Protein 3V7D (pdb70)

Nearest PDB structures (foldseek):
  3v7d-assembly1_B  TM=1.002E+00  e=1.843E-95  Saccharomyces cerevisiae S288C
  3v7d-assembly2_D  TM=9.951E-01  e=2.384E-89  Saccharomyces cerevisiae S288C
  3mks-assembly1_B  TM=1.000E+00  e=7.885E-86  Saccharomyces cerevisiae
  3mks-assembly3_D  TM=9.857E-01  e=6.635E-83  Saccharomyces cerevisiae
  7mq9-assembly1_NW  TM=7.189E-01  e=1.114E-12  Homo sapiens

InterPro domains:
  IPR001232 S-phase kinase-associated protein 1-like [SM00512] (3-143)
  IPR011333 SKP1/BTB/POZ domain superfamily [G3DSA:3.30.710.10] (1-194)
  IPR011333 SKP1/BTB/POZ domain superfamily [SSF54695] (5-101)
  IPR016072 SKP1 component, dimerisation [PF01466] (144-191)
  IPR016073 SKP1 component, POZ domain [PF03931] (6-40)
  IPR016073 SKP1 component, POZ domain [PF03931] (67-99)
  IPR016897 S-phase kinase-associated protein 1 [PIRSF028729] (4-193)
  IPR016897 S-phase kinase-associated protein 1 [PTHR11165] (5-188)
  IPR036296 SKP1-like, dimerisation domain superfamily [SSF81382] (117-191)

B-factor: mean 46.75, std 17.75, range [18.53, 180.51]

Solvent-accessible surface area: 53437 Å² total

Radius of gyration: 43.57 Å; Cα contacts (8 Å, |Δi|>4): 2759; chains: 5; bounding box: 87×128×88 Å

Foldseek 3Di:
DDWEWEAEQVGDTDIDRQLLLVLQVQSVVVVVVRYDYQHPADPVLVVLVSVVSVVCVVPDDDVVDAADPVLLVSCPDDPVSLVRNLVSCVVSVNVVSNVNSVRNVVVCVPPDDPVSNCVSVVHDDPDDPVRVVVVVVPD/DPDDPCLQPDDLVVNLVVLLVDDVVVLVVQCVPDPRSVVSQLPDLVSLVVLCVVVQVAHPVCVVVQQVVLCVVPVPDDSSVSSVVVNVQQVLLLVLLQALPRFFDKDWFADDPFQFWQDWDDDDQWIWTWFQNQKIWIAGQVVGGTDAIEHDGPGGWHEKDDDDQQWIWTWGQSQWIWIDRVVVSYTAEIHHDGPGGFQYWDWEAAPNWIKIWTWFQSQKIWIFTDDDDDDPDDPHPYDHDQVPDPRGQDMQHDGPGGFQEKEDYHQWIKTFGQSQWIWIARNVVSDTDEIQHDGPGGWQYKYQPPVQQWIWTFAQSQWIWIARNVRRHTDDIDHDGPGGWRDWDDEPFWIWTFGQQQKIFTAGNPPGHGQAIDGDPVRGGWQEWDDYCAWIWTWAAQWTWIAGSVVRGTSDTCSPNQFGGWNYWDDDRQWIWTWTGHPRGIMIMITGSD/DWAWEAAQVGDTDIDRQLLLVLQVLSVVVPVVHHYDYQHPQHDVLVVLLSVVSVVCSVPDDDVDDADDDVLVVSCPDDPVSLVRNLVSCVVSVNVVSNVNSVRVVVVCVPPDDPVSSCVSVVHDPPDDPVRVVVVVVVD/DDDPCLQPDDLVVNLVVLLVDQVVVLVVQCVPDPRSVCSQLVDLVSLVSNCVVVQVDPPVCVVVLQVVLCVVCVPDDSSVSSVVVSVLLVLLLVLLQALPRFWDKDWFADDPFQFWQDWDDDDQWIWTWFQVQKIWIARQVVGGTDAIEHDGPGGWREKDADPAGKIWTWGQSQWIWIDHVVVRYTAEIHHDGPGGFAYWDWEDAPRWIKIWTWFQSQKIWIFTDDDDVPPPHHYDHDLVPDPRTDGIQHDGPGGFAEKEDYHQWIWTFFQSQWIWIARNVVSDTDEIAHDGPGGWQYKYQPVVQQWIWTFAQSQWIWIAHNVRRHTDDIDRDGDGGWHDWDDEPFWIWTFFQQQKIFTAGNPPGHGQAIDGDPVRGGWQEWDDYCAWIWTWAAQWIWIAGSVVRDTSYTCNVNQFGGWNYWDDDRQWIWTWTGHPRGIMIMITGSD/DPPDDDDD

Organism: Saccharomyces cerevisiae (strain ATCC 204508 / S288c) (NCBI:txid559292)

Structure (mmCIF, N/CA/C/O backbone):
data_3V7D
#
_entry.id   3V7D
#
_cell.length_a   107.292
_cell.length_b   107.292
_cell.length_c   166.679
_cell.angle_alpha   90.00
_cell.angle_beta   90.00
_cell.angle_gamma   120.00
#
_symmetry.space_group_name_H-M   'P 32'
#
loop_
_entity.id
_entity.type
_entity.pdbx_description
1 polymer 'Suppressor of kinetochore protein 1'
2 polymer 'Cell division control protein 4'
3 polymer 'Protein SIC1'
4 water water
#
loop_
_atom_site.group_PDB
_atom_site.id
_atom_site.type_symbol
_atom_site.label_atom_id
_atom_site.label_alt_id
_atom_site.label_comp_id
_atom_site.label_asym_id
_atom_site.label_entity_id
_atom_site.label_seq_id
_atom_site.pdbx_PDB_ins_code
_atom_site.Cartn_x
_atom_site.Cartn_y
_atom_site.Cartn_z
_atom_site.occupancy
_atom_site.B_iso_or_equiv
_atom_site.auth_seq_id
_atom_site.auth_comp_id
_atom_site.auth_asym_id
_atom_site.auth_atom_id
_atom_site.pdbx_PDB_model_num
ATOM 1 N N . THR A 1 6 ? -47.063 71.217 -31.372 1.00 90.56 3 THR A N 1
ATOM 2 C CA . THR A 1 6 ? -46.375 70.404 -30.373 1.00 87.11 3 THR A CA 1
ATOM 3 C C . THR A 1 6 ? -47.023 70.577 -29.001 1.00 78.87 3 THR A C 1
ATOM 4 O O . THR A 1 6 ? -47.550 71.643 -28.685 1.00 82.61 3 THR A O 1
ATOM 8 N N . SER A 1 7 ? -46.979 69.527 -28.188 1.00 68.25 4 SER A N 1
ATOM 9 C CA . SER A 1 7 ? -47.644 69.549 -26.891 1.00 64.29 4 SER A CA 1
ATOM 10 C C . SER A 1 7 ? -46.743 70.020 -25.750 1.00 54.62 4 SER A C 1
ATOM 11 O O . SER A 1 7 ? -45.513 69.987 -25.844 1.00 52.78 4 SER A O 1
ATOM 14 N N . ASN A 1 8 ? -47.388 70.460 -24.675 1.00 44.44 5 ASN A N 1
ATOM 15 C CA . ASN A 1 8 ? -46.712 70.883 -23.460 1.00 47.09 5 ASN A CA 1
ATOM 16 C C . ASN A 1 8 ? -47.083 69.996 -22.284 1.00 45.02 5 ASN A C 1
ATOM 17 O O . ASN A 1 8 ? -48.083 69.276 -22.320 1.00 46.24 5 ASN A O 1
ATOM 22 N N . VAL A 1 9 ? -46.272 70.063 -21.237 1.00 41.95 6 VAL A N 1
ATOM 23 C CA . VAL A 1 9 ? -46.656 69.522 -19.945 1.00 43.42 6 VAL A CA 1
ATOM 24 C C . VAL A 1 9 ? -46.688 70.675 -18.953 1.00 43.39 6 VAL A C 1
ATOM 25 O O . VAL A 1 9 ? -46.137 71.745 -19.220 1.00 41.73 6 VAL A O 1
ATOM 29 N N . VAL A 1 10 ? -47.347 70.461 -17.821 1.00 41.72 7 VAL A N 1
ATOM 30 C CA . VAL A 1 10 ? -47.340 71.438 -16.744 1.00 39.64 7 VAL A CA 1
ATOM 31 C C . VAL A 1 10 ? -46.660 70.849 -15.512 1.00 43.00 7 VAL A C 1
ATOM 32 O O . VAL A 1 10 ? -47.026 69.772 -15.043 1.00 46.37 7 VAL A O 1
ATOM 36 N N . LEU A 1 11 ? -45.650 71.551 -15.011 1.00 39.26 8 LEU A N 1
ATOM 37 C CA . LEU A 1 11 ? -44.971 71.157 -13.785 1.00 35.88 8 LEU A CA 1
ATOM 38 C C . LEU A 1 11 ? -45.403 72.090 -12.664 1.00 37.88 8 LEU A C 1
ATOM 39 O O . LEU A 1 11 ? -45.316 73.311 -12.799 1.00 40.83 8 LEU A O 1
ATOM 44 N N . VAL A 1 12 ? -45.871 71.519 -11.561 1.00 36.00 9 VAL A N 1
ATOM 45 C CA . VAL A 1 12 ? -46.375 72.319 -10.451 1.00 35.83 9 VAL A CA 1
ATOM 46 C C . VAL A 1 12 ? -45.363 72.364 -9.309 1.00 42.18 9 VAL A C 1
ATOM 47 O O . VAL A 1 12 ? -44.928 71.324 -8.804 1.00 38.14 9 VAL A O 1
ATOM 51 N N . SER A 1 13 ? -44.987 73.574 -8.908 1.00 39.34 10 SER A N 1
ATOM 52 C CA . SER A 1 13 ? -44.023 73.743 -7.831 1.00 35.02 10 SER A CA 1
ATOM 53 C C . SER A 1 13 ? -44.666 73.457 -6.483 1.00 38.20 10 SER A C 1
ATOM 54 O O . SER A 1 13 ? -45.890 73.351 -6.374 1.00 37.46 10 SER A O 1
ATOM 57 N N . GLY A 1 14 ? -43.831 73.353 -5.456 1.00 35.53 11 GLY A N 1
ATOM 58 C CA . GLY A 1 14 ? -44.299 73.119 -4.103 1.00 35.02 11 GLY A CA 1
ATOM 59 C C . GLY A 1 14 ? -45.095 74.290 -3.567 1.00 35.47 11 GLY A C 1
ATOM 60 O O . GLY A 1 14 ? -45.755 74.174 -2.540 1.00 39.14 11 GLY A O 1
ATOM 61 N N . GLU A 1 15 ? -45.031 75.422 -4.261 1.00 38.14 12 GLU A N 1
ATOM 62 C CA . GLU A 1 15 ? -45.823 76.590 -3.888 1.00 42.17 12 GLU A CA 1
ATOM 63 C C . GLU A 1 15 ? -47.119 76.650 -4.694 1.00 43.94 12 GLU A C 1
ATOM 64 O O . GLU A 1 15 ? -47.868 77.627 -4.616 1.00 45.93 12 GLU A O 1
ATOM 70 N N . GLY A 1 16 ? -47.377 75.598 -5.467 1.00 37.83 13 GLY A N 1
ATOM 71 C CA . GLY A 1 16 ? -48.622 75.480 -6.208 1.00 38.68 13 GLY A CA 1
ATOM 72 C C . GLY A 1 16 ? -48.654 76.225 -7.532 1.00 42.21 13 GLY A C 1
ATOM 73 O O . GLY A 1 16 ? -49.715 76.365 -8.144 1.00 43.13 13 GLY A O 1
ATOM 74 N N . GLU A 1 17 ? -47.498 76.704 -7.982 1.00 39.68 14 GLU A N 1
ATOM 75 C CA . GLU A 1 17 ? -47.443 77.470 -9.226 1.00 40.58 14 GLU A CA 1
ATOM 76 C C . GLU A 1 17 ? -47.201 76.590 -10.445 1.00 39.27 14 GLU A C 1
ATOM 77 O O . GLU A 1 17 ? -46.361 75.687 -10.425 1.00 32.38 14 GLU A O 1
ATOM 83 N N . ARG A 1 18 ? -47.957 76.868 -11.502 1.00 41.91 15 ARG A N 1
ATOM 84 C CA . ARG A 1 18 ? -47.946 76.057 -12.707 1.00 37.61 15 ARG A CA 1
ATOM 85 C C . ARG A 1 18 ? -46.953 76.589 -13.729 1.00 38.79 15 ARG A C 1
ATOM 86 O O . ARG A 1 18 ? -46.993 77.759 -14.111 1.00 46.71 15 ARG A O 1
ATOM 94 N N . PHE A 1 19 ? -46.061 75.714 -14.165 1.00 33.22 16 PHE A N 1
ATOM 95 C CA . PHE A 1 19 ? -45.074 76.064 -15.167 1.00 37.55 16 PHE A CA 1
ATOM 96 C C . PHE A 1 19 ? -45.334 75.253 -16.426 1.00 38.16 16 PHE A C 1
ATOM 97 O O . PHE A 1 19 ? -45.260 74.022 -16.412 1.00 34.82 16 PHE A O 1
ATOM 105 N N . THR A 1 20 ? -45.655 75.948 -17.510 1.00 30.98 17 THR A N 1
ATOM 106 C CA . THR A 1 20 ? -45.877 75.296 -18.788 1.00 32.56 17 THR A CA 1
ATOM 107 C C . THR A 1 20 ? -44.555 75.209 -19.546 1.00 40.11 17 THR A C 1
ATOM 108 O O . THR A 1 20 ? -43.822 76.193 -19.654 1.00 37.74 17 THR A O 1
ATOM 112 N N . VAL A 1 21 ? -44.244 74.020 -20.049 1.00 42.43 18 VAL A N 1
ATOM 113 C CA . VAL A 1 21 ? -42.986 73.792 -20.753 1.00 37.16 18 VAL A CA 1
ATOM 114 C C . VAL A 1 21 ? -43.167 72.708 -21.816 1.00 42.48 18 VAL A C 1
ATOM 115 O O . VAL A 1 21 ? -43.910 71.743 -21.605 1.00 43.19 18 VAL A O 1
ATOM 119 N N . ASP A 1 22 ? -42.519 72.893 -22.966 1.00 42.49 19 ASP A N 1
ATOM 120 C CA . ASP A 1 22 ? -42.560 71.919 -24.056 1.00 43.88 19 ASP A CA 1
ATOM 121 C C . ASP A 1 22 ? -42.262 70.502 -23.566 1.00 45.22 19 ASP A C 1
ATOM 122 O O . ASP A 1 22 ? -41.368 70.299 -22.744 1.00 39.66 19 ASP A O 1
ATOM 127 N N . LYS A 1 23 ? -43.020 69.532 -24.073 1.00 50.27 20 LYS A N 1
ATOM 128 C CA . LYS A 1 23 ? -42.957 68.158 -23.579 1.00 51.71 20 LYS A CA 1
ATOM 129 C C . LYS A 1 23 ? -41.585 67.516 -23.765 1.00 52.58 20 LYS A C 1
ATOM 130 O O . LYS A 1 23 ? -40.997 67.000 -22.813 1.00 52.92 20 LYS A O 1
ATOM 136 N N . LYS A 1 24 ? -41.076 67.543 -24.992 1.00 55.53 21 LYS A N 1
ATOM 137 C CA . LYS A 1 24 ? -39.792 66.918 -25.279 1.00 59.83 21 LYS A CA 1
ATOM 138 C C . LYS A 1 24 ? -38.655 67.604 -24.531 1.00 53.72 21 LYS A C 1
ATOM 139 O O . LYS A 1 24 ? -37.703 66.952 -24.108 1.00 54.40 21 LYS A O 1
ATOM 145 N N . ILE A 1 25 ? -38.761 68.917 -24.359 1.00 47.84 22 ILE A N 1
ATOM 146 C CA . ILE A 1 25 ? -37.781 69.643 -23.567 1.00 48.21 22 ILE A CA 1
ATOM 147 C C . ILE A 1 25 ? -37.849 69.183 -22.119 1.00 47.36 22 ILE A C 1
ATOM 148 O O . ILE A 1 25 ? -36.821 68.947 -21.483 1.00 50.39 22 ILE A O 1
ATOM 153 N N . ALA A 1 26 ? -39.068 69.036 -21.611 1.00 44.08 23 ALA A N 1
ATOM 154 C CA . ALA A 1 26 ? -39.274 68.637 -20.224 1.00 42.06 23 ALA A CA 1
ATOM 155 C C . ALA A 1 26 ? -38.795 67.210 -19.975 1.00 43.53 23 ALA A C 1
ATOM 156 O O . ALA A 1 26 ? -38.423 66.858 -18.856 1.00 41.54 23 ALA A O 1
ATOM 158 N N . GLU A 1 27 ? -38.780 66.396 -21.026 1.00 44.64 24 GLU A N 1
ATOM 159 C CA . GLU A 1 27 ? -38.314 65.017 -20.901 1.00 52.54 24 GLU A CA 1
ATOM 160 C C . GLU A 1 27 ? -36.822 64.921 -20.574 1.00 49.02 24 GLU A C 1
ATOM 161 O O . GLU A 1 27 ? -36.286 63.821 -20.423 1.00 49.41 24 GLU A O 1
ATOM 167 N N . ARG A 1 28 ? -36.160 66.072 -20.475 1.00 44.65 25 ARG A N 1
ATOM 168 C CA . ARG A 1 28 ? -34.818 66.140 -19.920 1.00 44.87 25 ARG A CA 1
ATOM 169 C C . ARG A 1 28 ? -34.850 65.553 -18.514 1.00 45.78 25 ARG A C 1
ATOM 170 O O . ARG A 1 28 ? -33.944 64.829 -18.109 1.00 49.52 25 ARG A O 1
ATOM 178 N N . SER A 1 29 ? -35.909 65.870 -17.778 1.00 38.59 26 SER A N 1
ATOM 179 C CA . SER A 1 29 ? -36.171 65.226 -16.499 1.00 41.87 26 SER A CA 1
ATOM 180 C C . SER A 1 29 ? -36.615 63.788 -16.728 1.00 47.72 26 SER A C 1
ATOM 181 O O . SER A 1 29 ? -37.680 63.546 -17.297 1.00 54.02 26 SER A O 1
ATOM 184 N N . LEU A 1 30 ? -35.804 62.834 -16.284 1.00 50.25 27 LEU A N 1
ATOM 185 C CA . LEU A 1 30 ? -36.130 61.426 -16.477 1.00 51.76 27 LEU A CA 1
ATOM 186 C C . LEU A 1 30 ? -37.324 61.010 -15.623 1.00 51.21 27 LEU A C 1
ATOM 187 O O . LEU A 1 30 ? -38.037 60.065 -15.962 1.00 53.69 27 LEU A O 1
ATOM 192 N N . LEU A 1 31 ? -37.541 61.721 -14.520 1.00 46.77 28 LEU A N 1
ATOM 193 C CA . LEU A 1 31 ? -38.720 61.482 -13.695 1.00 47.39 28 LEU A CA 1
ATOM 194 C C . LEU A 1 31 ? -39.979 61.803 -14.497 1.00 47.01 28 LEU A C 1
ATOM 195 O O . LEU A 1 31 ? -40.926 61.020 -14.516 1.00 47.72 28 LEU A O 1
ATOM 200 N N . LEU A 1 32 ? -39.969 62.953 -15.168 1.00 44.15 29 LEU A N 1
ATOM 201 C CA . LEU A 1 32 ? -41.099 63.388 -15.985 1.00 44.14 29 LEU A CA 1
ATOM 202 C C . LEU A 1 32 ? -41.305 62.451 -17.167 1.00 50.77 29 LEU A C 1
ATOM 203 O O . LEU A 1 32 ? -42.436 62.102 -17.505 1.00 57.15 29 LEU A O 1
ATOM 208 N N . LYS A 1 33 ? -40.205 62.056 -17.797 1.00 51.78 30 LYS A N 1
ATOM 209 C CA . LYS A 1 33 ? -40.258 61.163 -18.945 1.00 54.58 30 LYS A CA 1
ATOM 210 C C . LYS A 1 33 ? -40.890 59.821 -18.574 1.00 59.31 30 LYS A C 1
ATOM 211 O O . LYS A 1 33 ? -41.727 59.296 -19.309 1.00 62.40 30 LYS A O 1
ATOM 217 N N . ASN A 1 34 ? -40.497 59.274 -17.428 1.00 58.75 31 ASN A N 1
ATOM 218 C CA . ASN A 1 34 ? -41.062 58.012 -16.962 1.00 62.66 31 ASN A CA 1
ATOM 219 C C . ASN A 1 34 ? -42.493 58.180 -16.474 1.00 61.00 31 ASN A C 1
ATOM 220 O O . ASN A 1 34 ? -43.295 57.251 -16.544 1.00 63.92 31 ASN A O 1
ATOM 225 N N . TYR A 1 35 ? -42.804 59.372 -15.980 1.00 55.99 32 TYR A N 1
ATOM 226 C CA . TYR A 1 35 ? -44.154 59.692 -15.537 1.00 58.02 32 TYR A CA 1
ATOM 227 C C . TYR A 1 35 ? -45.125 59.637 -16.716 1.00 62.49 32 TYR A C 1
ATOM 228 O O . TYR A 1 35 ? -46.226 59.101 -16.598 1.00 65.78 32 TYR A O 1
ATOM 237 N N . LEU A 1 36 ? -44.707 60.186 -17.853 1.00 62.56 33 LEU A N 1
ATOM 238 C CA . LEU A 1 36 ? -45.536 60.185 -19.056 1.00 68.75 33 LEU A CA 1
ATOM 239 C C . LEU A 1 36 ? -45.704 58.774 -19.596 1.00 73.13 33 LEU A C 1
ATOM 240 O O . LEU A 1 36 ? -46.774 58.402 -20.079 1.00 72.96 33 LEU A O 1
ATOM 245 N N . ASN A 1 37 ? -44.632 57.995 -19.504 1.00 78.11 34 ASN A N 1
ATOM 246 C CA . ASN A 1 37 ? -44.605 56.639 -20.033 1.00 86.51 34 ASN A CA 1
ATOM 247 C C . ASN A 1 37 ? -45.523 55.685 -19.269 1.00 90.38 34 ASN A C 1
ATOM 248 O O . ASN A 1 37 ? -45.807 54.580 -19.732 1.00 95.66 34 ASN A O 1
ATOM 253 N N . ASP A 1 38 ? -45.985 56.114 -18.098 1.00 86.64 35 ASP A N 1
ATOM 254 C CA . ASP A 1 38 ? -46.807 55.263 -17.246 1.00 87.96 35 ASP A CA 1
ATOM 255 C C . ASP A 1 38 ? -48.213 55.829 -17.056 1.00 84.76 35 ASP A C 1
ATOM 256 O O . ASP A 1 38 ? -48.833 56.325 -18.000 1.00 85.11 35 ASP A O 1
ATOM 261 N N . ILE A 1 50 ? -51.281 67.383 -19.628 1.00 54.81 75 ILE A N 1
ATOM 262 C CA . ILE A 1 50 ? -50.686 66.551 -18.589 1.00 57.00 75 ILE A CA 1
ATOM 263 C C . ILE A 1 50 ? -49.947 67.379 -17.538 1.00 54.02 75 ILE A C 1
ATOM 264 O O . ILE A 1 50 ? -49.099 68.207 -17.864 1.00 48.87 75 ILE A O 1
ATOM 269 N N . VAL A 1 51 ? -50.286 67.140 -16.274 1.00 50.53 76 VAL A N 1
ATOM 270 C CA . VAL A 1 51 ? -49.765 67.913 -15.159 1.00 45.04 76 VAL A CA 1
ATOM 271 C C . VAL A 1 51 ? -48.967 67.010 -14.229 1.00 45.88 76 VAL A C 1
ATOM 272 O O . VAL A 1 51 ? -49.493 66.017 -13.731 1.00 51.13 76 VAL A O 1
ATOM 276 N N . MET A 1 52 ? -47.699 67.342 -14.000 1.00 42.50 77 MET A N 1
ATOM 277 C CA . MET A 1 52 ? -46.904 66.614 -13.015 1.00 41.03 77 MET A CA 1
ATOM 278 C C . MET A 1 52 ? -46.525 67.488 -11.829 1.00 40.32 77 MET A C 1
ATOM 279 O O . MET A 1 52 ? -45.926 68.549 -11.998 1.00 40.57 77 MET A O 1
ATOM 284 N N . PRO A 1 53 ? -46.867 67.034 -10.618 1.00 40.68 78 PRO A N 1
ATOM 285 C CA . PRO A 1 53 ? -46.462 67.754 -9.409 1.00 40.95 78 PRO A CA 1
ATOM 286 C C . PRO A 1 53 ? -44.957 67.635 -9.160 1.00 41.78 78 PRO A C 1
ATOM 287 O O . PRO A 1 53 ? -44.351 66.602 -9.450 1.00 39.96 78 PRO A O 1
ATOM 291 N N . VAL A 1 54 ? -44.363 68.712 -8.657 1.00 40.12 79 VAL A N 1
ATOM 292 C CA . VAL A 1 54 ? -42.985 68.693 -8.189 1.00 35.31 79 VAL A CA 1
ATOM 293 C C . VAL A 1 54 ? -43.009 69.161 -6.742 1.00 37.49 79 VAL A C 1
ATOM 294 O O . VAL A 1 54 ? -42.700 70.318 -6.450 1.00 41.10 79 VAL A O 1
ATOM 298 N N . PRO A 1 55 ? -43.399 68.261 -5.828 1.00 37.62 80 PRO A N 1
ATOM 299 C CA . PRO A 1 55 ? -43.581 68.647 -4.427 1.00 37.06 80 PRO A CA 1
ATOM 300 C C . PRO A 1 55 ? -42.280 69.112 -3.793 1.00 39.34 80 PRO A C 1
ATOM 301 O O . PRO A 1 55 ? -41.205 68.655 -4.193 1.00 35.79 80 PRO A O 1
ATOM 305 N N . ASN A 1 56 ? -42.395 70.034 -2.839 1.00 37.55 81 ASN A N 1
ATOM 306 C CA . ASN A 1 56 ? -41.278 70.466 -2.004 1.00 40.16 81 ASN A CA 1
ATOM 307 C C . ASN A 1 56 ? -40.126 71.136 -2.764 1.00 37.94 81 ASN A C 1
ATOM 308 O O . ASN A 1 56 ? -38.997 71.195 -2.281 1.00 39.61 81 ASN A O 1
ATOM 313 N N . VAL A 1 57 ? -40.432 71.642 -3.952 1.00 37.62 82 VAL A N 1
ATOM 314 C CA . VAL A 1 57 ? -39.483 72.425 -4.733 1.00 42.32 82 VAL A CA 1
ATOM 315 C C . VAL A 1 57 ? -40.060 73.824 -4.945 1.00 38.43 82 VAL A C 1
ATOM 316 O O . VAL A 1 57 ? -41.133 73.972 -5.533 1.00 37.28 82 VAL A O 1
ATOM 320 N N . ARG A 1 58 ? -39.360 74.838 -4.438 1.00 32.63 83 ARG A N 1
ATOM 321 C CA . ARG A 1 58 ? -39.794 76.229 -4.569 1.00 37.84 83 ARG A CA 1
ATOM 322 C C . ARG A 1 58 ? -39.967 76.628 -6.026 1.00 34.85 83 ARG A C 1
ATOM 323 O O . ARG A 1 58 ? -39.276 76.112 -6.907 1.00 32.83 83 ARG A O 1
ATOM 331 N N . SER A 1 59 ? -40.892 77.551 -6.268 1.00 26.63 84 SER A N 1
ATOM 332 C CA . SER A 1 59 ? -41.160 78.051 -7.612 1.00 28.59 84 SER A CA 1
ATOM 333 C C . SER A 1 59 ? -39.910 78.581 -8.295 1.00 30.86 84 SER A C 1
ATOM 334 O O . SER A 1 59 ? -39.586 78.179 -9.413 1.00 35.93 84 SER A O 1
ATOM 337 N N . SER A 1 60 ? -39.207 79.476 -7.609 1.00 29.34 85 SER A N 1
ATOM 338 C CA . SER A 1 60 ? -38.017 80.104 -8.157 1.00 31.64 85 SER A CA 1
ATOM 339 C C . SER A 1 60 ? -36.958 79.059 -8.526 1.00 37.45 85 SER A C 1
ATOM 340 O O . SER A 1 60 ? -36.221 79.224 -9.496 1.00 39.11 85 SER A O 1
ATOM 343 N N . VAL A 1 61 ? -36.892 77.985 -7.747 1.00 36.61 86 VAL A N 1
ATOM 344 C CA . VAL A 1 61 ? -35.957 76.898 -8.017 1.00 33.50 86 VAL A CA 1
ATOM 345 C C . VAL A 1 61 ? -36.381 76.104 -9.255 1.00 36.91 86 VAL A C 1
ATOM 346 O O . VAL A 1 61 ? -35.575 75.865 -10.156 1.00 38.58 86 VAL A O 1
ATOM 350 N N . LEU A 1 62 ? -37.652 75.712 -9.299 1.00 31.74 87 LEU A N 1
ATOM 351 C CA . LEU A 1 62 ? -38.205 75.020 -10.460 1.00 33.38 87 LEU A CA 1
ATOM 352 C C . LEU A 1 62 ? -38.051 75.864 -11.721 1.00 36.29 87 LEU A C 1
ATOM 353 O O . LEU A 1 62 ? -37.771 75.343 -12.803 1.00 36.42 87 LEU A O 1
ATOM 358 N N . GLN A 1 63 ? -38.233 77.171 -11.573 1.00 33.16 88 GLN A N 1
ATOM 359 C CA . GLN A 1 63 ? -38.129 78.074 -12.706 1.00 33.37 88 GLN A CA 1
ATOM 360 C C . GLN A 1 63 ? -36.714 78.047 -13.280 1.00 36.07 88 GLN A C 1
ATOM 361 O O . GLN A 1 63 ? -36.537 78.024 -14.497 1.00 35.55 88 GLN A O 1
ATOM 367 N N . LYS A 1 64 ? -35.716 78.032 -12.400 1.00 39.69 89 LYS A N 1
ATOM 368 C CA . LYS A 1 64 ? -34.324 77.934 -12.827 1.00 38.43 89 LYS A CA 1
ATOM 369 C C . LYS A 1 64 ? -34.077 76.617 -13.569 1.00 37.68 89 LYS A C 1
ATOM 370 O O . LYS A 1 64 ? -33.460 76.601 -14.633 1.00 37.93 89 LYS A O 1
ATOM 376 N N . VAL A 1 65 ? -34.577 75.519 -13.009 1.00 35.27 90 VAL A N 1
ATOM 377 C CA . VAL A 1 65 ? -34.410 74.201 -13.619 1.00 36.32 90 VAL A CA 1
ATOM 378 C C . VAL A 1 65 ? -34.957 74.163 -15.041 1.00 38.11 90 VAL A C 1
ATOM 379 O O . VAL A 1 65 ? -34.320 73.633 -15.952 1.00 39.33 90 VAL A O 1
ATOM 383 N N . ILE A 1 66 ? -36.128 74.758 -15.229 1.00 36.64 91 ILE A N 1
ATOM 384 C CA . ILE A 1 66 ? -36.748 74.816 -16.541 1.00 37.45 91 ILE A CA 1
ATOM 385 C C . ILE A 1 66 ? -35.933 75.679 -17.496 1.00 40.02 91 ILE A C 1
ATOM 386 O O . ILE A 1 66 ? -35.774 75.339 -18.670 1.00 43.50 91 ILE A O 1
ATOM 391 N N . GLU A 1 67 ? -35.415 76.794 -16.988 1.00 37.07 92 GLU A N 1
ATOM 392 C CA . GLU A 1 67 ? -34.610 77.688 -17.808 1.00 36.61 92 GLU A CA 1
ATOM 393 C C . GLU A 1 67 ? -33.379 76.951 -18.316 1.00 37.76 92 GLU A C 1
ATOM 394 O O . GLU A 1 67 ? -33.024 77.052 -19.490 1.00 37.99 92 GLU A O 1
ATOM 400 N N . TRP A 1 68 ? -32.744 76.199 -17.420 1.00 36.38 93 TRP A N 1
ATOM 401 C CA . TRP A 1 68 ? -31.589 75.387 -17.772 1.00 35.10 93 TRP A CA 1
ATOM 402 C C . TRP A 1 68 ? -31.971 74.357 -18.830 1.00 38.64 93 TRP A C 1
ATOM 403 O O . TRP A 1 68 ? -31.235 74.143 -19.790 1.00 44.71 93 TRP A O 1
ATOM 414 N N . ALA A 1 69 ? -33.128 73.726 -18.657 1.00 43.09 94 ALA A N 1
ATOM 415 C CA . ALA A 1 69 ? -33.550 72.670 -19.574 1.00 45.98 94 ALA A CA 1
ATOM 416 C C . ALA A 1 69 ? -33.888 73.215 -20.960 1.00 45.20 94 ALA A C 1
ATOM 417 O O . ALA A 1 69 ? -33.553 72.604 -21.974 1.00 45.29 94 ALA A O 1
ATOM 419 N N . GLU A 1 70 ? -34.550 74.366 -21.003 1.00 41.49 95 GLU A N 1
ATOM 420 C CA . GLU A 1 70 ? -34.876 74.987 -22.280 1.00 42.10 95 GLU A CA 1
ATOM 421 C C . GLU A 1 70 ? -33.619 75.466 -22.999 1.00 39.80 95 GLU A C 1
ATOM 422 O O . GLU A 1 70 ? -33.504 75.334 -24.217 1.00 41.51 95 GLU A O 1
ATOM 428 N N . HIS A 1 71 ? -32.670 76.010 -22.246 1.00 37.95 96 HIS A N 1
ATOM 429 C CA . HIS A 1 71 ? -31.398 76.422 -22.836 1.00 43.02 96 HIS A CA 1
ATOM 430 C C . HIS A 1 71 ? -30.646 75.244 -23.450 1.00 44.89 96 HIS A C 1
ATOM 431 O O . HIS A 1 71 ? -30.039 75.371 -24.514 1.00 50.50 96 HIS A O 1
ATOM 438 N N . HIS A 1 72 ? -30.685 74.103 -22.768 1.00 40.14 97 HIS A N 1
ATOM 439 C CA . HIS A 1 72 ? -29.923 72.931 -23.182 1.00 46.20 97 HIS A CA 1
ATOM 440 C C . HIS A 1 72 ? -30.726 71.949 -24.031 1.00 49.93 97 HIS A C 1
ATOM 441 O O . HIS A 1 72 ? -30.351 70.782 -24.160 1.00 52.73 97 HIS A O 1
ATOM 448 N N . ARG A 1 73 ? -31.815 72.433 -24.621 1.00 47.90 98 ARG A N 1
ATOM 449 C CA . ARG A 1 73 ? -32.720 71.594 -25.408 1.00 52.34 98 ARG A CA 1
ATOM 450 C C . ARG A 1 73 ? -32.027 70.778 -26.507 1.00 55.30 98 ARG A C 1
ATOM 451 O O . ARG A 1 73 ? -32.446 69.660 -26.808 1.00 59.55 98 ARG A O 1
ATOM 459 N N . ASP A 1 74 ? -30.971 71.331 -27.097 1.00 52.55 99 ASP A N 1
ATOM 460 C CA . ASP A 1 74 ? -30.258 70.646 -28.175 1.00 55.39 99 ASP A CA 1
ATOM 461 C C . ASP A 1 74 ? -28.902 70.113 -27.726 1.00 56.21 99 ASP A C 1
ATOM 462 O O . ASP A 1 74 ? -28.176 69.500 -28.508 1.00 57.58 99 ASP A O 1
ATOM 467 N N . SER A 1 75 ? -28.570 70.352 -26.462 1.00 60.01 100 SER A N 1
ATOM 468 C CA . SER A 1 75 ? -27.327 69.859 -25.887 1.00 63.55 100 SER A CA 1
ATOM 469 C C . SER A 1 75 ? -27.333 68.342 -25.795 1.00 65.65 100 SER A C 1
ATOM 470 O O . SER A 1 75 ? -28.331 67.735 -25.401 1.00 67.48 100 SER A O 1
ATOM 473 N N . ASN A 1 76 ? -26.211 67.738 -26.171 1.00 65.34 101 ASN A N 1
ATOM 474 C CA . ASN A 1 76 ? -25.996 66.313 -25.958 1.00 72.35 101 ASN A CA 1
ATOM 475 C C . ASN A 1 76 ? -24.891 66.107 -24.928 1.00 74.62 101 ASN A C 1
ATOM 476 O O . ASN A 1 76 ? -23.802 66.663 -25.051 1.00 76.59 101 ASN A O 1
ATOM 481 N N . PHE A 1 77 ? -25.190 65.317 -23.906 1.00 76.81 102 PHE A N 1
ATOM 482 C CA . PHE A 1 77 ? -24.247 65.080 -22.836 1.00 83.45 102 PHE A CA 1
ATOM 483 C C . PHE A 1 77 ? -23.775 63.629 -22.808 1.00 93.51 102 PHE A C 1
ATOM 484 O O . PHE A 1 77 ? -24.559 62.716 -23.014 1.00 93.49 102 PHE A O 1
ATOM 492 N N . PRO A 1 78 ? -22.474 63.420 -22.545 1.00 102.88 103 PRO A N 1
ATOM 493 C CA . PRO A 1 78 ? -21.961 62.085 -22.186 1.00 111.23 103 PRO A CA 1
ATOM 494 C C . PRO A 1 78 ? -22.650 61.658 -20.886 1.00 114.24 103 PRO A C 1
ATOM 495 O O . PRO A 1 78 ? -23.100 62.530 -20.136 1.00 111.80 103 PRO A O 1
ATOM 499 N N . ASP A 1 79 ? -22.755 60.357 -20.620 1.00 118.35 104 ASP A N 1
ATOM 500 C CA . ASP A 1 79 ? -22.187 59.311 -21.463 1.00 124.27 104 ASP A CA 1
ATOM 501 C C . ASP A 1 79 ? -23.248 58.297 -21.876 1.00 125.02 104 ASP A C 1
ATOM 502 O O . ASP A 1 79 ? -22.977 57.099 -21.961 1.00 127.50 104 ASP A O 1
ATOM 507 N N . SER A 1 88 ? -11.518 65.444 -15.560 1.00 105.42 113 SER A N 1
ATOM 508 C CA . SER A 1 88 ? -12.973 65.566 -15.640 1.00 109.68 113 SER A CA 1
ATOM 509 C C . SER A 1 88 ? -13.388 66.877 -16.320 1.00 106.93 113 SER A C 1
ATOM 510 O O . SER A 1 88 ? -12.814 67.935 -16.056 1.00 105.37 113 SER A O 1
ATOM 513 N N . ALA A 1 89 ? -14.391 66.792 -17.190 1.00 103.51 114 ALA A N 1
ATOM 514 C CA . ALA A 1 89 ? -14.831 67.925 -18.008 1.00 102.37 114 ALA A CA 1
ATOM 515 C C . ALA A 1 89 ? -15.268 69.141 -17.180 1.00 102.89 114 ALA A C 1
ATOM 516 O O . ALA A 1 89 ? -15.789 68.985 -16.075 1.00 104.24 114 ALA A O 1
ATOM 518 N N . PRO A 1 90 ? -15.060 70.357 -17.718 1.00 97.39 115 PRO A N 1
ATOM 519 C CA . PRO A 1 90 ? -15.335 71.593 -16.979 1.00 91.08 115 PRO A CA 1
ATOM 520 C C . PRO A 1 90 ? -16.701 72.209 -17.281 1.00 88.71 115 PRO A C 1
ATOM 521 O O . PRO A 1 90 ? -17.326 71.876 -18.288 1.00 87.15 115 PRO A O 1
ATOM 525 N N . VAL A 1 91 ? -17.143 73.117 -16.415 1.00 86.60 116 VAL A N 1
ATOM 526 C CA . VAL A 1 91 ? -18.467 73.728 -16.539 1.00 83.75 116 VAL A CA 1
ATOM 527 C C . VAL A 1 91 ? -18.575 74.717 -17.703 1.00 81.10 116 VAL A C 1
ATOM 528 O O . VAL A 1 91 ? -17.722 75.587 -17.887 1.00 81.51 116 VAL A O 1
ATOM 532 N N . ASP A 1 92 ? -19.636 74.551 -18.487 1.00 76.09 117 ASP A N 1
ATOM 533 C CA . ASP A 1 92 ? -19.920 75.399 -19.638 1.00 75.93 117 ASP A CA 1
ATOM 534 C C . ASP A 1 92 ? -20.191 76.832 -19.166 1.00 65.69 117 ASP A C 1
ATOM 535 O O . ASP A 1 92 ? -20.781 77.033 -18.106 1.00 63.66 117 ASP A O 1
ATOM 540 N N . SER A 1 93 ? -19.744 77.821 -19.937 1.00 65.98 118 SER A N 1
ATOM 541 C CA . SER A 1 93 ? -19.759 79.214 -19.476 1.00 64.37 118 SER A CA 1
ATOM 542 C C . SER A 1 93 ? -21.158 79.750 -19.168 1.00 57.62 118 SER A C 1
ATOM 543 O O . SER A 1 93 ? -21.331 80.558 -18.256 1.00 55.24 118 SER A O 1
ATOM 546 N N . TRP A 1 94 ? -22.152 79.303 -19.927 1.00 56.14 119 TRP A N 1
ATOM 547 C CA . TRP A 1 94 ? -23.531 79.684 -19.650 1.00 53.98 119 TRP A CA 1
ATOM 548 C C . TRP A 1 94 ? -23.979 79.094 -18.317 1.00 50.21 119 TRP A C 1
ATOM 549 O O . TRP A 1 94 ? -24.638 79.764 -17.523 1.00 49.22 119 TRP A O 1
ATOM 560 N N . ASP A 1 95 ? -23.614 77.837 -18.079 1.00 45.01 120 ASP A N 1
ATOM 561 C CA . ASP A 1 95 ? -23.963 77.153 -16.836 1.00 48.83 120 ASP A CA 1
ATOM 562 C C . ASP A 1 95 ? -23.324 77.831 -15.634 1.00 49.38 120 ASP A C 1
ATOM 563 O O . ASP A 1 95 ? -23.951 77.965 -14.583 1.00 47.36 120 ASP A O 1
ATOM 568 N N . ARG A 1 96 ? -22.076 78.259 -15.798 1.00 50.77 121 ARG A N 1
ATOM 569 C CA . ARG A 1 96 ? -21.342 78.903 -14.717 1.00 55.82 121 ARG A CA 1
ATOM 570 C C . ARG A 1 96 ? -22.028 80.190 -14.264 1.00 56.34 121 ARG A C 1
ATOM 571 O O . ARG A 1 96 ? -22.147 80.454 -13.068 1.00 56.05 121 ARG A O 1
ATOM 579 N N . GLU A 1 97 ? -22.485 80.984 -15.223 1.00 55.23 122 GLU A N 1
ATOM 580 C CA . GLU A 1 97 ? -23.194 82.215 -14.907 1.00 55.70 122 GLU A CA 1
ATOM 581 C C . GLU A 1 97 ? -24.588 81.909 -14.359 1.00 51.30 122 GLU A C 1
ATOM 582 O O . GLU A 1 97 ? -25.061 82.568 -13.430 1.00 47.53 122 GLU A O 1
ATOM 588 N N . PHE A 1 98 ? -25.233 80.897 -14.934 1.00 47.48 123 PHE A N 1
ATOM 589 C CA . PHE A 1 98 ? -26.566 80.475 -14.507 1.00 44.21 123 PHE A CA 1
ATOM 590 C C . PHE A 1 98 ? -26.555 79.913 -13.084 1.00 45.22 123 PHE A C 1
ATOM 591 O O . PHE A 1 98 ? -27.509 80.100 -12.327 1.00 43.84 123 PHE A O 1
ATOM 599 N N . LEU A 1 99 ? -25.474 79.226 -12.724 1.00 45.02 124 LEU A N 1
ATOM 600 C CA . LEU A 1 99 ? -25.356 78.639 -11.391 1.00 46.59 124 LEU A CA 1
ATOM 601 C C . LEU A 1 99 ? -24.659 79.581 -10.408 1.00 53.70 124 LEU A C 1
ATOM 602 O O . LEU A 1 99 ? -24.316 79.186 -9.291 1.00 56.00 124 LEU A O 1
ATOM 607 N N . LYS A 1 100 ? -24.445 80.823 -10.828 1.00 50.70 125 LYS A N 1
ATOM 608 C CA . LYS A 1 100 ? -23.880 81.836 -9.946 1.00 54.62 125 LYS A CA 1
ATOM 609 C C . LYS A 1 100 ? -24.987 82.463 -9.093 1.00 54.21 125 LYS A C 1
ATOM 610 O O . LYS A 1 100 ? -25.425 83.586 -9.341 1.00 58.82 125 LYS A O 1
ATOM 616 N N . VAL A 1 101 ? -25.442 81.716 -8.092 1.00 45.60 126 VAL A N 1
ATOM 617 C CA . VAL A 1 101 ? -26.535 82.146 -7.229 1.00 43.50 126 VAL A CA 1
ATOM 618 C C . VAL A 1 101 ? -26.112 82.023 -5.769 1.00 44.20 126 VAL A C 1
ATOM 619 O O . VAL A 1 101 ? -24.996 81.603 -5.482 1.00 45.25 126 VAL A O 1
ATOM 623 N N . ASP A 1 102 ? -26.997 82.383 -4.844 1.00 45.48 127 ASP A N 1
ATOM 624 C CA . ASP A 1 102 ? -26.685 82.217 -3.427 1.00 50.46 127 ASP A CA 1
ATOM 625 C C . ASP A 1 102 ? -26.690 80.734 -3.058 1.00 47.84 127 ASP A C 1
ATOM 626 O O . ASP A 1 102 ? -27.327 79.919 -3.732 1.00 34.98 127 ASP A O 1
ATOM 631 N N . GLN A 1 103 ? -25.984 80.394 -1.984 1.00 39.60 128 GLN A N 1
ATOM 632 C CA . GLN A 1 103 ? -25.760 78.998 -1.612 1.00 39.47 128 GLN A CA 1
ATOM 633 C C . GLN A 1 103 ? -27.040 78.195 -1.374 1.00 40.71 128 GLN A C 1
ATOM 634 O O . GLN A 1 103 ? -27.118 77.029 -1.754 1.00 44.54 128 GLN A O 1
ATOM 640 N N . GLU A 1 104 ? -28.039 78.819 -0.757 1.00 42.26 129 GLU A N 1
ATOM 641 C CA . GLU A 1 104 ? -29.331 78.168 -0.556 1.00 45.48 129 GLU A CA 1
ATOM 642 C C . GLU A 1 104 ? -29.974 77.783 -1.884 1.00 45.08 129 GLU A C 1
ATOM 643 O O . GLU A 1 104 ? -30.497 76.675 -2.032 1.00 42.16 129 GLU A O 1
ATOM 649 N N . MET A 1 105 ? -29.937 78.701 -2.845 1.00 37.66 130 MET A N 1
ATOM 650 C CA . MET A 1 105 ? -30.494 78.437 -4.166 1.00 38.03 130 MET A CA 1
ATOM 651 C C . MET A 1 105 ? -29.714 77.321 -4.868 1.00 40.18 130 MET A C 1
ATOM 652 O O . MET A 1 105 ? -30.303 76.446 -5.509 1.00 36.20 130 MET A O 1
ATOM 657 N N . LEU A 1 106 ? -28.391 77.343 -4.728 1.00 40.58 131 LEU A N 1
ATOM 658 C CA . LEU A 1 106 ? -27.547 76.331 -5.359 1.00 40.89 131 LEU A CA 1
ATOM 659 C C . LEU A 1 106 ? -27.862 74.959 -4.776 1.00 40.05 131 LEU A C 1
ATOM 660 O O . LEU A 1 106 ? -27.983 73.967 -5.500 1.00 39.23 131 LEU A O 1
ATOM 665 N N . TYR A 1 107 ? -27.998 74.928 -3.456 1.00 36.11 132 TYR A N 1
ATOM 666 C CA . TYR A 1 107 ? -28.408 73.737 -2.724 1.00 37.83 132 TYR A CA 1
ATOM 667 C C . TYR A 1 107 ? -29.731 73.179 -3.253 1.00 38.30 132 TYR A C 1
ATOM 668 O O . TYR A 1 107 ? -29.846 71.985 -3.529 1.00 36.78 132 TYR A O 1
ATOM 677 N N . GLU A 1 108 ? -30.728 74.041 -3.408 1.00 36.94 133 GLU A N 1
ATOM 678 C CA . GLU A 1 108 ? -32.044 73.572 -3.828 1.00 37.18 133 GLU A CA 1
ATOM 679 C C . GLU A 1 108 ? -32.092 73.170 -5.301 1.00 33.40 133 GLU A C 1
ATOM 680 O O . GLU A 1 108 ? -32.831 72.259 -5.677 1.00 33.70 133 GLU A O 1
ATOM 686 N N . ILE A 1 109 ? -31.299 73.842 -6.130 1.00 29.15 134 ILE A N 1
ATOM 687 C CA . ILE A 1 109 ? -31.203 73.476 -7.537 1.00 33.77 134 ILE A CA 1
ATOM 688 C C . ILE A 1 109 ? -30.625 72.069 -7.662 1.00 34.71 134 ILE A C 1
ATOM 689 O O . ILE A 1 109 ? -31.106 71.248 -8.446 1.00 35.69 134 ILE A O 1
ATOM 694 N N . ILE A 1 110 ? -29.608 71.785 -6.857 1.00 37.08 135 ILE A N 1
ATOM 695 C CA . ILE A 1 110 ? -28.999 70.458 -6.830 1.00 35.39 135 ILE A CA 1
ATOM 696 C C . ILE A 1 110 ? -29.992 69.379 -6.375 1.00 38.14 135 ILE A C 1
ATOM 697 O O . ILE A 1 110 ? -30.076 68.307 -6.983 1.00 33.90 135 ILE A O 1
ATOM 702 N N . LEU A 1 111 ? -30.754 69.675 -5.323 1.00 38.62 136 LEU A N 1
ATOM 703 C CA . LEU A 1 111 ? -31.770 68.750 -4.824 1.00 35.79 136 LEU A CA 1
ATOM 704 C C . LEU A 1 111 ? -32.887 68.509 -5.836 1.00 35.11 136 LEU A C 1
ATOM 705 O O . LEU A 1 111 ? -33.396 67.396 -5.957 1.00 34.56 136 LEU A O 1
ATOM 710 N N . ALA A 1 112 ? -33.277 69.558 -6.553 1.00 33.08 137 ALA A N 1
ATOM 711 C CA . ALA A 1 112 ? -34.350 69.437 -7.529 1.00 33.44 137 ALA A CA 1
ATOM 712 C C . ALA A 1 112 ? -33.890 68.620 -8.732 1.00 36.55 137 ALA A C 1
ATOM 713 O O . ALA A 1 112 ? -34.630 67.770 -9.229 1.00 36.73 137 ALA A O 1
ATOM 715 N N . ALA A 1 113 ? -32.668 68.882 -9.194 1.00 33.10 138 ALA A N 1
ATOM 716 C CA . ALA A 1 113 ? -32.074 68.106 -10.279 1.00 33.92 138 ALA A CA 1
ATOM 717 C C . ALA A 1 113 ? -31.997 66.634 -9.894 1.00 41.36 138 ALA A C 1
ATOM 718 O O . ALA A 1 113 ? -32.209 65.750 -10.726 1.00 46.83 138 ALA A O 1
ATOM 720 N N . ASN A 1 114 ? -31.688 66.373 -8.629 1.00 41.38 139 ASN A N 1
ATOM 721 C CA . ASN A 1 114 ? -31.599 65.003 -8.150 1.00 44.00 139 ASN A CA 1
ATOM 722 C C . ASN A 1 114 ? -32.971 64.343 -8.111 1.00 45.87 139 ASN A C 1
ATOM 723 O O . ASN A 1 114 ? -33.126 63.195 -8.521 1.00 46.81 139 ASN A O 1
ATOM 728 N N . TYR A 1 115 ? -33.968 65.080 -7.629 1.00 42.48 140 TYR A N 1
ATOM 729 C CA . TYR A 1 115 ? -35.335 64.575 -7.577 1.00 35.48 140 TYR A CA 1
ATOM 730 C C . TYR A 1 115 ? -35.886 64.339 -8.976 1.00 40.49 140 TYR A C 1
ATOM 731 O O . TYR A 1 115 ? -36.466 63.290 -9.258 1.00 42.69 140 TYR A O 1
ATOM 740 N N . LEU A 1 116 ? -35.697 65.324 -9.851 1.00 34.99 141 LEU A N 1
ATOM 741 C CA . LEU A 1 116 ? -36.224 65.257 -11.207 1.00 35.88 141 LEU A CA 1
ATOM 742 C C . LEU A 1 116 ? -35.389 64.348 -12.101 1.00 36.58 141 LEU A C 1
ATOM 743 O O . LEU A 1 116 ? -35.738 64.121 -13.262 1.00 36.18 141 LEU A O 1
ATOM 748 N N . ASN A 1 117 ? -34.290 63.833 -11.553 1.00 38.41 142 ASN A N 1
ATOM 749 C CA . ASN A 1 117 ? -33.375 62.964 -12.293 1.00 44.19 142 ASN A CA 1
ATOM 750 C C . ASN A 1 117 ? -32.845 63.654 -13.550 1.00 43.45 142 ASN A C 1
ATOM 751 O O . ASN A 1 117 ? -33.061 63.193 -14.672 1.00 43.38 142 ASN A O 1
ATOM 756 N N . ILE A 1 118 ? -32.174 64.783 -13.350 1.00 42.67 143 ILE A N 1
ATOM 757 C CA . ILE A 1 118 ? -31.508 65.481 -14.443 1.00 40.99 143 ILE A CA 1
ATOM 758 C C . ILE A 1 118 ? -30.016 65.455 -14.156 1.00 38.05 143 ILE A C 1
ATOM 759 O O . ILE A 1 118 ? -29.452 66.419 -13.633 1.00 35.69 143 ILE A O 1
ATOM 764 N N . LYS A 1 119 ? -29.389 64.325 -14.472 1.00 40.61 144 LYS A N 1
ATOM 765 C CA . LYS A 1 119 ? -27.976 64.117 -14.164 1.00 44.04 144 LYS A CA 1
ATOM 766 C C . LYS A 1 119 ? -27.046 65.256 -14.605 1.00 45.20 144 LYS A C 1
ATOM 767 O O . LYS A 1 119 ? -26.234 65.718 -13.801 1.00 45.36 144 LYS A O 1
ATOM 773 N N . PRO A 1 120 ? -27.157 65.717 -15.870 1.00 45.79 145 PRO A N 1
ATOM 774 C CA . PRO A 1 120 ? -26.221 66.768 -16.293 1.00 47.04 145 PRO A CA 1
ATOM 775 C C . PRO A 1 120 ? -26.343 68.042 -15.461 1.00 43.58 145 PRO A C 1
ATOM 776 O O . PRO A 1 120 ? -25.334 68.694 -15.206 1.00 45.28 145 PRO A O 1
ATOM 780 N N . LEU A 1 121 ? -27.554 68.388 -15.038 1.00 38.75 146 LEU A N 1
ATOM 781 C CA . LEU A 1 121 ? -27.729 69.576 -14.210 1.00 38.94 146 LEU A CA 1
ATOM 782 C C . LEU A 1 121 ? -27.142 69.326 -12.824 1.00 41.46 146 LEU A C 1
ATOM 783 O O . LEU A 1 121 ? -26.427 70.170 -12.279 1.00 41.81 146 LEU A O 1
ATOM 788 N N . LEU A 1 122 ? -27.448 68.156 -12.270 1.00 37.90 147 LEU A N 1
ATOM 789 C CA . LEU A 1 122 ? -26.864 67.720 -11.009 1.00 34.79 147 LEU A CA 1
ATOM 790 C C . LEU A 1 122 ? -25.343 67.806 -11.063 1.00 37.60 147 LEU A C 1
ATOM 791 O O . LEU A 1 122 ? -24.716 68.383 -10.173 1.00 38.95 147 LEU A O 1
ATOM 796 N N . ASP A 1 123 ? -24.758 67.246 -12.119 1.00 32.90 148 ASP A N 1
ATOM 797 C CA . ASP A 1 123 ? -23.311 67.281 -12.297 1.00 40.46 148 ASP A CA 1
ATOM 798 C C . ASP A 1 123 ? -22.783 68.717 -12.300 1.00 41.58 148 ASP A C 1
ATOM 799 O O . ASP A 1 123 ? -21.817 69.031 -11.598 1.00 42.12 148 ASP A O 1
ATOM 804 N N . ALA A 1 124 ? -23.426 69.583 -13.080 1.00 40.41 149 ALA A N 1
ATOM 805 C CA . ALA A 1 124 ? -22.997 70.976 -13.201 1.00 42.08 149 ALA A CA 1
ATOM 806 C C . ALA A 1 124 ? -22.962 71.688 -11.849 1.00 37.11 149 ALA A C 1
ATOM 807 O O . ALA A 1 124 ? -21.976 72.343 -11.511 1.00 40.15 149 ALA A O 1
ATOM 809 N N . GLY A 1 125 ? -24.034 71.543 -11.076 1.00 36.68 150 GLY A N 1
ATOM 810 C CA . GLY A 1 125 ? -24.105 72.123 -9.747 1.00 36.99 150 GLY A CA 1
ATOM 811 C C . GLY A 1 125 ? -22.999 71.626 -8.827 1.00 39.80 150 GLY A C 1
ATOM 812 O O . GLY A 1 125 ? -22.393 72.405 -8.089 1.00 43.02 150 GLY A O 1
ATOM 813 N N . CYS A 1 126 ? -22.730 70.326 -8.868 1.00 31.69 151 CYS A N 1
ATOM 814 C CA . CYS A 1 126 ? -21.645 69.764 -8.064 1.00 39.73 151 CYS A CA 1
ATOM 815 C C . CYS A 1 126 ? -20.282 70.322 -8.481 1.00 40.46 151 CYS A C 1
ATOM 816 O O . CYS A 1 126 ? -19.429 70.589 -7.634 1.00 43.37 151 CYS A O 1
ATOM 819 N N . LYS A 1 127 ? -20.081 70.506 -9.783 1.00 43.01 152 LYS A N 1
ATOM 820 C CA . LYS A 1 127 ? -18.830 71.080 -10.275 1.00 43.56 152 LYS A CA 1
ATOM 821 C C . LYS A 1 127 ? -18.641 72.504 -9.760 1.00 41.95 152 LYS A C 1
ATOM 822 O O . LYS A 1 127 ? -17.530 72.906 -9.420 1.00 46.28 152 LYS A O 1
ATOM 828 N N . VAL A 1 128 ? -19.733 73.259 -9.692 1.00 42.55 153 VAL A N 1
ATOM 829 C CA . VAL A 1 128 ? -19.684 74.627 -9.181 1.00 40.93 153 VAL A CA 1
ATOM 830 C C . VAL A 1 128 ? -19.325 74.670 -7.693 1.00 39.23 153 VAL A C 1
ATOM 831 O O . VAL A 1 128 ? -18.526 75.508 -7.267 1.00 44.60 153 VAL A O 1
ATOM 835 N N . VAL A 1 129 ? -19.890 73.757 -6.907 1.00 37.18 154 VAL A N 1
ATOM 836 C CA . VAL A 1 129 ? -19.518 73.651 -5.495 1.00 38.16 154 VAL A CA 1
ATOM 837 C C . VAL A 1 129 ? -18.039 73.302 -5.327 1.00 38.78 154 VAL A C 1
ATOM 838 O O . VAL A 1 129 ? -17.357 73.850 -4.459 1.00 44.83 154 VAL A O 1
ATOM 842 N N . ALA A 1 130 ? -17.541 72.393 -6.158 1.00 36.17 155 ALA A N 1
ATOM 843 C CA . ALA A 1 130 ? -16.137 72.007 -6.084 1.00 42.45 155 ALA A CA 1
ATOM 844 C C . ALA A 1 130 ? -15.227 73.199 -6.391 1.00 41.03 155 ALA A C 1
ATOM 845 O O . ALA A 1 130 ? -14.151 73.331 -5.811 1.00 41.44 155 ALA A O 1
ATOM 847 N N . GLU A 1 131 ? -15.677 74.065 -7.295 1.00 39.65 156 GLU A N 1
ATOM 848 C CA . GLU A 1 131 ? -14.922 75.259 -7.679 1.00 45.06 156 GLU A CA 1
ATOM 849 C C . GLU A 1 131 ? -14.811 76.255 -6.522 1.00 45.83 156 GLU A C 1
ATOM 850 O O . GLU A 1 131 ? -13.828 76.992 -6.415 1.00 44.45 156 GLU A O 1
ATOM 856 N N . MET A 1 132 ? -15.815 76.258 -5.650 1.00 45.32 157 MET A N 1
ATOM 857 C CA . MET A 1 132 ? -15.796 77.092 -4.452 1.00 44.86 157 MET A CA 1
ATOM 858 C C . MET A 1 132 ? -14.727 76.614 -3.476 1.00 42.98 157 MET A C 1
ATOM 859 O O . MET A 1 132 ? -14.179 77.400 -2.706 1.00 47.84 157 MET A O 1
ATOM 864 N N . ILE A 1 133 ? -14.436 75.318 -3.519 1.00 41.32 158 ILE A N 1
ATOM 865 C CA . ILE A 1 133 ? -13.508 74.694 -2.577 1.00 43.84 158 ILE A CA 1
ATOM 866 C C . ILE A 1 133 ? -12.074 74.709 -3.105 1.00 44.29 158 ILE A C 1
ATOM 867 O O . ILE A 1 133 ? -11.112 74.819 -2.343 1.00 49.60 158 ILE A O 1
ATOM 872 N N . ARG A 1 134 ? -11.952 74.623 -4.425 1.00 46.28 159 ARG A N 1
ATOM 873 C CA . ARG A 1 134 ? -10.666 74.445 -5.092 1.00 49.58 159 ARG A CA 1
ATOM 874 C C . ARG A 1 134 ? -9.606 75.473 -4.706 1.00 54.51 159 ARG A C 1
ATOM 875 O O . ARG A 1 134 ? -9.835 76.676 -4.782 1.00 55.72 159 ARG A O 1
ATOM 883 N N . GLY A 1 135 ? -8.447 74.982 -4.279 1.00 54.49 160 GLY A N 1
ATOM 884 C CA . GLY A 1 135 ? -7.317 75.838 -3.966 1.00 54.60 160 GLY A CA 1
ATOM 885 C C . GLY A 1 135 ? -7.488 76.687 -2.720 1.00 53.07 160 GLY A C 1
ATOM 886 O O . GLY A 1 135 ? -6.728 77.627 -2.497 1.00 56.91 160 GLY A O 1
ATOM 887 N N . ARG A 1 136 ? -8.485 76.362 -1.905 1.00 50.88 161 ARG A N 1
ATOM 888 C CA . ARG A 1 136 ? -8.748 77.129 -0.694 1.00 52.82 161 ARG A CA 1
ATOM 889 C C . ARG A 1 136 ? -8.243 76.392 0.543 1.00 52.11 161 ARG A C 1
ATOM 890 O O . ARG A 1 136 ? -8.271 75.160 0.602 1.00 50.66 161 ARG A O 1
ATOM 898 N N . SER A 1 137 ? -7.772 77.157 1.522 1.00 52.03 162 SER A N 1
ATOM 899 C CA . SER A 1 137 ? -7.333 76.605 2.795 1.00 54.64 162 SER A CA 1
ATOM 900 C C . SER A 1 137 ? -8.553 76.162 3.598 1.00 54.36 162 SER A C 1
ATOM 901 O O . SER A 1 137 ? -9.672 76.586 3.304 1.00 51.54 162 SER A O 1
ATOM 904 N N . PRO A 1 138 ? -8.345 75.296 4.608 1.00 50.73 163 PRO A N 1
ATOM 905 C CA . PRO A 1 138 ? -9.452 74.895 5.483 1.00 46.22 163 PRO A CA 1
ATOM 906 C C . PRO A 1 138 ? -10.202 76.094 6.073 1.00 49.26 163 PRO A C 1
ATOM 907 O O . PRO A 1 138 ? -11.434 76.072 6.142 1.00 44.03 163 PRO A O 1
ATOM 911 N N . GLU A 1 139 ? -9.467 77.125 6.479 1.00 54.66 164 GLU A N 1
ATOM 912 C CA . GLU A 1 139 ? -10.078 78.317 7.061 1.00 61.98 164 GLU A CA 1
ATOM 913 C C . GLU A 1 139 ? -10.896 79.097 6.028 1.00 57.28 164 GLU A C 1
ATOM 914 O O . GLU A 1 139 ? -11.973 79.611 6.334 1.00 52.61 164 GLU A O 1
ATOM 920 N N . GLU A 1 140 ? -10.381 79.174 4.806 1.00 53.37 165 GLU A N 1
ATOM 921 C CA . GLU A 1 140 ? -11.085 79.856 3.728 1.00 52.80 165 GLU A CA 1
ATOM 922 C C . GLU A 1 140 ? -12.353 79.094 3.343 1.00 50.32 165 GLU A C 1
ATOM 923 O O . GLU A 1 140 ? -13.383 79.697 3.044 1.00 47.63 165 GLU A O 1
ATOM 929 N N . ILE A 1 141 ? -12.271 77.767 3.358 1.00 46.99 166 ILE A N 1
ATOM 930 C CA . ILE A 1 141 ? -13.427 76.929 3.061 1.00 47.96 166 ILE A CA 1
ATOM 931 C C . ILE A 1 141 ? -14.507 77.127 4.125 1.00 45.12 166 ILE A C 1
ATOM 932 O O . ILE A 1 141 ? -15.694 77.222 3.811 1.00 38.58 166 ILE A O 1
ATOM 937 N N . ARG A 1 142 ? -14.082 77.204 5.382 1.00 44.60 167 ARG A N 1
ATOM 938 C CA . ARG A 1 142 ? -15.000 77.431 6.490 1.00 41.71 167 ARG A CA 1
ATOM 939 C C . ARG A 1 142 ? -15.749 78.754 6.347 1.00 45.40 167 ARG A C 1
ATOM 940 O O . ARG A 1 142 ? -16.945 78.820 6.618 1.00 45.67 167 ARG A O 1
ATOM 948 N N . ARG A 1 143 ? -15.047 79.800 5.917 1.00 44.00 168 ARG A N 1
ATOM 949 C CA . ARG A 1 143 ? -15.654 81.120 5.793 1.00 52.48 168 ARG A CA 1
ATOM 950 C C . ARG A 1 143 ? -16.666 81.135 4.664 1.00 49.98 168 ARG A C 1
ATOM 951 O O . ARG A 1 143 ? -17.691 81.812 4.741 1.00 45.90 168 ARG A O 1
ATOM 959 N N . THR A 1 144 ? -16.366 80.377 3.617 1.00 52.24 169 THR A N 1
ATOM 960 C CA . THR A 1 144 ? -17.218 80.322 2.441 1.00 53.48 169 THR A CA 1
ATOM 961 C C . THR A 1 144 ? -18.592 79.763 2.795 1.00 47.21 169 THR A C 1
ATOM 962 O O . THR A 1 144 ? -19.620 80.317 2.399 1.00 45.04 169 THR A O 1
ATOM 966 N N . PHE A 1 145 ? -18.603 78.681 3.567 1.00 45.85 170 PHE A N 1
ATOM 967 C CA . PHE A 1 145 ? -19.849 78.004 3.910 1.00 50.77 170 PHE A CA 1
ATOM 968 C C . PHE A 1 145 ? -20.333 78.287 5.332 1.00 48.02 170 PHE A C 1
ATOM 969 O O . PHE A 1 145 ? -21.322 77.702 5.775 1.00 44.53 170 PHE A O 1
ATOM 977 N N . ASN A 1 146 ? -19.641 79.183 6.033 1.00 46.46 171 ASN A N 1
ATOM 978 C CA . ASN A 1 146 ? -19.957 79.494 7.428 1.00 48.02 171 ASN A CA 1
ATOM 979 C C . ASN A 1 146 ? -19.973 78.239 8.300 1.00 49.01 171 ASN A C 1
ATOM 980 O O . ASN A 1 146 ? -20.959 77.937 8.978 1.00 51.87 171 ASN A O 1
ATOM 985 N N . ILE A 1 147 ? -18.868 77.506 8.261 1.00 41.69 172 ILE A N 1
ATOM 986 C CA . ILE A 1 147 ? -18.734 76.260 8.997 1.00 40.19 172 ILE A CA 1
ATOM 987 C C . ILE A 1 147 ? -17.948 76.482 10.282 1.00 44.07 172 ILE A C 1
ATOM 988 O O . ILE A 1 147 ? -16.919 77.161 10.284 1.00 44.18 172 ILE A O 1
ATOM 993 N N . VAL A 1 148 ? -18.443 75.914 11.376 1.00 46.17 173 VAL A N 1
ATOM 994 C CA . VAL A 1 148 ? -17.761 76.000 12.658 1.00 49.51 173 VAL A CA 1
ATOM 995 C C . VAL A 1 148 ? -16.593 75.017 12.723 1.00 47.91 173 VAL A C 1
ATOM 996 O O . VAL A 1 148 ? -16.750 73.835 12.425 1.00 47.72 173 VAL A O 1
ATOM 1000 N N . ASN A 1 149 ? -15.420 75.519 13.098 1.00 45.19 174 ASN A N 1
ATOM 1001 C CA . ASN A 1 149 ? -14.270 74.666 13.369 1.00 46.62 174 ASN A CA 1
ATOM 1002 C C . ASN A 1 149 ? -14.476 73.941 14.693 1.00 44.96 174 ASN A C 1
ATOM 1003 O O . ASN A 1 149 ? -14.251 74.514 15.758 1.00 43.95 174 ASN A O 1
ATOM 1008 N N . ASP A 1 150 ? -14.892 72.680 14.626 1.00 48.85 175 ASP A N 1
ATOM 1009 C CA . ASP A 1 150 ? -15.176 71.917 15.839 1.00 44.49 175 ASP A CA 1
ATOM 1010 C C . ASP A 1 150 ? -14.034 71.005 16.288 1.00 45.38 175 ASP A C 1
ATOM 1011 O O . ASP A 1 150 ? -14.227 70.137 17.141 1.00 46.14 175 ASP A O 1
ATOM 1016 N N . PHE A 1 151 ? -12.845 71.209 15.726 1.00 45.81 176 PHE A N 1
ATOM 1017 C CA . PHE A 1 151 ? -11.661 70.471 16.168 1.00 42.23 176 PHE A CA 1
ATOM 1018 C C . PHE A 1 151 ? -11.071 71.086 17.432 1.00 43.18 176 PHE A C 1
ATOM 1019 O O . PHE A 1 151 ? -10.951 72.306 17.540 1.00 50.16 176 PHE A O 1
ATOM 1027 N N . THR A 1 152 ? -10.698 70.239 18.386 1.00 43.78 177 THR A N 1
ATOM 1028 C CA . THR A 1 152 ? -9.918 70.690 19.528 1.00 42.61 177 THR A CA 1
ATOM 1029 C C . THR A 1 152 ? -8.542 71.102 19.021 1.00 43.69 177 THR A C 1
ATOM 1030 O O . THR A 1 152 ? -8.120 70.662 17.950 1.00 43.65 177 THR A O 1
ATOM 1034 N N . PRO A 1 153 ? -7.835 71.954 19.779 1.00 47.83 178 PRO A N 1
ATOM 1035 C CA . PRO A 1 153 ? -6.495 72.361 19.343 1.00 53.23 178 PRO A CA 1
ATOM 1036 C C . PRO A 1 153 ? -5.575 71.165 19.100 1.00 55.73 178 PRO A C 1
ATOM 1037 O O . PRO A 1 153 ? -4.706 71.232 18.232 1.00 60.24 178 PRO A O 1
ATOM 1041 N N . GLU A 1 154 ? -5.780 70.080 19.841 1.00 49.00 179 GLU A N 1
ATOM 1042 C CA . GLU A 1 154 ? -4.956 68.887 19.672 1.00 51.22 179 GLU A CA 1
ATOM 1043 C C . GLU A 1 154 ? -5.279 68.162 18.371 1.00 52.11 179 GLU A C 1
ATOM 1044 O O . GLU A 1 154 ? -4.385 67.843 17.585 1.00 53.85 179 GLU A O 1
ATOM 1050 N N . GLU A 1 155 ? -6.564 67.907 18.151 1.00 50.44 180 GLU A N 1
ATOM 1051 C CA . GLU A 1 155 ? -7.011 67.175 16.974 1.00 57.17 180 GLU A CA 1
ATOM 1052 C C . GLU A 1 155 ? -6.696 67.919 15.675 1.00 58.18 180 GLU A C 1
ATOM 1053 O O . GLU A 1 155 ? -6.448 67.299 14.641 1.00 59.95 180 GLU A O 1
ATOM 1059 N N . GLU A 1 156 ? -6.700 69.247 15.735 1.00 56.03 181 GLU A N 1
ATOM 1060 C CA . GLU A 1 156 ? -6.439 70.055 14.551 1.00 62.00 181 GLU A CA 1
ATOM 1061 C C . GLU A 1 156 ? -5.023 69.812 14.034 1.00 66.53 181 GLU A C 1
ATOM 1062 O O . GLU A 1 156 ? -4.815 69.623 12.835 1.00 70.59 181 GLU A O 1
ATOM 1068 N N . ALA A 1 157 ? -4.056 69.795 14.946 1.00 64.44 182 ALA A N 1
ATOM 1069 C CA . ALA A 1 157 ? -2.660 69.572 14.583 1.00 62.07 182 ALA A CA 1
ATOM 1070 C C . ALA A 1 157 ? -2.407 68.150 14.077 1.00 62.03 182 ALA A C 1
ATOM 1071 O O . ALA A 1 157 ? -1.657 67.947 13.121 1.00 65.25 182 ALA A O 1
ATOM 1073 N N . ALA A 1 158 ? -3.034 67.169 14.718 1.00 59.22 183 ALA A N 1
ATOM 1074 C CA . ALA A 1 158 ? -2.831 65.765 14.357 1.00 65.64 183 ALA A CA 1
ATOM 1075 C C . ALA A 1 158 ? -3.294 65.453 12.930 1.00 73.07 183 ALA A C 1
ATOM 1076 O O . ALA A 1 158 ? -2.703 64.620 12.237 1.00 75.86 183 ALA A O 1
ATOM 1078 N N . ILE A 1 159 ? -4.354 66.133 12.502 1.00 72.55 184 ILE A N 1
ATOM 1079 C CA . ILE A 1 159 ? -4.908 65.966 11.162 1.00 71.66 184 ILE A CA 1
ATOM 1080 C C . ILE A 1 159 ? -4.010 66.612 10.112 1.00 77.94 184 ILE A C 1
ATOM 1081 O O . ILE A 1 159 ? -3.809 66.063 9.026 1.00 79.53 184 ILE A O 1
ATOM 1086 N N . ARG A 1 160 ? -3.456 67.770 10.457 1.00 79.19 185 ARG A N 1
ATOM 1087 C CA . ARG A 1 160 ? -2.546 68.491 9.574 1.00 86.44 185 ARG A CA 1
ATOM 1088 C C . ARG A 1 160 ? -1.292 67.678 9.221 1.00 92.37 185 ARG A C 1
ATOM 1089 O O . ARG A 1 160 ? -0.796 67.729 8.091 1.00 92.96 185 ARG A O 1
ATOM 1097 N N . ARG A 1 161 ? -0.797 66.920 10.194 1.00 93.00 186 ARG A N 1
ATOM 1098 C CA . ARG A 1 161 ? 0.423 66.144 10.019 1.00 97.59 186 ARG A CA 1
ATOM 1099 C C . ARG A 1 161 ? 0.173 64.809 9.312 1.00 100.55 186 ARG A C 1
ATOM 1100 O O . ARG A 1 161 ? 1.075 63.975 9.221 1.00 105.72 186 ARG A O 1
ATOM 1108 N N . GLU A 1 162 ? -1.067 64.622 8.854 1.00 97.82 187 GLU A N 1
ATOM 1109 C CA . GLU A 1 162 ? -1.483 63.568 7.906 1.00 98.39 187 GLU A CA 1
ATOM 1110 C C . GLU A 1 162 ? -2.019 62.245 8.475 1.00 98.91 187 GLU A C 1
ATOM 1111 O O . GLU A 1 162 ? -1.838 61.189 7.865 1.00 102.09 187 GLU A O 1
ATOM 1117 N N . ASN A 1 163 ? -2.677 62.330 9.631 1.00 97.09 188 ASN A N 1
ATOM 1118 C CA . ASN A 1 163 ? -3.542 61.271 10.171 1.00 98.74 188 ASN A CA 1
ATOM 1119 C C . ASN A 1 163 ? -3.105 59.824 9.916 1.00 97.28 188 ASN A C 1
ATOM 1120 O O . ASN A 1 163 ? -3.676 59.124 9.074 1.00 96.76 188 ASN A O 1
ATOM 1125 N N . ASN B 2 9 ? -26.403 86.900 4.120 1.00 123.23 269 ASN B N 1
ATOM 1126 C CA . ASN B 2 9 ? -25.804 85.608 4.432 1.00 121.90 269 ASN B CA 1
ATOM 1127 C C . ASN B 2 9 ? -26.161 84.551 3.389 1.00 114.43 269 ASN B C 1
ATOM 1128 O O . ASN B 2 9 ? -25.515 84.458 2.341 1.00 115.93 269 ASN B O 1
ATOM 1133 N N . LEU B 2 10 ? -27.186 83.756 3.697 1.00 102.82 270 LEU B N 1
ATOM 1134 C CA . LEU B 2 10 ? -27.649 82.662 2.839 1.00 91.60 270 LEU B CA 1
ATOM 1135 C C . LEU B 2 10 ? -26.597 81.558 2.674 1.00 82.58 270 LEU B C 1
ATOM 1136 O O . LEU B 2 10 ? -26.753 80.658 1.846 1.00 86.11 270 LEU B O 1
ATOM 1141 N N . LYS B 2 11 ? -25.531 81.628 3.468 1.00 68.27 271 LYS B N 1
ATOM 1142 C CA . LYS B 2 11 ? -24.468 80.629 3.405 1.00 59.66 271 LYS B CA 1
ATOM 1143 C C . LYS B 2 11 ? -24.945 79.305 3.979 1.00 54.26 271 LYS B C 1
ATOM 1144 O O . LYS B 2 11 ? -25.795 79.268 4.866 1.00 51.79 271 LYS B O 1
ATOM 1150 N N . ARG B 2 12 ? -24.398 78.213 3.464 1.00 51.52 272 ARG B N 1
ATOM 1151 C CA . ARG B 2 12 ? -24.839 76.901 3.894 1.00 48.44 272 ARG B CA 1
ATOM 1152 C C . ARG B 2 12 ? -23.738 75.862 3.763 1.00 45.64 272 ARG B C 1
ATOM 1153 O O . ARG B 2 12 ? -23.012 75.823 2.770 1.00 40.71 272 ARG B O 1
ATOM 1161 N N . ASP B 2 13 ? -23.609 75.024 4.782 1.00 45.12 273 ASP B N 1
ATOM 1162 C CA . ASP B 2 13 ? -22.693 73.904 4.707 1.00 42.07 273 ASP B CA 1
ATOM 1163 C C . ASP B 2 13 ? -23.276 72.870 3.747 1.00 41.29 273 ASP B C 1
ATOM 1164 O O . ASP B 2 13 ? -23.938 71.919 4.166 1.00 42.43 273 ASP B O 1
ATOM 1169 N N . LEU B 2 14 ? -23.022 73.070 2.456 1.00 39.93 274 LEU B N 1
ATOM 1170 C CA . LEU B 2 14 ? -23.568 72.210 1.410 1.00 42.40 274 LEU B CA 1
ATOM 1171 C C . LEU B 2 14 ? -23.106 70.758 1.530 1.00 42.09 274 LEU B C 1
ATOM 1172 O O . LEU B 2 14 ? -23.869 69.838 1.253 1.00 43.55 274 LEU B O 1
ATOM 1177 N N . ILE B 2 15 ? -21.856 70.558 1.936 1.00 42.50 275 ILE B N 1
ATOM 1178 C CA . ILE B 2 15 ? -21.287 69.215 2.026 1.00 37.25 275 ILE B CA 1
ATOM 1179 C C . ILE B 2 15 ? -21.982 68.400 3.111 1.00 37.31 275 ILE B C 1
ATOM 1180 O O . ILE B 2 15 ? -22.288 67.224 2.921 1.00 42.28 275 ILE B O 1
ATOM 1185 N N . THR B 2 16 ? -22.248 69.038 4.244 1.00 39.80 276 THR B N 1
ATOM 1186 C CA . THR B 2 16 ? -22.964 68.386 5.332 1.00 42.58 276 THR B CA 1
ATOM 1187 C C . THR B 2 16 ? -24.442 68.195 4.992 1.00 39.91 276 THR B C 1
ATOM 1188 O O . THR B 2 16 ? -25.009 67.127 5.229 1.00 39.38 276 THR B O 1
ATOM 1192 N N . SER B 2 17 ? -25.051 69.229 4.419 1.00 41.17 277 SER B N 1
ATOM 1193 C CA . SER B 2 17 ? -26.491 69.241 4.158 1.00 42.54 277 SER B CA 1
ATOM 1194 C C . SER B 2 17 ? -26.932 68.259 3.076 1.00 43.43 277 SER B C 1
ATOM 1195 O O . SER B 2 17 ? -27.933 67.566 3.237 1.00 42.55 277 SER B O 1
ATOM 1198 N N . LEU B 2 18 ? -26.184 68.205 1.977 1.00 42.91 278 LEU B N 1
ATOM 1199 C CA . LEU B 2 18 ? -26.535 67.340 0.853 1.00 41.59 278 LEU B CA 1
ATOM 1200 C C . LEU B 2 18 ? -26.478 65.863 1.236 1.00 37.82 278 LEU B C 1
ATOM 1201 O O . LEU B 2 18 ? -25.786 65.495 2.183 1.00 37.99 278 LEU B O 1
ATOM 1206 N N . PRO B 2 19 ? -27.224 65.014 0.511 1.00 40.47 279 PRO B N 1
ATOM 1207 C CA . PRO B 2 19 ? -27.115 63.568 0.734 1.00 43.25 279 PRO B CA 1
ATOM 1208 C C . PRO B 2 19 ? -25.694 63.099 0.452 1.00 42.73 279 PRO B C 1
ATOM 1209 O O . PRO B 2 19 ? -25.032 63.667 -0.415 1.00 37.63 279 PRO B O 1
ATOM 1213 N N . PHE B 2 20 ? -25.246 62.083 1.183 1.00 43.16 280 PHE B N 1
ATOM 1214 C CA . PHE B 2 20 ? -23.868 61.596 1.123 1.00 42.11 280 PHE B CA 1
ATOM 1215 C C . PHE B 2 20 ? -23.327 61.357 -0.292 1.00 41.58 280 PHE B C 1
ATOM 1216 O O . PHE B 2 20 ? -22.223 61.789 -0.622 1.00 41.41 280 PHE B O 1
ATOM 1224 N N . GLU B 2 21 ? -24.103 60.668 -1.121 1.00 44.03 281 GLU B N 1
ATOM 1225 C CA . GLU B 2 21 ? -23.664 60.338 -2.472 1.00 45.37 281 GLU B CA 1
ATOM 1226 C C . GLU B 2 21 ? -23.392 61.592 -3.305 1.00 48.59 281 GLU B C 1
ATOM 1227 O O . GLU B 2 21 ? -22.478 61.614 -4.132 1.00 46.03 281 GLU B O 1
ATOM 1233 N N . ILE B 2 22 ? -24.178 62.637 -3.073 1.00 46.96 282 ILE B N 1
ATOM 1234 C CA . ILE B 2 22 ? -24.014 63.887 -3.806 1.00 44.32 282 ILE B CA 1
ATOM 1235 C C . ILE B 2 22 ? -22.779 64.667 -3.354 1.00 36.89 282 ILE B C 1
ATOM 1236 O O . ILE B 2 22 ? -22.045 65.214 -4.179 1.00 37.62 282 ILE B O 1
ATOM 1241 N N . SER B 2 23 ? -22.540 64.711 -2.048 1.00 34.41 283 SER B N 1
ATOM 1242 C CA . SER B 2 23 ? -21.341 65.367 -1.539 1.00 37.58 283 SER B CA 1
ATOM 1243 C C . SER B 2 23 ? -20.114 64.592 -2.001 1.00 43.10 283 SER B C 1
ATOM 1244 O O . SER B 2 23 ? -19.045 65.162 -2.209 1.00 37.50 283 SER B O 1
ATOM 1247 N N . LEU B 2 24 ? -20.286 63.285 -2.170 1.00 47.68 284 LEU B N 1
ATOM 1248 C CA . LEU B 2 24 ? -19.216 62.426 -2.653 1.00 51.61 284 LEU B CA 1
ATOM 1249 C C . LEU B 2 24 ? -18.876 62.784 -4.095 1.00 49.22 284 LEU B C 1
ATOM 1250 O O . LEU B 2 24 ? -17.712 62.804 -4.493 1.00 48.83 284 LEU B O 1
ATOM 1255 N N . LYS B 2 25 ? -19.916 63.062 -4.869 1.00 46.46 285 LYS B N 1
ATOM 1256 C CA . LYS B 2 25 ? -19.769 63.480 -6.254 1.00 45.77 285 LYS B CA 1
ATOM 1257 C C . LYS B 2 25 ? -18.942 64.767 -6.345 1.00 43.32 285 LYS B C 1
ATOM 1258 O O . LYS B 2 25 ? -18.143 64.950 -7.265 1.00 45.98 285 LYS B O 1
ATOM 1264 N N . ILE B 2 26 ? -19.129 65.648 -5.369 1.00 42.03 286 ILE B N 1
ATOM 1265 C CA . ILE B 2 26 ? -18.415 66.919 -5.321 1.00 40.89 286 ILE B CA 1
ATOM 1266 C C . ILE B 2 26 ? -16.920 66.702 -5.088 1.00 43.87 286 ILE B C 1
ATOM 1267 O O . ILE B 2 26 ? -16.076 67.328 -5.740 1.00 39.48 286 ILE B O 1
ATOM 1272 N N . PHE B 2 27 ? -16.594 65.799 -4.167 1.00 40.04 287 PHE B N 1
ATOM 1273 C CA . PHE B 2 27 ? -15.198 65.506 -3.864 1.00 38.22 287 PHE B CA 1
ATOM 1274 C C . PHE B 2 27 ? -14.480 64.807 -5.018 1.00 37.44 287 PHE B C 1
ATOM 1275 O O . PHE B 2 27 ? -13.278 64.983 -5.200 1.00 47.02 287 PHE B O 1
ATOM 1283 N N . ASN B 2 28 ? -15.217 64.027 -5.802 1.00 35.71 288 ASN B N 1
ATOM 1284 C CA . ASN B 2 28 ? -14.641 63.383 -6.980 1.00 42.79 288 ASN B CA 1
ATOM 1285 C C . ASN B 2 28 ? -14.245 64.373 -8.076 1.00 45.12 288 ASN B C 1
ATOM 1286 O O . ASN B 2 28 ? -13.502 64.023 -8.987 1.00 46.37 288 ASN B O 1
ATOM 1291 N N . TYR B 2 29 ? -14.749 65.601 -7.989 1.00 43.45 289 TYR B N 1
ATOM 1292 C CA . TYR B 2 29 ? -14.398 66.640 -8.952 1.00 44.91 289 TYR B CA 1
ATOM 1293 C C . TYR B 2 29 ? -13.193 67.438 -8.479 1.00 45.71 289 TYR B C 1
ATOM 1294 O O . TYR B 2 29 ? -12.744 68.353 -9.164 1.00 55.84 289 TYR B O 1
ATOM 1303 N N . LEU B 2 30 ? -12.678 67.099 -7.304 1.00 42.61 290 LEU B N 1
ATOM 1304 C CA . LEU B 2 30 ? -11.558 67.840 -6.739 1.00 45.65 290 LEU B CA 1
ATOM 1305 C C . LEU B 2 30 ? -10.228 67.116 -6.923 1.00 47.84 290 LEU B C 1
ATOM 1306 O O . LEU B 2 30 ? -10.182 65.890 -7.039 1.00 49.11 290 LEU B O 1
ATOM 1311 N N . GLN B 2 31 ? -9.148 67.888 -6.960 1.00 46.42 291 GLN B N 1
ATOM 1312 C CA . GLN B 2 31 ? -7.806 67.324 -6.944 1.00 46.06 291 GLN B CA 1
ATOM 1313 C C . GLN B 2 31 ? -7.492 66.887 -5.523 1.00 42.26 291 GLN B C 1
ATOM 1314 O O . GLN B 2 31 ? -8.129 67.347 -4.575 1.00 45.82 291 GLN B O 1
ATOM 1320 N N . PHE B 2 32 ? -6.505 66.012 -5.370 1.00 38.31 292 PHE B N 1
ATOM 1321 C CA . PHE B 2 32 ? -6.213 65.434 -4.064 1.00 33.04 292 PHE B CA 1
ATOM 1322 C C . PHE B 2 32 ? -5.837 66.490 -3.028 1.00 38.72 292 PHE B C 1
ATOM 1323 O O . PHE B 2 32 ? -6.102 66.319 -1.837 1.00 37.93 292 PHE B O 1
ATOM 1331 N N . GLU B 2 33 ? -5.222 67.579 -3.481 1.00 42.65 293 GLU B N 1
ATOM 1332 C CA . GLU B 2 33 ? -4.822 68.649 -2.573 1.00 47.25 293 GLU B CA 1
ATOM 1333 C C . GLU B 2 33 ? -6.036 69.250 -1.876 1.00 44.60 293 GLU B C 1
ATOM 1334 O O . GLU B 2 33 ? -6.008 69.529 -0.678 1.00 46.18 293 GLU B O 1
ATOM 1340 N N . ASP B 2 34 ? -7.106 69.438 -2.637 1.00 41.23 294 ASP B N 1
ATOM 1341 C CA . ASP B 2 34 ? -8.316 70.045 -2.108 1.00 42.54 294 ASP B CA 1
ATOM 1342 C C . ASP B 2 34 ? -9.012 69.080 -1.160 1.00 38.86 294 ASP B C 1
ATOM 1343 O O . ASP B 2 34 ? -9.563 69.484 -0.140 1.00 37.34 294 ASP B O 1
ATOM 1348 N N . ILE B 2 35 ? -8.960 67.798 -1.494 1.00 39.22 295 ILE B N 1
ATOM 1349 C CA . ILE B 2 35 ? -9.518 66.767 -0.633 1.00 42.52 295 ILE B CA 1
ATOM 1350 C C . ILE B 2 35 ? -8.779 66.715 0.706 1.00 44.09 295 ILE B C 1
ATOM 1351 O O . ILE B 2 35 ? -9.403 66.587 1.762 1.00 38.80 295 ILE B O 1
ATOM 1356 N N . ILE B 2 36 ? -7.455 66.849 0.662 1.00 46.94 296 ILE B N 1
ATOM 1357 C CA . ILE B 2 36 ? -6.646 66.854 1.880 1.00 42.25 296 ILE B CA 1
ATOM 1358 C C . ILE B 2 36 ? -6.986 68.038 2.778 1.00 47.15 296 ILE B C 1
ATOM 1359 O O . ILE B 2 36 ? -7.142 67.883 3.991 1.00 50.09 296 ILE B O 1
ATOM 1364 N N . ASN B 2 37 ? -7.105 69.220 2.180 1.00 45.36 297 ASN B N 1
ATOM 1365 C CA . ASN B 2 37 ? -7.513 70.402 2.927 1.00 46.49 297 ASN B CA 1
ATOM 1366 C C . ASN B 2 37 ? -8.909 70.232 3.508 1.00 47.39 297 ASN B C 1
ATOM 1367 O O . ASN B 2 37 ? -9.193 70.683 4.618 1.00 45.30 297 ASN B O 1
ATOM 1372 N N . SER B 2 38 ? -9.780 69.576 2.750 1.00 46.21 298 SER B N 1
ATOM 1373 C CA . SER B 2 38 ? -11.165 69.406 3.162 1.00 42.44 298 SER B CA 1
ATOM 1374 C C . SER B 2 38 ? -11.269 68.545 4.419 1.00 42.83 298 SER B C 1
ATOM 1375 O O . SER B 2 38 ? -12.162 68.744 5.240 1.00 41.09 298 SER B O 1
ATOM 1378 N N . LEU B 2 39 ? -10.333 67.610 4.570 1.00 42.15 299 LEU B N 1
ATOM 1379 C CA . LEU B 2 39 ? -10.238 66.788 5.774 1.00 42.81 299 LEU B CA 1
ATOM 1380 C C . LEU B 2 39 ? -10.041 67.622 7.035 1.00 44.07 299 LEU B C 1
ATOM 1381 O O . LEU B 2 39 ? -10.422 67.200 8.125 1.00 45.24 299 LEU B O 1
ATOM 1386 N N . GLY B 2 40 ? -9.452 68.805 6.882 1.00 41.45 300 GLY B N 1
ATOM 1387 C CA . GLY B 2 40 ? -9.191 69.677 8.013 1.00 36.69 300 GLY B CA 1
ATOM 1388 C C . GLY B 2 40 ? -10.247 70.742 8.253 1.00 43.00 300 GLY B C 1
ATOM 1389 O O . GLY B 2 40 ? -10.056 71.640 9.075 1.00 48.44 300 GLY B O 1
ATOM 1390 N N . VAL B 2 41 ? -11.369 70.644 7.549 1.00 40.43 301 VAL B N 1
ATOM 1391 C CA . VAL B 2 41 ? -12.405 71.670 7.638 1.00 38.28 301 VAL B CA 1
ATOM 1392 C C . VAL B 2 41 ? -13.273 71.548 8.891 1.00 35.93 301 VAL B C 1
ATOM 1393 O O . VAL B 2 41 ? -13.522 72.541 9.579 1.00 35.83 301 VAL B O 1
ATOM 1397 N N . SER B 2 42 ? -13.735 70.335 9.182 1.00 32.30 302 SER B N 1
ATOM 1398 C CA . SER B 2 42 ? -14.543 70.079 10.375 1.00 36.12 302 SER B CA 1
ATOM 1399 C C . SER B 2 42 ? -14.631 68.580 10.627 1.00 34.61 302 SER B C 1
ATOM 1400 O O . SER B 2 42 ? -14.241 67.781 9.777 1.00 38.00 302 SER B O 1
ATOM 1403 N N . GLN B 2 43 ? -15.143 68.199 11.794 1.00 38.38 303 GLN B N 1
ATOM 1404 C CA . GLN B 2 43 ? -15.269 66.784 12.134 1.00 42.20 303 GLN B CA 1
ATOM 1405 C C . GLN B 2 43 ? -16.186 66.046 11.163 1.00 42.98 303 GLN B C 1
ATOM 1406 O O . GLN B 2 43 ? -15.920 64.901 10.791 1.00 43.50 303 GLN B O 1
ATOM 1412 N N . ASN B 2 44 ? -17.256 66.708 10.737 1.00 44.63 304 ASN B N 1
ATOM 1413 C CA A ASN B 2 44 ? -18.230 66.113 9.830 0.51 43.71 304 ASN B CA 1
ATOM 1414 C CA B ASN B 2 44 ? -18.201 66.056 9.842 0.49 43.27 304 ASN B CA 1
ATOM 1415 C C . ASN B 2 44 ? -17.678 65.920 8.419 1.00 40.48 304 ASN B C 1
ATOM 1416 O O . ASN B 2 44 ? -17.906 64.895 7.780 1.00 40.56 304 ASN B O 1
ATOM 1425 N N . TRP B 2 45 ? -16.968 66.933 7.927 1.00 39.78 305 TRP B N 1
ATOM 1426 C CA . TRP B 2 45 ? -16.331 66.825 6.618 1.00 35.64 305 TRP B CA 1
ATOM 1427 C C . TRP B 2 45 ? -15.308 65.701 6.680 1.00 35.42 305 TRP B C 1
ATOM 1428 O O . TRP B 2 45 ? -15.200 64.882 5.761 1.00 36.42 305 TRP B O 1
ATOM 1439 N N . ASN B 2 46 ? -14.562 65.670 7.780 1.00 37.17 306 ASN B N 1
ATOM 1440 C CA . ASN B 2 46 ? -13.543 64.650 7.991 1.00 38.46 306 ASN B CA 1
ATOM 1441 C C . ASN B 2 46 ? -14.173 63.266 7.936 1.00 36.34 306 ASN B C 1
ATOM 1442 O O . ASN B 2 46 ? -13.651 62.357 7.285 1.00 39.88 306 ASN B O 1
ATOM 1447 N N . LYS B 2 47 ? -15.314 63.124 8.604 1.00 34.30 307 LYS B N 1
ATOM 1448 C CA . LYS B 2 47 ? -16.018 61.848 8.657 1.00 43.06 307 LYS B CA 1
ATOM 1449 C C . LYS B 2 47 ? -16.519 61.441 7.271 1.00 42.12 307 LYS B C 1
ATOM 1450 O O . LYS B 2 47 ? -16.351 60.295 6.853 1.00 38.78 307 LYS B O 1
ATOM 1456 N N . ILE B 2 48 ? -17.123 62.391 6.562 1.00 39.95 308 ILE B N 1
ATOM 1457 C CA . ILE B 2 48 ? -17.673 62.141 5.231 1.00 38.23 308 ILE B CA 1
ATOM 1458 C C . ILE B 2 48 ? -16.614 61.646 4.236 1.00 42.57 308 ILE B C 1
ATOM 1459 O O . ILE B 2 48 ? -16.838 60.680 3.505 1.00 44.10 308 ILE B O 1
ATOM 1464 N N . ILE B 2 49 ? -15.461 62.306 4.215 1.00 39.15 309 ILE B N 1
ATOM 1465 C CA . ILE B 2 49 ? -14.389 61.948 3.290 1.00 37.28 309 ILE B CA 1
ATOM 1466 C C . ILE B 2 49 ? -13.780 60.576 3.590 1.00 40.52 309 ILE B C 1
ATOM 1467 O O . ILE B 2 49 ? -13.550 59.772 2.685 1.00 47.76 309 ILE B O 1
ATOM 1472 N N . ARG B 2 50 ? -13.535 60.302 4.865 1.00 39.65 310 ARG B N 1
ATOM 1473 C CA . ARG B 2 50 ? -12.907 59.046 5.262 1.00 45.53 310 ARG B CA 1
ATOM 1474 C C . ARG B 2 50 ? -13.885 57.874 5.223 1.00 45.11 310 ARG B C 1
ATOM 1475 O O . ARG B 2 50 ? -13.555 56.764 5.625 1.00 40.50 310 ARG B O 1
ATOM 1483 N N . LYS B 2 51 ? -15.083 58.132 4.716 1.00 41.99 311 LYS B N 1
ATOM 1484 C CA . LYS B 2 51 ? -16.137 57.134 4.665 1.00 42.51 311 LYS B CA 1
ATOM 1485 C C . LYS B 2 51 ? -16.074 56.342 3.362 1.00 40.67 311 LYS B C 1
ATOM 1486 O O . LYS B 2 51 ? -16.374 55.151 3.335 1.00 37.05 311 LYS B O 1
ATOM 1492 N N . SER B 2 52 ? -15.685 57.002 2.277 1.00 42.35 312 SER B N 1
ATOM 1493 C CA . SER B 2 52 ? -15.746 56.368 0.963 1.00 50.85 312 SER B CA 1
ATOM 1494 C C . SER B 2 52 ? -14.447 55.680 0.570 1.00 47.97 312 SER B C 1
ATOM 1495 O O . SER B 2 52 ? -13.364 56.246 0.695 1.00 45.34 312 SER B O 1
ATOM 1498 N N . THR B 2 53 ? -14.576 54.449 0.093 1.00 51.44 313 THR B N 1
ATOM 1499 C CA . THR B 2 53 ? -13.461 53.726 -0.487 1.00 47.04 313 THR B CA 1
ATOM 1500 C C . THR B 2 53 ? -13.227 54.256 -1.892 1.00 43.94 313 THR B C 1
ATOM 1501 O O . THR B 2 53 ? -12.092 54.523 -2.288 1.00 48.30 313 THR B O 1
ATOM 1505 N N . SER B 2 54 ? -14.321 54.429 -2.629 1.00 40.23 314 SER B N 1
ATOM 1506 C CA . SER B 2 54 ? -14.268 54.787 -4.041 1.00 43.03 314 SER B CA 1
ATOM 1507 C C . SER B 2 54 ? -13.480 56.067 -4.303 1.00 42.97 314 SER B C 1
ATOM 1508 O O . SER B 2 54 ? -12.755 56.160 -5.291 1.00 50.97 314 SER B O 1
ATOM 1511 N N . LEU B 2 55 ? -13.614 57.043 -3.414 1.00 44.14 315 LEU B N 1
ATOM 1512 C CA . LEU B 2 55 ? -12.896 58.305 -3.557 1.00 39.54 315 LEU B CA 1
ATOM 1513 C C . LEU B 2 55 ? -11.395 58.068 -3.689 1.00 39.76 315 LEU B C 1
ATOM 1514 O O . LEU B 2 55 ? -10.752 58.600 -4.590 1.00 41.49 315 LEU B O 1
ATOM 1519 N N . TRP B 2 56 ? -10.844 57.266 -2.784 1.00 44.52 316 TRP B N 1
ATOM 1520 C CA . TRP B 2 56 ? -9.409 57.003 -2.765 1.00 42.06 316 TRP B CA 1
ATOM 1521 C C . TRP B 2 56 ? -9.009 55.971 -3.811 1.00 37.83 316 TRP B C 1
ATOM 1522 O O . TRP B 2 56 ? -7.891 56.002 -4.323 1.00 36.72 316 TRP B O 1
ATOM 1533 N N . LYS B 2 57 ? -9.932 55.070 -4.135 1.00 34.38 317 LYS B N 1
ATOM 1534 C CA . LYS B 2 57 ? -9.727 54.130 -5.229 1.00 40.20 317 LYS B CA 1
ATOM 1535 C C . LYS B 2 57 ? -9.544 54.885 -6.543 1.00 37.47 317 LYS B C 1
ATOM 1536 O O . LYS B 2 57 ? -8.604 54.618 -7.293 1.00 33.29 317 LYS B O 1
ATOM 1542 N N . LYS B 2 58 ? -10.439 55.835 -6.805 1.00 30.78 318 LYS B N 1
ATOM 1543 C CA . LYS B 2 58 ? -10.372 56.656 -8.011 1.00 38.21 318 LYS B CA 1
ATOM 1544 C C . LYS B 2 58 ? -9.065 57.444 -8.115 1.00 38.72 318 LYS B C 1
ATOM 1545 O O . LYS B 2 58 ? -8.460 57.508 -9.184 1.00 41.65 318 LYS B O 1
ATOM 1551 N N . LEU B 2 59 ? -8.642 58.054 -7.010 1.00 35.12 319 LEU B N 1
ATOM 1552 C CA . LEU B 2 59 ? -7.399 58.827 -6.996 1.00 33.51 319 LEU B CA 1
ATOM 1553 C C . LEU B 2 59 ? -6.187 57.941 -7.279 1.00 35.82 319 LEU B C 1
ATOM 1554 O O . LEU B 2 59 ? -5.318 58.305 -8.076 1.00 37.42 319 LEU B O 1
ATOM 1559 N N . LEU B 2 60 ? -6.141 56.779 -6.626 1.00 31.54 320 LEU B N 1
ATOM 1560 C CA . LEU B 2 60 ? -5.069 55.810 -6.844 1.00 33.18 320 LEU B CA 1
ATOM 1561 C C . LEU B 2 60 ? -5.017 55.355 -8.302 1.00 36.70 320 LEU B C 1
ATOM 1562 O O . LEU B 2 60 ? -3.941 55.250 -8.893 1.00 38.36 320 LEU B O 1
ATOM 1567 N N . ILE B 2 61 ? -6.185 55.097 -8.880 1.00 33.84 321 ILE B N 1
ATOM 1568 C CA . ILE B 2 61 ? -6.260 54.703 -10.279 1.00 33.88 321 ILE B CA 1
ATOM 1569 C C . ILE B 2 61 ? -5.871 55.857 -11.201 1.00 36.25 321 ILE B C 1
ATOM 1570 O O . ILE B 2 61 ? -5.159 55.658 -12.184 1.00 39.39 321 ILE B O 1
ATOM 1575 N N . SER B 2 62 ? -6.320 57.066 -10.872 1.00 35.07 322 SER B N 1
ATOM 1576 C CA . SER B 2 62 ? -6.091 58.215 -11.749 1.00 40.77 322 SER B CA 1
ATOM 1577 C C . SER B 2 62 ? -4.617 58.619 -11.815 1.00 37.66 322 SER B C 1
ATOM 1578 O O . SER B 2 62 ? -4.185 59.228 -12.789 1.00 43.63 322 SER B O 1
ATOM 1581 N N . GLU B 2 63 ? -3.853 58.281 -10.781 1.00 29.53 323 GLU B N 1
ATOM 1582 C CA . GLU B 2 63 ? -2.427 58.577 -10.767 1.00 31.99 323 GLU B CA 1
ATOM 1583 C C . GLU B 2 63 ? -1.589 57.372 -11.207 1.00 35.06 323 GLU B C 1
ATOM 1584 O O . GLU B 2 63 ? -0.361 57.383 -11.079 1.00 29.57 323 GLU B O 1
ATOM 1590 N N . ASN B 2 64 ? -2.260 56.342 -11.719 1.00 33.09 324 ASN B N 1
ATOM 1591 C CA . ASN B 2 64 ? -1.604 55.096 -12.121 1.00 35.14 324 ASN B CA 1
ATOM 1592 C C . ASN B 2 64 ? -0.786 54.443 -11.015 1.00 36.23 324 ASN B C 1
ATOM 1593 O O . ASN B 2 64 ? 0.265 53.861 -11.281 1.00 36.62 324 ASN B O 1
ATOM 1598 N N . PHE B 2 65 ? -1.250 54.547 -9.777 1.00 32.98 325 PHE B N 1
ATOM 1599 C CA . PHE B 2 65 ? -0.582 53.852 -8.684 1.00 36.97 325 PHE B CA 1
ATOM 1600 C C . PHE B 2 65 ? -1.105 52.425 -8.577 1.00 39.86 325 PHE B C 1
ATOM 1601 O O . PHE B 2 65 ? -0.488 51.572 -7.946 1.00 40.99 325 PHE B O 1
ATOM 1609 N N . VAL B 2 66 ? -2.250 52.174 -9.201 1.00 41.44 326 VAL B N 1
ATOM 1610 C CA . VAL B 2 66 ? -2.844 50.845 -9.214 1.00 36.24 326 VAL B CA 1
ATOM 1611 C C . VAL B 2 66 ? -3.795 50.743 -10.395 1.00 35.37 326 VAL B C 1
ATOM 1612 O O . VAL B 2 66 ? -4.272 51.757 -10.902 1.00 41.09 326 VAL B O 1
ATOM 1616 N N . SER B 2 67 ? -4.051 49.524 -10.851 1.00 37.10 327 SER B N 1
ATOM 1617 C CA . SER B 2 67 ? -5.032 49.291 -11.904 1.00 40.80 327 SER B CA 1
ATOM 1618 C C . SER B 2 67 ? -6.266 48.681 -11.262 1.00 41.18 327 SER B C 1
ATOM 1619 O O . SER B 2 67 ? -6.194 48.202 -10.132 1.00 44.16 327 SER B O 1
ATOM 1622 N N . PRO B 2 68 ? -7.407 48.706 -11.969 1.00 43.44 328 PRO B N 1
ATOM 1623 C CA . PRO B 2 68 ? -8.601 48.024 -11.458 1.00 49.00 328 PRO B CA 1
ATOM 1624 C C . PRO B 2 68 ? -8.334 46.556 -11.121 1.00 53.70 328 PRO B C 1
ATOM 1625 O O . PRO B 2 68 ? -8.797 46.071 -10.087 1.00 56.64 328 PRO B O 1
ATOM 1629 N N . LYS B 2 69 ? -7.583 45.865 -11.974 1.00 53.98 329 LYS B N 1
ATOM 1630 C CA . LYS B 2 69 ? -7.329 44.442 -11.777 1.00 58.01 329 LYS B CA 1
ATOM 1631 C C . LYS B 2 69 ? -6.342 44.199 -10.640 1.00 53.19 329 LYS B C 1
ATOM 1632 O O . LYS B 2 69 ? -6.313 43.120 -10.050 1.00 55.69 329 LYS B O 1
ATOM 1638 N N . GLY B 2 70 ? -5.531 45.205 -10.336 1.00 46.37 330 GLY B N 1
ATOM 1639 C CA . GLY B 2 70 ? -4.517 45.067 -9.309 1.00 44.56 330 GLY B CA 1
ATOM 1640 C C . GLY B 2 70 ? -5.007 45.506 -7.944 1.00 42.98 330 GLY B C 1
ATOM 1641 O O . GLY B 2 70 ? -4.314 45.331 -6.942 1.00 40.25 330 GLY B O 1
ATOM 1642 N N . PHE B 2 71 ? -6.212 46.064 -7.909 1.00 45.88 331 PHE B N 1
ATOM 1643 C CA . PHE B 2 71 ? -6.751 46.689 -6.705 1.00 48.06 331 PHE B CA 1
ATOM 1644 C C . PHE B 2 71 ? -6.843 45.738 -5.513 1.00 48.11 331 PHE B C 1
ATOM 1645 O O . PHE B 2 71 ? -6.393 46.071 -4.420 1.00 42.63 331 PHE B O 1
ATOM 1653 N N . ASN B 2 72 ? -7.422 44.560 -5.730 1.00 52.13 332 ASN B N 1
ATOM 1654 C CA . ASN B 2 72 ? -7.541 43.557 -4.675 1.00 51.13 332 ASN B CA 1
ATOM 1655 C C . ASN B 2 72 ? -6.205 43.178 -4.038 1.00 49.93 332 ASN B C 1
ATOM 1656 O O . ASN B 2 72 ? -6.103 43.064 -2.817 1.00 54.59 332 ASN B O 1
ATOM 1661 N N . SER B 2 73 ? -5.185 42.980 -4.864 1.00 43.80 333 SER B N 1
ATOM 1662 C CA . SER B 2 73 ? -3.857 42.657 -4.356 1.00 46.29 333 SER B CA 1
ATOM 1663 C C . SER B 2 73 ? -3.264 43.821 -3.557 1.00 45.14 333 SER B C 1
ATOM 1664 O O . SER B 2 73 ? -2.531 43.609 -2.588 1.00 41.53 333 SER B O 1
ATOM 1667 N N . LEU B 2 74 ? -3.583 45.048 -3.961 1.00 43.53 334 LEU B N 1
ATOM 1668 C CA . LEU B 2 74 ? -3.119 46.223 -3.228 1.00 43.02 334 LEU B CA 1
ATOM 1669 C C . LEU B 2 74 ? -3.775 46.280 -1.857 1.00 40.88 334 LEU B C 1
ATOM 1670 O O . LEU B 2 74 ? -3.098 46.471 -0.849 1.00 47.53 334 LEU B O 1
ATOM 1675 N N . ASN B 2 75 ? -5.096 46.110 -1.838 1.00 40.04 335 ASN B N 1
ATOM 1676 C CA . ASN B 2 75 ? -5.880 46.132 -0.604 1.00 47.53 335 ASN B CA 1
ATOM 1677 C C . ASN B 2 75 ? -5.384 45.149 0.442 1.00 45.25 335 ASN B C 1
ATOM 1678 O O . ASN B 2 75 ? -5.241 45.497 1.612 1.00 45.65 335 ASN B O 1
ATOM 1683 N N . LEU B 2 76 ? -5.128 43.921 0.006 1.00 45.08 336 LEU B N 1
ATOM 1684 C CA . LEU B 2 76 ? -4.622 42.877 0.885 1.00 46.98 336 LEU B CA 1
ATOM 1685 C C . LEU B 2 76 ? -3.253 43.245 1.456 1.00 48.72 336 LEU B C 1
ATOM 1686 O O . LEU B 2 76 ? -3.013 43.136 2.661 1.00 50.90 336 LEU B O 1
ATOM 1691 N N . LYS B 2 77 ? -2.357 43.676 0.575 1.00 45.36 337 LYS B N 1
ATOM 1692 C CA . LYS B 2 77 ? -1.036 44.145 0.974 1.00 46.91 337 LYS B CA 1
ATOM 1693 C C . LYS B 2 77 ? -1.136 45.278 2.006 1.00 41.54 337 LYS B C 1
ATOM 1694 O O . LYS B 2 77 ? -0.373 45.323 2.977 1.00 41.53 337 LYS B O 1
ATOM 1700 N N . LEU B 2 78 ? -2.093 46.182 1.796 1.00 35.41 338 LEU B N 1
ATOM 1701 C CA . LEU B 2 78 ? -2.337 47.284 2.729 1.00 38.20 338 LEU B CA 1
ATOM 1702 C C . LEU B 2 78 ? -2.873 46.800 4.082 1.00 40.67 338 LEU B C 1
ATOM 1703 O O . LEU B 2 78 ? -2.542 47.357 5.132 1.00 39.39 338 LEU B O 1
ATOM 1708 N N . SER B 2 79 ? -3.696 45.758 4.049 1.00 37.56 339 SER B N 1
ATOM 1709 C CA . SER B 2 79 ? -4.236 45.181 5.271 1.00 38.93 339 SER B CA 1
ATOM 1710 C C . SER B 2 79 ? -3.131 44.531 6.097 1.00 42.16 339 SER B C 1
ATOM 1711 O O . SER B 2 79 ? -3.128 44.616 7.326 1.00 42.27 339 SER B O 1
ATOM 1714 N N . GLN B 2 80 ? -2.201 43.880 5.408 1.00 40.48 340 GLN B N 1
ATOM 1715 C CA . GLN B 2 80 ? -1.053 43.257 6.052 1.00 45.01 340 GLN B CA 1
ATOM 1716 C C . GLN B 2 80 ? -0.163 44.318 6.693 1.00 46.42 340 GLN B C 1
ATOM 1717 O O . GLN B 2 80 ? 0.354 44.128 7.791 1.00 49.21 340 GLN B O 1
ATOM 1723 N N . LYS B 2 81 ? 0.003 45.439 6.000 1.00 47.10 341 LYS B N 1
ATOM 1724 C CA . LYS B 2 81 ? 0.854 46.521 6.481 1.00 47.32 341 LYS B CA 1
ATOM 1725 C C . LYS B 2 81 ? 0.170 47.332 7.582 1.00 41.84 341 LYS B C 1
ATOM 1726 O O . LYS B 2 81 ? 0.794 47.663 8.591 1.00 41.03 341 LYS B O 1
ATOM 1732 N N . TYR B 2 82 ? -1.112 47.639 7.390 1.00 37.55 342 TYR B N 1
ATOM 1733 C CA . TYR B 2 82 ? -1.875 48.415 8.371 1.00 35.34 342 TYR B CA 1
ATOM 1734 C C . TYR B 2 82 ? -3.090 47.656 8.905 1.00 37.20 342 TYR B C 1
ATOM 1735 O O . TYR B 2 82 ? -4.227 47.977 8.551 1.00 41.41 342 TYR B O 1
ATOM 1744 N N . PRO B 2 83 ? -2.862 46.659 9.772 1.00 37.57 343 PRO B N 1
ATOM 1745 C CA . PRO B 2 83 ? -3.957 45.802 10.242 1.00 40.37 343 PRO B CA 1
ATOM 1746 C C . PRO B 2 83 ? -5.054 46.564 10.980 1.00 42.34 343 PRO B C 1
ATOM 1747 O O . PRO B 2 83 ? -6.214 46.161 10.930 1.00 42.29 343 PRO B O 1
ATOM 1751 N N . LYS B 2 84 ? -4.697 47.653 11.649 1.00 47.55 344 LYS B N 1
ATOM 1752 C CA . LYS B 2 84 ? -5.655 48.346 12.504 1.00 46.58 344 LYS B CA 1
ATOM 1753 C C . LYS B 2 84 ? -6.253 49.613 11.886 1.00 47.11 344 LYS B C 1
ATOM 1754 O O . LYS B 2 84 ? -6.821 50.450 12.593 1.00 48.71 344 LYS B O 1
ATOM 1760 N N . LEU B 2 85 ? -6.138 49.742 10.566 1.00 45.31 345 LEU B N 1
ATOM 1761 C CA . LEU B 2 85 ? -6.765 50.849 9.845 1.00 42.67 345 LEU B CA 1
ATOM 1762 C C . LEU B 2 85 ? -7.930 50.373 8.987 1.00 40.48 345 LEU B C 1
ATOM 1763 O O . LEU B 2 85 ? -7.941 49.240 8.502 1.00 40.09 345 LEU B O 1
ATOM 1768 N N . SER B 2 86 ? -8.910 51.248 8.799 1.00 39.22 346 SER B N 1
ATOM 1769 C CA . SER B 2 86 ? -10.016 50.962 7.898 1.00 40.73 346 SER B CA 1
ATOM 1770 C C . SER B 2 86 ? -9.491 50.925 6.467 1.00 41.37 346 SER B C 1
ATOM 1771 O O . SER B 2 86 ? -8.404 51.438 6.184 1.00 34.59 346 SER B O 1
ATOM 1774 N N . GLN B 2 87 ? -10.264 50.326 5.567 1.00 41.30 347 GLN B N 1
ATOM 1775 C CA . GLN B 2 87 ? -9.878 50.273 4.165 1.00 42.87 347 GLN B CA 1
ATOM 1776 C C . GLN B 2 87 ? -9.694 51.672 3.596 1.00 39.83 347 GLN B C 1
ATOM 1777 O O . GLN B 2 87 ? -8.760 51.916 2.840 1.00 38.38 347 GLN B O 1
ATOM 1783 N N . GLN B 2 88 ? -10.584 52.586 3.973 1.00 42.08 348 GLN B N 1
ATOM 1784 C CA . GLN B 2 88 ? -10.527 53.963 3.491 1.00 38.82 348 GLN B CA 1
ATOM 1785 C C . GLN B 2 88 ? -9.223 54.645 3.898 1.00 37.81 34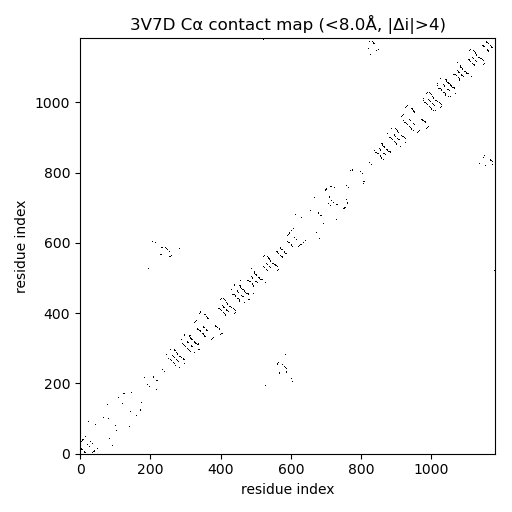8 GLN B C 1
ATOM 1786 O O . GLN B 2 88 ? -8.555 55.267 3.073 1.00 37.02 348 GLN B O 1
ATOM 1792 N N . ASP B 2 89 ? -8.864 54.521 5.170 1.00 33.53 349 ASP B N 1
ATOM 1793 C CA . ASP B 2 89 ? -7.651 55.141 5.683 1.00 37.21 349 ASP B CA 1
ATOM 1794 C C . ASP B 2 89 ? -6.402 54.481 5.091 1.00 40.69 349 ASP B C 1
ATOM 1795 O O . ASP B 2 89 ? -5.406 55.156 4.831 1.00 35.06 349 ASP B O 1
ATOM 1800 N N . ARG B 2 90 ? -6.465 53.168 4.881 1.00 26.98 350 ARG B N 1
ATOM 1801 C CA . ARG B 2 90 ? -5.381 52.437 4.240 1.00 31.60 350 ARG B CA 1
ATOM 1802 C C . ARG B 2 90 ? -5.113 53.024 2.861 1.00 36.64 350 ARG B C 1
ATOM 1803 O O . ARG B 2 90 ? -3.967 53.311 2.510 1.00 33.80 350 ARG B O 1
ATOM 1811 N N . LEU B 2 91 ? -6.182 53.203 2.088 1.00 32.50 351 LEU B N 1
ATOM 1812 C CA . LEU B 2 91 ? -6.075 53.710 0.728 1.00 30.91 351 LEU B CA 1
ATOM 1813 C C . LEU B 2 91 ? -5.602 55.165 0.697 1.00 35.94 351 LEU B C 1
ATOM 1814 O O . LEU B 2 91 ? -4.849 55.560 -0.194 1.00 33.38 351 LEU B O 1
ATOM 1819 N N . ARG B 2 92 ? -6.048 55.959 1.666 1.00 33.00 352 ARG B N 1
ATOM 1820 C CA . ARG B 2 92 ? -5.608 57.345 1.764 1.00 33.00 352 ARG B CA 1
ATOM 1821 C C . ARG B 2 92 ? -4.115 57.416 2.086 1.00 29.54 352 ARG B C 1
ATOM 1822 O O . ARG B 2 92 ? -3.372 58.160 1.448 1.00 32.21 352 ARG B O 1
ATOM 1830 N N . LEU B 2 93 ? -3.675 56.632 3.066 1.00 27.74 353 LEU B N 1
ATOM 1831 C CA . LEU B 2 93 ? -2.260 56.614 3.435 1.00 36.34 353 LEU B CA 1
ATOM 1832 C C . LEU B 2 93 ? -1.382 56.119 2.284 1.00 37.75 353 LEU B C 1
ATOM 1833 O O . LEU B 2 93 ? -0.295 56.646 2.046 1.00 37.83 353 LEU B O 1
ATOM 1838 N N . SER B 2 94 ? -1.861 55.104 1.575 1.00 30.91 354 SER B N 1
ATOM 1839 C CA . SER B 2 94 ? -1.158 54.593 0.411 1.00 30.02 354 SER B CA 1
ATOM 1840 C C . SER B 2 94 ? -1.040 55.694 -0.635 1.00 33.71 354 SER B C 1
ATOM 1841 O O . SER B 2 94 ? 0.018 55.880 -1.236 1.00 31.13 354 SER B O 1
ATOM 1844 N N . PHE B 2 95 ? -2.125 56.435 -0.843 1.00 26.14 355 PHE B N 1
ATOM 1845 C CA . PHE B 2 95 ? -2.122 57.456 -1.877 1.00 31.63 355 PHE B CA 1
ATOM 1846 C C . PHE B 2 95 ? -1.138 58.572 -1.552 1.00 33.87 355 PHE B C 1
ATOM 1847 O O . PHE B 2 95 ? -0.384 59.020 -2.419 1.00 32.04 355 PHE B O 1
ATOM 1855 N N . LEU B 2 96 ? -1.162 59.024 -0.303 1.00 29.37 356 LEU B N 1
ATOM 1856 C CA . LEU B 2 96 ? -0.308 60.124 0.128 1.00 34.06 356 LEU B CA 1
ATOM 1857 C C . LEU B 2 96 ? 1.165 59.757 0.013 1.00 35.28 356 LEU B C 1
ATOM 1858 O O . LEU B 2 96 ? 1.977 60.564 -0.434 1.00 39.69 356 LEU B O 1
ATOM 1863 N N . GLU B 2 97 ? 1.501 58.536 0.409 1.00 34.30 357 GLU B N 1
ATOM 1864 C CA . GLU B 2 97 ? 2.871 58.053 0.285 1.00 37.40 357 GLU B CA 1
ATOM 1865 C C . GLU B 2 97 ? 3.291 57.985 -1.185 1.00 34.64 357 GLU B C 1
ATOM 1866 O O . GLU B 2 97 ? 4.371 58.451 -1.555 1.00 34.73 357 GLU B O 1
ATOM 1872 N N . ASN B 2 98 ? 2.427 57.424 -2.023 1.00 29.37 358 ASN B N 1
ATOM 1873 C CA . ASN B 2 98 ? 2.728 57.307 -3.446 1.00 28.75 358 ASN B CA 1
ATOM 1874 C C . ASN B 2 98 ? 2.838 58.647 -4.166 1.00 30.78 358 ASN B C 1
ATOM 1875 O O . ASN B 2 98 ? 3.662 58.807 -5.061 1.00 31.61 358 ASN B O 1
ATOM 1880 N N . ILE B 2 99 ? 2.009 59.610 -3.786 1.00 33.86 359 ILE B N 1
ATOM 1881 C CA . ILE B 2 99 ? 2.022 60.892 -4.477 1.00 35.76 359 ILE B CA 1
ATOM 1882 C C . ILE B 2 99 ? 3.254 61.696 -4.045 1.00 37.07 359 ILE B C 1
ATOM 1883 O O . ILE B 2 99 ? 3.814 62.465 -4.828 1.00 37.10 359 ILE B O 1
ATOM 1888 N N . PHE B 2 100 ? 3.687 61.485 -2.805 1.00 35.46 360 PHE B N 1
ATOM 1889 C CA . PHE B 2 100 ? 4.887 62.129 -2.278 1.00 34.30 360 PHE B CA 1
ATOM 1890 C C . PHE B 2 100 ? 6.114 61.607 -3.019 1.00 35.23 360 PHE B C 1
ATOM 1891 O O . PHE B 2 100 ? 6.956 62.378 -3.479 1.00 37.10 360 PHE B O 1
ATOM 1899 N N . ILE B 2 101 ? 6.200 60.287 -3.135 1.00 34.65 361 ILE B N 1
ATOM 1900 C CA . ILE B 2 101 ? 7.298 59.645 -3.842 1.00 34.20 361 ILE B CA 1
ATOM 1901 C C . ILE B 2 101 ? 7.340 60.053 -5.316 1.00 32.78 361 ILE B C 1
ATOM 1902 O O . ILE B 2 101 ? 8.403 60.389 -5.844 1.00 34.61 361 ILE B O 1
ATOM 1907 N N . LEU B 2 102 ? 6.180 60.045 -5.970 1.00 31.30 362 LEU B N 1
ATOM 1908 C CA . LEU B 2 102 ? 6.105 60.387 -7.388 1.00 26.84 362 LEU B CA 1
ATOM 1909 C C . LEU B 2 102 ? 6.567 61.816 -7.640 1.00 30.13 362 LEU B C 1
ATOM 1910 O O . LEU B 2 102 ? 7.284 62.083 -8.605 1.00 32.88 362 LEU B O 1
ATOM 1915 N N . LYS B 2 103 ? 6.158 62.731 -6.768 1.00 31.09 363 LYS B N 1
ATOM 1916 C CA . LYS B 2 103 ? 6.556 64.131 -6.897 1.00 31.94 363 LYS B CA 1
ATOM 1917 C C . LYS B 2 103 ? 8.070 64.288 -6.834 1.00 31.23 363 LYS B C 1
ATOM 1918 O O . LYS B 2 103 ? 8.639 65.112 -7.548 1.00 33.28 363 LYS B O 1
ATOM 1924 N N . ASN B 2 104 ? 8.719 63.493 -5.987 1.00 25.81 364 ASN B N 1
ATOM 1925 C CA . ASN B 2 104 ? 10.177 63.494 -5.922 1.00 32.07 364 ASN B CA 1
ATOM 1926 C C . ASN B 2 104 ? 10.807 63.014 -7.232 1.00 33.42 364 ASN B C 1
ATOM 1927 O O . ASN B 2 104 ? 11.697 63.668 -7.761 1.00 33.81 364 ASN B O 1
ATOM 1932 N N . TRP B 2 105 ? 10.327 61.883 -7.751 1.00 24.29 365 TRP B N 1
ATOM 1933 C CA . TRP B 2 105 ? 10.756 61.374 -9.051 1.00 24.07 365 TRP B CA 1
ATOM 1934 C C . TRP B 2 105 ? 10.604 62.422 -10.158 1.00 32.48 365 TRP B C 1
ATOM 1935 O O . TRP B 2 105 ? 11.435 62.506 -11.060 1.00 30.65 365 TRP B O 1
ATOM 1946 N N . TYR B 2 106 ? 9.529 63.204 -10.088 1.00 31.57 366 TYR B N 1
ATOM 1947 C CA . TYR B 2 106 ? 9.204 64.184 -11.124 1.00 32.15 366 TYR B CA 1
ATOM 1948 C C . TYR B 2 106 ? 9.888 65.537 -10.917 1.00 39.17 366 TYR B C 1
ATOM 1949 O O . TYR B 2 106 ? 9.967 66.343 -11.841 1.00 36.60 366 TYR B O 1
ATOM 1958 N N . ASN B 2 107 ? 10.363 65.798 -9.704 1.00 28.11 367 ASN B N 1
ATOM 1959 C CA . ASN B 2 107 ? 11.002 67.079 -9.409 1.00 29.45 367 ASN B CA 1
ATOM 1960 C C . ASN B 2 107 ? 12.451 67.135 -9.902 1.00 36.52 367 ASN B C 1
ATOM 1961 O O . ASN B 2 107 ? 13.328 66.489 -9.330 1.00 33.17 367 ASN B O 1
ATOM 1966 N N . PRO B 2 108 ? 12.711 67.940 -10.947 1.00 35.63 368 PRO B N 1
ATOM 1967 C CA . PRO B 2 108 ? 14.059 68.028 -11.529 1.00 35.00 368 PRO B CA 1
ATOM 1968 C C . PRO B 2 108 ? 15.076 68.615 -10.551 1.00 37.48 368 PRO B C 1
ATOM 1969 O O . PRO B 2 108 ? 16.280 68.533 -10.792 1.00 38.68 368 PRO B O 1
ATOM 1973 N N . LYS B 2 109 ? 14.591 69.204 -9.464 1.00 33.90 369 LYS B N 1
ATOM 1974 C CA . LYS B 2 109 ? 15.465 69.749 -8.436 1.00 36.35 369 LYS B CA 1
ATOM 1975 C C . LYS B 2 109 ? 15.592 68.808 -7.248 1.00 42.26 369 LYS B C 1
ATOM 1976 O O . LYS B 2 109 ? 16.349 69.076 -6.314 1.00 46.53 369 LYS B O 1
ATOM 1982 N N . PHE B 2 110 ? 14.838 67.714 -7.271 1.00 37.03 370 PHE B N 1
ATOM 1983 C CA . PHE B 2 110 ? 15.015 66.675 -6.268 1.00 33.78 370 PHE B CA 1
ATOM 1984 C C . PHE B 2 110 ? 16.199 65.816 -6.690 1.00 33.63 370 PHE B C 1
ATOM 1985 O O . PHE B 2 110 ? 16.397 65.557 -7.876 1.00 32.42 370 PHE B O 1
ATOM 1993 N N . VAL B 2 111 ? 16.996 65.390 -5.718 1.00 31.02 371 VAL B N 1
ATOM 1994 C CA . VAL B 2 111 ? 18.080 64.455 -5.984 1.00 28.23 371 VAL B CA 1
ATOM 1995 C C . VAL B 2 111 ? 17.998 63.327 -4.967 1.00 26.83 371 VAL B C 1
ATOM 1996 O O . VAL B 2 111 ? 17.951 63.573 -3.762 1.00 29.46 371 VAL B O 1
ATOM 2000 N N . PRO B 2 112 ? 17.954 62.080 -5.449 1.00 25.14 372 PRO B N 1
ATOM 2001 C CA . PRO B 2 112 ? 17.844 60.930 -4.550 1.00 24.83 372 PRO B CA 1
ATOM 2002 C C . PRO B 2 112 ? 19.139 60.699 -3.785 1.00 32.70 372 PRO B C 1
ATOM 2003 O O . PRO B 2 112 ? 20.217 61.052 -4.273 1.00 29.65 372 PRO B O 1
ATOM 2007 N N . GLN B 2 113 ? 19.032 60.123 -2.593 1.00 30.35 373 GLN B N 1
ATOM 2008 C CA . GLN B 2 113 ? 20.212 59.659 -1.882 1.00 30.62 373 GLN B CA 1
ATOM 2009 C C . GLN B 2 113 ? 20.785 58.473 -2.641 1.00 35.25 373 GLN B C 1
ATOM 2010 O O . GLN B 2 113 ? 20.042 57.630 -3.149 1.00 34.33 373 GLN B O 1
ATOM 2016 N N . ARG B 2 114 ? 22.108 58.405 -2.708 1.00 34.28 374 ARG B N 1
ATOM 2017 C CA . ARG B 2 114 ? 22.782 57.374 -3.482 1.00 32.16 374 ARG B CA 1
ATOM 2018 C C . ARG B 2 114 ? 23.671 56.500 -2.603 1.00 30.41 374 ARG B C 1
ATOM 2019 O O . ARG B 2 114 ? 24.450 57.006 -1.797 1.00 32.19 374 ARG B O 1
ATOM 2027 N N . THR B 2 115 ? 23.538 55.187 -2.758 1.00 30.99 375 THR B N 1
ATOM 2028 C CA . THR B 2 115 ? 24.416 54.231 -2.093 1.00 28.29 375 THR B CA 1
ATOM 2029 C C . THR B 2 115 ? 25.144 53.417 -3.159 1.00 34.42 375 THR B C 1
ATOM 2030 O O . THR B 2 115 ? 24.512 52.836 -4.046 1.00 32.87 375 THR B O 1
ATOM 2034 N N . THR B 2 116 ? 26.469 53.381 -3.078 1.00 31.23 376 THR B N 1
ATOM 2035 C CA . THR B 2 116 ? 27.278 52.655 -4.051 1.00 27.95 376 THR B CA 1
ATOM 2036 C C . THR B 2 116 ? 27.967 51.471 -3.378 1.00 31.66 376 THR B C 1
ATOM 2037 O O . THR B 2 116 ? 28.731 51.647 -2.433 1.00 33.65 376 THR B O 1
ATOM 2041 N N . LEU B 2 117 ? 27.685 50.266 -3.863 1.00 31.81 377 LEU B N 1
ATOM 2042 C CA . LEU B 2 117 ? 28.193 49.053 -3.233 1.00 34.33 377 LEU B CA 1
ATOM 2043 C C . LEU B 2 117 ? 29.011 48.209 -4.204 1.00 34.94 377 LEU B C 1
ATOM 2044 O O . LEU B 2 117 ? 28.757 48.212 -5.412 1.00 34.39 377 LEU B O 1
ATOM 2049 N N . ARG B 2 118 ? 29.991 47.490 -3.664 1.00 34.43 378 ARG B N 1
ATOM 2050 C CA . ARG B 2 118 ? 30.823 46.587 -4.451 1.00 37.20 378 ARG B CA 1
ATOM 2051 C C . ARG B 2 118 ? 29.966 45.620 -5.255 1.00 37.44 378 ARG B C 1
ATOM 2052 O O . ARG B 2 118 ? 28.989 45.074 -4.741 1.00 36.64 378 ARG B O 1
ATOM 2060 N N . GLY B 2 119 ? 30.334 45.417 -6.517 1.00 41.77 379 GLY B N 1
ATOM 2061 C CA . GLY B 2 119 ? 29.631 44.485 -7.382 1.00 36.99 379 GLY B CA 1
ATOM 2062 C C . GLY B 2 119 ? 30.324 43.136 -7.448 1.00 43.14 379 GLY B C 1
ATOM 2063 O O . GLY B 2 119 ? 30.759 42.610 -6.426 1.00 49.91 379 GLY B O 1
ATOM 2064 N N . HIS B 2 120 ? 30.429 42.579 -8.653 1.00 39.82 380 HIS B N 1
ATOM 2065 C CA . HIS B 2 120 ? 31.062 41.275 -8.851 1.00 41.38 380 HIS B CA 1
ATOM 2066 C C . HIS B 2 120 ? 32.549 41.397 -9.183 1.00 47.28 380 HIS B C 1
ATOM 2067 O O . HIS B 2 120 ? 33.067 42.499 -9.373 1.00 47.76 380 HIS B O 1
ATOM 2074 N N . MET B 2 121 ? 33.228 40.257 -9.259 1.00 49.32 381 MET B N 1
ATOM 2075 C CA . MET B 2 121 ? 34.641 40.234 -9.623 1.00 53.96 381 MET B CA 1
ATOM 2076 C C . MET B 2 121 ? 34.861 40.596 -11.090 1.00 57.29 381 MET B C 1
ATOM 2077 O O . MET B 2 121 ? 35.947 41.030 -11.472 1.00 57.98 381 MET B O 1
ATOM 2082 N N . THR B 2 122 ? 33.830 40.414 -11.910 1.00 55.22 382 THR B N 1
ATOM 2083 C CA . THR B 2 122 ? 33.880 40.862 -13.297 1.00 57.82 382 THR B CA 1
ATOM 2084 C C . THR B 2 122 ? 33.120 42.177 -13.429 1.00 56.17 382 THR B C 1
ATOM 2085 O O . THR B 2 122 ? 32.253 42.483 -12.610 1.00 53.57 382 THR B O 1
ATOM 2089 N N . SER B 2 123 ? 33.446 42.954 -14.456 1.00 54.42 383 SER B N 1
ATOM 2090 C CA . SER B 2 123 ? 32.860 44.281 -14.615 1.00 52.40 383 SER B CA 1
ATOM 2091 C C . SER B 2 123 ? 31.471 44.231 -15.250 1.00 48.59 383 SER B C 1
ATOM 2092 O O . SER B 2 123 ? 30.722 45.205 -15.195 1.00 45.03 383 SER B O 1
ATOM 2095 N N . VAL B 2 124 ? 31.127 43.093 -15.841 1.00 48.40 384 VAL B N 1
ATOM 2096 C CA . VAL B 2 124 ? 29.830 42.938 -16.488 1.00 49.24 384 VAL B CA 1
ATOM 2097 C C . VAL B 2 124 ? 28.860 42.139 -15.622 1.00 49.95 384 VAL B C 1
ATOM 2098 O O . VAL B 2 124 ? 29.162 41.025 -15.200 1.00 55.46 384 VAL B O 1
ATOM 2102 N N . ILE B 2 125 ? 27.696 42.719 -15.361 1.00 47.22 385 ILE B N 1
ATOM 2103 C CA . ILE B 2 125 ? 26.634 42.028 -14.643 1.00 46.39 385 ILE B CA 1
ATOM 2104 C C . ILE B 2 125 ? 25.619 41.531 -15.664 1.00 45.58 385 ILE B C 1
ATOM 2105 O O . ILE B 2 125 ? 25.191 42.289 -16.531 1.00 48.07 385 ILE B O 1
ATOM 2110 N N . THR B 2 126 ? 25.233 40.263 -15.564 1.00 37.74 386 THR B N 1
ATOM 2111 C CA . THR B 2 126 ? 24.422 39.639 -16.608 1.00 40.30 386 THR B CA 1
ATOM 2112 C C . THR B 2 126 ? 22.933 39.615 -16.295 1.00 41.34 386 THR B C 1
ATOM 2113 O O . THR B 2 126 ? 22.107 39.530 -17.198 1.00 44.18 386 THR B O 1
ATOM 2117 N N . CYS B 2 127 ? 22.590 39.671 -15.016 1.00 40.31 387 CYS B N 1
ATOM 2118 C CA . CYS B 2 127 ? 21.190 39.600 -14.624 1.00 38.91 387 CYS B CA 1
ATOM 2119 C C . CYS B 2 127 ? 20.956 40.186 -13.242 1.00 38.23 387 CYS B C 1
ATOM 2120 O O . CYS B 2 127 ? 21.842 40.175 -12.386 1.00 39.92 387 CYS B O 1
ATOM 2123 N N . LEU B 2 128 ? 19.752 40.710 -13.045 1.00 39.82 388 LEU B N 1
ATOM 2124 C CA . LEU B 2 128 ? 19.374 41.349 -11.794 1.00 39.17 388 LEU B CA 1
ATOM 2125 C C . LEU B 2 128 ? 17.904 41.099 -11.501 1.00 38.72 388 LEU B C 1
ATOM 2126 O O . LEU B 2 128 ? 17.056 41.212 -12.385 1.00 34.86 388 LEU B O 1
ATOM 2131 N N . GLN B 2 129 ? 17.619 40.753 -10.251 1.00 40.57 389 GLN B N 1
ATOM 2132 C CA . GLN B 2 129 ? 16.254 40.673 -9.756 1.00 38.38 389 GLN B CA 1
ATOM 2133 C C . GLN B 2 129 ? 16.113 41.661 -8.613 1.00 38.99 389 GLN B C 1
ATOM 2134 O O . GLN B 2 129 ? 17.052 41.867 -7.843 1.00 38.19 389 GLN B O 1
ATOM 2140 N N . PHE B 2 130 ? 14.944 42.280 -8.512 1.00 36.57 390 PHE B N 1
ATOM 2141 C CA . PHE B 2 130 ? 14.652 43.194 -7.419 1.00 32.19 390 PHE B CA 1
ATOM 2142 C C . PHE B 2 130 ? 13.254 42.894 -6.909 1.00 33.18 390 PHE B C 1
ATOM 2143 O O . PHE B 2 130 ? 12.268 43.318 -7.507 1.00 30.44 390 PHE B O 1
ATOM 2151 N N . GLU B 2 131 ? 13.175 42.136 -5.820 1.00 32.77 391 GLU B N 1
ATOM 2152 C CA . GLU B 2 131 ? 11.898 41.762 -5.212 1.00 40.24 391 GLU B CA 1
ATOM 2153 C C . GLU B 2 131 ? 12.092 41.621 -3.707 1.00 40.51 391 GLU B C 1
ATOM 2154 O O . GLU B 2 131 ? 13.194 41.309 -3.247 1.00 37.38 391 GLU B O 1
ATOM 2160 N N . ASP B 2 132 ? 11.022 41.851 -2.950 1.00 42.20 392 ASP B N 1
ATOM 2161 C CA . ASP B 2 132 ? 10.971 41.469 -1.542 1.00 49.63 392 ASP B CA 1
ATOM 2162 C C . ASP B 2 132 ? 12.103 42.049 -0.706 1.00 55.28 392 ASP B C 1
ATOM 2163 O O . ASP B 2 132 ? 12.642 41.358 0.163 1.00 55.48 392 ASP B O 1
ATOM 2168 N N . ASN B 2 133 ? 12.480 43.293 -0.990 1.00 49.10 393 ASN B N 1
ATOM 2169 C CA . ASN B 2 133 ? 13.576 43.957 -0.287 1.00 47.67 393 ASN B CA 1
ATOM 2170 C C . ASN B 2 133 ? 14.940 43.305 -0.526 1.00 44.89 393 ASN B C 1
ATOM 2171 O O . ASN B 2 133 ? 15.906 43.582 0.183 1.00 45.40 393 ASN B O 1
ATOM 2176 N N . TYR B 2 134 ? 15.007 42.439 -1.533 1.00 40.12 394 TYR B N 1
ATOM 2177 C CA . TYR B 2 134 ? 16.274 41.871 -1.971 1.00 35.63 394 TYR B CA 1
ATOM 2178 C C . TYR B 2 134 ? 16.666 42.439 -3.323 1.00 37.30 394 TYR B C 1
ATOM 2179 O O . TYR B 2 134 ? 15.822 42.619 -4.202 1.00 36.29 394 TYR B O 1
ATOM 2188 N N . VAL B 2 135 ? 17.953 42.719 -3.489 1.00 38.95 395 VAL B N 1
ATOM 2189 C CA . VAL B 2 135 ? 18.506 42.942 -4.814 1.00 34.06 395 VAL B CA 1
ATOM 2190 C C . VAL B 2 135 ? 19.455 41.790 -5.071 1.00 33.75 395 VAL B C 1
ATOM 2191 O O . VAL B 2 135 ? 20.323 41.492 -4.247 1.00 37.59 395 VAL B O 1
ATOM 2195 N N . ILE B 2 136 ? 19.270 41.123 -6.203 1.00 36.68 396 ILE B N 1
ATOM 2196 C CA . ILE B 2 136 ? 20.029 39.918 -6.504 1.00 37.76 396 ILE B CA 1
ATOM 2197 C C . ILE B 2 136 ? 20.657 40.027 -7.886 1.00 36.00 396 ILE B C 1
ATOM 2198 O O . ILE B 2 136 ? 19.972 40.325 -8.864 1.00 33.94 396 ILE B O 1
ATOM 2203 N N . THR B 2 137 ? 21.965 39.795 -7.961 1.00 35.25 397 THR B N 1
ATOM 2204 C CA . THR B 2 137 ? 22.695 39.939 -9.214 1.00 37.33 397 THR B CA 1
ATOM 2205 C C . THR B 2 137 ? 23.519 38.703 -9.546 1.00 43.46 397 THR B C 1
ATOM 2206 O O . THR B 2 137 ? 24.019 38.015 -8.656 1.00 43.84 397 THR B O 1
ATOM 2210 N N . GLY B 2 138 ? 23.665 38.439 -10.839 1.00 45.90 398 GLY B N 1
ATOM 2211 C CA . GLY B 2 138 ? 24.522 37.369 -11.313 1.00 47.22 398 GLY B CA 1
ATOM 2212 C C . GLY B 2 138 ? 25.542 37.900 -12.304 1.00 47.77 398 GLY B C 1
ATOM 2213 O O . GLY B 2 138 ? 25.297 38.897 -12.988 1.00 47.84 398 GLY B O 1
ATOM 2214 N N . ALA B 2 139 ? 26.696 37.246 -12.377 1.00 44.56 399 ALA B N 1
ATOM 2215 C CA . ALA B 2 139 ? 27.712 37.631 -13.350 1.00 45.59 399 ALA B CA 1
ATOM 2216 C C . ALA B 2 139 ? 28.491 36.434 -13.885 1.00 53.23 399 ALA B C 1
ATOM 2217 O O . ALA B 2 139 ? 28.236 35.286 -13.511 1.00 51.18 399 ALA B O 1
ATOM 2219 N N . ASP B 2 140 ? 29.448 36.712 -14.763 1.00 55.95 400 ASP B N 1
ATOM 2220 C CA . ASP B 2 140 ? 30.251 35.658 -15.356 1.00 58.70 400 ASP B CA 1
ATOM 2221 C C . ASP B 2 140 ? 31.359 35.214 -14.409 1.00 60.32 400 ASP B C 1
ATOM 2222 O O . ASP B 2 140 ? 32.195 34.385 -14.767 1.00 66.84 400 ASP B O 1
ATOM 2227 N N . ASP B 2 141 ? 31.358 35.765 -13.198 1.00 55.36 401 ASP B N 1
ATOM 2228 C CA . ASP B 2 141 ? 32.301 35.354 -12.163 1.00 52.31 401 ASP B CA 1
ATOM 2229 C C . ASP B 2 141 ? 31.763 34.156 -11.384 1.00 49.18 401 ASP B C 1
ATOM 2230 O O . ASP B 2 141 ? 32.274 33.823 -10.317 1.00 51.73 401 ASP B O 1
ATOM 2235 N N . LYS B 2 142 ? 30.714 33.536 -11.923 1.00 48.97 402 LYS B N 1
ATOM 2236 C CA . LYS B 2 142 ? 30.094 32.337 -11.351 1.00 49.64 402 LYS B CA 1
ATOM 2237 C C . LYS B 2 142 ? 29.365 32.592 -10.027 1.00 50.59 402 LYS B C 1
ATOM 2238 O O . LYS B 2 142 ? 28.890 31.651 -9.387 1.00 53.25 402 LYS B O 1
ATOM 2244 N N . MET B 2 143 ? 29.257 33.858 -9.634 1.00 46.66 403 MET B N 1
ATOM 2245 C CA . MET B 2 143 ? 28.674 34.215 -8.343 1.00 47.03 403 MET B CA 1
ATOM 2246 C C . MET B 2 143 ? 27.286 34.846 -8.430 1.00 47.70 403 MET B C 1
ATOM 2247 O O . MET B 2 143 ? 26.929 35.483 -9.420 1.00 45.36 403 MET B O 1
ATOM 2252 N N . ILE B 2 144 ? 26.514 34.665 -7.365 1.00 48.98 404 ILE B N 1
ATOM 2253 C CA . ILE B 2 144 ? 25.248 35.357 -7.189 1.00 43.60 404 ILE B CA 1
ATOM 2254 C C . ILE B 2 144 ? 25.352 36.196 -5.923 1.00 44.63 404 ILE B C 1
ATOM 2255 O O . ILE B 2 144 ? 25.685 35.679 -4.857 1.00 45.64 404 ILE B O 1
ATOM 2260 N N . ARG B 2 145 ? 25.083 37.491 -6.036 1.00 38.99 405 ARG B N 1
ATOM 2261 C CA . ARG B 2 145 ? 25.169 38.365 -4.874 1.00 38.52 405 ARG B CA 1
ATOM 2262 C C . ARG B 2 145 ? 23.796 38.868 -4.459 1.00 40.13 405 ARG B C 1
ATOM 2263 O O . ARG B 2 145 ? 22.973 39.226 -5.300 1.00 44.52 405 ARG B O 1
ATOM 2271 N N . VAL B 2 146 ? 23.561 38.881 -3.152 1.00 39.20 406 VAL B N 1
ATOM 2272 C CA . VAL B 2 146 ? 22.281 39.282 -2.595 1.00 39.14 406 VAL B CA 1
ATOM 2273 C C . VAL B 2 146 ? 22.453 40.524 -1.731 1.00 45.08 406 VAL B C 1
ATOM 2274 O O . VAL B 2 146 ? 23.342 40.582 -0.874 1.00 44.50 406 VAL B O 1
ATOM 2278 N N . TYR B 2 147 ? 21.594 41.514 -1.958 1.00 38.16 407 TYR B N 1
ATOM 2279 C CA . TYR B 2 147 ? 21.662 42.768 -1.224 1.00 35.39 407 TYR B CA 1
ATOM 2280 C C . TYR B 2 147 ? 20.333 43.080 -0.538 1.00 37.23 407 TYR B C 1
ATOM 2281 O O . TYR B 2 147 ? 19.262 42.688 -1.009 1.00 34.79 407 TYR B O 1
ATOM 2290 N N . ASP B 2 148 ? 20.424 43.800 0.575 1.00 34.97 408 ASP B N 1
ATOM 2291 C CA . ASP B 2 148 ? 19.275 44.310 1.310 1.00 31.00 408 ASP B CA 1
ATOM 2292 C C . ASP B 2 148 ? 18.984 45.709 0.779 1.00 37.20 408 ASP B C 1
ATOM 2293 O O . ASP B 2 148 ? 19.816 46.600 0.904 1.00 34.99 408 ASP B O 1
ATOM 2298 N N . SER B 2 149 ? 17.808 45.915 0.192 1.00 38.54 409 SER B N 1
ATOM 2299 C CA . SER B 2 149 ? 17.494 47.220 -0.395 1.00 38.53 409 SER B CA 1
ATOM 2300 C C . SER B 2 149 ? 16.967 48.224 0.630 1.00 38.99 409 SER B C 1
ATOM 2301 O O . SER B 2 149 ? 16.934 49.427 0.369 1.00 40.32 409 SER B O 1
ATOM 2304 N N . ILE B 2 150 ? 16.557 47.729 1.795 1.00 37.40 410 ILE B N 1
ATOM 2305 C CA . ILE B 2 150 ? 16.076 48.602 2.860 1.00 38.05 410 ILE B CA 1
ATOM 2306 C C . ILE B 2 150 ? 17.248 49.282 3.567 1.00 40.01 410 ILE B C 1
ATOM 2307 O O . ILE B 2 150 ? 17.309 50.510 3.654 1.00 38.52 410 ILE B O 1
ATOM 2312 N N . ASN B 2 151 ? 18.178 48.478 4.070 1.00 38.93 411 ASN B N 1
ATOM 2313 C CA . ASN B 2 151 ? 19.362 49.020 4.724 1.00 43.48 411 ASN B CA 1
ATOM 2314 C C . ASN B 2 151 ? 20.464 49.384 3.726 1.00 44.06 411 ASN B C 1
ATOM 2315 O O . ASN B 2 151 ? 21.460 50.008 4.095 1.00 45.60 411 ASN B O 1
ATOM 2320 N N . LYS B 2 152 ? 20.271 48.994 2.468 1.00 36.54 412 LYS B N 1
ATOM 2321 C CA . LYS B 2 152 ? 21.207 49.317 1.388 1.00 35.84 412 LYS B CA 1
ATOM 2322 C C . LYS B 2 152 ? 22.625 48.821 1.674 1.00 34.80 412 LYS B C 1
ATOM 2323 O O . LYS B 2 152 ? 23.578 49.601 1.756 1.00 33.43 412 LYS B O 1
ATOM 2329 N N . LYS B 2 153 ? 22.740 47.507 1.827 1.00 33.70 413 LYS B N 1
ATOM 2330 C CA . LYS B 2 153 ? 23.997 46.854 2.156 1.00 36.57 413 LYS B CA 1
ATOM 2331 C C . LYS B 2 153 ? 24.070 45.481 1.489 1.00 38.67 413 LYS B C 1
ATOM 2332 O O . LYS B 2 153 ? 23.050 44.903 1.111 1.00 37.18 413 LYS B O 1
ATOM 2338 N N . PHE B 2 154 ? 25.286 44.964 1.357 1.00 37.84 414 PHE B N 1
ATOM 2339 C CA . PHE B 2 154 ? 25.520 43.602 0.886 1.00 39.53 414 PHE B CA 1
ATOM 2340 C C . PHE B 2 154 ? 25.140 42.596 1.976 1.00 41.12 414 PHE B C 1
ATOM 2341 O O . PHE B 2 154 ? 25.437 42.810 3.148 1.00 43.53 414 PHE B O 1
ATOM 2349 N N . LEU B 2 155 ? 24.470 41.510 1.592 1.00 46.32 415 LEU B N 1
ATOM 2350 C CA . LEU B 2 155 ? 24.058 40.479 2.549 1.00 49.65 415 LEU B CA 1
ATOM 2351 C C . LEU B 2 155 ? 24.954 39.249 2.501 1.00 49.79 415 LEU B C 1
ATOM 2352 O O . LEU B 2 155 ? 25.611 38.906 3.482 1.00 51.89 415 LEU B O 1
ATOM 2357 N N . LEU B 2 156 ? 24.965 38.578 1.355 1.00 46.98 416 LEU B N 1
ATOM 2358 C CA . LEU B 2 156 ? 25.797 37.395 1.178 1.00 46.63 416 LEU B CA 1
ATOM 2359 C C . LEU B 2 156 ? 26.012 37.071 -0.293 1.00 46.37 416 LEU B C 1
ATOM 2360 O O . LEU B 2 156 ? 25.269 37.535 -1.162 1.00 45.36 416 LEU B O 1
ATOM 2365 N N . GLN B 2 157 ? 27.036 36.270 -0.559 1.00 44.54 417 GLN B N 1
ATOM 2366 C CA . GLN B 2 157 ? 27.316 35.797 -1.904 1.00 47.44 417 GLN B CA 1
ATOM 2367 C C . GLN B 2 157 ? 26.977 34.317 -2.005 1.00 49.52 417 GLN B C 1
ATOM 2368 O O . GLN B 2 157 ? 27.387 33.518 -1.164 1.00 48.58 417 GLN B O 1
ATOM 2374 N N . LEU B 2 158 ? 26.207 33.962 -3.027 1.00 49.17 418 LEU B N 1
ATOM 2375 C CA . LEU B 2 158 ? 25.856 32.569 -3.272 1.00 54.04 418 LEU B CA 1
ATOM 2376 C C . LEU B 2 158 ? 26.778 31.962 -4.324 1.00 53.56 418 LEU B C 1
ATOM 2377 O O . LEU B 2 158 ? 26.728 32.339 -5.496 1.00 51.11 418 LEU B O 1
ATOM 2382 N N . SER B 2 159 ? 27.632 31.034 -3.893 1.00 51.08 419 SER B N 1
ATOM 2383 C CA . SER B 2 159 ? 28.564 30.357 -4.791 1.00 50.94 419 SER B CA 1
ATOM 2384 C C . SER B 2 159 ? 28.180 28.894 -4.958 1.00 49.77 419 SER B C 1
ATOM 2385 O O . SER B 2 159 ? 27.541 28.309 -4.083 1.00 51.67 419 SER B O 1
ATOM 2388 N N . GLY B 2 160 ? 28.578 28.304 -6.079 1.00 50.32 420 GLY B N 1
ATOM 2389 C CA . GLY B 2 160 ? 28.264 26.913 -6.354 1.00 55.34 420 GLY B CA 1
ATOM 2390 C C . GLY B 2 160 ? 28.277 26.596 -7.837 1.00 58.87 420 GLY B C 1
ATOM 2391 O O . GLY B 2 160 ? 28.664 25.500 -8.240 1.00 61.27 420 GLY B O 1
ATOM 2392 N N . HIS B 2 161 ? 27.845 27.554 -8.651 1.00 50.89 421 HIS B N 1
ATOM 2393 C CA . HIS B 2 161 ? 27.904 27.397 -10.098 1.00 53.49 421 HIS B CA 1
ATOM 2394 C C . HIS B 2 161 ? 29.348 27.236 -10.566 1.00 59.37 421 HIS B C 1
ATOM 2395 O O . HIS B 2 161 ? 30.246 27.925 -10.084 1.00 60.96 421 HIS B O 1
ATOM 2402 N N . ASP B 2 162 ? 29.561 26.318 -11.503 1.00 60.39 422 ASP B N 1
ATOM 2403 C CA . ASP B 2 162 ? 30.884 26.092 -12.073 1.00 61.61 422 ASP B CA 1
ATOM 2404 C C . ASP B 2 162 ? 31.076 26.909 -13.346 1.00 60.04 422 ASP B C 1
ATOM 2405 O O . ASP B 2 162 ? 32.144 26.887 -13.956 1.00 60.94 422 ASP B O 1
ATOM 2410 N N . GLY B 2 163 ? 30.028 27.626 -13.743 1.00 58.16 423 GLY B N 1
ATOM 2411 C CA . GLY B 2 163 ? 30.084 28.513 -14.890 1.00 52.82 423 GLY B CA 1
ATOM 2412 C C . GLY B 2 163 ? 29.403 29.835 -14.580 1.00 57.80 423 GLY B C 1
ATOM 2413 O O . GLY B 2 163 ? 28.818 30.003 -13.509 1.00 60.13 423 GLY B O 1
ATOM 2414 N N . GLY B 2 164 ? 29.481 30.776 -15.514 1.00 55.30 424 GLY B N 1
ATOM 2415 C CA . GLY B 2 164 ? 28.870 32.080 -15.330 1.00 51.58 424 GLY B CA 1
ATOM 2416 C C . GLY B 2 164 ? 27.363 31.997 -15.179 1.00 48.85 424 GLY B C 1
ATOM 2417 O O . GLY B 2 164 ? 26.722 31.115 -15.746 1.00 47.45 424 GLY B O 1
ATOM 2418 N N . VAL B 2 165 ? 26.800 32.915 -14.401 1.00 49.65 425 VAL B N 1
ATOM 2419 C CA . VAL B 2 165 ? 25.361 32.965 -14.180 1.00 48.24 425 VAL B CA 1
ATOM 2420 C C . VAL B 2 165 ? 24.733 33.917 -15.184 1.00 47.87 425 VAL B C 1
ATOM 2421 O O . VAL B 2 165 ? 25.112 35.083 -15.256 1.00 48.96 425 VAL B O 1
ATOM 2425 N N . TRP B 2 166 ? 23.770 33.429 -15.956 1.00 48.93 426 TRP B N 1
ATOM 2426 C CA . TRP B 2 166 ? 23.185 34.244 -17.015 1.00 48.29 426 TRP B CA 1
ATOM 2427 C C . TRP B 2 166 ? 21.669 34.392 -16.927 1.00 45.95 426 TRP B C 1
ATOM 2428 O O . TRP B 2 166 ? 21.060 35.084 -17.742 1.00 46.82 426 TRP B O 1
ATOM 2439 N N . ALA B 2 167 ? 21.063 33.755 -15.932 1.00 46.44 427 ALA B N 1
ATOM 2440 C CA . ALA B 2 167 ? 19.625 33.887 -15.722 1.00 45.35 427 ALA B CA 1
ATOM 2441 C C . ALA B 2 167 ? 19.267 33.739 -14.247 1.00 45.83 427 ALA B C 1
ATOM 2442 O O . ALA B 2 167 ? 19.778 32.852 -13.559 1.00 43.17 427 ALA B O 1
ATOM 2444 N N . LEU B 2 168 ? 18.396 34.624 -13.772 1.00 43.73 428 LEU B N 1
ATOM 2445 C CA . LEU B 2 168 ? 17.967 34.637 -12.376 1.00 45.51 428 LEU B CA 1
ATOM 2446 C C . LEU B 2 168 ? 16.472 34.883 -12.283 1.00 43.76 428 LEU B C 1
ATOM 2447 O O . LEU B 2 168 ? 15.930 35.704 -13.019 1.00 44.46 428 LEU B O 1
ATOM 2452 N N . LYS B 2 169 ? 15.809 34.191 -11.364 1.00 42.41 429 LYS B N 1
ATOM 2453 C CA . LYS B 2 169 ? 14.397 34.446 -11.113 1.00 46.14 429 LYS B CA 1
ATOM 2454 C C . LYS B 2 169 ? 14.060 34.235 -9.647 1.00 49.67 429 LYS B C 1
ATOM 2455 O O . LYS B 2 169 ? 14.226 33.141 -9.108 1.00 54.11 429 LYS B O 1
ATOM 2461 N N . TYR B 2 170 ? 13.586 35.295 -9.006 1.00 47.91 430 TYR B N 1
ATOM 2462 C CA . TYR B 2 170 ? 13.173 35.221 -7.616 1.00 44.96 430 TYR B CA 1
ATOM 2463 C C . TYR B 2 170 ? 11.781 34.605 -7.538 1.00 45.61 430 TYR B C 1
ATOM 2464 O O . TYR B 2 170 ? 10.898 34.947 -8.322 1.00 45.09 430 TYR B O 1
ATOM 2473 N N . ALA B 2 171 ? 11.589 33.687 -6.597 1.00 45.82 431 ALA B N 1
ATOM 2474 C CA . ALA B 2 171 ? 10.297 33.028 -6.443 1.00 48.94 431 ALA B CA 1
ATOM 2475 C C . ALA B 2 171 ? 9.468 33.674 -5.335 1.00 52.73 431 ALA B C 1
ATOM 2476 O O . ALA B 2 171 ? 8.561 34.467 -5.601 1.00 56.84 431 ALA B O 1
ATOM 2478 N N . HIS B 2 172 ? 9.799 33.331 -4.094 1.00 50.06 432 HIS B N 1
ATOM 2479 C CA . HIS B 2 172 ? 9.089 33.819 -2.918 1.00 51.74 432 HIS B CA 1
ATOM 2480 C C . HIS B 2 172 ? 9.832 33.321 -1.690 1.00 56.25 432 HIS B C 1
ATOM 2481 O O . HIS B 2 172 ? 10.511 32.295 -1.749 1.00 56.77 432 HIS B O 1
ATOM 2488 N N . GLY B 2 173 ? 9.704 34.042 -0.582 1.00 55.36 433 GLY B N 1
ATOM 2489 C CA . GLY B 2 173 ? 10.279 33.608 0.679 1.00 55.35 433 GLY B CA 1
ATOM 2490 C C . GLY B 2 173 ? 11.775 33.363 0.641 1.00 53.48 433 GLY B C 1
ATOM 2491 O O . GLY B 2 173 ? 12.272 32.429 1.263 1.00 55.02 433 GLY B O 1
ATOM 2492 N N . GLY B 2 174 ? 12.496 34.203 -0.096 1.00 53.23 434 GLY B N 1
ATOM 2493 C CA . GLY B 2 174 ? 13.941 34.099 -0.164 1.00 50.45 434 GLY B CA 1
ATOM 2494 C C . GLY B 2 174 ? 14.444 32.944 -1.007 1.00 48.39 434 GLY B C 1
ATOM 2495 O O . GLY B 2 174 ? 15.607 32.558 -0.908 1.00 49.26 434 GLY B O 1
ATOM 2496 N N . ILE B 2 175 ? 13.570 32.389 -1.839 1.00 51.08 435 ILE B N 1
ATOM 2497 C CA . ILE B 2 175 ? 13.946 31.298 -2.731 1.00 53.57 435 ILE B CA 1
ATOM 2498 C C . ILE B 2 175 ? 14.188 31.855 -4.128 1.00 53.29 435 ILE B C 1
ATOM 2499 O O . ILE B 2 175 ? 13.408 32.673 -4.614 1.00 50.62 435 ILE B O 1
ATOM 2504 N N . LEU B 2 176 ? 15.267 31.423 -4.774 1.00 53.47 436 LEU B N 1
ATOM 2505 C CA . LEU B 2 176 ? 15.548 31.876 -6.133 1.00 52.62 436 LEU B CA 1
ATOM 2506 C C . LEU B 2 176 ? 16.110 30.769 -7.023 1.00 47.87 436 LEU B C 1
ATOM 2507 O O . LEU B 2 176 ? 16.698 29.803 -6.539 1.00 47.28 436 LEU B O 1
ATOM 2512 N N . VAL B 2 177 ? 15.923 30.925 -8.330 1.00 47.14 437 VAL B N 1
ATOM 2513 C CA . VAL B 2 177 ? 16.393 29.950 -9.306 1.00 49.69 437 VAL B CA 1
ATOM 2514 C C . VAL B 2 177 ? 17.398 30.593 -10.256 1.00 49.34 437 VAL B C 1
ATOM 2515 O O . VAL B 2 177 ? 17.210 31.734 -10.684 1.00 48.71 437 VAL B O 1
ATOM 2519 N N . SER B 2 178 ? 18.463 29.864 -10.585 1.00 48.13 438 SER B N 1
ATOM 2520 C CA . SER B 2 178 ? 19.500 30.379 -11.479 1.00 46.07 438 SER B CA 1
ATOM 2521 C C . SER B 2 178 ? 19.799 29.446 -12.656 1.00 44.78 438 SER B C 1
ATOM 2522 O O . SER B 2 178 ? 19.606 28.240 -12.567 1.00 44.50 438 SER B O 1
ATOM 2525 N N . GLY B 2 179 ? 20.278 30.024 -13.753 1.00 46.85 439 GLY B N 1
ATOM 2526 C CA . GLY B 2 179 ? 20.724 29.264 -14.906 1.00 50.85 439 GLY B CA 1
ATOM 2527 C C . GLY B 2 179 ? 22.131 29.694 -15.271 1.00 51.75 439 GLY B C 1
ATOM 2528 O O . GLY B 2 179 ? 22.486 30.862 -15.111 1.00 48.56 439 GLY B O 1
ATOM 2529 N N . SER B 2 180 ? 22.937 28.760 -15.764 1.00 50.71 440 SER B N 1
ATOM 2530 C CA . SER B 2 180 ? 24.359 29.025 -15.958 1.00 51.16 440 SER B CA 1
ATOM 2531 C C . SER B 2 180 ? 24.943 28.392 -17.216 1.00 54.44 440 SER B C 1
ATOM 2532 O O . SER B 2 180 ? 24.285 27.603 -17.895 1.00 52.57 440 SER B O 1
ATOM 2535 N N . THR B 2 181 ? 26.190 28.741 -17.515 1.00 57.23 441 THR B N 1
ATOM 2536 C CA . THR B 2 181 ? 26.900 28.144 -18.638 1.00 60.27 441 THR B CA 1
ATOM 2537 C C . THR B 2 181 ? 27.413 26.754 -18.275 1.00 63.33 441 THR B C 1
ATOM 2538 O O . THR B 2 181 ? 27.946 26.043 -19.126 1.00 65.53 441 THR B O 1
ATOM 2542 N N . ASP B 2 182 ? 27.247 26.366 -17.012 1.00 59.10 442 ASP B N 1
ATOM 2543 C CA . ASP B 2 182 ? 27.592 25.012 -16.590 1.00 64.85 442 ASP B CA 1
ATOM 2544 C C . ASP B 2 182 ? 26.463 24.027 -16.888 1.00 65.43 442 ASP B C 1
ATOM 2545 O O . ASP B 2 182 ? 26.523 22.863 -16.488 1.00 62.53 442 ASP B O 1
ATOM 2550 N N . ARG B 2 183 ? 25.433 24.525 -17.572 1.00 62.06 443 ARG B N 1
ATOM 2551 C CA . ARG B 2 183 ? 24.284 23.735 -18.024 1.00 60.05 443 ARG B CA 1
ATOM 2552 C C . ARG B 2 183 ? 23.347 23.299 -16.895 1.00 56.39 443 ARG B C 1
ATOM 2553 O O . ARG B 2 183 ? 22.396 22.548 -17.122 1.00 55.22 443 ARG B O 1
ATOM 2561 N N . THR B 2 184 ? 23.599 23.787 -15.685 1.00 54.50 444 THR B N 1
ATOM 2562 C CA . THR B 2 184 ? 22.767 23.418 -14.546 1.00 55.55 444 THR B CA 1
ATOM 2563 C C . THR B 2 184 ? 21.698 24.460 -14.221 1.00 57.40 444 THR B C 1
ATOM 2564 O O . THR B 2 184 ? 21.833 25.641 -14.545 1.00 52.80 444 THR B O 1
ATOM 2568 N N . VAL B 2 185 ? 20.630 23.999 -13.583 1.00 58.24 445 VAL B N 1
ATOM 2569 C CA . VAL B 2 185 ? 19.621 24.878 -13.020 1.00 54.58 445 VAL B CA 1
ATOM 2570 C C . VAL B 2 185 ? 19.701 24.719 -11.508 1.00 58.67 445 VAL B C 1
ATOM 2571 O O . VAL B 2 185 ? 19.619 23.604 -10.993 1.00 57.78 445 VAL B O 1
ATOM 2575 N N . ARG B 2 186 ? 19.880 25.825 -10.796 1.00 55.47 446 ARG B N 1
ATOM 2576 C CA . ARG B 2 186 ? 20.063 25.755 -9.352 1.00 55.68 446 ARG B CA 1
ATOM 2577 C C . ARG B 2 186 ? 18.987 26.501 -8.569 1.00 58.24 446 ARG B C 1
ATOM 2578 O O . ARG B 2 186 ? 18.578 27.602 -8.939 1.00 62.09 446 ARG B O 1
ATOM 2586 N N . VAL B 2 187 ? 18.531 25.880 -7.488 1.00 55.88 447 VAL B N 1
ATOM 2587 C CA . VAL B 2 187 ? 17.572 26.495 -6.582 1.00 55.95 447 VAL B CA 1
ATOM 2588 C C . VAL B 2 187 ? 18.311 26.910 -5.317 1.00 59.70 447 VAL B C 1
ATOM 2589 O O . VAL B 2 187 ? 19.089 26.131 -4.769 1.00 62.09 447 VAL B O 1
ATOM 2593 N N . TRP B 2 188 ? 18.074 28.135 -4.860 1.00 57.33 448 TRP B N 1
ATOM 2594 C CA . TRP B 2 188 ? 18.786 28.660 -3.703 1.00 59.93 448 TRP B CA 1
ATOM 2595 C C . TRP B 2 188 ? 17.827 29.127 -2.615 1.00 59.31 448 TRP B C 1
ATOM 2596 O O . TRP B 2 188 ? 16.717 29.580 -2.900 1.00 59.28 448 TRP B O 1
ATOM 2607 N N . ASP B 2 189 ? 18.267 29.015 -1.367 1.00 54.00 449 ASP B N 1
ATOM 2608 C CA . ASP B 2 189 ? 17.543 29.585 -0.242 1.00 53.34 449 ASP B CA 1
ATOM 2609 C C . ASP B 2 189 ? 18.415 30.674 0.371 1.00 53.78 449 ASP B C 1
ATOM 2610 O O . ASP B 2 189 ? 19.455 30.385 0.965 1.00 53.96 449 ASP B O 1
ATOM 2615 N N . ILE B 2 190 ? 17.987 31.924 0.226 1.00 52.09 450 ILE B N 1
ATOM 2616 C CA . ILE B 2 190 ? 18.749 33.060 0.741 1.00 54.14 450 ILE B CA 1
ATOM 2617 C C . ILE B 2 190 ? 18.933 32.992 2.257 1.00 59.57 450 ILE B C 1
ATOM 2618 O O . ILE B 2 190 ? 20.019 33.252 2.775 1.00 65.93 450 ILE B O 1
ATOM 2623 N N . LYS B 2 191 ? 17.873 32.617 2.963 1.00 59.79 451 LYS B N 1
ATOM 2624 C CA . LYS B 2 191 ? 17.901 32.610 4.419 1.00 64.26 451 LYS B CA 1
ATOM 2625 C C . LYS B 2 191 ? 18.734 31.467 4.989 1.00 66.49 451 LYS B C 1
ATOM 2626 O O . LYS B 2 191 ? 19.106 31.498 6.162 1.00 64.75 451 LYS B O 1
ATOM 2632 N N . LYS B 2 192 ? 19.023 30.461 4.166 1.00 69.33 452 LYS B N 1
ATOM 2633 C CA . LYS B 2 192 ? 19.943 29.393 4.559 1.00 68.08 452 LYS B CA 1
ATOM 2634 C C . LYS B 2 192 ? 21.329 29.682 3.999 1.00 69.36 452 LYS B C 1
ATOM 2635 O O . LYS B 2 192 ? 22.318 29.062 4.397 1.00 75.35 452 LYS B O 1
ATOM 2641 N N . GLY B 2 193 ? 21.386 30.632 3.071 1.00 63.30 453 GLY B N 1
ATOM 2642 C CA . GLY B 2 193 ? 22.632 31.035 2.447 1.00 60.37 453 GLY B CA 1
ATOM 2643 C C . GLY B 2 193 ? 23.303 29.931 1.651 1.00 59.50 453 GLY B C 1
ATOM 2644 O O . GLY B 2 193 ? 24.531 29.851 1.609 1.00 60.10 453 GLY B O 1
ATOM 2645 N N . CYS B 2 194 ? 22.509 29.081 1.007 1.00 55.98 454 CYS B N 1
ATOM 2646 C CA . CYS B 2 194 ? 23.077 27.962 0.264 1.00 57.58 454 CYS B CA 1
ATOM 2647 C C . CYS B 2 194 ? 22.222 27.533 -0.917 1.00 53.44 454 CYS B C 1
ATOM 2648 O O . CYS B 2 194 ? 21.073 27.951 -1.058 1.00 55.61 454 CYS B O 1
ATOM 2651 N N . CYS B 2 195 ? 22.801 26.691 -1.765 1.00 54.29 455 CYS B N 1
ATOM 2652 C CA . CYS B 2 195 ? 22.056 26.038 -2.830 1.00 57.37 455 CYS B CA 1
ATOM 2653 C C . CYS B 2 195 ? 21.353 24.808 -2.265 1.00 64.90 455 CYS B C 1
ATOM 2654 O O . CYS B 2 195 ? 21.957 24.025 -1.532 1.00 69.15 455 CYS B O 1
ATOM 2657 N N . THR B 2 196 ? 20.077 24.638 -2.598 1.00 61.98 456 THR B N 1
ATOM 2658 C CA . THR B 2 196 ? 19.326 23.490 -2.101 1.00 63.70 456 THR B CA 1
ATOM 2659 C C . THR B 2 196 ? 19.176 22.389 -3.150 1.00 66.21 456 THR B C 1
ATOM 2660 O O . THR B 2 196 ? 19.093 21.209 -2.811 1.00 72.48 456 THR B O 1
ATOM 2664 N N . HIS B 2 197 ? 19.140 22.777 -4.421 1.00 60.26 457 HIS B N 1
ATOM 2665 C CA . HIS B 2 197 ? 18.974 21.813 -5.507 1.00 61.30 457 HIS B CA 1
ATOM 2666 C C . HIS B 2 197 ? 19.819 22.170 -6.727 1.00 60.62 457 HIS B C 1
ATOM 2667 O O . HIS B 2 197 ? 19.905 23.336 -7.115 1.00 59.74 457 HIS B O 1
ATOM 2674 N N . VAL B 2 198 ? 20.438 21.160 -7.328 1.00 58.71 458 VAL B N 1
ATOM 2675 C CA . VAL B 2 198 ? 21.108 21.328 -8.612 1.00 55.79 458 VAL B CA 1
ATOM 2676 C C . VAL B 2 198 ? 20.482 20.391 -9.641 1.00 63.18 458 VAL B C 1
ATOM 2677 O O . VAL B 2 198 ? 20.627 19.172 -9.546 1.00 71.03 458 VAL B O 1
ATOM 2681 N N . PHE B 2 199 ? 19.780 20.961 -10.617 1.00 60.37 459 PHE B N 1
ATOM 2682 C CA . PHE B 2 199 ? 19.121 20.167 -11.651 1.00 61.80 459 PHE B CA 1
ATOM 2683 C C . PHE B 2 199 ? 19.949 20.117 -12.931 1.00 63.91 459 PHE B C 1
ATOM 2684 O O . PHE B 2 199 ? 20.164 21.139 -13.586 1.00 62.52 459 PHE B O 1
ATOM 2692 N N . GLU B 2 200 ? 20.410 18.923 -13.287 1.00 62.31 460 GLU B N 1
ATOM 2693 C CA . GLU B 2 200 ? 21.128 18.739 -14.539 1.00 62.81 460 GLU B CA 1
ATOM 2694 C C . GLU B 2 200 ? 20.180 18.149 -15.574 1.00 62.67 460 GLU B C 1
ATOM 2695 O O . GLU B 2 200 ? 19.135 17.598 -15.225 1.00 64.98 460 GLU B O 1
ATOM 2701 N N . GLY B 2 201 ? 20.536 18.276 -16.846 1.00 62.81 461 GLY B N 1
ATOM 2702 C CA . GLY B 2 201 ? 19.690 17.779 -17.914 1.00 66.79 461 GLY B CA 1
ATOM 2703 C C . GLY B 2 201 ? 19.941 18.496 -19.224 1.00 70.90 461 GLY B C 1
ATOM 2704 O O . GLY B 2 201 ? 20.028 17.863 -20.277 1.00 72.92 461 GLY B O 1
ATOM 2705 N N . HIS B 2 202 ? 20.048 19.821 -19.161 1.00 70.68 462 HIS B N 1
ATOM 2706 C CA . HIS B 2 202 ? 20.378 20.616 -20.338 1.00 68.75 462 HIS B CA 1
ATOM 2707 C C . HIS B 2 202 ? 21.743 20.213 -20.883 1.00 68.56 462 HIS B C 1
ATOM 2708 O O . HIS B 2 202 ? 22.671 19.940 -20.122 1.00 66.88 462 HIS B O 1
ATOM 2715 N N . ASN B 2 203 ? 21.858 20.171 -22.204 1.00 68.41 463 ASN B N 1
ATOM 2716 C CA . ASN B 2 203 ? 23.102 19.762 -22.838 1.00 74.47 463 ASN B CA 1
ATOM 2717 C C . ASN B 2 203 ? 23.925 20.958 -23.286 1.00 73.76 463 ASN B C 1
ATOM 2718 O O . ASN B 2 203 ? 24.937 20.810 -23.974 1.00 71.59 463 ASN B O 1
ATOM 2723 N N . SER B 2 204 ? 23.481 22.143 -22.883 1.00 71.67 464 SER B N 1
ATOM 2724 C CA . SER B 2 204 ? 24.167 23.381 -23.223 1.00 69.68 464 SER B CA 1
ATOM 2725 C C . SER B 2 204 ? 23.796 24.486 -22.231 1.00 61.51 464 SER B C 1
ATOM 2726 O O . SER B 2 204 ? 23.066 24.243 -21.268 1.00 58.78 464 SER B O 1
ATOM 2729 N N . THR B 2 205 ? 24.310 25.690 -22.467 1.00 57.41 465 THR B N 1
ATOM 2730 C CA . THR B 2 205 ? 24.099 26.825 -21.566 1.00 56.27 465 THR B CA 1
ATOM 2731 C C . THR B 2 205 ? 22.622 27.137 -21.340 1.00 52.78 465 THR B C 1
ATOM 2732 O O . THR B 2 205 ? 21.852 27.245 -22.293 1.00 52.18 465 THR B O 1
ATOM 2736 N N . VAL B 2 206 ? 22.229 27.270 -20.076 1.00 51.50 466 VAL B N 1
ATOM 2737 C CA . VAL B 2 206 ? 20.892 27.750 -19.746 1.00 53.67 466 VAL B CA 1
ATOM 2738 C C . VAL B 2 206 ? 20.854 29.252 -20.005 1.00 51.10 466 VAL B C 1
ATOM 2739 O O . VAL B 2 206 ? 21.485 30.025 -19.291 1.00 54.58 466 VAL B O 1
ATOM 2743 N N . ARG B 2 207 ? 20.117 29.658 -21.034 1.00 50.91 467 ARG B N 1
ATOM 2744 C CA . ARG B 2 207 ? 20.165 31.039 -21.512 1.00 51.60 467 ARG B CA 1
ATOM 2745 C C . ARG B 2 207 ? 19.131 31.951 -20.860 1.00 50.94 467 ARG B C 1
ATOM 2746 O O . ARG B 2 207 ? 19.362 33.148 -20.700 1.00 58.90 467 ARG B O 1
ATOM 2754 N N . CYS B 2 208 ? 17.991 31.383 -20.489 1.00 44.77 468 CYS B N 1
ATOM 2755 C CA . CYS B 2 208 ? 16.886 32.165 -19.954 1.00 41.13 468 CYS B CA 1
ATOM 2756 C C . CYS B 2 208 ? 16.010 31.265 -19.098 1.00 45.40 468 CYS B C 1
ATOM 2757 O O . CYS B 2 208 ? 16.143 30.041 -19.155 1.00 50.64 468 CYS B O 1
ATOM 2760 N N . LEU B 2 209 ? 15.119 31.864 -18.311 1.00 41.65 469 LEU B N 1
ATOM 2761 C CA . LEU B 2 209 ? 14.194 31.084 -17.491 1.00 47.05 469 LEU B CA 1
ATOM 2762 C C . LEU B 2 209 ? 13.049 31.915 -16.914 1.00 42.35 469 LEU B C 1
ATOM 2763 O O . LEU B 2 209 ? 13.157 33.134 -16.774 1.00 43.77 469 LEU B O 1
ATOM 2768 N N . ASP B 2 210 ? 11.950 31.241 -16.589 1.00 36.75 470 ASP B N 1
ATOM 2769 C CA . ASP B 2 210 ? 10.809 31.875 -15.939 1.00 38.74 470 ASP B CA 1
ATOM 2770 C C . ASP B 2 210 ? 10.190 30.898 -14.948 1.00 44.86 470 ASP B C 1
ATOM 2771 O O . ASP B 2 210 ? 10.425 29.693 -15.032 1.00 48.48 470 ASP B O 1
ATOM 2776 N N . ILE B 2 211 ? 9.404 31.420 -14.011 1.00 44.55 471 ILE B N 1
ATOM 2777 C CA . ILE B 2 211 ? 8.679 30.585 -13.061 1.00 44.81 471 ILE B CA 1
ATOM 2778 C C . ILE B 2 211 ? 7.190 30.885 -13.136 1.00 49.22 471 ILE B C 1
ATOM 2779 O O . ILE B 2 211 ? 6.780 32.044 -13.058 1.00 52.89 471 ILE B O 1
ATOM 2784 N N . VAL B 2 212 ? 6.378 29.845 -13.292 1.00 49.86 472 VAL B N 1
ATOM 2785 C CA . VAL B 2 212 ? 4.934 30.030 -13.368 1.00 45.51 472 VAL B CA 1
ATOM 2786 C C . VAL B 2 212 ? 4.229 29.264 -12.260 1.00 54.59 472 VAL B C 1
ATOM 2787 O O . VAL B 2 212 ? 4.767 28.294 -11.729 1.00 60.30 472 VAL B O 1
ATOM 2791 N N . GLU B 2 213 ? 3.031 29.711 -11.901 1.00 51.57 473 GLU B N 1
ATOM 2792 C CA . GLU B 2 213 ? 2.216 28.985 -10.939 1.00 59.04 473 GLU B CA 1
ATOM 2793 C C . GLU B 2 213 ? 0.902 28.570 -11.585 1.00 62.06 473 GLU B C 1
ATOM 2794 O O . GLU B 2 213 ? 0.130 29.410 -12.049 1.00 56.54 473 GLU B O 1
ATOM 2800 N N . TYR B 2 214 ? 0.652 27.268 -11.624 1.00 63.67 474 TYR B N 1
ATOM 2801 C CA . TYR B 2 214 ? -0.576 26.759 -12.213 1.00 64.50 474 TYR B CA 1
ATOM 2802 C C . TYR B 2 214 ? -1.240 25.788 -11.244 1.00 68.89 474 TYR B C 1
ATOM 2803 O O . TYR B 2 214 ? -0.629 24.794 -10.854 1.00 65.76 474 TYR B O 1
ATOM 2812 N N . LYS B 2 215 ? -2.479 26.082 -10.853 1.00 74.06 475 LYS B N 1
ATOM 2813 C CA . LYS B 2 215 ? -3.208 25.267 -9.880 1.00 78.63 475 LYS B CA 1
ATOM 2814 C C . LYS B 2 215 ? -2.447 25.161 -8.564 1.00 81.27 475 LYS B C 1
ATOM 2815 O O . LYS B 2 215 ? -2.271 24.066 -8.042 1.00 85.05 475 LYS B O 1
ATOM 2821 N N . ASN B 2 216 ? -1.995 26.300 -8.042 1.00 80.62 476 ASN B N 1
ATOM 2822 C CA . ASN B 2 216 ? -1.243 26.356 -6.785 1.00 84.01 476 ASN B CA 1
ATOM 2823 C C . ASN B 2 216 ? -0.007 25.457 -6.757 1.00 79.73 476 ASN B C 1
ATOM 2824 O O . ASN B 2 216 ? 0.275 24.817 -5.749 1.00 79.87 476 ASN B O 1
ATOM 2829 N N . ILE B 2 217 ? 0.715 25.399 -7.871 1.00 76.19 477 ILE B N 1
ATOM 2830 C CA . ILE B 2 217 ? 1.991 24.687 -7.936 1.00 76.09 477 ILE B CA 1
ATOM 2831 C C . ILE B 2 217 ? 2.960 25.474 -8.817 1.00 70.74 477 ILE B C 1
ATOM 2832 O O . ILE B 2 217 ? 2.642 25.796 -9.958 1.00 67.61 477 ILE B O 1
ATOM 2837 N N . LYS B 2 218 ? 4.140 25.788 -8.292 1.00 69.23 478 LYS B N 1
ATOM 2838 C CA . LYS B 2 218 ? 5.121 26.551 -9.057 1.00 62.76 478 LYS B CA 1
ATOM 2839 C C . LYS B 2 218 ? 6.012 25.648 -9.910 1.00 61.83 478 LYS B C 1
ATOM 2840 O O . LYS B 2 218 ? 6.513 24.622 -9.443 1.00 63.98 478 LYS B O 1
ATOM 2846 N N . TYR B 2 219 ? 6.184 26.036 -11.170 1.00 58.02 479 TYR B N 1
ATOM 2847 C CA . TYR B 2 219 ? 7.031 25.307 -12.104 1.00 59.26 479 TYR B CA 1
ATOM 2848 C C . TYR B 2 219 ? 8.170 26.194 -12.597 1.00 58.06 479 TYR B C 1
ATOM 2849 O O . TYR B 2 219 ? 7.993 27.397 -12.791 1.00 53.54 479 TYR B O 1
ATOM 2858 N N . ILE B 2 220 ? 9.336 25.597 -12.807 1.00 56.82 480 ILE B N 1
ATOM 2859 C CA . ILE B 2 220 ? 10.441 26.302 -13.440 1.00 53.19 480 ILE B CA 1
ATOM 2860 C C . ILE B 2 220 ? 10.514 25.913 -14.912 1.00 53.09 480 ILE B C 1
ATOM 2861 O O . ILE B 2 220 ? 10.411 24.736 -15.254 1.00 56.20 480 ILE B O 1
ATOM 2866 N N . VAL B 2 221 ? 10.682 26.904 -15.780 1.00 49.60 481 VAL B N 1
ATOM 2867 C CA . VAL B 2 221 ? 10.844 26.665 -17.209 1.00 48.59 481 VAL B CA 1
ATOM 2868 C C . VAL B 2 221 ? 12.150 27.296 -17.670 1.00 49.37 481 VAL B C 1
ATOM 2869 O O . VAL B 2 221 ? 12.345 28.500 -17.518 1.00 53.09 481 VAL B O 1
ATOM 2873 N N . THR B 2 222 ? 13.043 26.488 -18.231 1.00 47.70 482 THR B N 1
ATOM 2874 C CA . THR B 2 222 ? 14.376 26.969 -18.583 1.00 48.45 482 THR B CA 1
ATOM 2875 C C . THR B 2 222 ? 14.698 26.779 -20.059 1.00 52.96 482 THR B C 1
ATOM 2876 O O . THR B 2 222 ? 14.661 25.662 -20.572 1.00 59.48 482 THR B O 1
ATOM 2880 N N . GLY B 2 223 ? 15.023 27.877 -20.734 1.00 50.13 483 GLY B N 1
ATOM 2881 C CA . GLY B 2 223 ? 15.439 27.826 -22.124 1.00 50.37 483 GLY B CA 1
ATOM 2882 C C . GLY B 2 223 ? 16.950 27.725 -22.230 1.00 53.01 483 GLY B C 1
ATOM 2883 O O . GLY B 2 223 ? 17.678 28.332 -21.442 1.00 50.84 483 GLY B O 1
ATOM 2884 N N . SER B 2 224 ? 17.425 26.960 -23.208 1.00 54.17 484 SER B N 1
ATOM 2885 C CA . SER B 2 224 ? 18.854 26.706 -23.339 1.00 54.33 484 SER B CA 1
ATOM 2886 C C . SER B 2 224 ? 19.358 26.830 -24.768 1.00 51.67 484 SER B C 1
ATOM 2887 O O . SER B 2 224 ? 18.579 26.848 -25.719 1.00 49.33 484 SER B O 1
ATOM 2890 N N . ARG B 2 225 ? 20.679 26.903 -24.902 1.00 56.23 485 ARG B N 1
ATOM 2891 C CA . ARG B 2 225 ? 21.330 26.893 -26.205 1.00 60.14 485 ARG B CA 1
ATOM 2892 C C . ARG B 2 225 ? 21.309 25.509 -26.855 1.00 61.81 485 ARG B C 1
ATOM 2893 O O . ARG B 2 225 ? 21.856 25.327 -27.941 1.00 65.99 485 ARG B O 1
ATOM 2901 N N . ASP B 2 226 ? 20.683 24.538 -26.195 1.00 56.20 486 ASP B N 1
ATOM 2902 C CA . ASP B 2 226 ? 20.507 23.214 -26.789 1.00 59.94 486 ASP B CA 1
ATOM 2903 C C . ASP B 2 226 ? 19.203 23.128 -27.579 1.00 63.49 486 ASP B C 1
ATOM 2904 O O . ASP B 2 226 ? 18.748 22.033 -27.917 1.00 67.08 486 ASP B O 1
ATOM 2909 N N . ASN B 2 227 ? 18.612 24.295 -27.841 1.00 59.22 487 ASN B N 1
ATOM 2910 C CA . ASN B 2 227 ? 17.371 24.442 -28.611 1.00 55.83 487 ASN B CA 1
ATOM 2911 C C . ASN B 2 227 ? 16.107 23.982 -27.883 1.00 50.67 487 ASN B C 1
ATOM 2912 O O . ASN B 2 227 ? 15.013 24.015 -28.449 1.00 50.98 487 ASN B O 1
ATOM 2917 N N . THR B 2 228 ? 16.253 23.567 -26.630 1.00 46.73 488 THR B N 1
ATOM 2918 C CA . THR B 2 228 ? 15.126 23.016 -25.887 1.00 52.19 488 THR B CA 1
ATOM 2919 C C . THR B 2 228 ? 14.699 23.899 -24.724 1.00 57.71 488 THR B C 1
ATOM 2920 O O . THR B 2 228 ? 15.380 24.864 -24.369 1.00 55.61 488 THR B O 1
ATOM 2924 N N . LEU B 2 229 ? 13.559 23.550 -24.137 1.00 59.85 489 LEU B N 1
ATOM 2925 C CA . LEU B 2 229 ? 13.174 24.055 -22.828 1.00 58.37 489 LEU B CA 1
ATOM 2926 C C . LEU B 2 229 ? 12.899 22.879 -21.896 1.00 63.11 489 LEU B C 1
ATOM 2927 O O . LEU B 2 229 ? 12.291 21.884 -22.298 1.00 61.82 489 LEU B O 1
ATOM 2932 N N . HIS B 2 230 ? 13.359 22.989 -20.654 1.00 56.00 490 HIS B N 1
ATOM 2933 C CA . HIS B 2 230 ? 13.077 21.975 -19.650 1.00 53.96 490 HIS B CA 1
ATOM 2934 C C . HIS B 2 230 ? 12.073 22.519 -18.648 1.00 57.51 490 HIS B C 1
ATOM 2935 O O . HIS B 2 230 ? 12.124 23.694 -18.289 1.00 61.91 490 HIS B O 1
ATOM 2942 N N . VAL B 2 231 ? 11.153 21.670 -18.204 1.00 57.15 491 VAL B N 1
ATOM 2943 C CA . VAL B 2 231 ? 10.178 22.072 -17.195 1.00 53.54 491 VAL B CA 1
ATOM 2944 C C . VAL B 2 231 ? 10.428 21.319 -15.886 1.00 60.70 491 VAL B C 1
ATOM 2945 O O . VAL B 2 231 ? 10.623 20.103 -15.884 1.00 63.24 491 VAL B O 1
ATOM 2949 N N . TRP B 2 232 ? 10.446 22.051 -14.776 1.00 61.14 492 TRP B N 1
ATOM 2950 C CA . TRP B 2 232 ? 10.689 21.453 -13.470 1.00 59.33 492 TRP B CA 1
ATOM 2951 C C . TRP B 2 232 ? 9.720 22.003 -12.432 1.00 61.35 492 TRP B C 1
ATOM 2952 O O . TRP B 2 232 ? 9.321 23.166 -12.502 1.00 63.66 492 TRP B O 1
ATOM 2963 N N . LYS B 2 233 ? 9.346 21.168 -11.467 1.00 58.27 493 LYS B N 1
ATOM 2964 C CA . LYS B 2 233 ? 8.591 21.641 -10.315 1.00 61.06 493 LYS B CA 1
ATOM 2965 C C . LYS B 2 233 ? 9.536 22.344 -9.348 1.00 63.47 493 LYS B C 1
ATOM 2966 O O . LYS B 2 233 ? 10.652 21.881 -9.124 1.00 66.75 493 LYS B O 1
ATOM 2972 N N . LEU B 2 234 ? 9.094 23.472 -8.796 1.00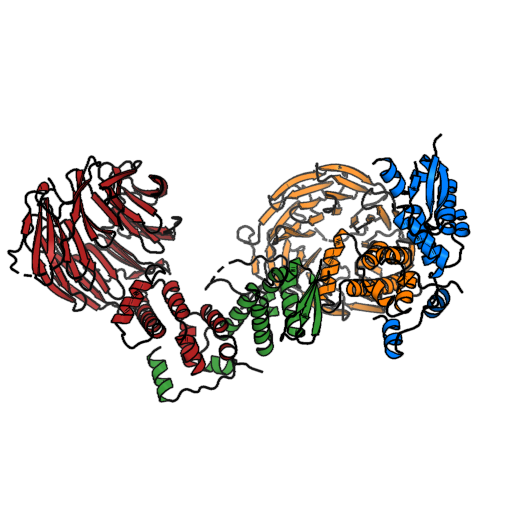 58.93 494 LEU B N 1
ATOM 2973 C CA . LEU B 2 234 ? 9.863 24.178 -7.775 1.00 57.63 494 LEU B CA 1
ATOM 2974 C C . LEU B 2 234 ? 9.655 23.496 -6.428 1.00 60.95 494 LEU B C 1
ATOM 2975 O O . LEU B 2 234 ? 8.528 23.408 -5.944 1.00 63.98 494 LEU B O 1
ATOM 2980 N N . PRO B 2 235 ? 10.744 22.995 -5.828 1.00 65.16 495 PRO B N 1
ATOM 2981 C CA . PRO B 2 235 ? 10.697 22.283 -4.544 1.00 72.42 495 PRO B CA 1
ATOM 2982 C C . PRO B 2 235 ? 10.104 23.125 -3.413 1.00 79.28 495 PRO B C 1
ATOM 2983 O O . PRO B 2 235 ? 10.349 24.331 -3.335 1.00 80.24 495 PRO B O 1
ATOM 2987 N N . LYS B 2 236 ? 9.328 22.478 -2.548 1.00 85.15 496 LYS B N 1
ATOM 2988 C CA . LYS B 2 236 ? 8.691 23.144 -1.415 1.00 90.58 496 LYS B CA 1
ATOM 2989 C C . LYS B 2 236 ? 9.645 23.297 -0.231 1.00 97.11 496 LYS B C 1
ATOM 2990 O O . LYS B 2 236 ? 10.664 22.610 -0.152 1.00 98.67 496 LYS B O 1
ATOM 2996 N N . GLU B 2 237 ? 9.309 24.203 0.685 1.00 101.09 497 GLU B N 1
ATOM 2997 C CA . GLU B 2 237 ? 10.142 24.459 1.861 1.00 107.93 497 GLU B CA 1
ATOM 2998 C C . GLU B 2 237 ? 10.004 23.361 2.918 1.00 112.41 497 GLU B C 1
ATOM 2999 O O . GLU B 2 237 ? 8.996 22.655 2.967 1.00 112.67 497 GLU B O 1
ATOM 3005 N N . SER B 2 238 ? 11.020 23.232 3.768 1.00 115.81 498 SER B N 1
ATOM 3006 C CA . SER B 2 238 ? 11.084 22.139 4.737 1.00 120.19 498 SER B CA 1
ATOM 3007 C C . SER B 2 238 ? 10.652 22.541 6.150 1.00 118.52 498 SER B C 1
ATOM 3008 O O . SER B 2 238 ? 10.604 23.725 6.485 1.00 114.83 498 SER B O 1
ATOM 3011 N N . SER B 2 239 ? 10.346 21.540 6.972 1.00 119.55 499 SER B N 1
ATOM 3012 C CA . SER B 2 239 ? 9.928 21.768 8.354 1.00 116.56 499 SER B CA 1
ATOM 3013 C C . SER B 2 239 ? 10.666 20.859 9.342 1.00 117.28 499 SER B C 1
ATOM 3014 O O . SER B 2 239 ? 11.543 20.087 8.953 1.00 118.63 499 SER B O 1
ATOM 3017 N N . VAL B 2 240 ? 10.301 20.958 10.618 1.00 115.70 500 VAL B N 1
ATOM 3018 C CA . VAL B 2 240 ? 10.930 20.163 11.675 1.00 113.20 500 VAL B CA 1
ATOM 3019 C C . VAL B 2 240 ? 9.921 19.713 12.735 1.00 111.77 500 VAL B C 1
ATOM 3020 O O . VAL B 2 240 ? 9.913 18.552 13.156 1.00 111.99 500 VAL B O 1
ATOM 3024 N N . HIS B 2 247 ? 19.729 19.189 5.777 1.00 101.97 507 HIS B N 1
ATOM 3025 C CA . HIS B 2 247 ? 19.901 18.142 4.776 1.00 107.01 507 HIS B CA 1
ATOM 3026 C C . HIS B 2 247 ? 21.358 17.940 4.371 1.00 107.64 507 HIS B C 1
ATOM 3027 O O . HIS B 2 247 ? 22.282 18.270 5.113 1.00 108.53 507 HIS B O 1
ATOM 3034 N N . ASP B 2 248 ? 21.538 17.380 3.179 1.00 107.72 508 ASP B N 1
ATOM 3035 C CA . ASP B 2 248 ? 22.845 17.209 2.563 1.00 108.11 508 ASP B CA 1
ATOM 3036 C C . ASP B 2 248 ? 22.955 18.174 1.387 1.00 99.25 508 ASP B C 1
ATOM 3037 O O . ASP B 2 248 ? 23.387 17.794 0.297 1.00 100.16 508 ASP B O 1
ATOM 3042 N N . TYR B 2 249 ? 22.547 19.420 1.619 1.00 89.87 509 TYR B N 1
ATOM 3043 C CA . TYR B 2 249 ? 22.524 20.450 0.580 1.00 82.05 509 TYR B CA 1
ATOM 3044 C C . TYR B 2 249 ? 23.899 20.668 -0.048 1.00 78.64 509 TYR B C 1
ATOM 3045 O O . TYR B 2 249 ? 24.905 20.726 0.659 1.00 76.03 509 TYR B O 1
ATOM 3054 N N . PRO B 2 250 ? 23.943 20.798 -1.385 1.00 76.35 510 PRO B N 1
ATOM 3055 C CA . PRO B 2 250 ? 22.764 20.786 -2.256 1.00 75.53 510 PRO B CA 1
ATOM 3056 C C . PRO B 2 250 ? 22.325 19.379 -2.653 1.00 78.78 510 PRO B C 1
ATOM 3057 O O . PRO B 2 250 ? 23.152 18.473 -2.772 1.00 78.91 510 PRO B O 1
ATOM 3061 N N . LEU B 2 251 ? 21.022 19.209 -2.852 1.00 75.97 511 LEU B N 1
ATOM 3062 C CA . LEU B 2 251 ? 20.489 17.975 -3.410 1.00 70.98 511 LEU B CA 1
ATOM 3063 C C . LEU B 2 251 ? 20.782 17.958 -4.900 1.00 70.80 511 LEU B C 1
ATOM 3064 O O . LEU B 2 251 ? 20.141 18.670 -5.674 1.00 71.71 511 LEU B O 1
ATOM 3069 N N . VAL B 2 252 ? 21.758 17.154 -5.302 1.00 69.46 512 VAL B N 1
ATOM 3070 C CA . VAL B 2 252 ? 22.164 17.097 -6.700 1.00 68.66 512 VAL B CA 1
ATOM 3071 C C . VAL B 2 252 ? 21.406 16.003 -7.452 1.00 72.47 512 VAL B C 1
ATOM 3072 O O . VAL B 2 252 ? 21.291 14.876 -6.973 1.00 73.69 512 VAL B O 1
ATOM 3076 N N . PHE B 2 253 ? 20.886 16.348 -8.628 1.00 72.17 513 PHE B N 1
ATOM 3077 C CA . PHE B 2 253 ? 20.171 15.391 -9.470 1.00 74.73 513 PHE B CA 1
ATOM 3078 C C . PHE B 2 253 ? 20.825 15.280 -10.842 1.00 75.83 513 PHE B C 1
ATOM 3079 O O . PHE B 2 253 ? 20.534 16.065 -11.745 1.00 76.23 513 PHE B O 1
ATOM 3087 N N . HIS B 2 254 ? 21.700 14.291 -10.989 1.00 75.15 514 HIS B N 1
ATOM 3088 C CA . HIS B 2 254 ? 22.480 14.113 -12.208 1.00 72.10 514 HIS B CA 1
ATOM 3089 C C . HIS B 2 254 ? 21.647 13.633 -13.393 1.00 69.18 514 HIS B C 1
ATOM 3090 O O . HIS B 2 254 ? 22.041 13.825 -14.544 1.00 69.14 514 HIS B O 1
ATOM 3097 N N . THR B 2 255 ? 20.503 13.009 -13.122 1.00 67.42 515 THR B N 1
ATOM 3098 C CA . THR B 2 255 ? 19.702 12.422 -14.197 1.00 71.81 515 THR B CA 1
ATOM 3099 C C . THR B 2 255 ? 18.212 12.742 -14.068 1.00 72.49 515 THR B C 1
ATOM 3100 O O . THR B 2 255 ? 17.579 12.375 -13.080 1.00 76.57 515 THR B O 1
ATOM 3104 N N . PRO B 2 256 ? 17.655 13.435 -15.076 1.00 74.50 516 PRO B N 1
ATOM 3105 C CA . PRO B 2 256 ? 16.271 13.927 -15.135 1.00 74.03 516 PRO B CA 1
ATOM 3106 C C . PRO B 2 256 ? 15.208 12.877 -14.819 1.00 79.58 516 PRO B C 1
ATOM 3107 O O . PRO B 2 256 ? 14.291 13.159 -14.051 1.00 78.14 516 PRO B O 1
ATOM 3111 N N . GLU B 2 257 ? 15.321 11.692 -15.412 1.00 87.22 517 GLU B N 1
ATOM 3112 C CA . GLU B 2 257 ? 14.345 10.629 -15.179 1.00 90.22 517 GLU B CA 1
ATOM 3113 C C . GLU B 2 257 ? 14.299 10.202 -13.716 1.00 87.20 517 GLU B C 1
ATOM 3114 O O . GLU B 2 257 ? 13.276 9.726 -13.226 1.00 87.28 517 GLU B O 1
ATOM 3120 N N . GLU B 2 258 ? 15.414 10.387 -13.023 1.00 84.62 518 GLU B N 1
ATOM 3121 C CA . GLU B 2 258 ? 15.510 10.031 -11.620 1.00 85.59 518 GLU B CA 1
ATOM 3122 C C . GLU B 2 258 ? 15.421 11.289 -10.763 1.00 86.91 518 GLU B C 1
ATOM 3123 O O . GLU B 2 258 ? 15.838 11.305 -9.605 1.00 87.89 518 GLU B O 1
ATOM 3129 N N . ASN B 2 259 ? 14.872 12.344 -11.358 1.00 85.14 519 ASN B N 1
ATOM 3130 C CA . ASN B 2 259 ? 14.624 13.607 -10.675 1.00 76.16 519 ASN B CA 1
ATOM 3131 C C . ASN B 2 259 ? 13.120 13.804 -10.526 1.00 70.47 519 ASN B C 1
ATOM 3132 O O . ASN B 2 259 ? 12.427 14.071 -11.507 1.00 70.15 519 ASN B O 1
ATOM 3137 N N . PRO B 2 260 ? 12.606 13.680 -9.292 1.00 68.36 520 PRO B N 1
ATOM 3138 C CA . PRO B 2 260 ? 11.163 13.795 -9.049 1.00 68.67 520 PRO B CA 1
ATOM 3139 C C . PRO B 2 260 ? 10.643 15.212 -9.295 1.00 73.87 520 PRO B C 1
ATOM 3140 O O . PRO B 2 260 ? 9.431 15.425 -9.330 1.00 74.90 520 PRO B O 1
ATOM 3144 N N . TYR B 2 261 ? 11.552 16.165 -9.468 1.00 71.48 521 TYR B N 1
ATOM 3145 C CA . TYR B 2 261 ? 11.163 17.536 -9.771 1.00 66.57 521 TYR B CA 1
ATOM 3146 C C . TYR B 2 261 ? 11.214 17.798 -11.271 1.00 67.56 521 TYR B C 1
ATOM 3147 O O . TYR B 2 261 ? 10.878 18.887 -11.728 1.00 69.12 521 TYR B O 1
ATOM 3156 N N . PHE B 2 262 ? 11.634 16.795 -12.035 1.00 64.75 522 PHE B N 1
ATOM 3157 C CA . PHE B 2 262 ? 11.700 16.923 -13.486 1.00 62.57 522 PHE B CA 1
ATOM 3158 C C . PHE B 2 262 ? 10.351 16.587 -14.120 1.00 63.92 522 PHE B C 1
ATOM 3159 O O . PHE B 2 262 ? 9.706 15.606 -13.753 1.00 63.34 522 PHE B O 1
ATOM 3167 N N . VAL B 2 263 ? 9.920 17.416 -15.064 1.00 66.37 523 VAL B N 1
ATOM 3168 C CA . VAL B 2 263 ? 8.613 17.235 -15.685 1.00 69.07 523 VAL B CA 1
ATOM 3169 C C . VAL B 2 263 ? 8.742 16.711 -17.107 1.00 73.72 523 VAL B C 1
ATOM 3170 O O . VAL B 2 263 ? 8.103 15.725 -17.472 1.00 78.09 523 VAL B O 1
ATOM 3174 N N . GLY B 2 264 ? 9.572 17.371 -17.908 1.00 72.72 524 GLY B N 1
ATOM 3175 C CA . GLY B 2 264 ? 9.777 16.954 -19.283 1.00 73.50 524 GLY B CA 1
ATOM 3176 C C . GLY B 2 264 ? 10.511 17.976 -20.128 1.00 71.36 524 GLY B C 1
ATOM 3177 O O . GLY B 2 264 ? 10.819 19.078 -19.672 1.00 72.70 524 GLY B O 1
ATOM 3178 N N . VAL B 2 265 ? 10.789 17.603 -21.372 1.00 65.81 525 VAL B N 1
ATOM 3179 C CA . VAL B 2 265 ? 11.512 18.465 -22.293 1.00 60.93 525 VAL B CA 1
ATOM 3180 C C . VAL B 2 265 ? 10.576 18.980 -23.377 1.00 63.19 525 VAL B C 1
ATOM 3181 O O . VAL B 2 265 ? 9.768 18.230 -23.920 1.00 65.82 525 VAL B O 1
ATOM 3185 N N . LEU B 2 266 ? 10.680 20.266 -23.684 1.00 62.42 526 LEU B N 1
ATOM 3186 C CA . LEU B 2 266 ? 9.907 20.847 -24.771 1.00 63.25 526 LEU B CA 1
ATOM 3187 C C . LEU B 2 266 ? 10.806 21.099 -25.975 1.00 63.22 526 LEU B C 1
ATOM 3188 O O . LEU B 2 266 ? 11.547 22.081 -26.007 1.00 65.26 526 LEU B O 1
ATOM 3193 N N . ARG B 2 267 ? 10.740 20.201 -26.954 1.00 62.87 527 ARG B N 1
ATOM 3194 C CA . ARG B 2 267 ? 11.501 20.338 -28.191 1.00 58.69 527 ARG B CA 1
ATOM 3195 C C . ARG B 2 267 ? 10.632 20.938 -29.281 1.00 62.60 527 ARG B C 1
ATOM 3196 O O . ARG B 2 267 ? 9.429 20.677 -29.350 1.00 70.43 527 ARG B O 1
ATOM 3204 N N . GLY B 2 268 ? 11.250 21.742 -30.137 1.00 62.61 528 GLY B N 1
ATOM 3205 C CA . GLY B 2 268 ? 10.531 22.433 -31.189 1.00 64.69 528 GLY B CA 1
ATOM 3206 C C . GLY B 2 268 ? 11.422 23.396 -31.947 1.00 67.02 528 GLY B C 1
ATOM 3207 O O . GLY B 2 268 ? 11.338 23.495 -33.171 1.00 76.25 528 GLY B O 1
ATOM 3208 N N . HIS B 2 269 ? 12.279 24.106 -31.219 1.00 59.19 529 HIS B N 1
ATOM 3209 C CA . HIS B 2 269 ? 13.173 25.080 -31.835 1.00 57.90 529 HIS B CA 1
ATOM 3210 C C . HIS B 2 269 ? 14.392 24.441 -32.496 1.00 58.44 529 HIS B C 1
ATOM 3211 O O . HIS B 2 269 ? 14.846 23.371 -32.091 1.00 59.64 529 HIS B O 1
ATOM 3218 N N . MET B 2 270 ? 14.907 25.107 -33.525 1.00 58.29 530 MET B N 1
ATOM 3219 C CA . MET B 2 270 ? 16.054 24.611 -34.278 1.00 58.68 530 MET B CA 1
ATOM 3220 C C . MET B 2 270 ? 17.309 25.384 -33.903 1.00 57.27 530 MET B C 1
ATOM 3221 O O . MET B 2 270 ? 18.381 25.155 -34.461 1.00 60.81 530 MET B O 1
ATOM 3226 N N . ALA B 2 271 ? 17.163 26.311 -32.964 1.00 49.75 531 ALA B N 1
ATOM 3227 C CA . ALA B 2 271 ? 18.284 27.117 -32.505 1.00 54.71 531 ALA B CA 1
ATOM 3228 C C . ALA B 2 271 ? 18.065 27.541 -31.060 1.00 56.57 531 ALA B C 1
ATOM 3229 O O . ALA B 2 271 ? 17.011 27.268 -30.478 1.00 57.62 531 ALA B O 1
ATOM 3231 N N . SER B 2 272 ? 19.070 28.200 -30.491 1.00 52.51 532 SER B N 1
ATOM 3232 C CA . SER B 2 272 ? 19.068 28.567 -29.080 1.00 52.54 532 SER B CA 1
ATOM 3233 C C . SER B 2 272 ? 17.772 29.242 -28.643 1.00 48.40 532 SER B C 1
ATOM 3234 O O . SER B 2 272 ? 17.220 30.075 -29.363 1.00 44.86 532 SER B O 1
ATOM 3237 N N . VAL B 2 273 ? 17.279 28.852 -27.472 1.00 49.16 533 VAL B N 1
ATOM 3238 C CA . VAL B 2 273 ? 16.111 29.495 -26.889 1.00 51.12 533 VAL B CA 1
ATOM 3239 C C . VAL B 2 273 ? 16.571 30.726 -26.124 1.00 46.94 533 VAL B C 1
ATOM 3240 O O . VAL B 2 273 ? 17.142 30.621 -25.036 1.00 42.18 533 VAL B O 1
ATOM 3244 N N . ARG B 2 274 ? 16.323 31.889 -26.714 1.00 43.82 534 ARG B N 1
ATOM 3245 C CA . ARG B 2 274 ? 16.877 33.147 -26.233 1.00 46.60 534 ARG B CA 1
ATOM 3246 C C . ARG B 2 274 ? 16.034 33.791 -25.138 1.00 48.98 534 ARG B C 1
ATOM 3247 O O . ARG B 2 274 ? 16.564 34.429 -24.232 1.00 51.83 534 ARG B O 1
ATOM 3255 N N . THR B 2 275 ? 14.721 33.628 -25.225 1.00 50.87 535 THR B N 1
ATOM 3256 C CA . THR B 2 275 ? 13.822 34.310 -24.305 1.00 46.34 535 THR B CA 1
ATOM 3257 C C . THR B 2 275 ? 12.610 33.452 -23.961 1.00 44.30 535 THR B C 1
ATOM 3258 O O . THR B 2 275 ? 12.173 32.627 -24.761 1.00 46.33 535 THR B O 1
ATOM 3262 N N . VAL B 2 276 ? 12.074 33.653 -22.765 1.00 39.25 536 VAL B N 1
ATOM 3263 C CA . VAL B 2 276 ? 10.924 32.886 -22.310 1.00 41.42 536 VAL B CA 1
ATOM 3264 C C . VAL B 2 276 ? 10.040 33.741 -21.396 1.00 45.06 536 VAL B C 1
ATOM 3265 O O . VAL B 2 276 ? 10.537 34.521 -20.583 1.00 47.86 536 VAL B O 1
ATOM 3269 N N . SER B 2 277 ? 8.728 33.607 -21.551 1.00 42.93 537 SER B N 1
ATOM 3270 C CA . SER B 2 277 ? 7.778 34.383 -20.762 1.00 39.29 537 SER B CA 1
ATOM 3271 C C . SER B 2 277 ? 6.508 33.572 -20.564 1.00 39.81 537 SER B C 1
ATOM 3272 O O . SER B 2 277 ? 5.879 33.155 -21.534 1.00 39.36 537 SER B O 1
ATOM 3275 N N . GLY B 2 278 ? 6.130 33.343 -19.312 1.00 42.78 538 GLY B N 1
ATOM 3276 C CA . GLY B 2 278 ? 4.961 32.529 -19.033 1.00 46.48 538 GLY B CA 1
ATOM 3277 C C . GLY B 2 278 ? 4.061 33.029 -17.919 1.00 48.16 538 GLY B C 1
ATOM 3278 O O . GLY B 2 278 ? 4.456 33.860 -17.103 1.00 49.60 538 GLY B O 1
ATOM 3279 N N . HIS B 2 279 ? 2.838 32.511 -17.899 1.00 48.57 539 HIS B N 1
ATOM 3280 C CA . HIS B 2 279 ? 1.889 32.768 -16.824 1.00 46.24 539 HIS B CA 1
ATOM 3281 C C . HIS B 2 279 ? 0.884 31.624 -16.785 1.00 51.81 539 HIS B C 1
ATOM 3282 O O . HIS B 2 279 ? 0.353 31.221 -17.822 1.00 51.08 539 HIS B O 1
ATOM 3289 N N . GLY B 2 280 ? 0.622 31.101 -15.591 1.00 52.57 540 GLY B N 1
ATOM 3290 C CA . GLY B 2 280 ? -0.226 29.934 -15.456 1.00 55.61 540 GLY B CA 1
ATOM 3291 C C . GLY B 2 280 ? 0.367 28.769 -16.226 1.00 54.47 540 GLY B C 1
ATOM 3292 O O . GLY B 2 280 ? 1.574 28.543 -16.170 1.00 55.68 540 GLY B O 1
ATOM 3293 N N . ASN B 2 281 ? -0.471 28.045 -16.963 1.00 53.50 541 ASN B N 1
ATOM 3294 C CA . ASN B 2 281 ? -0.014 26.881 -17.720 1.00 54.91 541 ASN B CA 1
ATOM 3295 C C . ASN B 2 281 ? 0.521 27.234 -19.105 1.00 55.01 541 ASN B C 1
ATOM 3296 O O . ASN B 2 281 ? 0.975 26.360 -19.841 1.00 59.08 541 ASN B O 1
ATOM 3301 N N . ILE B 2 282 ? 0.461 28.513 -19.460 1.00 53.61 542 ILE B N 1
ATOM 3302 C CA . ILE B 2 282 ? 0.917 28.953 -20.773 1.00 52.35 542 ILE B CA 1
ATOM 3303 C C . ILE B 2 282 ? 2.296 29.600 -20.717 1.00 53.09 542 ILE B C 1
ATOM 3304 O O . ILE B 2 282 ? 2.532 30.521 -19.933 1.00 50.38 542 ILE B O 1
ATOM 3309 N N . VAL B 2 283 ? 3.203 29.104 -21.554 1.00 51.02 543 VAL B N 1
ATOM 3310 C CA . VAL B 2 283 ? 4.555 29.637 -21.638 1.00 46.11 543 VAL B CA 1
ATOM 3311 C C . VAL B 2 283 ? 4.942 29.871 -23.093 1.00 45.71 543 VAL B C 1
ATOM 3312 O O . VAL B 2 283 ? 4.717 29.014 -23.946 1.00 46.12 543 VAL B O 1
ATOM 3316 N N . VAL B 2 284 ? 5.519 31.036 -23.373 1.00 46.58 544 VAL B N 1
ATOM 3317 C CA . VAL B 2 284 ? 5.994 31.358 -24.713 1.00 41.67 544 VAL B CA 1
ATOM 3318 C C . VAL B 2 284 ? 7.521 31.403 -24.759 1.00 48.12 544 VAL B C 1
ATOM 3319 O O . VAL B 2 284 ? 8.158 32.024 -23.905 1.00 50.93 544 VAL B O 1
ATOM 3323 N N . SER B 2 285 ? 8.107 30.736 -25.749 1.00 43.95 545 SER B N 1
ATOM 3324 C CA . SER B 2 285 ? 9.550 30.787 -25.947 1.00 43.85 545 SER B CA 1
ATOM 3325 C C . SER B 2 285 ? 9.879 31.484 -27.260 1.00 45.11 545 SER B C 1
ATOM 3326 O O . SER B 2 285 ? 9.138 31.362 -28.229 1.00 45.48 545 SER B O 1
ATOM 3329 N N . GLY B 2 286 ? 10.990 32.215 -27.282 1.00 43.71 546 GLY B N 1
ATOM 3330 C CA . GLY B 2 286 ? 11.493 32.823 -28.501 1.00 43.96 546 GLY B CA 1
ATOM 3331 C C . GLY B 2 286 ? 12.885 32.305 -28.811 1.00 43.83 546 GLY B C 1
ATOM 3332 O O . GLY B 2 286 ? 13.690 32.102 -27.902 1.00 46.18 546 GLY B O 1
ATOM 3333 N N . SER B 2 287 ? 13.178 32.092 -30.090 1.00 43.00 547 SER B N 1
ATOM 3334 C CA . SER B 2 287 ? 14.432 31.446 -30.472 1.00 45.64 547 SER B CA 1
ATOM 3335 C C . SER B 2 287 ? 15.205 32.181 -31.558 1.00 43.35 547 SER B C 1
ATOM 3336 O O . SER B 2 287 ? 14.654 33.015 -32.280 1.00 41.43 547 SER B O 1
ATOM 3339 N N . TYR B 2 288 ? 16.488 31.843 -31.668 1.00 47.95 548 TYR B N 1
ATOM 3340 C CA . TYR B 2 288 ? 17.339 32.319 -32.752 1.00 47.49 548 TYR B CA 1
ATOM 3341 C C . TYR B 2 288 ? 16.959 31.720 -34.109 1.00 48.11 548 TYR B C 1
ATOM 3342 O O . TYR B 2 288 ? 17.540 32.089 -35.130 1.00 50.65 548 TYR B O 1
ATOM 3351 N N . ASP B 2 289 ? 15.992 30.802 -34.125 1.00 46.41 549 ASP B N 1
ATOM 3352 C CA . ASP B 2 289 ? 15.482 30.262 -35.389 1.00 49.15 549 ASP B CA 1
ATOM 3353 C C . ASP B 2 289 ? 14.386 31.133 -36.010 1.00 49.41 549 ASP B C 1
ATOM 3354 O O . ASP B 2 289 ? 13.686 30.696 -36.924 1.00 52.28 549 ASP B O 1
ATOM 3359 N N . ASN B 2 290 ? 14.234 32.348 -35.485 1.00 43.01 550 ASN B N 1
ATOM 3360 C CA . ASN B 2 290 ? 13.257 33.334 -35.973 1.00 45.97 550 ASN B CA 1
ATOM 3361 C C . ASN B 2 290 ? 11.792 33.013 -35.664 1.00 45.56 550 ASN B C 1
ATOM 3362 O O . ASN B 2 290 ? 10.888 33.640 -36.216 1.00 47.14 550 ASN B O 1
ATOM 3367 N N . THR B 2 291 ? 11.554 32.044 -34.789 1.00 45.40 551 THR B N 1
ATOM 3368 C CA . THR B 2 291 ? 10.191 31.642 -34.467 1.00 43.05 551 THR B CA 1
ATOM 3369 C C . THR B 2 291 ? 9.929 31.677 -32.968 1.00 47.43 551 THR B C 1
ATOM 3370 O O . THR B 2 291 ? 10.856 31.651 -32.156 1.00 41.23 551 THR B O 1
ATOM 3374 N N . LEU B 2 292 ? 8.654 31.728 -32.606 1.00 50.86 552 LEU B N 1
ATOM 3375 C CA . LEU B 2 292 ? 8.262 31.555 -31.219 1.00 50.14 552 LEU B CA 1
ATOM 3376 C C . LEU B 2 292 ? 7.328 30.364 -31.104 1.00 50.43 552 LEU B C 1
ATOM 3377 O O . LEU B 2 292 ? 6.640 30.012 -32.061 1.00 49.63 552 LEU B O 1
ATOM 3382 N N . ILE B 2 293 ? 7.306 29.743 -29.931 1.00 45.12 553 ILE B N 1
ATOM 3383 C CA . ILE B 2 293 ? 6.367 28.662 -29.684 1.00 49.32 553 ILE B CA 1
ATOM 3384 C C . ILE B 2 293 ? 5.564 28.932 -28.419 1.00 50.64 553 ILE B C 1
ATOM 3385 O O . ILE B 2 293 ? 6.115 29.350 -27.399 1.00 54.51 553 ILE B O 1
ATOM 3390 N N . VAL B 2 294 ? 4.255 28.717 -28.504 1.00 45.60 554 VAL B N 1
ATOM 3391 C CA . VAL B 2 294 ? 3.382 28.824 -27.345 1.00 47.39 554 VAL B CA 1
ATOM 3392 C C . VAL B 2 294 ? 3.150 27.431 -26.783 1.00 50.92 554 VAL B C 1
ATOM 3393 O O . VAL B 2 294 ? 2.595 26.568 -27.460 1.00 58.06 554 VAL B O 1
ATOM 3397 N N . TRP B 2 295 ? 3.584 27.211 -25.547 1.00 48.27 555 TRP B N 1
ATOM 3398 C CA . TRP B 2 295 ? 3.517 25.886 -24.943 1.00 50.71 555 TRP B CA 1
ATOM 3399 C C . TRP B 2 295 ? 2.409 25.777 -23.901 1.00 55.27 555 TRP B C 1
ATOM 3400 O O . TRP B 2 295 ? 1.998 26.773 -23.306 1.00 54.41 555 TRP B O 1
ATOM 3411 N N . ASP B 2 296 ? 1.940 24.552 -23.686 1.00 60.72 556 ASP B N 1
ATOM 3412 C CA . ASP B 2 296 ? 1.035 24.241 -22.587 1.00 64.67 556 ASP B CA 1
ATOM 3413 C C . ASP B 2 296 ? 1.780 23.303 -21.645 1.00 69.37 556 ASP B C 1
ATOM 3414 O O . ASP B 2 296 ? 1.813 22.093 -21.861 1.00 76.79 556 ASP B O 1
ATOM 3419 N N . VAL B 2 297 ? 2.373 23.865 -20.598 1.00 66.86 557 VAL B N 1
ATOM 3420 C CA . VAL B 2 297 ? 3.246 23.099 -19.716 1.00 67.14 557 VAL B CA 1
ATOM 3421 C C . VAL B 2 297 ? 2.486 22.151 -18.794 1.00 71.84 557 VAL B C 1
ATOM 3422 O O . VAL B 2 297 ? 3.092 21.395 -18.037 1.00 75.56 557 VAL B O 1
ATOM 3426 N N . ALA B 2 298 ? 1.160 22.197 -18.853 1.00 72.99 558 ALA B N 1
ATOM 3427 C CA . ALA B 2 298 ? 0.344 21.226 -18.139 1.00 78.86 558 ALA B CA 1
ATOM 3428 C C . ALA B 2 298 ? 0.255 19.953 -18.971 1.00 80.67 558 ALA B C 1
ATOM 3429 O O . ALA B 2 298 ? 0.285 18.843 -18.440 1.00 82.87 558 ALA B O 1
ATOM 3431 N N . GLN B 2 299 ? 0.155 20.129 -20.285 1.00 77.62 559 GLN B N 1
ATOM 3432 C CA . GLN B 2 299 ? 0.072 19.006 -21.208 1.00 79.12 559 GLN B CA 1
ATOM 3433 C C . GLN B 2 299 ? 1.432 18.705 -21.825 1.00 77.37 559 GLN B C 1
ATOM 3434 O O . GLN B 2 299 ? 1.615 17.663 -22.454 1.00 81.31 559 GLN B O 1
ATOM 3440 N N . MET B 2 300 ? 2.378 19.621 -21.634 1.00 70.98 560 MET B N 1
ATOM 3441 C CA . MET B 2 300 ? 3.696 19.527 -22.256 1.00 68.85 560 MET B CA 1
ATOM 3442 C C . MET B 2 300 ? 3.568 19.366 -23.766 1.00 74.57 560 MET B C 1
ATOM 3443 O O . MET B 2 300 ? 4.177 18.478 -24.362 1.00 80.32 560 MET B O 1
ATOM 3448 N N . LYS B 2 301 ? 2.764 20.230 -24.377 1.00 73.42 561 LYS B N 1
ATOM 3449 C CA . LYS B 2 301 ? 2.511 20.159 -25.809 1.00 78.38 561 LYS B CA 1
ATOM 3450 C C . LYS B 2 301 ? 2.627 21.534 -26.459 1.00 73.33 561 LYS B C 1
ATOM 3451 O O . LYS B 2 301 ? 2.362 22.558 -25.826 1.00 69.7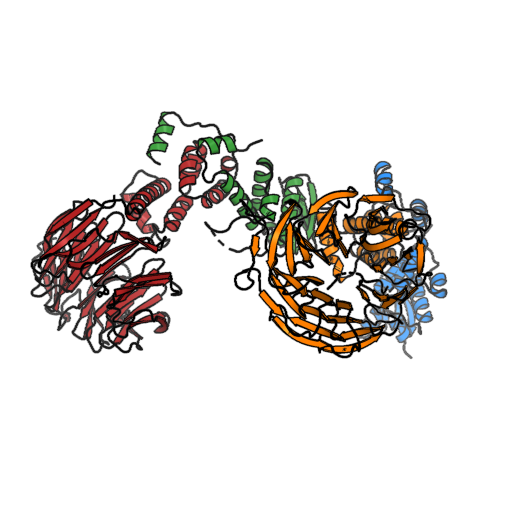4 561 LYS B O 1
ATOM 3457 N N . CYS B 2 302 ? 3.038 21.546 -27.723 1.00 69.32 562 CYS B N 1
ATOM 3458 C CA . CYS B 2 302 ? 3.092 22.770 -28.506 1.00 60.65 562 CYS B CA 1
ATOM 3459 C C . CYS B 2 302 ? 1.689 23.160 -28.954 1.00 60.35 562 CYS B C 1
ATOM 3460 O O . CYS B 2 302 ? 0.955 22.336 -29.492 1.00 65.62 562 CYS B O 1
ATOM 3463 N N . LEU B 2 303 ? 1.319 24.415 -28.722 1.00 56.31 563 LEU B N 1
ATOM 3464 C CA . LEU B 2 303 ? 0.002 24.911 -29.114 1.00 57.05 563 LEU B CA 1
ATOM 3465 C C . LEU B 2 303 ? 0.075 25.633 -30.449 1.00 60.83 563 LEU B C 1
ATOM 3466 O O . LEU B 2 303 ? -0.702 25.352 -31.362 1.00 68.40 563 LEU B O 1
ATOM 3471 N N . TYR B 2 304 ? 1.012 26.567 -30.556 1.00 58.50 564 TYR B N 1
ATOM 3472 C CA . TYR B 2 304 ? 1.201 27.314 -31.790 1.00 54.71 564 TYR B CA 1
ATOM 3473 C C . TYR B 2 304 ? 2.674 27.516 -32.099 1.00 55.34 564 TYR B C 1
ATOM 3474 O O . TYR B 2 304 ? 3.515 27.550 -31.202 1.00 57.98 564 TYR B O 1
ATOM 3483 N N . ILE B 2 305 ? 2.976 27.649 -33.383 1.00 53.70 565 ILE B N 1
ATOM 3484 C CA . ILE B 2 305 ? 4.283 28.103 -33.812 1.00 52.14 565 ILE B CA 1
ATOM 3485 C C . ILE B 2 305 ? 4.085 29.440 -34.501 1.00 55.35 565 ILE B C 1
ATOM 3486 O O . ILE B 2 305 ? 3.344 29.540 -35.480 1.00 52.22 565 ILE B O 1
ATOM 3491 N N . LEU B 2 306 ? 4.736 30.469 -33.973 1.00 52.58 566 LEU B N 1
ATOM 3492 C CA . LEU B 2 306 ? 4.584 31.813 -34.498 1.00 50.63 566 LEU B CA 1
ATOM 3493 C C . LEU B 2 306 ? 5.702 32.122 -35.490 1.00 49.97 566 LEU B C 1
ATOM 3494 O O . LEU B 2 306 ? 6.824 32.462 -35.103 1.00 50.17 566 LEU B O 1
ATOM 3499 N N . SER B 2 307 ? 5.382 31.993 -36.773 1.00 43.02 567 SER B N 1
ATOM 3500 C CA . SER B 2 307 ? 6.358 32.175 -37.839 1.00 49.94 567 SER B CA 1
ATOM 3501 C C . SER B 2 307 ? 6.080 33.464 -38.590 1.00 46.57 567 SER B C 1
ATOM 3502 O O . SER B 2 307 ? 4.929 33.878 -38.715 1.00 47.46 567 SER B O 1
ATOM 3505 N N . GLY B 2 308 ? 7.131 34.091 -39.107 1.00 47.45 568 GLY B N 1
ATOM 3506 C CA . GLY B 2 308 ? 6.973 35.326 -39.851 1.00 51.13 568 GLY B CA 1
ATOM 3507 C C . GLY B 2 308 ? 8.142 36.283 -39.715 1.00 52.89 568 GLY B C 1
ATOM 3508 O O . GLY B 2 308 ? 8.468 36.996 -40.664 1.00 54.23 568 GLY B O 1
ATOM 3509 N N . HIS B 2 309 ? 8.764 36.318 -38.538 1.00 45.58 569 HIS B N 1
ATOM 3510 C CA . HIS B 2 309 ? 9.968 37.121 -38.356 1.00 44.36 569 HIS B CA 1
ATOM 3511 C C . HIS B 2 309 ? 11.040 36.608 -39.313 1.00 47.36 569 HIS B C 1
ATOM 3512 O O . HIS B 2 309 ? 11.093 35.416 -39.611 1.00 48.11 569 HIS B O 1
ATOM 3519 N N . THR B 2 310 ? 11.876 37.511 -39.812 1.00 47.59 570 THR B N 1
ATOM 3520 C CA . THR B 2 310 ? 12.904 37.131 -40.773 1.00 50.91 570 THR B CA 1
ATOM 3521 C C . THR B 2 310 ? 14.286 37.055 -40.125 1.00 52.95 570 THR B C 1
ATOM 3522 O O . THR B 2 310 ? 15.293 36.863 -40.809 1.00 52.93 570 THR B O 1
ATOM 3526 N N . ASP B 2 311 ? 14.330 37.203 -38.806 1.00 51.72 571 ASP B N 1
ATOM 3527 C CA . ASP B 2 311 ? 15.591 37.092 -38.079 1.00 52.17 571 ASP B CA 1
ATOM 3528 C C . ASP B 2 311 ? 15.377 36.729 -36.607 1.00 52.86 571 ASP B C 1
ATOM 3529 O O . ASP B 2 311 ? 14.241 36.573 -36.157 1.00 52.82 571 ASP B O 1
ATOM 3534 N N . ARG B 2 312 ? 16.480 36.585 -35.876 1.00 53.79 572 ARG B N 1
ATOM 3535 C CA . ARG B 2 312 ? 16.474 36.136 -34.482 1.00 53.25 572 ARG B CA 1
ATOM 3536 C C . ARG B 2 312 ? 15.434 36.818 -33.592 1.00 48.21 572 ARG B C 1
ATOM 3537 O O . ARG B 2 312 ? 15.220 38.024 -33.685 1.00 41.87 572 ARG B O 1
ATOM 3545 N N . ILE B 2 313 ? 14.799 36.033 -32.728 1.00 43.49 573 ILE B N 1
ATOM 3546 C CA . ILE B 2 313 ? 13.942 36.583 -31.693 1.00 39.72 573 ILE B CA 1
ATOM 3547 C C . ILE B 2 313 ? 14.792 36.803 -30.447 1.00 40.96 573 ILE B C 1
ATOM 3548 O O . ILE B 2 313 ? 15.470 35.887 -29.982 1.00 44.42 573 ILE B O 1
ATOM 3553 N N . TYR B 2 314 ? 14.758 38.014 -29.908 1.00 32.98 574 TYR B N 1
ATOM 3554 C CA . TYR B 2 314 ? 15.589 38.348 -28.759 1.00 36.82 574 TYR B CA 1
ATOM 3555 C C . TYR B 2 314 ? 14.783 38.519 -27.477 1.00 37.31 574 TYR B C 1
ATOM 3556 O O . TYR B 2 314 ? 15.311 38.368 -26.379 1.00 38.10 574 TYR B O 1
ATOM 3565 N N . SER B 2 315 ? 13.498 38.819 -27.620 1.00 36.53 575 SER B N 1
ATOM 3566 C CA . SER B 2 315 ? 12.664 39.087 -26.462 1.00 36.36 575 SER B CA 1
ATOM 3567 C C . SER B 2 315 ? 11.203 38.775 -26.737 1.00 36.68 575 SER B C 1
ATOM 3568 O O . SER B 2 315 ? 10.681 39.085 -27.810 1.00 34.37 575 SER B O 1
ATOM 3571 N N . THR B 2 316 ? 10.541 38.167 -25.760 1.00 33.59 576 THR B N 1
ATOM 3572 C CA . THR B 2 316 ? 9.100 37.978 -25.851 1.00 32.44 576 THR B CA 1
ATOM 3573 C C . THR B 2 316 ? 8.389 38.215 -24.521 1.00 35.46 576 THR B C 1
ATOM 3574 O O . THR B 2 316 ? 8.940 37.982 -23.440 1.00 35.14 576 THR B O 1
ATOM 3578 N N . ILE B 2 317 ? 7.158 38.694 -24.613 1.00 34.38 577 ILE B N 1
ATOM 3579 C CA . ILE B 2 317 ? 6.309 38.839 -23.444 1.00 34.05 577 ILE B CA 1
ATOM 3580 C C . ILE B 2 317 ? 4.987 38.136 -23.693 1.00 38.45 577 ILE B C 1
ATOM 3581 O O . ILE B 2 317 ? 4.367 38.316 -24.741 1.00 41.53 577 ILE B O 1
ATOM 3586 N N . TYR B 2 318 ? 4.566 37.315 -22.739 1.00 38.74 578 TYR B N 1
ATOM 3587 C CA . TYR B 2 318 ? 3.228 36.753 -22.784 1.00 39.76 578 TYR B CA 1
ATOM 3588 C C . TYR B 2 318 ? 2.268 37.692 -22.060 1.00 39.27 578 TYR B C 1
ATOM 3589 O O . TYR B 2 318 ? 2.264 37.765 -20.834 1.00 39.30 578 TYR B O 1
ATOM 3598 N N . ASP B 2 319 ? 1.472 38.424 -22.832 1.00 37.33 579 ASP B N 1
ATOM 3599 C CA . ASP B 2 319 ? 0.426 39.267 -22.273 1.00 37.87 579 ASP B CA 1
ATOM 3600 C C . ASP B 2 319 ? -0.759 38.376 -21.925 1.00 42.00 579 ASP B C 1
ATOM 3601 O O . ASP B 2 319 ? -1.628 38.145 -22.761 1.00 39.20 579 ASP B O 1
ATOM 3606 N N . HIS B 2 320 ? -0.787 37.873 -20.693 1.00 45.12 580 HIS B N 1
ATOM 3607 C CA . HIS B 2 320 ? -1.827 36.935 -20.275 1.00 50.48 580 HIS B CA 1
ATOM 3608 C C . HIS B 2 320 ? -3.161 37.630 -20.012 1.00 53.79 580 HIS B C 1
ATOM 3609 O O . HIS B 2 320 ? -4.220 37.018 -20.132 1.00 53.69 580 HIS B O 1
ATOM 3616 N N . GLU B 2 321 ? -3.110 38.907 -19.649 1.00 51.94 581 GLU B N 1
ATOM 3617 C CA . GLU B 2 321 ? -4.334 39.661 -19.416 1.00 49.87 581 GLU B CA 1
ATOM 3618 C C . GLU B 2 321 ? -5.174 39.752 -20.691 1.00 48.61 581 GLU B C 1
ATOM 3619 O O . GLU B 2 321 ? -6.392 39.602 -20.653 1.00 49.92 581 GLU B O 1
ATOM 3625 N N . ARG B 2 322 ? -4.513 39.985 -21.820 1.00 44.93 582 ARG B N 1
ATOM 3626 C CA . ARG B 2 322 ? -5.214 40.141 -23.088 1.00 42.91 582 ARG B CA 1
ATOM 3627 C C . ARG B 2 322 ? -5.127 38.887 -23.948 1.00 47.12 582 ARG B C 1
ATOM 3628 O O . ARG B 2 322 ? -5.709 38.835 -25.033 1.00 52.69 582 ARG B O 1
ATOM 3636 N N . LYS B 2 323 ? -4.408 37.884 -23.450 1.00 46.44 583 LYS B N 1
ATOM 3637 C CA . LYS B 2 323 ? -4.162 36.645 -24.187 1.00 51.67 583 LYS B CA 1
ATOM 3638 C C . LYS B 2 323 ? -3.481 36.929 -25.520 1.00 49.61 583 LYS B C 1
ATOM 3639 O O . LYS B 2 323 ? -3.988 36.570 -26.585 1.00 49.20 583 LYS B O 1
ATOM 3645 N N . ARG B 2 324 ? -2.333 37.594 -25.447 1.00 47.02 584 ARG B N 1
ATOM 3646 C CA . ARG B 2 324 ? -1.559 37.937 -26.629 1.00 44.80 584 ARG B CA 1
ATOM 3647 C C . ARG B 2 324 ? -0.084 37.644 -26.411 1.00 42.67 584 ARG B C 1
ATOM 3648 O O . ARG B 2 324 ? 0.369 37.471 -25.280 1.00 37.56 584 ARG B O 1
ATOM 3656 N N . CYS B 2 325 ? 0.662 37.595 -27.507 1.00 42.93 585 CYS B N 1
ATOM 3657 C CA . CYS B 2 325 ? 2.106 37.491 -27.427 1.00 40.67 585 CYS B CA 1
ATOM 3658 C C . CYS B 2 325 ? 2.762 38.651 -28.154 1.00 40.57 585 CYS B C 1
ATOM 3659 O O . CYS B 2 325 ? 2.341 39.038 -29.249 1.00 40.05 585 CYS B O 1
ATOM 3662 N N . ILE B 2 326 ? 3.799 39.197 -27.536 1.00 34.59 586 ILE B N 1
ATOM 3663 C CA . ILE B 2 326 ? 4.585 40.261 -28.138 1.00 33.63 586 ILE B CA 1
ATOM 3664 C C . ILE B 2 326 ? 5.988 39.729 -28.383 1.00 36.98 586 ILE B C 1
ATOM 3665 O O . ILE B 2 326 ? 6.590 39.128 -27.491 1.00 35.86 586 ILE B O 1
ATOM 3670 N N . SER B 2 327 ? 6.501 39.932 -29.593 1.00 38.57 587 SER B N 1
ATOM 3671 C CA . SER B 2 327 ? 7.815 39.408 -29.958 1.00 37.16 587 SER B CA 1
ATOM 3672 C C . SER B 2 327 ? 8.702 40.498 -30.542 1.00 36.03 587 SER B C 1
ATOM 3673 O O . SER B 2 327 ? 8.240 41.333 -31.318 1.00 35.59 587 SER B O 1
ATOM 3676 N N . ALA B 2 328 ? 9.977 40.491 -30.163 1.00 37.01 588 ALA B N 1
ATOM 3677 C CA . ALA B 2 328 ? 10.916 41.500 -30.645 1.00 39.27 588 ALA B CA 1
ATOM 3678 C C . ALA B 2 328 ? 12.085 40.820 -31.332 1.00 40.63 588 ALA B C 1
ATOM 3679 O O . ALA B 2 328 ? 12.621 39.835 -30.826 1.00 42.68 588 ALA B O 1
ATOM 3681 N N . SER B 2 329 ? 12.488 41.344 -32.483 1.00 40.52 589 SER B N 1
ATOM 3682 C CA . SER B 2 329 ? 13.427 40.615 -33.327 1.00 39.15 589 SER B CA 1
ATOM 3683 C C . SER B 2 329 ? 14.595 41.434 -33.855 1.00 38.02 589 SER B C 1
ATOM 3684 O O . SER B 2 329 ? 14.564 42.662 -33.868 1.00 36.50 589 SER B O 1
ATOM 3687 N N . MET B 2 330 ? 15.621 40.721 -34.307 1.00 43.46 590 MET B N 1
ATOM 3688 C CA . MET B 2 330 ? 16.768 41.330 -34.957 1.00 44.13 590 MET B CA 1
ATOM 3689 C C . MET B 2 330 ? 16.358 41.938 -36.303 1.00 43.50 590 MET B C 1
ATOM 3690 O O . MET B 2 330 ? 17.083 42.755 -36.869 1.00 43.74 590 MET B O 1
ATOM 3695 N N . ASP B 2 331 ? 15.186 41.553 -36.805 1.00 44.61 591 ASP B N 1
ATOM 3696 C CA . ASP B 2 331 ? 14.677 42.127 -38.051 1.00 43.43 591 ASP B CA 1
ATOM 3697 C C . ASP B 2 331 ? 14.112 43.538 -37.868 1.00 38.46 591 ASP B C 1
ATOM 3698 O O . ASP B 2 331 ? 13.508 44.087 -38.784 1.00 41.18 591 ASP B O 1
ATOM 3703 N N . THR B 2 332 ? 14.313 44.099 -36.673 1.00 39.60 592 THR B N 1
ATOM 3704 C CA . THR B 2 332 ? 13.882 45.454 -36.306 1.00 34.10 592 THR B CA 1
ATOM 3705 C C . THR B 2 332 ? 12.376 45.593 -36.083 1.00 38.67 592 THR B C 1
ATOM 3706 O O . THR B 2 332 ? 11.897 46.682 -35.767 1.00 36.35 592 THR B O 1
ATOM 3710 N N . THR B 2 333 ? 11.626 44.507 -36.245 1.00 39.92 593 THR B N 1
ATOM 3711 C CA . THR B 2 333 ? 10.177 44.588 -36.086 1.00 40.00 593 THR B CA 1
ATOM 3712 C C . THR B 2 333 ? 9.709 44.032 -34.748 1.00 40.04 593 THR B C 1
ATOM 3713 O O . THR B 2 333 ? 10.397 43.227 -34.111 1.00 37.97 593 THR B O 1
ATOM 3717 N N . ILE B 2 334 ? 8.530 44.480 -34.331 1.00 36.85 594 ILE B N 1
ATOM 3718 C CA . ILE B 2 334 ? 7.841 43.919 -33.181 1.00 35.55 594 ILE B CA 1
ATOM 3719 C C . ILE B 2 334 ? 6.519 43.349 -33.667 1.00 36.44 594 ILE B C 1
ATOM 3720 O O . ILE B 2 334 ? 5.783 44.018 -34.392 1.00 38.24 594 ILE B O 1
ATOM 3725 N N . ARG B 2 335 ? 6.213 42.117 -33.278 1.00 36.36 595 ARG B N 1
ATOM 3726 C CA . ARG B 2 335 ? 4.957 41.505 -33.698 1.00 40.56 595 ARG B CA 1
ATOM 3727 C C . ARG B 2 335 ? 4.019 41.229 -32.535 1.00 37.10 595 ARG B C 1
ATOM 3728 O O . ARG B 2 335 ? 4.446 40.821 -31.459 1.00 37.10 595 ARG B O 1
ATOM 3736 N N . ILE B 2 336 ? 2.734 41.461 -32.773 1.00 37.42 596 ILE B N 1
ATOM 3737 C CA . ILE B 2 336 ? 1.697 41.174 -31.798 1.00 37.83 596 ILE B CA 1
ATOM 3738 C C . ILE B 2 336 ? 0.894 39.988 -32.308 1.00 38.54 596 ILE B C 1
ATOM 3739 O O . ILE B 2 336 ? 0.409 40.002 -33.437 1.00 42.48 596 ILE B O 1
ATOM 3744 N N . TRP B 2 337 ? 0.759 38.960 -31.478 1.00 40.97 597 TRP B N 1
ATOM 3745 C CA . TRP B 2 337 ? 0.079 37.738 -31.887 1.00 45.13 597 TRP B CA 1
ATOM 3746 C C . TRP B 2 337 ? -1.157 37.479 -31.028 1.00 45.57 597 TRP B C 1
ATOM 3747 O O . TRP B 2 337 ? -1.148 37.738 -29.826 1.00 46.33 597 TRP B O 1
ATOM 3758 N N . ASP B 2 338 ? -2.210 36.953 -31.647 1.00 46.48 598 ASP B N 1
ATOM 3759 C CA . ASP B 2 338 ? -3.423 36.574 -30.929 1.00 46.86 598 ASP B CA 1
ATOM 3760 C C . ASP B 2 338 ? -3.291 35.133 -30.455 1.00 46.47 598 ASP B C 1
ATOM 3761 O O . ASP B 2 338 ? -3.297 34.209 -31.266 1.00 44.38 598 ASP B O 1
ATOM 3766 N N . LEU B 2 339 ? -3.185 34.934 -29.144 1.00 48.83 599 LEU B N 1
ATOM 3767 C CA . LEU B 2 339 ? -2.982 33.587 -28.612 1.00 48.54 599 LEU B CA 1
ATOM 3768 C C . LEU B 2 339 ? -4.280 32.803 -28.432 1.00 54.33 599 LEU B C 1
ATOM 3769 O O . LEU B 2 339 ? -4.297 31.756 -27.779 1.00 51.59 599 LEU B O 1
ATOM 3774 N N . GLU B 2 340 ? -5.364 33.309 -29.009 1.00 55.58 600 GLU B N 1
ATOM 3775 C CA . GLU B 2 340 ? -6.617 32.571 -29.006 1.00 61.02 600 GLU B CA 1
ATOM 3776 C C . GLU B 2 340 ? -6.698 31.715 -30.265 1.00 59.90 600 GLU B C 1
ATOM 3777 O O . GLU B 2 340 ? -7.395 30.704 -30.289 1.00 64.29 600 GLU B O 1
ATOM 3783 N N . ASN B 2 341 ? -5.975 32.121 -31.306 1.00 56.38 605 ASN B N 1
ATOM 3784 C CA . ASN B 2 341 ? -5.977 31.391 -32.573 1.00 56.74 605 ASN B CA 1
ATOM 3785 C C . ASN B 2 341 ? -4.592 31.219 -33.202 1.00 55.00 605 ASN B C 1
ATOM 3786 O O . ASN B 2 341 ? -4.444 30.525 -34.210 1.00 56.49 605 ASN B O 1
ATOM 3791 N N . GLY B 2 342 ? -3.584 31.856 -32.611 1.00 47.49 606 GLY B N 1
ATOM 3792 C CA . GLY B 2 342 ? -2.220 31.752 -33.101 1.00 42.26 606 GLY B CA 1
ATOM 3793 C C . GLY B 2 342 ? -1.952 32.659 -34.286 1.00 45.09 606 GLY B C 1
ATOM 3794 O O . GLY B 2 342 ? -0.990 32.463 -35.027 1.00 51.12 606 GLY B O 1
ATOM 3795 N N . GLU B 2 343 ? -2.806 33.661 -34.460 1.00 43.77 607 GLU B N 1
ATOM 3796 C CA . GLU B 2 343 ? -2.731 34.546 -35.617 1.00 51.59 607 GLU B CA 1
ATOM 3797 C C . GLU B 2 343 ? -1.942 35.821 -35.342 1.00 53.58 607 GLU B C 1
ATOM 3798 O O . GLU B 2 343 ? -1.961 36.351 -34.229 1.00 52.91 607 GLU B O 1
ATOM 3804 N N . LEU B 2 344 ? -1.251 36.305 -36.369 1.00 53.17 608 LEU B N 1
ATOM 3805 C CA . LEU B 2 344 ? -0.613 37.613 -36.327 1.00 45.80 608 LEU B CA 1
ATOM 3806 C C . LEU B 2 344 ? -1.687 38.690 -36.220 1.00 48.64 608 LEU B C 1
ATOM 3807 O O . LEU B 2 344 ? -2.695 38.643 -36.925 1.00 48.98 608 LEU B O 1
ATOM 3812 N N . MET B 2 345 ? -1.477 39.652 -35.328 1.00 47.07 625 MET B N 1
ATOM 3813 C CA . MET B 2 345 ? -2.388 40.783 -35.211 1.00 46.50 625 MET B CA 1
ATOM 3814 C C . MET B 2 345 ? -1.766 42.019 -35.840 1.00 45.86 625 MET B C 1
ATOM 3815 O O . MET B 2 345 ? -2.317 42.589 -36.782 1.00 46.81 625 MET B O 1
ATOM 3820 N N . TYR B 2 346 ? -0.609 42.423 -35.321 1.00 40.47 626 TYR B N 1
ATOM 3821 C CA . TYR B 2 346 ? 0.054 43.639 -35.780 1.00 37.58 626 TYR B CA 1
ATOM 3822 C C . TYR B 2 346 ? 1.563 43.475 -35.947 1.00 40.62 626 TYR B C 1
ATOM 3823 O O . TYR B 2 346 ? 2.203 42.693 -35.238 1.00 38.67 626 TYR B O 1
ATOM 3832 N N . THR B 2 347 ? 2.122 44.219 -36.895 1.00 35.55 627 THR B N 1
ATOM 3833 C CA . THR B 2 347 ? 3.562 44.392 -36.977 1.00 36.13 627 THR B CA 1
ATOM 3834 C C . THR B 2 347 ? 3.875 45.856 -36.700 1.00 41.95 627 THR B C 1
ATOM 3835 O O . THR B 2 347 ? 3.363 46.753 -37.377 1.00 46.00 627 THR B O 1
ATOM 3839 N N . LEU B 2 348 ? 4.701 46.094 -35.690 1.00 38.31 628 LEU B N 1
ATOM 3840 C CA . LEU B 2 348 ? 5.073 47.446 -35.305 1.00 37.24 628 LEU B CA 1
ATOM 3841 C C . LEU B 2 348 ? 6.461 47.744 -35.848 1.00 40.29 628 LEU B C 1
ATOM 3842 O O . LEU B 2 348 ? 7.401 46.983 -35.621 1.00 37.90 628 LEU B O 1
ATOM 3847 N N . GLN B 2 349 ? 6.583 48.851 -36.570 1.00 41.40 629 GLN B N 1
ATOM 3848 C CA . GLN B 2 349 ? 7.852 49.251 -37.159 1.00 37.22 629 GLN B CA 1
ATOM 3849 C C . GLN B 2 349 ? 8.260 50.623 -36.627 1.00 39.04 629 GLN B C 1
ATOM 3850 O O . GLN B 2 349 ? 7.847 51.647 -37.163 1.00 43.32 629 GLN B O 1
ATOM 3856 N N . GLY B 2 350 ? 9.059 50.642 -35.563 1.00 39.98 630 GLY B N 1
ATOM 3857 C CA . GLY B 2 350 ? 9.484 51.893 -34.957 1.00 39.77 630 GLY B CA 1
ATOM 3858 C C . GLY B 2 350 ? 10.947 51.897 -34.548 1.00 37.35 630 GLY B C 1
ATOM 3859 O O . GLY B 2 350 ? 11.388 52.745 -33.770 1.00 37.32 630 GLY B O 1
ATOM 3860 N N . HIS B 2 351 ? 11.697 50.937 -35.075 1.00 31.83 631 HIS B N 1
ATOM 3861 C CA . HIS B 2 351 ? 13.122 50.820 -34.800 1.00 36.49 631 HIS B CA 1
ATOM 3862 C C . HIS B 2 351 ? 13.841 50.464 -36.091 1.00 41.16 631 HIS B C 1
ATOM 3863 O O . HIS B 2 351 ? 13.272 49.801 -36.957 1.00 45.25 631 HIS B O 1
ATOM 3870 N N . THR B 2 352 ? 15.092 50.892 -36.218 1.00 42.93 632 THR B N 1
ATOM 3871 C CA . THR B 2 352 ? 15.886 50.574 -37.401 1.00 43.40 632 THR B CA 1
ATOM 3872 C C . THR B 2 352 ? 17.063 49.679 -37.040 1.00 45.77 632 THR B C 1
ATOM 3873 O O . THR B 2 352 ? 18.032 49.574 -37.789 1.00 47.60 632 THR B O 1
ATOM 3877 N N . ALA B 2 353 ? 16.972 49.027 -35.887 1.00 43.39 633 ALA B N 1
ATOM 3878 C CA . ALA B 2 353 ? 18.021 48.120 -35.448 1.00 41.22 633 ALA B CA 1
ATOM 3879 C C . ALA B 2 353 ? 17.421 46.963 -34.658 1.00 43.58 633 ALA B C 1
ATOM 3880 O O . ALA B 2 353 ? 16.206 46.904 -34.465 1.00 42.60 633 ALA B O 1
ATOM 3882 N N . LEU B 2 354 ? 18.281 46.050 -34.208 1.00 40.84 634 LEU B N 1
ATOM 3883 C CA . LEU B 2 354 ? 17.879 44.927 -33.362 1.00 37.82 634 LEU B CA 1
ATOM 3884 C C . LEU B 2 354 ? 16.996 45.388 -32.202 1.00 38.29 634 LEU B C 1
ATOM 3885 O O . LEU B 2 354 ? 17.404 46.230 -31.403 1.00 37.06 634 LEU B O 1
ATOM 3890 N N . VAL B 2 355 ? 15.787 44.842 -32.109 1.00 36.44 635 VAL B N 1
ATOM 3891 C CA . VAL B 2 355 ? 14.945 45.094 -30.942 1.00 35.00 635 VAL B CA 1
ATOM 3892 C C . VAL B 2 355 ? 15.100 43.941 -29.953 1.00 35.49 635 VAL B C 1
ATOM 3893 O O . VAL B 2 355 ? 14.597 42.844 -30.191 1.00 35.78 635 VAL B O 1
ATOM 3897 N N . GLY B 2 356 ? 15.797 44.190 -28.848 1.00 33.31 636 GLY B N 1
ATOM 3898 C CA . GLY B 2 356 ? 16.102 43.136 -27.896 1.00 31.74 636 GLY B CA 1
ATOM 3899 C C . GLY B 2 356 ? 15.498 43.296 -26.513 1.00 34.22 636 GLY B C 1
ATOM 3900 O O . GLY B 2 356 ? 15.690 42.440 -25.652 1.00 39.79 636 GLY B O 1
ATOM 3901 N N . LEU B 2 357 ? 14.760 44.378 -26.290 1.00 33.86 637 LEU B N 1
ATOM 3902 C CA . LEU B 2 357 ? 14.207 44.643 -24.964 1.00 29.70 637 LEU B CA 1
ATOM 3903 C C . LEU B 2 357 ? 12.731 45.025 -25.017 1.00 28.95 637 LEU B C 1
ATOM 3904 O O . LEU B 2 357 ? 12.334 45.916 -25.773 1.00 31.50 637 LEU B O 1
ATOM 3909 N N . LEU B 2 358 ? 11.926 44.350 -24.203 1.00 30.19 638 LEU B N 1
ATOM 3910 C CA . LEU B 2 358 ? 10.489 44.607 -24.134 1.00 32.36 638 LEU B CA 1
ATOM 3911 C C . LEU B 2 358 ? 10.035 44.675 -22.692 1.00 30.30 638 LEU B C 1
ATOM 3912 O O . LEU B 2 358 ? 10.485 43.889 -21.858 1.00 34.91 638 LEU B O 1
ATOM 3917 N N . ARG B 2 359 ? 9.135 45.609 -22.403 1.00 26.85 639 ARG B N 1
ATOM 3918 C CA . ARG B 2 359 ? 8.485 45.668 -21.099 1.00 32.19 639 ARG B CA 1
ATOM 3919 C C . ARG B 2 359 ? 7.016 46.008 -21.290 1.00 36.61 639 ARG B C 1
ATOM 3920 O O . ARG B 2 359 ? 6.653 46.716 -22.229 1.00 33.83 639 ARG B O 1
ATOM 3928 N N . LEU B 2 360 ? 6.174 45.495 -20.402 1.00 37.75 640 LEU B N 1
ATOM 3929 C CA . LEU B 2 360 ? 4.750 45.779 -20.454 1.00 34.67 640 LEU B CA 1
ATOM 3930 C C . LEU B 2 360 ? 4.282 46.311 -19.109 1.00 36.47 640 LEU B C 1
ATOM 3931 O O . LEU B 2 360 ? 4.373 45.618 -18.097 1.00 38.10 640 LEU B O 1
ATOM 3936 N N . SER B 2 361 ? 3.817 47.556 -19.096 1.00 34.67 641 SER B N 1
ATOM 3937 C CA . SER B 2 361 ? 3.147 48.104 -17.924 1.00 35.34 641 SER B CA 1
ATOM 3938 C C . SER B 2 361 ? 1.654 48.069 -18.203 1.00 35.10 641 SER B C 1
ATOM 3939 O O . SER B 2 361 ? 1.240 47.661 -19.286 1.00 37.58 641 SER B O 1
ATOM 3942 N N . ASP B 2 362 ? 0.849 48.497 -17.238 1.00 32.84 642 ASP B N 1
ATOM 3943 C CA . ASP B 2 362 ? -0.603 48.477 -17.395 1.00 35.31 642 ASP B CA 1
ATOM 3944 C C . ASP B 2 362 ? -1.081 49.200 -18.656 1.00 35.62 642 ASP B C 1
ATOM 3945 O O . ASP B 2 362 ? -2.025 48.753 -19.302 1.00 39.69 642 ASP B O 1
ATOM 3950 N N . LYS B 2 363 ? -0.429 50.303 -19.018 1.00 36.67 643 LYS B N 1
ATOM 3951 C CA . LYS B 2 363 ? -0.881 51.076 -20.173 1.00 43.44 643 LYS B CA 1
ATOM 3952 C C . LYS B 2 363 ? 0.106 51.149 -21.345 1.00 37.36 643 LYS B C 1
ATOM 3953 O O . LYS B 2 363 ? -0.277 51.521 -22.455 1.00 38.45 643 LYS B O 1
ATOM 3959 N N . PHE B 2 364 ? 1.363 50.782 -21.114 1.00 32.43 644 PHE B N 1
ATOM 3960 C CA . PHE B 2 364 ? 2.377 50.897 -22.163 1.00 33.56 644 PHE B CA 1
ATOM 3961 C C . PHE B 2 364 ? 3.074 49.577 -22.487 1.00 33.45 644 PHE B C 1
ATOM 3962 O O . PHE B 2 364 ? 3.533 48.874 -21.587 1.00 37.10 644 PHE B O 1
ATOM 3970 N N . LEU B 2 365 ? 3.161 49.246 -23.771 1.00 36.48 645 LEU B N 1
ATOM 3971 C CA . LEU B 2 365 ? 4.175 48.301 -24.231 1.00 33.33 645 LEU B CA 1
ATOM 3972 C C . LEU B 2 365 ? 5.385 49.149 -24.570 1.00 31.49 645 LEU B C 1
ATOM 3973 O O . LEU B 2 365 ? 5.266 50.139 -25.294 1.00 31.62 645 LEU B O 1
ATOM 3978 N N . VAL B 2 366 ? 6.545 48.793 -24.032 1.00 32.12 646 VAL B N 1
ATOM 3979 C CA . VAL B 2 366 ? 7.749 49.582 -24.285 1.00 27.67 646 VAL B CA 1
ATOM 3980 C C . VAL B 2 366 ? 8.850 48.734 -24.908 1.00 28.10 646 VAL B C 1
ATOM 3981 O O . VAL B 2 366 ? 9.109 47.614 -24.469 1.00 32.09 646 VAL B O 1
ATOM 3985 N N . SER B 2 367 ? 9.496 49.278 -25.934 1.00 26.44 647 SER B N 1
ATOM 3986 C CA . SER B 2 367 ? 10.538 48.558 -26.653 1.00 29.62 647 SER B CA 1
ATOM 3987 C C . SER B 2 367 ? 11.782 49.421 -26.833 1.00 31.26 647 SER B C 1
ATOM 3988 O O . SER B 2 367 ? 11.695 50.647 -26.980 1.00 30.41 647 SER B O 1
ATOM 3991 N N . ALA B 2 368 ? 12.937 48.768 -26.822 1.00 32.27 648 ALA B N 1
ATOM 3992 C CA . ALA B 2 368 ? 14.216 49.462 -26.911 1.00 33.49 648 ALA B CA 1
ATOM 3993 C C . ALA B 2 368 ? 15.136 48.716 -27.868 1.00 31.84 648 ALA B C 1
ATOM 3994 O O . ALA B 2 368 ? 15.155 47.485 -27.886 1.00 32.22 648 ALA B O 1
ATOM 3996 N N . ALA B 2 369 ? 15.900 49.463 -28.658 1.00 31.72 649 ALA B N 1
ATOM 3997 C CA . ALA B 2 369 ? 16.668 48.875 -29.751 1.00 28.77 649 ALA B CA 1
ATOM 3998 C C . ALA B 2 369 ? 18.152 49.216 -29.680 1.00 30.02 649 ALA B C 1
ATOM 3999 O O . ALA B 2 369 ? 18.559 50.082 -28.907 1.00 30.57 649 ALA B O 1
ATOM 4001 N N . ALA B 2 370 ? 18.949 48.539 -30.504 1.00 34.85 650 ALA B N 1
ATOM 4002 C CA . ALA B 2 370 ? 20.408 48.670 -30.474 1.00 33.59 650 ALA B CA 1
ATOM 4003 C C . ALA B 2 370 ? 20.924 49.964 -31.101 1.00 36.35 650 ALA B C 1
ATOM 4004 O O . ALA B 2 370 ? 22.132 50.199 -31.142 1.00 37.11 650 ALA B O 1
ATOM 4006 N N . ASP B 2 371 ? 20.016 50.797 -31.599 1.00 40.30 651 ASP B N 1
ATOM 4007 C CA . ASP B 2 371 ? 20.403 52.085 -32.166 1.00 41.01 651 ASP B CA 1
ATOM 4008 C C . ASP B 2 371 ? 20.185 53.212 -31.160 1.00 41.06 651 ASP B C 1
ATOM 4009 O O . ASP B 2 371 ? 20.370 54.388 -31.478 1.00 43.32 651 ASP B O 1
ATOM 4014 N N . GLY B 2 372 ? 19.772 52.843 -29.950 1.00 34.17 652 GLY B N 1
ATOM 4015 C CA . GLY B 2 372 ? 19.542 53.811 -28.891 1.00 31.97 652 GLY B CA 1
ATOM 4016 C C . GLY B 2 372 ? 18.124 54.348 -28.834 1.00 30.65 652 GLY B C 1
ATOM 4017 O O . GLY B 2 372 ? 17.829 55.264 -28.060 1.00 31.39 652 GLY B O 1
ATOM 4018 N N . SER B 2 373 ? 17.242 53.784 -29.651 1.00 25.86 653 SER B N 1
ATOM 4019 C CA . SER B 2 373 ? 15.855 54.232 -29.688 1.00 30.16 653 SER B CA 1
ATOM 4020 C C . SER B 2 373 ? 15.002 53.471 -28.682 1.00 33.74 653 SER B C 1
ATOM 4021 O O . SER B 2 373 ? 15.219 52.285 -28.433 1.00 29.90 653 SER B O 1
ATOM 4024 N N . ILE B 2 374 ? 14.032 54.174 -28.111 1.00 34.51 654 ILE B N 1
ATOM 4025 C CA . ILE B 2 374 ? 13.063 53.588 -27.202 1.00 33.73 654 ILE B CA 1
ATOM 4026 C C . ILE B 2 374 ? 11.679 54.028 -27.668 1.00 37.72 654 ILE B C 1
ATOM 4027 O O . ILE B 2 374 ? 11.475 55.202 -27.980 1.00 35.29 654 ILE B O 1
ATOM 4032 N N . ARG B 2 375 ? 10.735 53.092 -27.727 1.00 34.25 655 ARG B N 1
ATOM 4033 C CA . ARG B 2 375 ? 9.384 53.404 -28.183 1.00 34.22 655 ARG B CA 1
ATOM 4034 C C . ARG B 2 375 ? 8.319 52.970 -27.184 1.00 34.23 655 ARG B C 1
ATOM 4035 O O . ARG B 2 375 ? 8.376 51.869 -26.634 1.00 33.27 655 ARG B O 1
ATOM 4043 N N . GLY B 2 376 ? 7.338 53.841 -26.968 1.00 30.82 656 GLY B N 1
ATOM 4044 C CA . GLY B 2 376 ? 6.191 53.507 -26.148 1.00 28.51 656 GLY B CA 1
ATOM 4045 C C . GLY B 2 376 ? 4.937 53.322 -26.983 1.00 32.75 656 GLY B C 1
ATOM 4046 O O . GLY B 2 376 ? 4.556 54.196 -27.764 1.00 29.56 656 GLY B O 1
ATOM 4047 N N . TRP B 2 377 ? 4.296 52.171 -26.822 1.00 30.95 657 TRP B N 1
ATOM 4048 C CA . TRP B 2 377 ? 3.062 51.881 -27.533 1.00 28.44 657 TRP B CA 1
ATOM 4049 C C . TRP B 2 377 ? 1.953 51.630 -26.527 1.00 34.35 657 TRP B C 1
ATOM 4050 O O . TRP B 2 377 ? 2.193 51.085 -25.449 1.00 33.97 657 TRP B O 1
ATOM 4061 N N . ASP B 2 378 ? 0.737 52.026 -26.882 1.00 34.41 658 ASP B N 1
ATOM 4062 C CA . ASP B 2 378 ? -0.413 51.765 -26.033 1.00 31.84 658 ASP B CA 1
ATOM 4063 C C . ASP B 2 378 ? -0.539 50.261 -25.829 1.00 34.92 658 ASP B C 1
ATOM 4064 O O . ASP B 2 378 ? -0.470 49.494 -26.785 1.00 33.86 658 ASP B O 1
ATOM 4069 N N . ALA B 2 379 ? -0.708 49.835 -24.584 1.00 37.17 659 ALA B N 1
ATOM 4070 C CA . ALA B 2 379 ? -0.690 48.405 -24.280 1.00 35.56 659 ALA B CA 1
ATOM 4071 C C . ALA B 2 379 ? -1.878 47.657 -24.876 1.00 41.53 659 ALA B C 1
ATOM 4072 O O . ALA B 2 379 ? -1.872 46.432 -24.934 1.00 40.55 659 ALA B O 1
ATOM 4074 N N . ASN B 2 380 ? -2.896 48.389 -25.314 1.00 46.26 660 ASN B N 1
ATOM 4075 C CA . ASN B 2 380 ? -4.095 47.743 -25.837 1.00 45.49 660 ASN B CA 1
ATOM 4076 C C . ASN B 2 380 ? -4.240 47.828 -27.356 1.00 40.60 660 ASN B C 1
ATOM 4077 O O . ASN B 2 380 ? -4.516 46.816 -28.002 1.00 42.08 660 ASN B O 1
ATOM 4082 N N . ASP B 2 381 ? -4.054 49.019 -27.926 1.00 35.85 661 ASP B N 1
ATOM 4083 C CA . ASP B 2 381 ? -4.188 49.190 -29.377 1.00 36.80 661 ASP B CA 1
ATOM 4084 C C . ASP B 2 381 ? -2.880 49.536 -30.103 1.00 35.89 661 ASP B C 1
ATOM 4085 O O . ASP B 2 381 ? -2.868 49.706 -31.321 1.00 37.85 661 ASP B O 1
ATOM 4090 N N . TYR B 2 382 ? -1.794 49.655 -29.345 1.00 34.90 662 TYR B N 1
ATOM 4091 C CA . TYR B 2 382 ? -0.449 49.844 -29.901 1.00 30.54 662 TYR B CA 1
ATOM 4092 C C . TYR B 2 382 ? -0.259 51.113 -30.728 1.00 38.15 662 TYR B C 1
ATOM 4093 O O . TYR B 2 382 ? 0.649 51.189 -31.560 1.00 40.82 662 TYR B O 1
ATOM 4102 N N . SER B 2 383 ? -1.106 52.110 -30.486 1.00 33.01 663 SER B N 1
ATOM 4103 C CA . SER B 2 383 ? -0.873 53.436 -31.031 1.00 34.72 663 SER B CA 1
ATOM 4104 C C . SER B 2 383 ? 0.369 54.016 -30.360 1.00 33.69 663 SER B C 1
ATOM 4105 O O . SER B 2 383 ? 0.730 53.618 -29.250 1.00 35.87 663 SER B O 1
ATOM 4108 N N . ARG B 2 384 ? 1.021 54.952 -31.037 1.00 31.25 664 ARG B N 1
ATOM 4109 C CA . ARG B 2 384 ? 2.281 55.509 -30.560 1.00 35.37 664 ARG B CA 1
ATOM 4110 C C . ARG B 2 384 ? 2.072 56.488 -29.409 1.00 40.17 664 ARG B C 1
ATOM 4111 O O . ARG B 2 384 ? 1.353 57.476 -29.549 1.00 42.99 664 ARG B O 1
ATOM 4119 N N . LYS B 2 385 ? 2.701 56.214 -28.270 1.00 36.84 665 LYS B N 1
ATOM 4120 C CA . LYS B 2 385 ? 2.514 57.060 -27.092 1.00 36.96 665 LYS B CA 1
ATOM 4121 C C . LYS B 2 385 ? 3.732 57.922 -26.806 1.00 36.21 665 LYS B C 1
ATOM 4122 O O . LYS B 2 385 ? 3.597 59.090 -26.459 1.00 37.55 665 LYS B O 1
ATOM 4128 N N . PHE B 2 386 ? 4.922 57.344 -26.937 1.00 37.46 666 PHE B N 1
ATOM 4129 C CA . PHE B 2 386 ? 6.147 58.114 -26.758 1.00 31.83 666 PHE B CA 1
ATOM 4130 C C . PHE B 2 386 ? 7.338 57.568 -27.539 1.00 32.57 666 PHE B C 1
ATOM 4131 O O . PHE B 2 386 ? 7.343 56.420 -27.975 1.00 32.39 666 PHE B O 1
ATOM 4139 N N . SER B 2 387 ? 8.343 58.416 -27.710 1.00 37.31 667 SER B N 1
ATOM 4140 C CA . SER B 2 387 ? 9.526 58.070 -28.477 1.00 37.54 667 SER B CA 1
ATOM 4141 C C . SER B 2 387 ? 10.738 58.760 -27.865 1.00 36.90 667 SER B C 1
ATOM 4142 O O . SER B 2 387 ? 10.725 59.976 -27.650 1.00 38.23 667 SER B O 1
ATOM 4145 N N . TYR B 2 388 ? 11.778 57.984 -27.570 1.00 30.54 668 TYR B N 1
ATOM 4146 C CA . TYR B 2 388 ? 13.002 58.549 -27.011 1.00 32.03 668 TYR B CA 1
ATOM 4147 C C . TYR B 2 388 ? 14.240 57.992 -27.694 1.00 33.41 668 TYR B C 1
ATOM 4148 O O . TYR B 2 388 ? 14.198 56.920 -28.298 1.00 31.37 668 TYR B O 1
ATOM 4157 N N . HIS B 2 389 ? 15.342 58.726 -27.587 1.00 31.86 669 HIS B N 1
ATOM 4158 C CA . HIS B 2 389 ? 16.603 58.303 -28.175 1.00 33.84 669 HIS B CA 1
ATOM 4159 C C . HIS B 2 389 ? 17.775 58.806 -27.335 1.00 32.63 669 HIS B C 1
ATOM 4160 O O . HIS B 2 389 ? 17.877 59.995 -27.052 1.00 31.86 669 HIS B O 1
ATOM 4167 N N . HIS B 2 390 ? 18.650 57.899 -26.920 1.00 30.90 670 HIS B N 1
ATOM 4168 C CA . HIS B 2 390 ? 19.863 58.308 -26.227 1.00 31.18 670 HIS B CA 1
ATOM 4169 C C . HIS B 2 390 ? 20.750 59.075 -27.208 1.00 29.99 670 HIS B C 1
ATOM 4170 O O . HIS B 2 390 ? 21.024 58.600 -28.310 1.00 29.01 670 HIS B O 1
ATOM 4177 N N . THR B 2 391 ? 21.176 60.270 -26.808 1.00 28.88 671 THR B N 1
ATOM 4178 C CA . THR B 2 391 ? 21.831 61.206 -27.720 1.00 31.82 671 THR B CA 1
ATOM 4179 C C . THR B 2 391 ? 23.168 60.717 -28.274 1.00 36.53 671 THR B C 1
ATOM 4180 O O . THR B 2 391 ? 23.611 61.184 -29.322 1.00 40.25 671 THR B O 1
ATOM 4184 N N . ASN B 2 392 ? 23.823 59.792 -27.580 1.00 33.43 672 ASN B N 1
ATOM 4185 C CA . ASN B 2 392 ? 25.090 59.277 -28.094 1.00 37.84 672 ASN B CA 1
ATOM 4186 C C . ASN B 2 392 ? 24.889 58.093 -29.034 1.00 33.70 672 ASN B C 1
ATOM 4187 O O . ASN B 2 392 ? 25.853 57.498 -29.510 1.00 33.29 672 ASN B O 1
ATOM 4192 N N . LEU B 2 393 ? 23.625 57.767 -29.292 1.00 36.76 673 LEU B N 1
ATOM 4193 C CA . LEU B 2 393 ? 23.262 56.745 -30.270 1.00 38.39 673 LEU B CA 1
ATOM 4194 C C . LEU B 2 393 ? 23.863 55.385 -29.930 1.00 40.12 673 LEU B C 1
ATOM 4195 O O . LEU B 2 393 ? 24.104 54.560 -30.810 1.00 40.26 673 LEU B O 1
ATOM 4200 N N . SER B 2 394 ? 24.109 55.160 -28.647 1.00 38.52 674 SER B N 1
ATOM 4201 C CA . SER B 2 394 ? 24.619 53.878 -28.192 1.00 42.57 674 SER B CA 1
ATOM 4202 C C . SER B 2 394 ? 23.452 52.927 -27.959 1.00 38.14 674 SER B C 1
ATOM 4203 O O . SER B 2 394 ? 22.341 53.356 -27.648 1.00 34.28 674 SER B O 1
ATOM 4206 N N . ALA B 2 395 ? 23.717 51.636 -28.113 1.00 36.01 675 ALA B N 1
ATOM 4207 C CA . ALA B 2 395 ? 22.710 50.604 -27.928 1.00 36.45 675 ALA B CA 1
ATOM 4208 C C . ALA B 2 395 ? 22.111 50.643 -26.526 1.00 38.37 675 ALA B C 1
ATOM 4209 O O . ALA B 2 395 ? 22.836 50.781 -25.539 1.00 36.83 675 ALA B O 1
ATOM 4211 N N . ILE B 2 396 ? 20.788 50.522 -26.433 1.00 30.68 676 ILE B N 1
ATOM 4212 C CA . ILE B 2 396 ? 20.151 50.436 -25.124 1.00 30.15 676 ILE B CA 1
ATOM 4213 C C . ILE B 2 396 ? 20.468 49.093 -24.479 1.00 32.41 676 ILE B C 1
ATOM 4214 O O . ILE B 2 396 ? 20.142 48.042 -25.028 1.00 37.31 676 ILE B O 1
ATOM 4219 N N . THR B 2 397 ? 21.115 49.126 -23.319 1.00 28.17 677 THR B N 1
ATOM 4220 C CA . THR B 2 397 ? 21.493 47.895 -22.633 1.00 29.15 677 THR B CA 1
ATOM 4221 C C . THR B 2 397 ? 20.406 47.437 -21.663 1.00 33.68 677 THR B C 1
ATOM 4222 O O . THR B 2 397 ? 20.225 46.240 -21.437 1.00 31.46 677 THR B O 1
ATOM 4226 N N . THR B 2 398 ? 19.678 48.395 -21.097 1.00 30.08 678 THR B N 1
ATOM 4227 C CA . THR B 2 398 ? 18.631 48.078 -20.133 1.00 30.87 678 THR B CA 1
ATOM 4228 C C . THR B 2 398 ? 17.668 49.247 -19.951 1.00 30.14 678 THR B C 1
ATOM 4229 O O . THR B 2 398 ? 18.036 50.404 -20.143 1.00 31.01 678 THR B O 1
ATOM 4233 N N . PHE B 2 399 ? 16.430 48.934 -19.589 1.00 27.63 679 PHE B N 1
ATOM 4234 C CA . PHE B 2 399 ? 15.488 49.953 -19.149 1.00 27.29 679 PHE B CA 1
ATOM 4235 C C . PHE B 2 399 ? 14.436 49.323 -18.258 1.00 30.06 679 PHE B C 1
ATOM 4236 O O . PHE B 2 399 ? 14.253 48.109 -18.259 1.00 30.70 679 PHE B O 1
ATOM 4244 N N . TYR B 2 400 ? 13.745 50.155 -17.492 1.00 30.57 680 TYR B N 1
ATOM 4245 C CA . TYR B 2 400 ? 12.629 49.685 -16.693 1.00 27.56 680 TYR B CA 1
ATOM 4246 C C . TYR B 2 400 ? 11.557 50.746 -16.751 1.00 28.81 680 TYR B C 1
ATOM 4247 O O . TYR B 2 400 ? 11.856 51.920 -16.977 1.00 28.93 680 TYR B O 1
ATOM 4256 N N . VAL B 2 401 ? 10.306 50.345 -16.558 1.00 26.89 681 VAL B N 1
ATOM 4257 C CA . VAL B 2 401 ? 9.216 51.273 -16.808 1.00 28.63 681 VAL B CA 1
ATOM 4258 C C . VAL B 2 401 ? 7.967 51.002 -15.974 1.00 33.92 681 VAL B C 1
ATOM 4259 O O . VAL B 2 401 ? 7.656 49.857 -15.631 1.00 31.67 681 VAL B O 1
ATOM 4263 N N . SER B 2 402 ? 7.271 52.082 -15.636 1.00 27.76 682 SER B N 1
ATOM 4264 C CA . SER B 2 402 ? 5.940 52.011 -15.061 1.00 28.89 682 SER B CA 1
ATOM 4265 C C . SER B 2 402 ? 5.066 52.943 -15.888 1.00 31.54 682 SER B C 1
ATOM 4266 O O . SER B 2 402 ? 5.526 53.500 -16.883 1.00 34.53 682 SER B O 1
ATOM 4269 N N . ASP B 2 403 ? 3.815 53.126 -15.480 1.00 26.77 683 ASP B N 1
ATOM 4270 C CA . ASP B 2 403 ? 2.928 54.043 -16.184 1.00 29.85 683 ASP B CA 1
ATOM 4271 C C . ASP B 2 403 ? 3.405 55.485 -16.050 1.00 28.21 683 ASP B C 1
ATOM 4272 O O . ASP B 2 403 ? 3.100 56.323 -16.888 1.00 32.77 683 ASP B O 1
ATOM 4277 N N . ASN B 2 404 ? 4.169 55.760 -14.999 1.00 27.72 684 ASN B N 1
ATOM 4278 C CA . ASN B 2 404 ? 4.586 57.118 -14.686 1.00 28.24 684 ASN B CA 1
ATOM 4279 C C . ASN B 2 404 ? 6.031 57.450 -15.060 1.00 30.45 684 ASN B C 1
ATOM 4280 O O . ASN B 2 404 ? 6.345 58.593 -15.382 1.00 31.26 684 ASN B O 1
ATOM 4285 N N . ILE B 2 405 ? 6.902 56.446 -15.027 1.00 30.58 685 ILE B N 1
ATOM 4286 C CA . ILE B 2 405 ? 8.337 56.670 -15.134 1.00 26.20 685 ILE B CA 1
ATOM 4287 C C . ILE B 2 405 ? 9.013 55.692 -16.090 1.00 29.41 685 ILE B C 1
ATOM 4288 O O . ILE B 2 405 ? 8.714 54.501 -16.082 1.00 26.91 685 ILE B O 1
ATOM 4293 N N . LEU B 2 406 ? 9.920 56.210 -16.915 1.00 33.99 686 LEU B N 1
ATOM 4294 C CA . LEU B 2 406 ? 10.847 55.384 -17.679 1.00 31.87 686 LEU B CA 1
ATOM 4295 C C . LEU B 2 406 ? 12.279 55.678 -17.225 1.00 34.00 686 LEU B C 1
ATOM 4296 O O . LEU B 2 406 ? 12.685 56.838 -17.140 1.00 32.53 686 LEU B O 1
ATOM 4301 N N . VAL B 2 407 ? 13.032 54.627 -16.917 1.00 27.86 687 VAL B N 1
ATOM 4302 C CA . VAL B 2 407 ? 14.455 54.763 -16.645 1.00 31.59 687 VAL B CA 1
ATOM 4303 C C . VAL B 2 407 ? 15.203 53.898 -17.652 1.00 31.56 687 VAL B C 1
ATOM 4304 O O . VAL B 2 407 ? 14.909 52.717 -17.781 1.00 29.38 687 VAL B O 1
ATOM 4308 N N . SER B 2 408 ? 16.154 54.481 -18.375 1.00 30.88 688 SER B N 1
ATOM 4309 C CA . SER B 2 408 ? 16.874 53.735 -19.412 1.00 27.51 688 SER B CA 1
ATOM 4310 C C . SER B 2 408 ? 18.386 53.878 -19.279 1.00 32.12 688 SER B C 1
ATOM 4311 O O . SER B 2 408 ? 18.885 54.867 -18.742 1.00 35.87 688 SER B O 1
ATOM 4314 N N . GLY B 2 409 ? 19.114 52.884 -19.769 1.00 34.78 689 GLY B N 1
ATOM 4315 C CA . GLY B 2 409 ? 20.557 52.889 -19.651 1.00 35.72 689 GLY B CA 1
ATOM 4316 C C . GLY B 2 409 ? 21.290 52.434 -20.898 1.00 34.49 689 GLY B C 1
ATOM 4317 O O . GLY B 2 409 ? 20.824 51.569 -21.650 1.00 31.49 689 GLY B O 1
ATOM 4318 N N . SER B 2 410 ? 22.452 53.033 -21.115 1.00 30.29 690 SER B N 1
ATOM 4319 C CA . SER B 2 410 ? 23.353 52.622 -22.184 1.00 29.14 690 SER B CA 1
ATOM 4320 C C . SER B 2 410 ? 24.724 53.182 -21.850 1.00 35.15 690 SER B C 1
ATOM 4321 O O . SER B 2 410 ? 24.898 53.811 -20.807 1.00 36.61 690 SER B O 1
ATOM 4324 N N . GLU B 2 411 ? 25.691 52.960 -22.732 1.00 34.37 691 GLU B N 1
ATOM 4325 C CA . GLU B 2 411 ? 27.047 53.435 -22.509 1.00 35.15 691 GLU B CA 1
ATOM 4326 C C . GLU B 2 411 ? 27.068 54.928 -22.195 1.00 33.54 691 GLU B C 1
ATOM 4327 O O . GLU B 2 411 ? 26.572 55.743 -22.975 1.00 36.34 691 GLU B O 1
ATOM 4333 N N . ASN B 2 412 ? 27.616 55.261 -21.027 1.00 33.04 692 ASN B N 1
ATOM 4334 C CA . ASN B 2 412 ? 27.733 56.640 -20.551 1.00 34.36 692 ASN B CA 1
ATOM 4335 C C . ASN B 2 412 ? 26.416 57.365 -20.279 1.00 35.58 692 ASN B C 1
ATOM 4336 O O . ASN B 2 412 ? 26.417 58.564 -19.989 1.00 35.61 692 ASN B O 1
ATOM 4341 N N . GLN B 2 413 ? 25.297 56.652 -20.358 1.00 30.80 693 GLN B N 1
ATOM 4342 C CA . GLN B 2 413 ? 23.997 57.302 -20.177 1.00 33.08 693 GLN B CA 1
ATOM 4343 C C . GLN B 2 413 ? 23.042 56.577 -19.233 1.00 30.66 693 GLN B C 1
ATOM 4344 O O . GLN B 2 413 ? 22.861 55.361 -19.308 1.00 34.88 693 GLN B O 1
ATOM 4350 N N . PHE B 2 414 ? 22.422 57.353 -18.356 1.00 29.68 694 PHE B N 1
ATOM 4351 C CA . PHE B 2 414 ? 21.424 56.850 -17.429 1.00 30.16 694 PHE B CA 1
ATOM 4352 C C . PHE B 2 414 ? 20.359 57.934 -17.328 1.00 30.80 694 PHE B C 1
ATOM 4353 O O . PHE B 2 414 ? 20.604 59.004 -16.769 1.00 32.95 694 PHE B O 1
ATOM 4361 N N . ASN B 2 415 ? 19.188 57.664 -17.899 1.00 32.51 695 ASN B N 1
ATOM 4362 C CA . ASN B 2 415 ? 18.138 58.673 -18.024 1.00 30.67 695 ASN B CA 1
ATOM 4363 C C . ASN B 2 415 ? 16.833 58.318 -17.307 1.00 28.90 695 ASN B C 1
ATOM 4364 O O . ASN B 2 415 ? 16.396 57.170 -17.314 1.00 26.59 695 ASN B O 1
ATOM 4369 N N . ILE B 2 416 ? 16.214 59.326 -16.704 1.00 33.97 696 ILE B N 1
ATOM 4370 C CA . ILE B 2 416 ? 14.922 59.169 -16.056 1.00 27.75 696 ILE B CA 1
ATOM 4371 C C . ILE B 2 416 ? 13.923 60.085 -16.758 1.00 30.96 696 ILE B C 1
ATOM 4372 O O . ILE B 2 416 ? 14.117 61.306 -16.804 1.00 30.95 696 ILE B O 1
ATOM 4377 N N . TYR B 2 417 ? 12.869 59.499 -17.324 1.00 25.34 697 TYR B N 1
ATOM 4378 C CA . TYR B 2 417 ? 11.868 60.280 -18.056 1.00 29.77 697 TYR B CA 1
ATOM 4379 C C . TYR B 2 417 ? 10.502 60.325 -17.366 1.00 33.18 697 TYR B C 1
ATOM 4380 O O . TYR B 2 417 ? 10.002 59.311 -16.880 1.00 30.55 697 TYR B O 1
ATOM 4389 N N . ASN B 2 418 ? 9.904 61.512 -17.345 1.00 33.17 698 ASN B N 1
ATOM 4390 C CA . ASN B 2 418 ? 8.515 61.693 -16.939 1.00 26.36 698 ASN B CA 1
ATOM 4391 C C . ASN B 2 418 ? 7.610 61.329 -18.110 1.00 31.93 698 ASN B C 1
ATOM 4392 O O . ASN B 2 418 ? 7.560 62.054 -19.103 1.00 35.90 698 ASN B O 1
ATOM 4397 N N . LEU B 2 419 ? 6.889 60.217 -17.996 1.00 27.23 699 LEU B N 1
ATOM 4398 C CA . LEU B 2 419 ? 6.049 59.751 -19.097 1.00 29.71 699 LEU B CA 1
ATOM 4399 C C . LEU B 2 419 ? 4.760 60.557 -19.273 1.00 35.34 699 LEU B C 1
ATOM 4400 O O . LEU B 2 419 ? 4.124 60.483 -20.323 1.00 33.80 699 LEU B O 1
ATOM 4405 N N . ARG B 2 420 ? 4.375 61.326 -18.257 1.00 36.27 700 ARG B N 1
ATOM 4406 C CA . ARG B 2 420 ? 3.206 62.195 -18.384 1.00 40.50 700 ARG B CA 1
ATOM 4407 C C . ARG B 2 420 ? 3.511 63.430 -19.227 1.00 39.43 700 ARG B C 1
ATOM 4408 O O . ARG B 2 420 ? 2.779 63.745 -20.161 1.00 38.33 700 ARG B O 1
ATOM 4416 N N . SER B 2 421 ? 4.596 64.119 -18.890 1.00 36.27 701 SER B N 1
ATOM 4417 C CA . SER B 2 421 ? 4.981 65.341 -19.583 1.00 35.62 701 SER B CA 1
ATOM 4418 C C . SER B 2 421 ? 5.851 65.019 -20.787 1.00 39.42 701 SER B C 1
ATOM 4419 O O . SER B 2 421 ? 6.063 65.864 -21.659 1.00 40.68 701 SER B O 1
ATOM 4422 N N . GLY B 2 422 ? 6.373 63.797 -20.818 1.00 36.26 702 GLY B N 1
ATOM 4423 C CA . GLY B 2 422 ? 7.246 63.372 -21.897 1.00 32.80 702 GLY B CA 1
ATOM 4424 C C . GLY B 2 422 ? 8.659 63.911 -21.767 1.00 34.82 702 GLY B C 1
ATOM 4425 O O . GLY B 2 422 ? 9.484 63.741 -22.658 1.00 42.52 702 GLY B O 1
ATOM 4426 N N . LYS B 2 423 ? 8.948 64.559 -20.648 1.00 36.15 703 LYS B N 1
ATOM 4427 C CA . LYS B 2 423 ? 10.231 65.231 -20.488 1.00 36.50 703 LYS B CA 1
ATOM 4428 C C . LYS B 2 423 ? 11.258 64.464 -19.650 1.00 39.18 703 LYS B C 1
ATOM 4429 O O . LYS B 2 423 ? 10.917 63.717 -18.731 1.00 37.37 703 LYS B O 1
ATOM 4435 N N . LEU B 2 424 ? 12.524 64.661 -19.996 1.00 38.58 704 LEU B N 1
ATOM 4436 C CA . LEU B 2 424 ? 13.640 64.105 -19.253 1.00 39.02 704 LEU B CA 1
ATOM 4437 C C . LEU B 2 424 ? 13.731 64.812 -17.909 1.00 38.59 704 LEU B C 1
ATOM 4438 O O . LEU B 2 424 ? 13.774 66.039 -17.858 1.00 41.45 704 LEU B O 1
ATOM 4443 N N . VAL B 2 425 ? 13.759 64.045 -16.823 1.00 36.31 705 VAL B N 1
ATOM 4444 C CA . VAL B 2 425 ? 13.846 64.627 -15.488 1.00 39.64 705 VAL B CA 1
ATOM 4445 C C . VAL B 2 425 ? 15.297 64.733 -15.041 1.00 39.70 705 VAL B C 1
ATOM 4446 O O . VAL B 2 425 ? 15.737 65.773 -14.549 1.00 40.41 705 VAL B O 1
ATOM 4450 N N . HIS B 2 426 ? 16.030 63.638 -15.203 1.00 38.94 706 HIS B N 1
ATOM 4451 C CA . HIS B 2 426 ? 17.434 63.578 -14.820 1.00 40.72 706 HIS B CA 1
ATOM 4452 C C . HIS B 2 426 ? 18.242 62.801 -15.850 1.00 39.03 706 HIS B C 1
ATOM 4453 O O . HIS B 2 426 ? 17.833 61.717 -16.293 1.00 35.69 706 HIS B O 1
ATOM 4460 N N . ALA B 2 427 ? 19.400 63.347 -16.205 1.00 30.42 707 ALA B N 1
ATOM 4461 C CA . ALA B 2 427 ? 20.296 62.696 -17.150 1.00 34.84 707 ALA B CA 1
ATOM 4462 C C . ALA B 2 427 ? 21.667 62.418 -16.539 1.00 35.16 707 ALA B C 1
ATOM 4463 O O . ALA B 2 427 ? 22.503 61.771 -17.168 1.00 33.68 707 ALA B O 1
ATOM 4465 N N . ASN B 2 428 ? 21.899 62.898 -15.317 1.00 29.45 708 ASN B N 1
ATOM 4466 C CA . ASN B 2 428 ? 23.242 62.838 -14.735 1.00 30.49 708 ASN B CA 1
ATOM 4467 C C . ASN B 2 428 ? 23.399 62.171 -13.368 1.00 31.57 708 ASN B C 1
ATOM 4468 O O . ASN B 2 428 ? 24.478 62.222 -12.776 1.00 34.63 708 ASN B O 1
ATOM 4473 N N . ILE B 2 429 ? 22.338 61.549 -12.868 1.00 31.07 709 ILE B N 1
ATOM 4474 C CA . ILE B 2 429 ? 22.379 60.939 -11.540 1.00 35.31 709 ILE B CA 1
ATOM 4475 C C . ILE B 2 429 ? 23.499 59.903 -11.399 1.00 32.15 709 ILE B C 1
ATOM 4476 O O . ILE B 2 429 ? 24.188 59.857 -10.377 1.00 34.74 709 ILE B O 1
ATOM 4481 N N . LEU B 2 430 ? 23.689 59.089 -12.434 1.00 27.39 710 LEU B N 1
ATOM 4482 C CA . LEU B 2 430 ? 24.768 58.104 -12.449 1.00 30.53 710 LEU B CA 1
ATOM 4483 C C . LEU B 2 430 ? 25.789 58.457 -13.527 1.00 29.33 710 LEU B C 1
ATOM 4484 O O . LEU B 2 430 ? 26.232 57.601 -14.295 1.00 31.82 710 LEU B O 1
ATOM 4489 N N . LYS B 2 431 ? 26.151 59.735 -13.570 1.00 28.70 711 LYS B N 1
ATOM 4490 C CA . LYS B 2 431 ? 27.056 60.276 -14.580 1.00 35.15 711 LYS B CA 1
ATOM 4491 C C . LYS B 2 431 ? 28.395 59.534 -14.648 1.00 35.53 711 LYS B C 1
ATOM 4492 O O . LYS B 2 431 ? 28.949 59.348 -15.730 1.00 36.69 711 LYS B O 1
ATOM 4498 N N . ASP B 2 432 ? 28.907 59.099 -13.499 1.00 32.31 712 ASP B N 1
ATOM 4499 C CA . ASP B 2 432 ? 30.226 58.467 -13.451 1.00 36.92 712 ASP B CA 1
ATOM 4500 C C . ASP B 2 432 ? 30.229 57.021 -13.953 1.00 37.56 712 ASP B C 1
ATOM 4501 O O . ASP B 2 432 ? 31.290 56.422 -14.129 1.00 42.96 712 ASP B O 1
ATOM 4506 N N . ALA B 2 433 ? 29.043 56.468 -14.188 1.00 30.80 713 ALA B N 1
ATOM 4507 C CA . ALA B 2 433 ? 28.940 55.116 -14.730 1.00 32.17 713 ALA B CA 1
ATOM 4508 C C . ALA B 2 433 ? 29.390 55.083 -16.194 1.00 35.20 713 ALA B C 1
ATOM 4509 O O . ALA B 2 433 ? 29.138 56.026 -16.942 1.00 30.70 713 ALA B O 1
ATOM 4511 N N . ASP B 2 434 ? 30.068 54.006 -16.590 1.00 33.47 714 ASP B N 1
ATOM 4512 C CA . ASP B 2 434 ? 30.487 53.826 -17.979 1.00 35.60 714 ASP B CA 1
ATOM 4513 C C . ASP B 2 434 ? 29.470 52.969 -18.727 1.00 38.22 714 ASP B C 1
ATOM 4514 O O . ASP B 2 434 ? 29.216 53.181 -19.913 1.00 37.99 714 ASP B O 1
ATOM 4519 N N . GLN B 2 435 ? 28.902 51.991 -18.026 1.00 33.90 715 GLN B N 1
ATOM 4520 C CA . GLN B 2 435 ? 27.845 51.156 -18.584 1.00 36.20 715 GLN B CA 1
ATOM 4521 C C . GLN B 2 435 ? 26.751 50.951 -17.548 1.00 37.41 715 GLN B C 1
ATOM 4522 O O . GLN B 2 435 ? 27.017 50.941 -16.345 1.00 31.43 715 GLN B O 1
ATOM 4528 N N . ILE B 2 436 ? 25.519 50.798 -18.020 1.00 35.59 716 ILE B N 1
ATOM 4529 C CA . ILE B 2 436 ? 24.414 50.408 -17.156 1.00 31.88 716 ILE B CA 1
ATOM 4530 C C . ILE B 2 436 ? 23.973 49.021 -17.589 1.00 32.68 716 ILE B C 1
ATOM 4531 O O . ILE B 2 436 ? 23.384 48.863 -18.653 1.00 35.00 716 ILE B O 1
ATOM 4536 N N . TRP B 2 437 ? 24.271 48.013 -16.777 1.00 29.80 717 TRP B N 1
ATOM 4537 C CA . TRP B 2 437 ? 23.992 46.638 -17.172 1.00 29.48 717 TRP B CA 1
ATOM 4538 C C . TRP B 2 437 ? 22.542 46.250 -16.915 1.00 32.80 717 TRP B C 1
ATOM 4539 O O . TRP B 2 437 ? 21.932 45.539 -17.707 1.00 34.77 717 TRP B O 1
ATOM 4550 N N . SER B 2 438 ? 21.988 46.724 -15.808 1.00 31.47 718 SER B N 1
ATOM 4551 C CA . SER B 2 438 ? 20.625 46.368 -15.456 1.00 33.76 718 SER B CA 1
ATOM 4552 C C . SER B 2 438 ? 20.014 47.425 -14.551 1.00 34.78 718 SER B C 1
ATOM 4553 O O . SER B 2 438 ? 20.664 47.909 -13.628 1.00 36.03 718 SER B O 1
ATOM 4556 N N . VAL B 2 439 ? 18.767 47.789 -14.830 1.00 29.09 719 VAL B N 1
ATOM 4557 C CA . VAL B 2 439 ? 18.062 48.763 -14.014 1.00 29.57 719 VAL B CA 1
ATOM 4558 C C . VAL B 2 439 ? 16.665 48.246 -13.653 1.00 30.24 719 VAL B C 1
ATOM 4559 O O . VAL B 2 439 ? 16.008 47.571 -14.446 1.00 32.94 719 VAL B O 1
ATOM 4563 N N . ASN B 2 440 ? 16.232 48.551 -12.438 1.00 26.40 720 ASN B N 1
ATOM 4564 C CA . ASN B 2 440 ? 14.951 48.082 -11.928 1.00 29.11 720 ASN B CA 1
ATOM 4565 C C . ASN B 2 440 ? 14.509 49.052 -10.846 1.00 31.27 720 ASN B C 1
ATOM 4566 O O . ASN B 2 440 ? 15.330 49.524 -10.056 1.00 32.75 720 ASN B O 1
ATOM 4571 N N . PHE B 2 441 ? 13.224 49.379 -10.814 1.00 32.03 721 PHE B N 1
ATOM 4572 C CA . PHE B 2 441 ? 12.731 50.225 -9.735 1.00 30.48 721 PHE B CA 1
ATOM 4573 C C . PHE B 2 441 ? 11.332 49.842 -9.283 1.00 33.18 721 PHE B C 1
ATOM 4574 O O . PHE B 2 441 ? 10.549 49.280 -10.046 1.00 33.89 721 PHE B O 1
ATOM 4582 N N . LYS B 2 442 ? 11.037 50.151 -8.026 1.00 35.00 722 LYS B N 1
ATOM 4583 C CA . LYS B 2 442 ? 9.696 50.002 -7.488 1.00 41.01 722 LYS B CA 1
ATOM 4584 C C . LYS B 2 442 ? 9.511 51.032 -6.388 1.00 37.87 722 LYS B C 1
ATOM 4585 O O . LYS B 2 442 ? 10.289 51.077 -5.431 1.00 35.66 722 LYS B O 1
ATOM 4591 N N . GLY B 2 443 ? 8.492 51.869 -6.538 1.00 33.31 723 GLY B N 1
ATOM 4592 C CA . GLY B 2 443 ? 8.208 52.902 -5.560 1.00 34.09 723 GLY B CA 1
ATOM 4593 C C . GLY B 2 443 ? 9.362 53.866 -5.344 1.00 34.29 723 GLY B C 1
ATOM 4594 O O . GLY B 2 443 ? 9.802 54.551 -6.267 1.00 33.18 723 GLY B O 1
ATOM 4595 N N . LYS B 2 444 ? 9.861 53.905 -4.114 1.00 33.50 724 LYS B N 1
ATOM 4596 C CA . LYS B 2 444 ? 10.870 54.879 -3.718 1.00 36.09 724 LYS B CA 1
ATOM 4597 C C . LYS B 2 444 ? 12.290 54.434 -4.058 1.00 36.62 724 LYS B C 1
ATOM 4598 O O . LYS B 2 444 ? 13.240 55.200 -3.893 1.00 35.54 724 LYS B O 1
ATOM 4604 N N . THR B 2 445 ? 12.432 53.197 -4.521 1.00 29.59 725 THR B N 1
ATOM 4605 C CA . THR B 2 445 ? 13.754 52.608 -4.687 1.00 29.83 725 THR B CA 1
ATOM 4606 C C . THR B 2 445 ? 14.076 52.291 -6.138 1.00 32.17 725 THR B C 1
ATOM 4607 O O . THR B 2 445 ? 13.314 51.606 -6.824 1.00 32.22 725 THR B O 1
ATOM 4611 N N . LEU B 2 446 ? 15.218 52.796 -6.590 1.00 26.94 726 LEU B N 1
ATOM 4612 C CA . LEU B 2 446 ? 15.725 52.525 -7.928 1.00 26.95 726 LEU B CA 1
ATOM 4613 C C . LEU B 2 446 ? 17.095 51.857 -7.798 1.00 32.05 726 LEU B C 1
ATOM 4614 O O . LEU B 2 446 ? 17.974 52.362 -7.096 1.00 36.50 726 LEU B O 1
ATOM 4619 N N . VAL B 2 447 ? 17.273 50.707 -8.441 1.00 30.85 727 VAL B N 1
ATOM 4620 C CA . VAL B 2 447 ? 18.564 50.023 -8.388 1.00 29.11 727 VAL B CA 1
ATOM 4621 C C . VAL B 2 447 ? 19.170 49.824 -9.772 1.00 32.36 727 VAL B C 1
ATOM 4622 O O . VAL B 2 447 ? 18.455 49.590 -10.749 1.00 33.12 727 VAL B O 1
ATOM 4626 N N . ALA B 2 448 ? 20.494 49.917 -9.850 1.00 32.22 728 ALA B N 1
ATOM 4627 C CA . ALA B 2 448 ? 21.195 49.711 -11.113 1.00 30.10 728 ALA B CA 1
ATOM 4628 C C . ALA B 2 448 ? 22.547 49.030 -10.935 1.00 32.88 728 ALA B C 1
ATOM 4629 O O . ALA B 2 448 ? 23.361 49.433 -10.100 1.00 35.30 728 ALA B O 1
ATOM 4631 N N . ALA B 2 449 ? 22.765 47.986 -11.728 1.00 29.38 729 ALA B N 1
ATOM 4632 C CA . ALA B 2 449 ? 24.060 47.328 -11.817 1.00 29.77 729 ALA B CA 1
ATOM 4633 C C . ALA B 2 449 ? 24.857 48.044 -12.896 1.00 33.26 729 ALA B C 1
ATOM 4634 O O . ALA B 2 449 ? 24.442 48.093 -14.056 1.00 34.61 729 ALA B O 1
ATOM 4636 N N . VAL B 2 450 ? 25.988 48.624 -12.510 1.00 31.25 730 VAL B N 1
ATOM 4637 C CA . VAL B 2 450 ? 26.753 49.448 -13.432 1.00 32.12 730 VAL B CA 1
ATOM 4638 C C . VAL B 2 450 ? 28.211 49.033 -13.511 1.00 35.96 730 VAL B C 1
ATOM 4639 O O . VAL B 2 450 ? 28.694 48.224 -12.713 1.00 35.50 730 VAL B O 1
ATOM 4643 N N . GLU B 2 451 ? 28.901 49.601 -14.493 1.00 34.28 731 GLU B N 1
ATOM 4644 C CA . GLU B 2 451 ? 30.335 49.444 -14.628 1.00 33.06 731 GLU B CA 1
ATOM 4645 C C . GLU B 2 451 ? 30.972 50.822 -14.563 1.00 37.53 731 GLU B C 1
ATOM 4646 O O . GLU B 2 451 ? 30.469 51.780 -15.160 1.00 36.27 731 GLU B O 1
ATOM 4652 N N . LYS B 2 452 ? 32.072 50.923 -13.829 1.00 35.35 732 LYS B N 1
ATOM 4653 C CA . LYS B 2 452 ? 32.830 52.163 -13.768 1.00 43.94 732 LYS B CA 1
ATOM 4654 C C . LYS B 2 452 ? 34.313 51.861 -13.621 1.00 47.41 732 LYS B C 1
ATOM 4655 O O . LYS B 2 452 ? 34.733 51.230 -12.651 1.00 51.03 732 LYS B O 1
ATOM 4661 N N . ASP B 2 453 ? 35.091 52.302 -14.604 1.00 49.19 733 ASP B N 1
ATOM 4662 C CA . ASP B 2 453 ? 36.539 52.110 -14.613 1.00 56.86 733 ASP B CA 1
ATOM 4663 C C . ASP B 2 453 ? 36.952 50.655 -14.428 1.00 53.51 733 ASP B C 1
ATOM 4664 O O . ASP B 2 453 ? 37.800 50.347 -13.594 1.00 55.18 733 ASP B O 1
ATOM 4669 N N . GLY B 2 454 ? 36.340 49.764 -15.201 1.00 49.56 734 GLY B N 1
ATOM 4670 C CA . GLY B 2 454 ? 36.738 48.367 -15.215 1.00 47.45 734 GLY B CA 1
ATOM 4671 C C . GLY B 2 454 ? 36.248 47.537 -14.043 1.00 44.42 734 GLY B C 1
ATOM 4672 O O . GLY B 2 454 ? 36.741 46.434 -13.818 1.00 46.62 734 GLY B O 1
ATOM 4673 N N . GLN B 2 455 ? 35.281 48.063 -13.294 1.00 39.39 735 GLN B N 1
ATOM 4674 C CA . GLN B 2 455 ? 34.711 47.337 -12.161 1.00 44.71 735 GLN B CA 1
ATOM 4675 C C . GLN B 2 455 ? 33.187 47.442 -12.135 1.00 42.00 735 GLN B C 1
ATOM 4676 O O . GLN B 2 455 ? 32.616 48.420 -12.614 1.00 39.10 735 GLN B O 1
ATOM 4682 N N . SER B 2 456 ? 32.529 46.434 -11.573 1.00 38.53 736 SER B N 1
ATOM 4683 C CA . SER B 2 456 ? 31.078 46.477 -11.442 1.00 41.50 736 SER B CA 1
ATOM 4684 C C . SER B 2 456 ? 30.673 46.980 -10.064 1.00 44.16 736 SER B C 1
ATOM 4685 O O . SER B 2 456 ? 31.325 46.688 -9.062 1.00 48.16 736 SER B O 1
ATOM 4688 N N . PHE B 2 457 ? 29.597 47.752 -10.027 1.00 36.99 737 PHE B N 1
ATOM 4689 C CA . PHE B 2 457 ? 29.062 48.259 -8.778 1.00 36.31 737 PHE B CA 1
ATOM 4690 C C . PHE B 2 457 ? 27.550 48.124 -8.799 1.00 39.42 737 PHE B C 1
ATOM 4691 O O . PHE B 2 457 ? 26.941 48.058 -9.867 1.00 37.78 737 PHE B O 1
ATOM 4699 N N . LEU B 2 458 ? 26.949 48.062 -7.616 1.00 41.01 738 LEU B N 1
ATOM 4700 C CA . LEU B 2 458 ? 25.504 48.173 -7.501 1.00 36.10 738 LEU B CA 1
ATOM 4701 C C . LEU B 2 458 ? 25.165 49.559 -6.987 1.00 38.08 738 LEU B C 1
ATOM 4702 O O . LEU B 2 458 ? 25.664 49.988 -5.942 1.00 36.45 738 LEU B O 1
ATOM 4707 N N . GLU B 2 459 ? 24.322 50.261 -7.733 1.00 33.81 739 GLU B N 1
ATOM 4708 C CA . GLU B 2 459 ? 23.872 51.581 -7.329 1.00 29.49 739 GLU B CA 1
ATOM 4709 C C . GLU B 2 459 ? 22.451 51.498 -6.786 1.00 30.24 739 GLU B C 1
ATOM 4710 O O . GLU B 2 459 ? 21.586 50.850 -7.381 1.00 28.21 739 GLU B O 1
ATOM 4716 N N . ILE B 2 460 ? 22.216 52.142 -5.648 1.00 27.92 740 ILE B N 1
ATOM 4717 C CA . ILE B 2 460 ? 20.879 52.211 -5.073 1.00 26.85 740 ILE B CA 1
ATOM 4718 C C . ILE B 2 460 ? 20.460 53.662 -4.854 1.00 28.87 740 ILE B C 1
ATOM 4719 O O . ILE B 2 460 ? 21.109 54.404 -4.114 1.00 29.28 740 ILE B O 1
ATOM 4724 N N . LEU B 2 461 ? 19.370 54.056 -5.504 1.00 32.12 741 LEU B N 1
ATOM 4725 C CA . LEU B 2 461 ? 18.854 55.417 -5.407 1.00 28.80 741 LEU B CA 1
ATOM 4726 C C . LEU B 2 461 ? 17.539 55.463 -4.632 1.00 30.28 741 LEU B C 1
ATOM 4727 O O . LEU B 2 461 ? 16.615 54.690 -4.894 1.00 30.96 741 LEU B O 1
ATOM 4732 N N . ASP B 2 462 ? 17.468 56.385 -3.680 1.00 33.25 742 ASP B N 1
ATOM 4733 C CA . ASP B 2 462 ? 16.354 56.468 -2.742 1.00 28.64 742 ASP B CA 1
ATOM 4734 C C . ASP B 2 462 ? 15.553 57.748 -2.999 1.00 31.61 742 ASP B C 1
ATOM 4735 O O . ASP B 2 462 ? 16.069 58.844 -2.807 1.00 29.79 742 ASP B O 1
ATOM 4740 N N . PHE B 2 463 ? 14.297 57.607 -3.424 1.00 31.83 743 PHE B N 1
ATOM 4741 C CA . PHE B 2 463 ? 13.453 58.764 -3.748 1.00 27.25 743 PHE B CA 1
ATOM 4742 C C . PHE B 2 463 ? 12.442 59.121 -2.646 1.00 30.44 743 PHE B C 1
ATOM 4743 O O . PHE B 2 463 ? 11.492 59.877 -2.876 1.00 32.53 743 PHE B O 1
ATOM 4751 N N . SER B 2 464 ? 12.644 58.584 -1.449 1.00 31.38 744 SER B N 1
ATOM 4752 C CA . SER B 2 464 ? 11.846 59.021 -0.304 1.00 41.74 744 SER B CA 1
ATOM 4753 C C . SER B 2 464 ? 12.506 60.205 0.405 1.00 51.41 744 SER B C 1
ATOM 4754 O O . SER B 2 464 ? 13.595 60.617 0.021 1.00 56.05 744 SER B O 1
ATOM 4758 N N . SER C 1 7 ? -16.218 43.239 0.070 1.00 67.50 4 SER C N 1
ATOM 4759 C CA . SER C 1 7 ? -16.635 43.893 1.305 1.00 63.98 4 SER C CA 1
ATOM 4760 C C . SER C 1 7 ? -15.761 43.459 2.479 1.00 53.45 4 SER C C 1
ATOM 4761 O O . SER C 1 7 ? -15.081 42.438 2.413 1.00 50.21 4 SER C O 1
ATOM 4764 N N . ASN C 1 8 ? -15.783 44.244 3.551 1.00 53.29 5 ASN C N 1
ATOM 4765 C CA . ASN C 1 8 ? -14.963 43.964 4.726 1.00 46.67 5 ASN C CA 1
ATOM 4766 C C . ASN C 1 8 ? -15.794 43.782 5.985 1.00 50.97 5 ASN C C 1
ATOM 4767 O O . ASN C 1 8 ? -16.975 44.130 6.024 1.00 56.48 5 ASN C O 1
ATOM 4772 N N . VAL C 1 9 ? -15.161 43.232 7.015 1.00 45.10 6 VAL C N 1
ATOM 4773 C CA . VAL C 1 9 ? -15.734 43.217 8.351 1.00 44.73 6 VAL C CA 1
ATOM 4774 C C . VAL C 1 9 ? -14.717 43.828 9.309 1.00 43.23 6 VAL C C 1
ATOM 4775 O O . VAL C 1 9 ? -13.546 43.991 8.961 1.00 39.38 6 VAL C O 1
ATOM 4779 N N . VAL C 1 10 ? -15.170 44.179 10.507 1.00 40.67 7 VAL C N 1
ATOM 4780 C CA . VAL C 1 10 ? -14.278 44.675 11.549 1.00 37.16 7 VAL C CA 1
ATOM 4781 C C . VAL C 1 10 ? -14.285 43.709 12.728 1.00 36.36 7 VAL C C 1
ATOM 4782 O O . VAL C 1 10 ? -15.346 43.372 13.254 1.00 46.79 7 VAL C O 1
ATOM 4786 N N . LEU C 1 11 ? -13.106 43.240 13.120 1.00 34.74 8 LEU C N 1
ATOM 4787 C CA . LEU C 1 11 ? -12.973 42.419 14.322 1.00 33.74 8 LEU C CA 1
ATOM 4788 C C . LEU C 1 11 ? -12.366 43.266 15.436 1.00 37.15 8 LEU C C 1
ATOM 4789 O O . LEU C 1 11 ? -11.321 43.893 15.248 1.00 37.21 8 LEU C O 1
ATOM 4794 N N . VAL C 1 12 ? -13.031 43.302 16.587 1.00 33.69 9 VAL C N 1
ATOM 4795 C CA . VAL C 1 12 ? -12.580 44.147 17.688 1.00 35.62 9 VAL C CA 1
ATOM 4796 C C . VAL C 1 12 ? -11.842 43.331 18.743 1.00 36.10 9 VAL C C 1
ATOM 4797 O O . VAL C 1 12 ? -12.382 42.365 19.276 1.00 34.22 9 VAL C O 1
ATOM 4801 N N . SER C 1 13 ? -10.604 43.718 19.034 1.00 35.67 10 SER C N 1
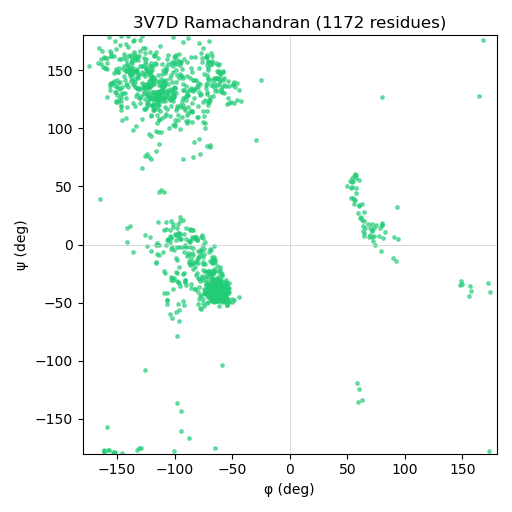ATOM 4802 C CA . SER C 1 13 ? -9.804 43.006 20.024 1.00 32.31 10 SER C CA 1
ATOM 4803 C C . SER C 1 13 ? -10.264 43.378 21.422 1.00 36.85 10 SER C C 1
ATOM 4804 O O . SER C 1 13 ? -10.971 44.372 21.604 1.00 35.16 10 SER C O 1
ATOM 4807 N N . GLY C 1 14 ? -9.854 42.583 22.408 1.00 37.31 11 GLY C N 1
ATOM 4808 C CA . GLY C 1 14 ? -10.170 42.860 23.799 1.00 31.75 11 GLY C CA 1
ATOM 4809 C C . GLY C 1 14 ? -9.618 44.195 24.266 1.00 35.15 11 GLY C C 1
ATOM 4810 O O . GLY C 1 14 ? -10.068 44.747 25.272 1.00 41.38 11 GLY C O 1
ATOM 4811 N N . GLU C 1 15 ? -8.637 44.720 23.536 1.00 34.62 12 GLU C N 1
ATOM 4812 C CA . GLU C 1 15 ? -8.089 46.040 23.838 1.00 41.12 12 GLU C CA 1
ATOM 4813 C C . GLU C 1 15 ? -8.882 47.142 23.130 1.00 41.98 12 GLU C C 1
ATOM 4814 O O . GLU C 1 15 ? -8.543 48.324 23.220 1.00 40.58 12 GLU C O 1
ATOM 4820 N N . GLY C 1 16 ? -9.944 46.746 22.432 1.00 38.23 13 GLY C N 1
ATOM 4821 C CA . GLY C 1 16 ? -10.819 47.698 21.770 1.00 35.45 13 GLY C CA 1
ATOM 4822 C C . GLY C 1 16 ? -10.297 48.217 20.441 1.00 39.09 13 GLY C C 1
ATOM 4823 O O . GLY C 1 16 ? -10.771 49.236 19.937 1.00 42.73 13 GLY C O 1
ATOM 4824 N N . GLU C 1 17 ? -9.322 47.523 19.864 1.00 38.55 14 GLU C N 1
ATOM 4825 C CA . GLU C 1 17 ? -8.774 47.938 18.574 1.00 40.74 14 GLU C CA 1
ATOM 4826 C C . GLU C 1 17 ? -9.475 47.262 17.397 1.00 38.87 14 GLU C C 1
ATOM 4827 O O . GLU C 1 17 ? -9.786 46.069 17.437 1.00 34.37 14 GLU C O 1
ATOM 4833 N N . ARG C 1 18 ? -9.731 48.050 16.357 1.00 37.16 15 ARG C N 1
ATOM 4834 C CA . ARG C 1 18 ? -10.505 47.596 15.214 1.00 38.29 15 ARG C CA 1
ATOM 4835 C C . ARG C 1 18 ? -9.601 47.049 14.126 1.00 41.85 15 ARG C C 1
ATOM 4836 O O . ARG C 1 18 ? -8.744 47.758 13.595 1.00 41.11 15 ARG C O 1
ATOM 4844 N N . PHE C 1 19 ? -9.800 45.781 13.796 1.00 33.47 16 PHE C N 1
ATOM 4845 C CA . PHE C 1 19 ? -9.077 45.165 12.701 1.00 38.69 16 PHE C CA 1
ATOM 4846 C C . PHE C 1 19 ? -10.020 44.979 11.524 1.00 42.89 16 PHE C C 1
ATOM 4847 O O . PHE C 1 19 ? -11.010 44.246 11.614 1.00 40.25 16 PHE C O 1
ATOM 4855 N N . THR C 1 20 ? -9.719 45.660 10.425 1.00 38.00 17 THR C N 1
ATOM 4856 C CA . THR C 1 20 ? -10.510 45.532 9.213 1.00 37.03 17 THR C CA 1
ATOM 4857 C C . THR C 1 20 ? -9.945 44.395 8.374 1.00 35.45 17 THR C C 1
ATOM 4858 O O . THR C 1 20 ? -8.746 44.345 8.109 1.00 39.23 17 THR C O 1
ATOM 4862 N N . VAL C 1 21 ? -10.806 43.474 7.967 1.00 37.35 18 VAL C N 1
ATOM 4863 C CA . VAL C 1 21 ? -10.358 42.308 7.216 1.00 38.71 18 VAL C CA 1
ATOM 4864 C C . VAL C 1 21 ? -11.394 41.933 6.160 1.00 41.72 18 VAL C C 1
ATOM 4865 O O . VAL C 1 21 ? -12.595 42.051 6.398 1.00 43.96 18 VAL C O 1
ATOM 4869 N N . ASP C 1 22 ? -10.924 41.519 4.985 1.00 44.10 19 ASP C N 1
ATOM 4870 C CA . ASP C 1 22 ? -11.815 41.117 3.903 1.00 48.57 19 ASP C CA 1
ATOM 4871 C C . ASP C 1 22 ? -12.800 40.055 4.387 1.00 47.55 19 ASP C C 1
ATOM 4872 O O . ASP C 1 22 ? -12.432 39.175 5.161 1.00 37.73 19 ASP C O 1
ATOM 4877 N N . LYS C 1 23 ? -14.050 40.146 3.941 1.00 53.17 20 LYS C N 1
ATOM 4878 C CA . LYS C 1 23 ? -15.110 39.294 4.485 1.00 56.75 20 LYS C CA 1
ATOM 4879 C C . LYS C 1 23 ? -14.922 37.804 4.183 1.00 54.52 20 LYS C C 1
ATOM 4880 O O . LYS C 1 23 ? -15.047 36.963 5.079 1.00 46.93 20 LYS C O 1
ATOM 4886 N N . LYS C 1 24 ? -14.625 37.483 2.928 1.00 57.50 21 LYS C N 1
ATOM 4887 C CA . LYS C 1 24 ? -14.416 36.096 2.523 1.00 63.48 21 LYS C CA 1
ATOM 4888 C C . LYS C 1 24 ? -13.272 35.470 3.313 1.00 59.92 21 LYS C C 1
ATOM 4889 O O . LYS C 1 24 ? -13.347 34.315 3.732 1.00 59.88 21 LYS C O 1
ATOM 4895 N N . ILE C 1 25 ? -12.218 36.248 3.525 1.00 57.65 22 ILE C N 1
ATOM 4896 C CA . ILE C 1 25 ? -11.070 35.789 4.292 1.00 54.07 22 ILE C CA 1
ATOM 4897 C C . ILE C 1 25 ? -11.444 35.571 5.759 1.00 54.84 22 ILE C C 1
ATOM 4898 O O . ILE C 1 25 ? -11.078 34.559 6.358 1.00 53.70 22 ILE C O 1
ATOM 4903 N N . ALA C 1 26 ? -12.190 36.514 6.325 1.00 52.71 23 ALA C N 1
ATOM 4904 C CA . ALA C 1 26 ? -12.593 36.439 7.727 1.00 48.18 23 ALA C CA 1
ATOM 4905 C C . ALA C 1 26 ? -13.530 35.266 8.010 1.00 47.25 23 ALA C C 1
ATOM 4906 O O . ALA C 1 26 ? -13.627 34.799 9.146 1.00 49.51 23 ALA C O 1
ATOM 4908 N N . GLU C 1 27 ? -14.214 34.788 6.977 1.00 48.14 24 GLU C N 1
ATOM 4909 C CA . GLU C 1 27 ? -15.141 33.671 7.130 1.00 53.15 24 GLU C CA 1
ATOM 4910 C C . GLU C 1 27 ? -14.425 32.362 7.442 1.00 55.60 24 GLU C C 1
ATOM 4911 O O . GLU C 1 27 ? -15.068 31.341 7.687 1.00 59.26 24 GLU C O 1
ATOM 4917 N N . ARG C 1 28 ? -13.096 32.398 7.425 1.00 54.29 25 ARG C N 1
ATOM 4918 C CA . ARG C 1 28 ? -12.289 31.305 7.943 1.00 54.20 25 ARG C CA 1
ATOM 4919 C C . ARG C 1 28 ? -12.721 31.038 9.382 1.00 49.65 25 ARG C C 1
ATOM 4920 O O . ARG C 1 28 ? -12.769 29.895 9.834 1.00 53.19 25 ARG C O 1
ATOM 4928 N N . SER C 1 29 ? -13.042 32.110 10.095 1.00 43.20 26 SER C N 1
ATOM 4929 C CA . SER C 1 29 ? -13.678 31.998 11.396 1.00 41.39 26 SER C CA 1
ATOM 4930 C C . SER C 1 29 ? -15.144 31.630 11.212 1.00 42.78 26 SER C C 1
ATOM 4931 O O . SER C 1 29 ? -15.923 32.407 10.659 1.00 47.39 26 SER C O 1
ATOM 4934 N N . LEU C 1 30 ? -15.522 30.444 11.673 1.00 42.52 27 LEU C N 1
ATOM 4935 C CA . LEU C 1 30 ? -16.904 30.004 11.550 1.00 51.39 27 LEU C CA 1
ATOM 4936 C C . LEU C 1 30 ? -17.810 30.808 12.476 1.00 52.47 27 LEU C C 1
ATOM 4937 O O . LEU C 1 30 ? -19.007 30.945 12.220 1.00 56.47 27 LEU C O 1
ATOM 4942 N N . LEU C 1 31 ? -17.235 31.336 13.551 1.00 47.33 28 LEU C N 1
ATOM 4943 C CA . LEU C 1 31 ? -17.985 32.197 14.459 1.00 51.06 28 LEU C CA 1
ATOM 4944 C C . LEU C 1 31 ? -18.394 33.474 13.727 1.00 51.55 28 LEU C C 1
ATOM 4945 O O . LEU C 1 31 ? -19.528 33.938 13.849 1.00 53.48 28 LEU C O 1
ATOM 4950 N N . LEU C 1 32 ? -17.462 34.029 12.958 1.00 45.46 29 LEU C N 1
ATOM 4951 C CA . LEU C 1 32 ? -17.735 35.212 12.153 1.00 45.58 29 LEU C CA 1
ATOM 4952 C C . LEU C 1 32 ? -18.730 34.865 11.054 1.00 52.12 29 LEU C C 1
ATOM 4953 O O . LEU C 1 32 ? -19.644 35.639 10.768 1.00 55.42 29 LEU C O 1
ATOM 4958 N N . LYS C 1 33 ? -18.550 33.695 10.449 1.00 53.01 30 LYS C N 1
ATOM 4959 C CA . LYS C 1 33 ? -19.394 33.260 9.342 1.00 55.28 30 LYS C CA 1
ATOM 4960 C C . LYS C 1 33 ? -20.849 33.083 9.776 1.00 60.52 30 LYS C C 1
ATOM 4961 O O . LYS C 1 33 ? -21.772 33.407 9.026 1.00 62.64 30 LYS C O 1
ATOM 4967 N N . ASN C 1 34 ? -21.050 32.571 10.986 1.00 59.12 31 ASN C N 1
ATOM 4968 C CA . ASN C 1 34 ? -22.399 32.394 11.516 1.00 60.74 31 ASN C CA 1
ATOM 4969 C C . ASN C 1 34 ? -22.963 33.688 12.087 1.00 60.79 31 ASN C C 1
ATOM 4970 O O . ASN C 1 34 ? -24.176 33.881 12.124 1.00 63.99 31 ASN C O 1
ATOM 4975 N N . TYR C 1 35 ? -22.071 34.572 12.528 1.00 60.49 32 TYR C N 1
ATOM 4976 C CA . TYR C 1 35 ? -22.463 35.875 13.052 1.00 63.16 32 TYR C CA 1
ATOM 4977 C C . TYR C 1 35 ? -23.150 36.675 11.956 1.00 66.66 32 TYR C C 1
ATOM 4978 O O . TYR C 1 35 ? -24.015 37.505 12.222 1.00 70.82 32 TYR C O 1
ATOM 4987 N N . LEU C 1 36 ? -22.755 36.414 10.718 1.00 76.17 33 LEU C N 1
ATOM 4988 C CA . LEU C 1 36 ? -23.446 36.974 9.574 1.00 84.90 33 LEU C CA 1
ATOM 4989 C C . LEU C 1 36 ? -24.821 36.320 9.457 1.00 92.94 33 LEU C C 1
ATOM 4990 O O . LEU C 1 36 ? -24.988 35.325 8.747 1.00 91.88 33 LEU C O 1
ATOM 4995 N N . ASN C 1 37 ? -25.792 36.872 10.185 1.00 98.54 34 ASN C N 1
ATOM 4996 C CA . ASN C 1 37 ? -27.192 36.452 10.084 1.00 100.49 34 ASN C CA 1
ATOM 4997 C C . ASN C 1 37 ? -28.157 37.453 10.724 1.00 96.24 34 ASN C C 1
ATOM 4998 O O . ASN C 1 37 ? -27.750 38.533 11.157 1.00 90.49 34 ASN C O 1
ATOM 5003 N N . ASP C 1 48 ? -24.836 49.321 8.599 1.00 114.43 73 ASP C N 1
ATOM 5004 C CA . ASP C 1 48 ? -24.584 48.457 7.451 1.00 115.06 73 ASP C CA 1
ATOM 5005 C C . ASP C 1 48 ? -23.219 47.771 7.553 1.00 106.99 73 ASP C C 1
ATOM 5006 O O . ASP C 1 48 ? -23.069 46.612 7.166 1.00 103.07 73 ASP C O 1
ATOM 5011 N N . GLU C 1 49 ? -22.230 48.495 8.072 1.00 103.30 74 GLU C N 1
ATOM 5012 C CA . GLU C 1 49 ? -20.903 47.934 8.309 1.00 99.38 74 GLU C CA 1
ATOM 5013 C C . GLU C 1 49 ? -20.984 46.859 9.388 1.00 86.72 74 GLU C C 1
ATOM 5014 O O . GLU C 1 49 ? -21.683 47.026 10.387 1.00 88.48 74 GLU C O 1
ATOM 5020 N N . ILE C 1 50 ? -20.270 45.756 9.187 1.00 73.77 75 ILE C N 1
ATOM 5021 C CA . ILE C 1 50 ? -20.354 44.625 10.107 1.00 67.06 75 ILE C CA 1
ATOM 5022 C C . ILE C 1 50 ? -19.156 44.517 11.053 1.00 59.99 75 ILE C C 1
ATOM 5023 O O . ILE C 1 50 ? -18.014 44.350 10.625 1.00 57.24 75 ILE C O 1
ATOM 5028 N N . VAL C 1 51 ? -19.443 44.609 12.347 1.00 55.98 76 VAL C N 1
ATOM 5029 C CA . VAL C 1 51 ? -18.421 44.659 13.382 1.00 51.23 76 VAL C CA 1
ATOM 5030 C C . VAL C 1 51 ? -18.655 43.565 14.415 1.00 48.45 76 VAL C C 1
ATOM 5031 O O . VAL C 1 51 ? -19.679 43.564 15.096 1.00 50.45 76 VAL C O 1
ATOM 5035 N N . MET C 1 52 ? -17.712 42.636 14.539 1.00 43.51 77 MET C N 1
ATOM 5036 C CA . MET C 1 52 ? -17.855 41.557 15.513 1.00 46.12 77 MET C CA 1
ATOM 5037 C C . MET C 1 52 ? -16.835 41.656 16.637 1.00 44.78 77 MET C C 1
ATOM 5038 O O . MET C 1 52 ? -15.633 41.730 16.386 1.00 44.55 77 MET C O 1
ATOM 5043 N N . PRO C 1 53 ? -17.320 41.655 17.886 1.00 41.41 78 PRO C N 1
ATOM 5044 C CA . PRO C 1 53 ? -16.454 41.669 19.066 1.00 41.22 78 PRO C CA 1
ATOM 5045 C C . PRO C 1 53 ? -15.650 40.379 19.166 1.00 41.51 78 PRO C C 1
ATOM 5046 O O . PRO C 1 53 ? -16.157 39.311 18.819 1.00 41.79 78 PRO C O 1
ATOM 5050 N N . VAL C 1 54 ? -14.404 40.488 19.615 1.00 32.58 79 VAL C N 1
ATOM 5051 C CA . VAL C 1 54 ? -13.595 39.327 19.960 1.00 32.06 79 VAL C CA 1
ATOM 5052 C C . VAL C 1 54 ? -13.093 39.528 21.384 1.00 37.23 79 VAL C C 1
ATOM 5053 O O . VAL C 1 54 ? -11.929 39.875 21.597 1.00 39.91 79 VAL C O 1
ATOM 5057 N N . PRO C 1 55 ? -13.982 39.326 22.367 1.00 33.52 80 PRO C N 1
ATOM 5058 C CA . PRO C 1 55 ? -13.696 39.643 23.770 1.00 35.10 80 PRO C CA 1
ATOM 5059 C C . PRO C 1 55 ? -12.517 38.858 24.332 1.00 32.88 80 PRO C C 1
ATOM 5060 O O . PRO C 1 55 ? -12.336 37.692 23.983 1.00 33.91 80 PRO C O 1
ATOM 5064 N N . ASN C 1 56 ? -11.719 39.513 25.174 1.00 33.52 81 ASN C N 1
ATOM 5065 C CA . ASN C 1 56 ? -10.645 38.856 25.913 1.00 34.46 81 ASN C CA 1
ATOM 5066 C C . ASN C 1 56 ? -9.522 38.294 25.048 1.00 37.73 81 ASN C C 1
ATOM 5067 O O . ASN C 1 56 ? -8.778 37.417 25.478 1.00 42.25 81 ASN C O 1
ATOM 5072 N N . VAL C 1 57 ? -9.407 38.803 23.828 1.00 33.00 82 VAL C N 1
ATOM 5073 C CA . VAL C 1 57 ? -8.283 38.471 22.965 1.00 34.00 82 VAL C CA 1
ATOM 5074 C C . VAL C 1 57 ? -7.507 39.745 22.680 1.00 30.82 82 VAL C C 1
ATOM 5075 O O . VAL C 1 57 ? -8.030 40.680 22.072 1.00 37.08 82 VAL C O 1
ATOM 5079 N N . ARG C 1 58 ? -6.261 39.796 23.131 1.00 33.34 83 ARG C N 1
ATOM 5080 C CA . ARG C 1 58 ? -5.494 41.017 22.945 1.00 42.83 83 ARG C CA 1
ATOM 5081 C C . ARG C 1 58 ? -5.098 41.262 21.486 1.00 45.02 83 ARG C C 1
ATOM 5082 O O . ARG C 1 58 ? -5.077 40.338 20.672 1.00 39.08 83 ARG C O 1
ATOM 5090 N N . SER C 1 59 ? -4.822 42.522 21.167 1.00 31.54 84 SER C N 1
ATOM 5091 C CA . SER C 1 59 ? -4.592 42.954 19.790 1.00 33.47 84 SER C CA 1
ATOM 5092 C C . SER C 1 59 ? -3.505 42.170 19.070 1.00 35.59 84 SER C C 1
ATOM 5093 O O . SER C 1 59 ? -3.703 41.726 17.938 1.00 41.33 84 SER C O 1
ATOM 5096 N N . SER C 1 60 ? -2.359 42.007 19.722 1.00 31.22 85 SER C N 1
ATOM 5097 C CA . SER C 1 60 ? -1.236 41.309 19.107 1.00 33.27 85 SER C CA 1
ATOM 5098 C C . SER C 1 60 ? -1.617 39.872 18.744 1.00 33.85 85 SER C C 1
ATOM 5099 O O . SER C 1 60 ? -1.131 39.326 17.758 1.00 35.56 85 SER C O 1
ATOM 5102 N N . VAL C 1 61 ? -2.503 39.274 19.536 1.00 32.82 86 VAL C N 1
ATOM 5103 C CA . VAL C 1 61 ? -2.961 37.912 19.286 1.00 33.41 86 VAL C CA 1
ATOM 5104 C C . VAL C 1 61 ? -3.946 37.869 18.115 1.00 37.74 86 VAL C C 1
ATOM 5105 O O . VAL C 1 61 ? -3.807 37.047 17.209 1.00 35.66 86 VAL C O 1
ATOM 5109 N N . LEU C 1 62 ? -4.922 38.774 18.126 1.00 32.45 87 LEU C N 1
ATOM 5110 C CA . LEU C 1 62 ? -5.893 38.863 17.043 1.00 32.66 87 LEU C CA 1
ATOM 5111 C C . LEU C 1 62 ? -5.212 39.227 15.723 1.00 32.72 87 LEU C C 1
ATOM 5112 O O . LEU C 1 62 ? -5.596 38.739 14.659 1.00 34.94 87 LEU C O 1
ATOM 5117 N N . GLN C 1 63 ? -4.196 40.080 15.795 1.00 31.65 88 GLN C N 1
ATOM 5118 C CA . GLN C 1 63 ? -3.454 40.470 14.601 1.00 31.94 88 GLN C CA 1
ATOM 5119 C C . GLN C 1 63 ? -2.758 39.253 13.999 1.00 36.25 88 GLN C C 1
ATOM 5120 O O . GLN C 1 63 ? -2.728 39.069 12.783 1.00 35.44 88 GLN C O 1
ATOM 5126 N N . LYS C 1 64 ? -2.211 38.422 14.875 1.00 37.57 89 LYS C N 1
ATOM 5127 C CA . LYS C 1 64 ? -1.536 37.197 14.486 1.00 38.68 89 LYS C CA 1
ATOM 5128 C C . LYS C 1 64 ? -2.525 36.240 13.803 1.00 38.87 89 LYS C C 1
ATOM 5129 O O . LYS C 1 64 ? -2.249 35.702 12.732 1.00 38.79 89 LYS C O 1
ATOM 5135 N N . VAL C 1 65 ? -3.684 36.040 14.427 1.00 39.80 90 VAL C N 1
ATOM 5136 C CA . VAL C 1 65 ? -4.727 35.170 13.879 1.00 38.95 90 VAL C CA 1
ATOM 5137 C C . VAL C 1 65 ? -5.178 35.622 12.482 1.00 40.63 90 VAL C C 1
ATOM 5138 O O . VAL C 1 65 ? -5.347 34.812 11.567 1.00 42.14 90 VAL C O 1
ATOM 5142 N N . ILE C 1 66 ? -5.355 36.926 12.323 1.00 38.93 91 ILE C N 1
ATOM 5143 C CA . ILE C 1 66 ? -5.751 37.489 11.041 1.00 36.84 91 ILE C CA 1
ATOM 5144 C C . ILE C 1 66 ? -4.641 37.340 10.006 1.00 41.15 91 ILE C C 1
ATOM 5145 O O . ILE C 1 66 ? -4.906 37.045 8.835 1.00 42.50 91 ILE C O 1
ATOM 5150 N N . GLU C 1 67 ? -3.397 37.529 10.433 1.00 36.76 92 GLU C N 1
ATOM 5151 C CA . GLU C 1 67 ? -2.274 37.330 9.527 1.00 39.61 92 GLU C CA 1
ATOM 5152 C C . GLU C 1 67 ? -2.284 35.894 9.006 1.00 42.69 92 GLU C C 1
ATOM 5153 O O . GLU C 1 67 ? -2.043 35.647 7.823 1.00 43.33 92 GLU C O 1
ATOM 5159 N N . TRP C 1 68 ? -2.577 34.954 9.901 1.00 36.88 93 TRP C N 1
ATOM 5160 C CA . TRP C 1 68 ? -2.662 33.550 9.531 1.00 36.43 93 TRP C CA 1
ATOM 5161 C C . TRP C 1 68 ? -3.791 33.326 8.530 1.00 38.28 93 TRP C C 1
ATOM 5162 O O . TRP C 1 68 ? -3.630 32.606 7.550 1.00 43.71 93 TRP C O 1
ATOM 5173 N N . ALA C 1 69 ? -4.934 33.950 8.785 1.00 39.83 94 ALA C N 1
ATOM 5174 C CA . ALA C 1 69 ? -6.095 33.794 7.919 1.00 39.62 94 ALA C CA 1
ATOM 5175 C C . ALA C 1 69 ? -5.821 34.362 6.532 1.00 41.99 94 ALA C C 1
ATOM 5176 O O . ALA C 1 69 ? -6.125 33.727 5.521 1.00 50.34 94 ALA C O 1
ATOM 5178 N N . GLU C 1 70 ? -5.239 35.555 6.487 1.00 41.79 95 GLU C N 1
ATOM 5179 C CA . GLU C 1 70 ? -4.938 36.208 5.216 1.00 46.15 95 GLU C CA 1
ATOM 5180 C C . GLU C 1 70 ? -3.909 35.422 4.408 1.00 49.22 95 GLU C C 1
ATOM 5181 O O . GLU C 1 70 ? -3.993 35.343 3.180 1.00 51.29 95 GLU C O 1
ATOM 5187 N N . HIS C 1 71 ? -2.945 34.830 5.102 1.00 44.45 96 HIS C N 1
ATOM 5188 C CA . HIS C 1 71 ? -1.939 34.011 4.439 1.00 45.55 96 HIS C CA 1
ATOM 5189 C C . HIS C 1 71 ? -2.550 32.741 3.853 1.00 45.94 96 HIS C C 1
ATOM 5190 O O . HIS C 1 71 ? -2.157 32.303 2.776 1.00 49.13 96 HIS C O 1
ATOM 5197 N N . HIS C 1 72 ? -3.509 32.151 4.563 1.00 44.06 97 HIS C N 1
ATOM 5198 C CA . HIS C 1 72 ? -4.131 30.903 4.114 1.00 49.95 97 HIS C CA 1
ATOM 5199 C C . HIS C 1 72 ? -5.434 31.122 3.344 1.00 52.00 97 HIS C C 1
ATOM 5200 O O . HIS C 1 72 ? -6.274 30.224 3.269 1.00 58.21 97 HIS C O 1
ATOM 5207 N N . ARG C 1 73 ? -5.587 32.310 2.766 1.00 47.56 98 ARG C N 1
ATOM 5208 C CA . ARG C 1 73 ? -6.801 32.676 2.044 1.00 49.16 98 ARG C CA 1
ATOM 5209 C C . ARG C 1 73 ? -7.142 31.707 0.914 1.00 59.42 98 ARG C C 1
ATOM 5210 O O . ARG C 1 73 ? -8.315 31.473 0.626 1.00 65.83 98 ARG C O 1
ATOM 5218 N N . ASP C 1 74 ? -6.118 31.141 0.281 1.00 60.79 99 ASP C N 1
ATOM 5219 C CA . ASP C 1 74 ? -6.328 30.206 -0.819 1.00 65.61 99 ASP C CA 1
ATOM 5220 C C . ASP C 1 74 ? -6.008 28.781 -0.403 1.00 65.36 99 ASP C C 1
ATOM 5221 O O . ASP C 1 74 ? -5.883 27.893 -1.246 1.00 71.32 99 ASP C O 1
ATOM 5226 N N . SER C 1 75 ? -5.870 28.565 0.900 1.00 57.96 100 SER C N 1
ATOM 5227 C CA . SER C 1 75 ? -5.586 27.231 1.414 1.00 67.19 100 SER C CA 1
ATOM 5228 C C . SER C 1 75 ? -6.854 26.404 1.573 1.00 72.65 100 SER C C 1
ATOM 5229 O O . SER C 1 75 ? -7.902 26.913 1.970 1.00 76.07 100 SER C O 1
ATOM 5232 N N . ASN C 1 76 ? -6.749 25.122 1.251 1.00 75.22 101 ASN C N 1
ATOM 5233 C CA . ASN C 1 76 ? -7.801 24.172 1.563 1.00 81.70 101 ASN C CA 1
ATOM 5234 C C . ASN C 1 76 ? -7.268 23.155 2.556 1.00 79.97 101 ASN C C 1
ATOM 5235 O O . ASN C 1 76 ? -6.203 22.575 2.350 1.00 83.54 101 ASN C O 1
ATOM 5240 N N . PHE C 1 77 ? -7.998 22.951 3.643 1.00 76.44 102 PHE C N 1
ATOM 5241 C CA . PHE C 1 77 ? -7.568 22.005 4.661 1.00 82.90 102 PHE C CA 1
ATOM 5242 C C . PHE C 1 77 ? -8.438 20.754 4.652 1.00 97.07 102 PHE C C 1
ATOM 5243 O O . PHE C 1 77 ? -9.658 20.845 4.512 1.00 96.02 102 PHE C O 1
ATOM 5251 N N . PRO C 1 78 ? -7.803 19.579 4.798 1.00 110.81 103 PRO C N 1
ATOM 5252 C CA . PRO C 1 78 ? -8.485 18.280 4.773 1.00 120.00 103 PRO C CA 1
ATOM 5253 C C . PRO C 1 78 ? -9.554 18.158 5.855 1.00 123.39 103 PRO C C 1
ATOM 5254 O O . PRO C 1 78 ? -9.521 18.921 6.820 1.00 122.73 103 PRO C O 1
ATOM 5258 N N . LYS C 1 87 ? -2.064 9.759 14.744 1.00 82.71 112 LYS C N 1
ATOM 5259 C CA . LYS C 1 87 ? -2.763 10.688 13.865 1.00 84.68 112 LYS C CA 1
ATOM 5260 C C . LYS C 1 87 ? -2.104 10.764 12.484 1.00 90.52 112 LYS C C 1
ATOM 5261 O O . LYS C 1 87 ? -1.363 9.862 12.094 1.00 89.37 112 LYS C O 1
ATOM 5267 N N . SER C 1 88 ? -2.386 11.841 11.751 1.00 96.21 113 SER C N 1
ATOM 5268 C CA . SER C 1 88 ? -1.785 12.084 10.441 1.00 97.63 113 SER C CA 1
ATOM 5269 C C . SER C 1 88 ? -1.685 13.588 10.167 1.00 95.42 113 SER C C 1
ATOM 5270 O O . SER C 1 88 ? -2.490 14.367 10.684 1.00 93.48 113 SER C O 1
ATOM 5273 N N . ALA C 1 89 ? -0.680 13.969 9.372 1.00 97.10 114 ALA C N 1
ATOM 5274 C CA . ALA C 1 89 ? -0.438 15.345 8.896 1.00 99.04 114 ALA C CA 1
ATOM 5275 C C . ALA C 1 89 ? 0.253 16.292 9.887 1.00 103.93 114 ALA C C 1
ATOM 5276 O O . ALA C 1 89 ? -0.190 16.443 11.027 1.00 108.92 114 ALA C O 1
ATOM 5278 N N . PRO C 1 90 ? 1.353 16.928 9.442 1.00 99.62 115 PRO C N 1
ATOM 5279 C CA . PRO C 1 90 ? 2.160 17.858 10.236 1.00 93.10 115 PRO C CA 1
ATOM 5280 C C . PRO C 1 90 ? 2.138 19.306 9.741 1.00 90.14 115 PRO C C 1
ATOM 5281 O O . PRO C 1 90 ? 1.816 19.575 8.584 1.00 88.45 115 PRO C O 1
ATOM 5285 N N . VAL C 1 91 ? 2.509 20.222 10.632 1.00 88.76 116 VAL C N 1
ATOM 5286 C CA . VAL C 1 91 ? 2.544 21.660 10.357 1.00 83.66 116 VAL C CA 1
ATOM 5287 C C . VAL C 1 91 ? 3.538 22.031 9.248 1.00 82.62 116 VAL C C 1
ATOM 5288 O O . VAL C 1 91 ? 4.686 21.586 9.266 1.00 82.85 116 VAL C O 1
ATOM 5292 N N . ASP C 1 92 ? 3.099 22.843 8.286 1.00 82.08 117 ASP C N 1
ATOM 5293 C CA . ASP C 1 92 ? 3.974 23.245 7.180 1.00 86.25 117 ASP C CA 1
ATOM 5294 C C . ASP C 1 92 ? 4.956 24.350 7.588 1.00 81.17 117 ASP C C 1
ATOM 5295 O O . ASP C 1 92 ? 4.870 24.886 8.694 1.00 77.90 117 ASP C O 1
ATOM 5300 N N . SER C 1 93 ? 5.881 24.678 6.690 1.00 78.55 118 SER C N 1
ATOM 5301 C CA . SER C 1 93 ? 6.970 25.609 6.989 1.00 76.76 118 SER C CA 1
ATOM 5302 C C . SER C 1 93 ? 6.512 26.963 7.530 1.00 70.87 118 SER C C 1
ATOM 5303 O O . SER C 1 93 ? 6.987 27.415 8.572 1.00 72.64 118 SER C O 1
ATOM 5306 N N . TRP C 1 94 ? 5.595 27.605 6.817 1.00 65.69 119 TRP C N 1
ATOM 5307 C CA . TRP C 1 94 ? 5.151 28.943 7.184 1.00 60.78 119 TRP C CA 1
ATOM 5308 C C . TRP C 1 94 ? 4.424 28.933 8.521 1.00 55.31 119 TRP C C 1
ATOM 5309 O O . TRP C 1 94 ? 4.665 29.794 9.365 1.00 55.78 119 TRP C O 1
ATOM 5320 N N . ASP C 1 95 ? 3.545 27.953 8.714 1.00 54.66 120 ASP C N 1
ATOM 5321 C CA . ASP C 1 95 ? 2.787 27.839 9.958 1.00 58.52 120 ASP C CA 1
ATOM 5322 C C . ASP C 1 95 ? 3.705 27.615 11.148 1.00 59.41 120 ASP C C 1
ATOM 5323 O O . ASP C 1 95 ? 3.443 28.103 12.248 1.00 57.58 120 ASP C O 1
ATOM 5328 N N . ARG C 1 96 ? 4.782 26.872 10.919 1.00 60.99 121 ARG C N 1
ATOM 5329 C CA . ARG C 1 96 ? 5.733 26.557 11.973 1.00 63.03 121 ARG C CA 1
ATOM 5330 C C . ARG C 1 96 ? 6.448 27.808 12.455 1.00 58.49 121 ARG C C 1
ATOM 5331 O O . ARG C 1 96 ? 6.528 28.064 13.656 1.00 56.17 121 ARG C O 1
ATOM 5339 N N . GLU C 1 97 ? 6.971 28.577 11.508 1.00 58.53 122 GLU C N 1
ATOM 5340 C CA . GLU C 1 97 ? 7.627 29.836 11.821 1.00 57.64 122 GLU C CA 1
ATOM 5341 C C . GLU C 1 97 ? 6.637 30.777 12.494 1.00 50.27 122 GLU C C 1
ATOM 5342 O O . GLU C 1 97 ? 6.970 31.458 13.461 1.00 50.85 122 GLU C O 1
ATOM 5348 N N . PHE C 1 98 ? 5.411 30.791 11.981 1.00 47.49 123 PHE C N 1
ATOM 5349 C CA . PHE C 1 98 ? 4.339 31.607 12.537 1.00 45.93 123 PHE C CA 1
ATOM 5350 C C . PHE C 1 98 ? 4.046 31.233 13.992 1.00 43.98 123 PHE C C 1
ATOM 5351 O O . PHE C 1 98 ? 3.710 32.092 14.810 1.00 41.87 123 PHE C O 1
ATOM 5359 N N . LEU C 1 99 ? 4.178 29.950 14.310 1.00 43.12 124 LEU C N 1
ATOM 5360 C CA . LEU C 1 99 ? 3.901 29.476 15.663 1.00 41.33 124 LEU C CA 1
ATOM 5361 C C . LEU C 1 99 ? 5.154 29.412 16.545 1.00 42.76 124 LEU C C 1
ATOM 5362 O O . LEU C 1 99 ? 5.095 28.963 17.687 1.00 42.49 124 LEU C O 1
ATOM 5367 N N . LYS C 1 100 ? 6.281 29.878 16.020 1.00 48.47 125 LYS C N 1
ATOM 5368 C CA . LYS C 1 100 ? 7.500 29.973 16.814 1.00 49.44 125 LYS C CA 1
ATOM 5369 C C . LYS C 1 100 ? 7.417 31.197 17.724 1.00 46.42 125 LYS C C 1
ATOM 5370 O O . LYS C 1 100 ? 8.001 32.239 17.434 1.00 45.17 125 LYS C O 1
ATOM 5376 N N . VAL C 1 101 ? 6.670 31.072 18.815 1.00 44.89 126 VAL C N 1
ATOM 5377 C CA . VAL C 1 101 ? 6.500 32.167 19.762 1.00 39.97 126 VAL C CA 1
ATOM 5378 C C . VAL C 1 101 ? 6.645 31.627 21.176 1.00 41.67 126 VAL C C 1
ATOM 5379 O O . VAL C 1 101 ? 6.804 30.423 21.366 1.00 43.63 126 VAL C O 1
ATOM 5383 N N . ASP C 1 102 ? 6.599 32.506 22.172 1.00 40.78 127 ASP C N 1
ATOM 5384 C CA . ASP C 1 102 ? 6.676 32.038 23.549 1.00 41.35 127 ASP C CA 1
ATOM 5385 C C . ASP C 1 102 ? 5.378 31.341 23.943 1.00 39.64 127 ASP C C 1
ATOM 5386 O O . ASP C 1 102 ? 4.352 31.486 23.271 1.00 38.59 127 ASP C O 1
ATOM 5391 N N . GLN C 1 103 ? 5.436 30.578 25.026 1.00 34.78 128 GLN C N 1
ATOM 5392 C CA . GLN C 1 103 ? 4.327 29.719 25.419 1.00 37.68 128 GLN C CA 1
ATOM 5393 C C . GLN C 1 103 ? 3.047 30.496 25.701 1.00 37.64 128 GLN C C 1
ATOM 5394 O O . GLN C 1 103 ? 1.954 30.023 25.395 1.00 37.01 128 GLN C O 1
ATOM 5400 N N . GLU C 1 104 ? 3.189 31.693 26.264 1.00 38.10 129 GLU C N 1
ATOM 5401 C CA . GLU C 1 104 ? 2.036 32.532 26.574 1.00 40.33 129 GLU C CA 1
ATOM 5402 C C . GLU C 1 104 ? 1.328 32.973 25.294 1.00 40.26 129 GLU C C 1
ATOM 5403 O O . GLU C 1 104 ? 0.103 32.913 25.193 1.00 40.84 129 GLU C O 1
ATOM 5409 N N . MET C 1 105 ? 2.108 33.406 24.311 1.00 36.89 130 MET C N 1
ATOM 5410 C CA . MET C 1 105 ? 1.554 33.786 23.020 1.00 37.73 130 MET C CA 1
ATOM 5411 C C . MET C 1 105 ? 0.903 32.584 22.325 1.00 38.83 130 MET C C 1
ATOM 5412 O O . MET C 1 105 ? -0.178 32.706 21.739 1.00 37.68 130 MET C O 1
ATOM 5417 N N . LEU C 1 106 ? 1.549 31.422 22.406 1.00 38.41 131 LEU C N 1
ATOM 5418 C CA . LEU C 1 106 ? 1.013 30.211 21.777 1.00 38.88 131 LEU C CA 1
ATOM 5419 C C . LEU C 1 106 ? -0.290 29.798 22.448 1.00 38.81 131 LEU C C 1
ATOM 5420 O O . LEU C 1 106 ? -1.252 29.414 21.783 1.00 39.51 131 LEU C O 1
ATOM 5425 N N . TYR C 1 107 ? -0.301 29.879 23.774 1.00 36.76 132 TYR C N 1
ATOM 5426 C CA . TYR C 1 107 ? -1.481 29.592 24.577 1.00 35.33 132 TYR C CA 1
ATOM 5427 C C . TYR C 1 107 ? -2.664 30.425 24.092 1.00 36.08 132 TYR C C 1
ATOM 5428 O O . TYR C 1 107 ? -3.761 29.905 23.884 1.00 33.72 132 TYR C O 1
ATOM 5437 N N . GLU C 1 108 ? -2.427 31.717 23.886 1.00 33.68 133 GLU C N 1
ATOM 5438 C CA . GLU C 1 108 ? -3.506 32.643 23.556 1.00 35.78 133 GLU C CA 1
ATOM 5439 C C . GLU C 1 108 ? -3.948 32.578 22.114 1.00 37.27 133 GLU C C 1
ATOM 5440 O O . GLU C 1 108 ? -5.107 32.849 21.805 1.00 38.41 133 GLU C O 1
ATOM 5446 N N . ILE C 1 109 ? -3.025 32.229 21.230 1.00 34.73 134 ILE C N 1
ATOM 5447 C CA . ILE C 1 109 ? -3.390 32.000 19.847 1.00 32.07 134 ILE C CA 1
ATOM 5448 C C . ILE C 1 109 ? -4.332 30.806 19.800 1.00 32.00 134 ILE C C 1
ATOM 5449 O O . ILE C 1 109 ? -5.335 30.818 19.089 1.00 32.49 134 ILE C O 1
ATOM 5454 N N . ILE C 1 110 ? -4.013 29.782 20.584 1.00 33.43 135 ILE C N 1
ATOM 5455 C CA . ILE C 1 110 ? -4.854 28.594 20.669 1.00 31.94 135 ILE C CA 1
ATOM 5456 C C . ILE C 1 110 ? -6.231 28.932 21.239 1.00 32.62 135 ILE C C 1
ATOM 5457 O O . ILE C 1 110 ? -7.253 28.462 20.731 1.00 34.03 135 ILE C O 1
ATOM 5462 N N . LEU C 1 111 ? -6.259 29.766 22.274 1.00 30.33 136 LEU C N 1
ATOM 5463 C CA . LEU C 1 111 ? -7.524 30.199 22.856 1.00 33.45 136 LEU C CA 1
ATOM 5464 C C . LEU C 1 111 ? -8.356 31.003 21.855 1.00 36.87 136 LEU C C 1
ATOM 5465 O O . LEU C 1 111 ? -9.564 30.792 21.722 1.00 34.34 136 LEU C O 1
ATOM 5470 N N . ALA C 1 112 ? -7.698 31.917 21.151 1.00 35.90 137 ALA C N 1
ATOM 5471 C CA . ALA C 1 112 ? -8.368 32.753 20.164 1.00 35.67 137 ALA C CA 1
ATOM 5472 C C . ALA C 1 112 ? -8.901 31.929 19.000 1.00 37.96 137 ALA C C 1
ATOM 5473 O O . ALA C 1 112 ? -10.005 32.172 18.513 1.00 41.07 137 ALA C O 1
ATOM 5475 N N . ALA C 1 113 ? -8.113 30.955 18.552 1.00 36.62 138 ALA C N 1
ATOM 5476 C CA . ALA C 1 113 ? -8.526 30.108 17.438 1.00 38.23 138 ALA C CA 1
ATOM 5477 C C . ALA C 1 113 ? -9.726 29.262 17.829 1.00 39.47 138 ALA C C 1
ATOM 5478 O O . ALA C 1 113 ? -10.605 28.997 17.007 1.00 44.77 138 ALA C O 1
ATOM 5480 N N . ASN C 1 114 ? -9.758 28.842 19.090 1.00 33.09 139 ASN C N 1
ATOM 5481 C CA . ASN C 1 114 ? -10.871 28.057 19.606 1.00 30.40 139 ASN C CA 1
ATOM 5482 C C . ASN C 1 114 ? -12.153 28.882 19.666 1.00 35.89 139 ASN C C 1
ATOM 5483 O O . ASN C 1 114 ? -13.208 28.437 19.215 1.00 42.54 139 ASN C O 1
ATOM 5488 N N . TYR C 1 115 ? -12.051 30.087 20.216 1.00 34.94 140 TYR C N 1
ATOM 5489 C CA . TYR C 1 115 ? -13.202 30.977 20.325 1.00 34.90 140 TYR C CA 1
ATOM 5490 C C . TYR C 1 115 ? -13.749 31.370 18.954 1.00 37.58 140 TYR C C 1
ATOM 5491 O O . TYR C 1 115 ? -14.960 31.340 18.727 1.00 39.98 140 TYR C O 1
ATOM 5500 N N . LEU C 1 116 ? -12.855 31.736 18.042 1.00 35.80 141 LEU C N 1
ATOM 5501 C CA . LEU C 1 116 ? -13.262 32.150 16.699 1.00 39.55 141 LEU C CA 1
ATOM 5502 C C . LEU C 1 116 ? -13.643 30.962 15.809 1.00 41.94 141 LEU C C 1
ATOM 5503 O O . LEU C 1 116 ? -14.102 31.147 14.680 1.00 46.63 141 LEU C O 1
ATOM 5508 N N . ASN C 1 117 ? -13.448 29.750 16.324 1.00 41.75 142 ASN C N 1
ATOM 5509 C CA . ASN C 1 117 ? -13.736 28.520 15.584 1.00 43.18 142 ASN C CA 1
ATOM 5510 C C . ASN C 1 117 ? -12.994 28.451 14.247 1.00 42.04 142 ASN C C 1
ATOM 5511 O O . ASN C 1 117 ? -13.601 28.375 13.179 1.00 40.27 142 ASN C O 1
ATOM 5516 N N . ILE C 1 118 ? -11.671 28.507 14.327 1.00 43.60 143 ILE C N 1
ATOM 5517 C CA . ILE C 1 118 ? -10.811 28.295 13.175 1.00 45.06 143 ILE C CA 1
ATOM 5518 C C . ILE C 1 118 ? -10.040 27.010 13.429 1.00 45.94 143 ILE C C 1
ATOM 5519 O O . ILE C 1 118 ? -8.934 27.033 13.973 1.00 40.71 143 ILE C O 1
ATOM 5524 N N . LYS C 1 119 ? -10.649 25.891 13.054 1.00 47.28 144 LYS C N 1
ATOM 5525 C CA . LYS C 1 119 ? -10.089 24.568 13.322 1.00 49.33 144 LYS C CA 1
ATOM 5526 C C . LYS C 1 119 ? -8.656 24.333 12.814 1.00 48.05 144 LYS C C 1
ATOM 5527 O O . LYS C 1 119 ? -7.825 23.833 13.572 1.00 48.18 144 LYS C O 1
ATOM 5533 N N . PRO C 1 120 ? -8.359 24.686 11.544 1.00 47.00 145 PRO C N 1
ATOM 5534 C CA . PRO C 1 120 ? -6.995 24.438 11.057 1.00 47.31 145 PRO C CA 1
ATOM 5535 C C . PRO C 1 120 ? -5.922 25.155 11.874 1.00 44.76 145 PRO C C 1
ATOM 5536 O O . PRO C 1 120 ? -4.833 24.614 12.064 1.00 45.07 145 PRO C O 1
ATOM 5540 N N . LEU C 1 121 ? -6.230 26.354 12.354 1.00 42.34 146 LEU C N 1
ATOM 5541 C CA . LEU C 1 121 ? -5.292 27.094 13.191 1.00 40.72 146 LEU C CA 1
ATOM 5542 C C . LEU C 1 121 ? -5.228 26.487 14.594 1.00 41.27 146 LEU C C 1
ATOM 5543 O O . LEU C 1 121 ? -4.159 26.409 15.198 1.00 41.21 146 LEU C O 1
ATOM 5548 N N . LEU C 1 122 ? -6.376 26.058 15.107 1.00 38.41 147 LEU C N 1
ATOM 5549 C CA . LEU C 1 122 ? -6.421 25.384 16.398 1.00 37.85 147 LEU C CA 1
ATOM 5550 C C . LEU C 1 122 ? -5.624 24.077 16.347 1.00 37.48 147 LEU C C 1
ATOM 5551 O O . LEU C 1 122 ? -4.840 23.776 17.253 1.00 33.20 147 LEU C O 1
ATOM 5556 N N . ASP C 1 123 ? -5.829 23.310 15.279 1.00 30.94 148 ASP C N 1
ATOM 5557 C CA . ASP C 1 123 ? -5.115 22.051 15.085 1.00 41.07 148 ASP C CA 1
ATOM 5558 C C . ASP C 1 123 ? -3.603 22.257 15.012 1.00 43.85 148 ASP C C 1
ATOM 5559 O O . ASP C 1 123 ? -2.841 21.550 15.673 1.00 44.41 148 ASP C O 1
ATOM 5564 N N . ALA C 1 124 ? -3.175 23.227 14.208 1.00 43.93 149 ALA C N 1
ATOM 5565 C CA . ALA C 1 124 ? -1.751 23.513 14.050 1.00 42.26 149 ALA C CA 1
ATOM 5566 C C . ALA C 1 124 ? -1.108 23.859 15.391 1.00 37.29 149 ALA C C 1
ATOM 5567 O O . ALA C 1 124 ? -0.034 23.359 15.719 1.00 39.33 149 ALA C O 1
ATOM 5569 N N . GLY C 1 125 ? -1.780 24.706 16.164 1.00 37.59 150 GLY C N 1
ATOM 5570 C CA . GLY C 1 125 ? -1.318 25.067 17.492 1.00 37.27 150 GLY C CA 1
ATOM 5571 C C . GLY C 1 125 ? -1.206 23.870 18.421 1.00 35.81 150 GLY C C 1
ATOM 5572 O O . GLY C 1 125 ? -0.231 23.735 19.157 1.00 38.29 150 GLY C O 1
ATOM 5573 N N . CYS C 1 126 ? -2.203 22.994 18.391 1.00 34.12 151 CYS C N 1
ATOM 5574 C CA . CYS C 1 126 ? -2.174 21.795 19.222 1.00 37.37 151 CYS C CA 1
ATOM 5575 C C . CYS C 1 126 ? -1.058 20.840 18.802 1.00 39.77 151 CYS C C 1
ATOM 5576 O O . CYS C 1 126 ? -0.439 20.193 19.649 1.00 40.14 151 CYS C O 1
ATOM 5579 N N . LYS C 1 127 ? -0.802 20.758 17.498 1.00 37.05 152 LYS C N 1
ATOM 5580 C CA . LYS C 1 127 ? 0.296 19.943 16.985 1.00 35.92 152 LYS C CA 1
ATOM 5581 C C . LYS C 1 127 ? 1.639 20.443 17.511 1.00 36.15 152 LYS C C 1
ATOM 5582 O O . LYS C 1 127 ? 2.503 19.653 17.880 1.00 42.46 152 LYS C O 1
ATOM 5588 N N . VAL C 1 128 ? 1.804 21.760 17.553 1.00 36.03 153 VAL C N 1
ATOM 5589 C CA . VAL C 1 128 ? 3.044 22.353 18.041 1.00 41.78 153 VAL C CA 1
ATOM 5590 C C . VAL C 1 128 ? 3.257 22.082 19.538 1.00 39.97 153 VAL C C 1
ATOM 5591 O O . VAL C 1 128 ? 4.386 21.878 19.987 1.00 40.26 153 VAL C O 1
ATOM 5595 N N . VAL C 1 129 ? 2.175 22.057 20.310 1.00 39.94 154 VAL C N 1
ATOM 5596 C CA . VAL C 1 129 ? 2.293 21.700 21.720 1.00 37.97 154 VAL C CA 1
ATOM 5597 C C . VAL C 1 129 ? 2.655 20.227 21.851 1.00 35.71 154 VAL C C 1
ATOM 5598 O O . VAL C 1 129 ? 3.513 19.858 22.655 1.00 38.16 154 VAL C O 1
ATOM 5602 N N . ALA C 1 130 ? 2.012 19.388 21.044 1.00 38.80 155 ALA C N 1
ATOM 5603 C CA . ALA C 1 130 ? 2.331 17.964 21.022 1.00 39.08 155 ALA C CA 1
ATOM 5604 C C . ALA C 1 130 ? 3.802 17.733 20.668 1.00 45.60 155 ALA C C 1
ATOM 5605 O O . ALA C 1 130 ? 4.435 16.819 21.197 1.00 46.26 155 ALA C O 1
ATOM 5607 N N . GLU C 1 131 ? 4.344 18.570 19.782 1.00 44.33 156 GLU C N 1
ATOM 5608 C CA . GLU C 1 131 ? 5.752 18.468 19.399 1.00 50.92 156 GLU C CA 1
ATOM 5609 C C . GLU C 1 131 ? 6.690 18.718 20.584 1.00 48.70 156 GLU C C 1
ATOM 5610 O O . GLU C 1 131 ? 7.795 18.175 20.633 1.00 44.92 156 GLU C O 1
ATOM 5616 N N . MET C 1 132 ? 6.240 19.528 21.53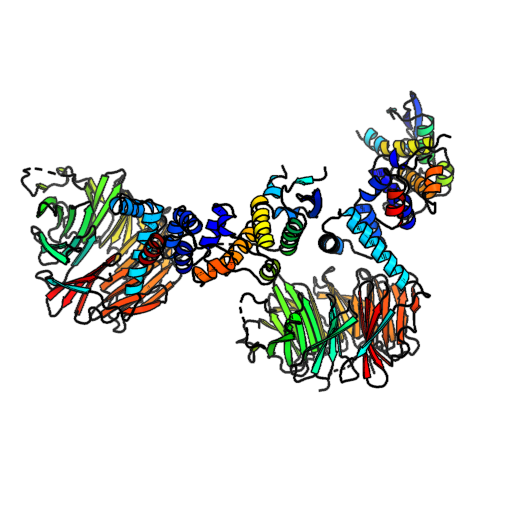9 1.00 42.27 157 MET C N 1
ATOM 5617 C CA . MET C 1 132 ? 7.042 19.836 22.722 1.00 43.42 157 MET C CA 1
ATOM 5618 C C . MET C 1 132 ? 7.117 18.648 23.682 1.00 40.62 157 MET C C 1
ATOM 5619 O O . MET C 1 132 ? 8.053 18.533 24.475 1.00 42.63 157 MET C O 1
ATOM 5624 N N . ILE C 1 133 ? 6.128 17.764 23.600 1.00 36.67 158 ILE C N 1
ATOM 5625 C CA . ILE C 1 133 ? 6.026 16.632 24.518 1.00 36.10 158 ILE C CA 1
ATOM 5626 C C . ILE C 1 133 ? 6.634 15.362 23.919 1.00 37.75 158 ILE C C 1
ATOM 5627 O O . ILE C 1 133 ? 7.218 14.545 24.631 1.00 43.84 158 ILE C O 1
ATOM 5632 N N . ARG C 1 134 ? 6.515 15.224 22.603 1.00 42.43 159 ARG C N 1
ATOM 5633 C CA . ARG C 1 134 ? 6.921 14.011 21.900 1.00 45.27 159 ARG C CA 1
ATOM 5634 C C . ARG C 1 134 ? 8.342 13.541 22.218 1.00 47.19 159 ARG C C 1
ATOM 5635 O O . ARG C 1 134 ? 9.308 14.287 22.050 1.00 43.25 159 ARG C O 1
ATOM 5643 N N . GLY C 1 135 ? 8.451 12.300 22.689 1.00 45.15 160 GLY C N 1
ATOM 5644 C CA . GLY C 1 135 ? 9.740 11.677 22.946 1.00 45.28 160 GLY C CA 1
ATOM 5645 C C . GLY C 1 135 ? 10.468 12.195 24.173 1.00 41.10 160 GLY C C 1
ATOM 5646 O O . GLY C 1 135 ? 11.657 11.935 24.353 1.00 48.26 160 GLY C O 1
ATOM 5647 N N . ARG C 1 136 ? 9.758 12.928 25.022 1.00 36.79 161 ARG C N 1
ATOM 5648 C CA . ARG C 1 136 ? 10.362 13.505 26.216 1.00 43.96 161 ARG C CA 1
ATOM 5649 C C . ARG C 1 136 ? 9.977 12.726 27.471 1.00 43.81 161 ARG C C 1
ATOM 5650 O O . ARG C 1 136 ? 8.849 12.245 27.598 1.00 43.98 161 ARG C O 1
ATOM 5658 N N . SER C 1 137 ? 10.921 12.606 28.397 1.00 44.14 162 SER C N 1
ATOM 5659 C CA . SER C 1 137 ? 10.662 11.959 29.677 1.00 42.65 162 SER C CA 1
ATOM 5660 C C . SER C 1 137 ? 9.787 12.877 30.521 1.00 38.30 162 SER C C 1
ATOM 5661 O O . SER C 1 137 ? 9.702 14.070 30.242 1.00 39.40 162 SER C O 1
ATOM 5664 N N . PRO C 1 138 ? 9.126 12.324 31.552 1.00 36.25 163 PRO C N 1
ATOM 5665 C CA . PRO C 1 138 ? 8.313 13.154 32.449 1.00 35.46 163 PRO C CA 1
ATOM 5666 C C . PRO C 1 138 ? 9.082 14.344 33.032 1.00 39.80 163 PRO C C 1
ATOM 5667 O O . PRO C 1 138 ? 8.514 15.424 33.188 1.00 41.57 163 PRO C O 1
ATOM 5671 N N . GLU C 1 139 ? 10.358 14.151 33.344 1.00 44.08 164 GLU C N 1
ATOM 5672 C CA . GLU C 1 139 ? 11.160 15.230 33.907 1.00 45.92 164 GLU C CA 1
ATOM 5673 C C . GLU C 1 139 ? 11.441 16.314 32.865 1.00 44.33 164 GLU C C 1
ATOM 5674 O O . GLU C 1 139 ? 11.362 17.506 33.163 1.00 42.18 164 GLU C O 1
ATOM 5680 N N . GLU C 1 140 ? 11.764 15.901 31.643 1.00 38.61 165 GLU C N 1
ATOM 5681 C CA . GLU C 1 140 ? 12.000 16.859 30.567 1.00 38.40 165 GLU C CA 1
ATOM 5682 C C . GLU C 1 140 ? 10.726 17.641 30.240 1.00 37.75 165 GLU C C 1
ATOM 5683 O O . GLU C 1 140 ? 10.776 18.831 29.933 1.00 43.79 165 GLU C O 1
ATOM 5689 N N . ILE C 1 141 ? 9.586 16.965 30.321 1.00 37.23 166 ILE C N 1
ATOM 5690 C CA . ILE C 1 141 ? 8.299 17.610 30.102 1.00 37.83 166 ILE C CA 1
ATOM 5691 C C . ILE C 1 141 ? 8.042 18.649 31.188 1.00 36.64 166 ILE C C 1
ATOM 5692 O O . ILE C 1 141 ? 7.624 19.773 30.901 1.00 38.77 166 ILE C O 1
ATOM 5697 N N . ARG C 1 142 ? 8.319 18.276 32.434 1.00 30.96 167 ARG C N 1
ATOM 5698 C CA . ARG C 1 142 ? 8.142 19.193 33.554 1.00 37.34 167 ARG C CA 1
ATOM 5699 C C . ARG C 1 142 ? 9.010 20.434 33.400 1.00 41.30 167 ARG C C 1
ATOM 5700 O O . ARG C 1 142 ? 8.586 21.542 33.715 1.00 47.83 167 ARG C O 1
ATOM 5708 N N . ARG C 1 143 ? 10.222 20.241 32.895 1.00 39.23 168 ARG C N 1
ATOM 5709 C CA . ARG C 1 143 ? 11.161 21.337 32.744 1.00 41.24 168 ARG C CA 1
ATOM 5710 C C . ARG C 1 143 ? 10.729 22.265 31.608 1.00 41.76 168 ARG C C 1
ATOM 5711 O O . ARG C 1 143 ? 10.932 23.476 31.672 1.00 46.01 168 ARG C O 1
ATOM 5719 N N . THR C 1 144 ? 10.125 21.690 30.574 1.00 42.25 169 THR C N 1
ATOM 5720 C CA . THR C 1 144 ? 9.637 22.469 29.442 1.00 39.36 169 THR C CA 1
ATOM 5721 C C . THR C 1 144 ? 8.543 23.441 29.874 1.00 35.15 169 THR C C 1
ATOM 5722 O O . THR C 1 144 ? 8.551 24.614 29.497 1.00 41.57 169 THR C O 1
ATOM 5726 N N . PHE C 1 145 ? 7.612 22.955 30.685 1.00 33.73 170 PHE C N 1
ATOM 5727 C CA . PHE C 1 145 ? 6.447 23.752 31.064 1.00 39.85 170 PHE C CA 1
ATOM 5728 C C . PHE C 1 145 ? 6.507 24.323 32.478 1.00 36.93 170 PHE C C 1
ATOM 5729 O O . PHE C 1 145 ? 5.527 24.897 32.947 1.00 39.92 170 PHE C O 1
ATOM 5737 N N . ASN C 1 146 ? 7.650 24.172 33.143 1.00 39.59 171 ASN C N 1
ATOM 5738 C CA . ASN C 1 146 ? 7.799 24.570 34.547 1.00 40.43 171 ASN C CA 1
ATOM 5739 C C . ASN C 1 146 ? 6.735 23.939 35.448 1.00 40.97 171 ASN C C 1
ATOM 5740 O O . ASN C 1 146 ? 6.022 24.637 36.169 1.00 40.54 171 ASN C O 1
ATOM 5745 N N . ILE C 1 147 ? 6.627 22.617 35.395 1.00 39.97 172 ILE C N 1
ATOM 5746 C CA . ILE C 1 147 ? 5.635 21.902 36.190 1.00 38.55 172 ILE C CA 1
ATOM 5747 C C . ILE C 1 147 ? 6.275 21.253 37.412 1.00 38.79 172 ILE C C 1
ATOM 5748 O O . ILE C 1 147 ? 7.318 20.610 37.312 1.00 39.41 172 ILE C O 1
ATOM 5753 N N . VAL C 1 148 ? 5.649 21.438 38.567 1.00 38.63 173 VAL C N 1
ATOM 5754 C CA . VAL C 1 148 ? 6.119 20.822 39.796 1.00 39.49 173 VAL C CA 1
ATOM 5755 C C . VAL C 1 148 ? 5.690 19.361 39.845 1.00 38.15 173 VAL C C 1
ATOM 5756 O O . VAL C 1 148 ? 4.535 19.037 39.577 1.00 35.59 173 VAL C O 1
ATOM 5760 N N . ASN C 1 149 ? 6.635 18.481 40.157 1.00 35.58 174 ASN C N 1
ATOM 5761 C CA . ASN C 1 149 ? 6.329 17.081 40.415 1.00 38.12 174 ASN C CA 1
ATOM 5762 C C . ASN C 1 149 ? 5.664 17.004 41.779 1.00 39.00 174 ASN C C 1
ATOM 5763 O O . ASN C 1 149 ? 6.336 17.121 42.807 1.00 38.08 174 ASN C O 1
ATOM 5768 N N . ASP C 1 150 ? 4.348 16.807 41.787 1.00 34.59 175 ASP C N 1
ATOM 5769 C CA . ASP C 1 150 ? 3.588 16.834 43.032 1.00 35.29 175 ASP C CA 1
ATOM 5770 C C . ASP C 1 150 ? 3.106 15.458 43.500 1.00 33.61 175 ASP C C 1
ATOM 5771 O O . ASP C 1 150 ? 2.188 15.362 44.319 1.00 29.85 175 ASP C O 1
ATOM 5776 N N . PHE C 1 151 ? 3.732 14.399 42.991 1.00 33.53 176 PHE C N 1
ATOM 5777 C CA . PHE C 1 151 ? 3.429 13.044 43.445 1.00 32.29 176 PHE C CA 1
ATOM 5778 C C . PHE C 1 151 ? 4.133 12.746 44.759 1.00 33.70 176 PHE C C 1
ATOM 5779 O O . PHE C 1 151 ? 5.297 13.101 44.934 1.00 35.28 176 PHE C O 1
ATOM 5787 N N . THR C 1 152 ? 3.435 12.080 45.675 1.00 33.42 177 THR C N 1
ATOM 5788 C CA . THR C 1 152 ? 4.089 11.531 46.856 1.00 35.30 177 THR C CA 1
ATOM 5789 C C . THR C 1 152 ? 4.987 10.399 46.383 1.00 39.09 177 THR C C 1
ATOM 5790 O O . THR C 1 152 ? 4.763 9.848 45.306 1.00 35.86 177 THR C O 1
ATOM 5794 N N . PRO C 1 153 ? 6.016 10.056 47.173 1.00 34.12 178 PRO C N 1
ATOM 5795 C CA . PRO C 1 153 ? 6.879 8.934 46.788 1.00 41.86 178 PRO C CA 1
ATOM 5796 C C . PRO C 1 153 ? 6.086 7.647 46.543 1.00 43.56 178 PRO C C 1
ATOM 5797 O O . PRO C 1 153 ? 6.448 6.861 45.666 1.00 47.27 178 PRO C O 1
ATOM 5801 N N . GLU C 1 154 ? 5.008 7.449 47.294 1.00 41.94 179 GLU C N 1
ATOM 5802 C CA . GLU C 1 154 ? 4.172 6.263 47.128 1.00 44.90 179 GLU C CA 1
ATOM 5803 C C . GLU C 1 154 ? 3.428 6.303 45.800 1.00 41.63 179 GLU C C 1
ATOM 5804 O O . GLU C 1 154 ? 3.370 5.311 45.070 1.00 39.97 179 GLU C O 1
ATOM 5810 N N . GLU C 1 155 ? 2.859 7.460 45.491 1.00 39.83 180 GLU C N 1
ATOM 5811 C CA . GLU C 1 155 ? 2.055 7.609 44.291 1.00 41.33 180 GLU C CA 1
ATOM 5812 C C . GLU C 1 155 ? 2.937 7.519 43.045 1.00 46.84 180 GLU C C 1
ATOM 5813 O O . GLU C 1 155 ? 2.538 6.956 42.021 1.00 44.76 180 GLU C O 1
ATOM 5819 N N . GLU C 1 156 ? 4.147 8.057 43.148 1.00 46.95 181 GLU C N 1
ATOM 5820 C CA . GLU C 1 156 ? 5.063 8.080 42.017 1.00 55.01 181 GLU C CA 1
ATOM 5821 C C . GLU C 1 156 ? 5.521 6.671 41.680 1.00 59.02 181 GLU C C 1
ATOM 5822 O O . GLU C 1 156 ? 5.677 6.321 40.513 1.00 66.56 181 GLU C O 1
ATOM 5828 N N . ALA C 1 157 ? 5.730 5.862 42.712 1.00 57.32 182 ALA C N 1
ATOM 5829 C CA . ALA C 1 157 ? 6.115 4.473 42.514 1.00 55.23 182 ALA C CA 1
ATOM 5830 C C . ALA C 1 157 ? 4.955 3.680 41.911 1.00 56.01 182 ALA C C 1
ATOM 5831 O O . ALA C 1 157 ? 5.161 2.787 41.090 1.00 60.78 182 ALA C O 1
ATOM 5833 N N . ALA C 1 158 ? 3.735 4.029 42.310 1.00 49.17 183 ALA C N 1
ATOM 5834 C CA . ALA C 1 158 ? 2.542 3.309 41.868 1.00 58.41 183 ALA C CA 1
ATOM 5835 C C . ALA C 1 158 ? 2.207 3.557 40.398 1.00 63.61 183 ALA C C 1
ATOM 5836 O O . ALA C 1 158 ? 1.713 2.668 39.703 1.00 69.06 183 ALA C O 1
ATOM 5838 N N . ILE C 1 159 ? 2.470 4.769 39.927 1.00 63.40 184 ILE C N 1
ATOM 5839 C CA . ILE C 1 159 ? 2.177 5.117 38.544 1.00 67.16 184 ILE C CA 1
ATOM 5840 C C . ILE C 1 159 ? 3.155 4.438 37.583 1.00 71.61 184 ILE C C 1
ATOM 5841 O O . ILE C 1 159 ? 2.781 4.027 36.481 1.00 70.09 184 ILE C O 1
ATOM 5846 N N . ARG C 1 160 ? 4.400 4.295 38.020 1.00 73.40 185 ARG C N 1
ATOM 5847 C CA . ARG C 1 160 ? 5.430 3.698 37.180 1.00 78.81 185 ARG C CA 1
ATOM 5848 C C . ARG C 1 160 ? 5.258 2.197 36.968 1.00 82.04 185 ARG C C 1
ATOM 5849 O O . ARG C 1 160 ? 5.540 1.688 35.884 1.00 86.33 185 ARG C O 1
ATOM 5857 N N . ARG C 1 161 ? 4.796 1.487 37.991 1.00 81.37 186 ARG C N 1
ATOM 5858 C CA . ARG C 1 161 ? 4.568 0.054 37.849 1.00 91.38 186 ARG C CA 1
ATOM 5859 C C . ARG C 1 161 ? 3.418 -0.200 36.881 1.00 98.42 186 ARG C C 1
ATOM 5860 O O . ARG C 1 161 ? 3.351 -1.246 36.237 1.00 103.95 186 ARG C O 1
ATOM 5868 N N . GLU C 1 162 ? 2.526 0.777 36.769 1.00 98.51 187 GLU C N 1
ATOM 5869 C CA . GLU C 1 162 ? 1.360 0.659 35.905 1.00 106.48 187 GLU C CA 1
ATOM 5870 C C . GLU C 1 162 ? 1.638 1.229 34.510 1.00 113.50 187 GLU C C 1
ATOM 5871 O O . GLU C 1 162 ? 0.713 1.571 33.771 1.00 117.54 187 GLU C O 1
ATOM 5877 N N . ASN C 1 163 ? 2.919 1.327 34.159 1.00 114.40 188 ASN C N 1
ATOM 5878 C CA . ASN C 1 163 ? 3.326 1.866 32.865 1.00 116.88 188 ASN C CA 1
ATOM 5879 C C . ASN C 1 163 ? 2.929 0.952 31.713 1.00 122.70 188 ASN C C 1
ATOM 5880 O O . ASN C 1 163 ? 3.610 0.894 30.689 1.00 127.09 188 ASN C O 1
ATOM 5885 N N . LEU D 2 10 ? 9.400 32.666 29.428 1.00 84.58 270 LEU D N 1
ATOM 5886 C CA . LEU D 2 10 ? 8.533 32.390 30.569 1.00 85.20 270 LEU D CA 1
ATOM 5887 C C . LEU D 2 10 ? 7.486 31.321 30.248 1.00 80.27 270 LEU D C 1
ATOM 5888 O O . LEU D 2 10 ? 6.703 31.449 29.303 1.00 81.09 270 LEU D O 1
ATOM 5893 N N . LYS D 2 11 ? 7.480 30.275 31.068 1.00 71.27 271 LYS D N 1
ATOM 5894 C CA . LYS D 2 11 ? 6.780 29.037 30.763 1.00 62.89 271 LYS D CA 1
ATOM 5895 C C . LYS D 2 11 ? 5.370 28.957 31.347 1.00 56.99 271 LYS D C 1
ATOM 5896 O O . LYS D 2 11 ? 5.044 29.630 32.324 1.00 57.07 271 LYS D O 1
ATOM 5902 N N . ARG D 2 12 ? 4.544 28.115 30.735 1.00 52.41 272 ARG D N 1
ATOM 5903 C CA . ARG D 2 12 ? 3.162 27.940 31.157 1.00 51.28 272 ARG D CA 1
ATOM 5904 C C . ARG D 2 12 ? 2.723 26.487 31.015 1.00 45.30 272 ARG D C 1
ATOM 5905 O O . ARG D 2 12 ? 2.925 25.869 29.970 1.00 44.14 272 ARG D O 1
ATOM 5913 N N . ASP D 2 13 ? 2.127 25.939 32.069 1.00 40.64 273 ASP D N 1
ATOM 5914 C CA . ASP D 2 13 ? 1.537 24.609 31.989 1.00 37.43 273 ASP D CA 1
ATOM 5915 C C . ASP D 2 13 ? 0.307 24.675 31.080 1.00 39.64 273 ASP D C 1
ATOM 5916 O O . ASP D 2 13 ? -0.824 24.812 31.551 1.00 38.17 273 ASP D O 1
ATOM 5921 N N . LEU D 2 14 ? 0.546 24.582 29.774 1.00 40.87 274 LEU D N 1
ATOM 5922 C CA . LEU D 2 14 ? -0.507 24.693 28.766 1.00 37.99 274 LEU D CA 1
ATOM 5923 C C . LEU D 2 14 ? -1.597 23.632 28.917 1.00 36.96 274 LEU D C 1
ATOM 5924 O O . LEU D 2 14 ? -2.778 23.917 28.724 1.00 35.02 274 LEU D O 1
ATOM 5929 N N . ILE D 2 15 ? -1.198 22.409 29.257 1.00 34.42 275 ILE D N 1
ATOM 5930 C CA . ILE D 2 15 ? -2.141 21.300 29.383 1.00 30.80 275 ILE D CA 1
ATOM 5931 C C . ILE D 2 15 ? -3.143 21.532 30.518 1.00 31.68 275 ILE D C 1
ATOM 5932 O O . ILE D 2 15 ? -4.328 21.223 30.393 1.00 33.84 275 ILE D O 1
ATOM 5937 N N . THR D 2 16 ? -2.660 22.091 31.620 1.00 33.02 276 THR D N 1
ATOM 5938 C CA . THR D 2 16 ? -3.518 22.414 32.750 1.00 33.48 276 THR D CA 1
ATOM 5939 C C . THR D 2 16 ? -4.377 23.642 32.447 1.00 35.32 276 THR D C 1
ATOM 5940 O O . THR D 2 16 ? -5.570 23.678 32.755 1.00 37.94 276 THR D O 1
ATOM 5944 N N . SER D 2 17 ? -3.768 24.638 31.819 1.00 34.96 277 SER D N 1
ATOM 5945 C CA . SER D 2 17 ? -4.429 25.919 31.604 1.00 34.31 277 SER D CA 1
ATOM 5946 C C . SER D 2 17 ? -5.510 25.873 30.531 1.00 33.23 277 SER D C 1
ATOM 5947 O O . SER D 2 17 ? -6.571 26.470 30.695 1.00 34.89 277 SER D O 1
ATOM 5950 N N . LEU D 2 18 ? -5.235 25.173 29.434 1.00 26.36 278 LEU D N 1
ATOM 5951 C CA . LEU D 2 18 ? -6.192 25.078 28.335 1.00 29.14 278 LEU D CA 1
ATOM 5952 C C . LEU D 2 18 ? -7.474 24.397 28.786 1.00 30.17 278 LEU D C 1
ATOM 5953 O O . LEU D 2 18 ? -7.468 23.630 29.751 1.00 32.21 278 LEU D O 1
ATOM 5958 N N . PRO D 2 19 ? -8.588 24.694 28.102 1.00 35.34 279 PRO D N 1
ATOM 5959 C CA . PRO D 2 19 ? -9.826 23.955 28.358 1.00 36.80 279 PRO D CA 1
ATOM 5960 C C . PRO D 2 19 ? -9.585 22.466 28.144 1.00 39.13 279 PRO D C 1
ATOM 5961 O O . PRO D 2 19 ? -8.827 22.098 27.246 1.00 36.77 279 PRO D O 1
ATOM 5965 N N . PHE D 2 20 ? -10.216 21.640 28.972 1.00 38.61 280 PHE D N 1
ATOM 5966 C CA . PHE D 2 20 ? -10.061 20.187 28.943 1.00 37.41 280 PHE D CA 1
ATOM 5967 C C . PHE D 2 20 ? -10.079 19.580 27.537 1.00 33.38 280 PHE D C 1
ATOM 5968 O O . PHE D 2 20 ? -9.241 18.743 27.207 1.00 38.81 280 PHE D O 1
ATOM 5976 N N . GLU D 2 21 ? -11.020 20.024 26.712 1.00 39.08 281 GLU D N 1
ATOM 5977 C CA . GLU D 2 21 ? -11.193 19.485 25.364 1.00 42.54 281 GLU D CA 1
ATOM 5978 C C . GLU D 2 21 ? -10.005 19.778 24.449 1.00 42.44 281 GLU D C 1
ATOM 5979 O O . GLU D 2 21 ? -9.700 19.005 23.539 1.00 41.69 281 GLU D O 1
ATOM 5985 N N . ILE D 2 22 ? -9.338 20.900 24.685 1.00 37.38 282 ILE D N 1
ATOM 5986 C CA . ILE D 2 22 ? -8.219 21.286 23.836 1.00 36.30 282 ILE D CA 1
ATOM 5987 C C . ILE D 2 22 ? -6.966 20.502 24.211 1.00 38.06 282 ILE D C 1
ATOM 5988 O O . ILE D 2 22 ? -6.182 20.119 23.343 1.00 43.01 282 ILE D O 1
ATOM 5993 N N . SER D 2 23 ? -6.793 20.243 25.502 1.00 37.58 283 SER D N 1
ATOM 5994 C CA . SER D 2 23 ? -5.678 19.423 25.956 1.00 36.42 283 SER D CA 1
ATOM 5995 C C . SER D 2 23 ? -5.823 17.984 25.458 1.00 38.49 283 SER D C 1
ATOM 5996 O O . SER D 2 23 ? -4.841 17.362 25.047 1.00 40.11 283 SER D O 1
ATOM 5999 N N . LEU D 2 24 ? -7.049 17.465 25.487 1.00 33.77 284 LEU D N 1
ATOM 6000 C CA . LEU D 2 24 ? -7.327 16.153 24.914 1.00 39.64 284 LEU D CA 1
ATOM 6001 C C . LEU D 2 24 ? -6.908 16.124 23.452 1.00 43.78 284 LEU D C 1
ATOM 6002 O O . LEU D 2 24 ? -6.279 15.173 22.991 1.00 46.87 284 LEU D O 1
ATOM 6007 N N . LYS D 2 25 ? -7.270 17.179 22.731 1.00 42.05 285 LYS D N 1
ATOM 6008 C CA . LYS D 2 25 ? -6.930 17.311 21.324 1.00 43.56 285 LYS D CA 1
ATOM 6009 C C . LYS D 2 25 ? -5.412 17.274 21.143 1.00 41.70 285 LYS D C 1
ATOM 6010 O O . LYS D 2 25 ? -4.908 16.685 20.187 1.00 41.96 285 LYS D O 1
ATOM 6016 N N . ILE D 2 26 ? -4.686 17.882 22.078 1.00 37.73 286 ILE D N 1
ATOM 6017 C CA . ILE D 2 26 ? -3.224 17.824 22.059 1.00 40.05 286 ILE D CA 1
ATOM 6018 C C . ILE D 2 26 ? -2.707 16.393 22.265 1.00 40.43 286 ILE D C 1
ATOM 6019 O O . ILE D 2 26 ? -1.826 15.931 21.533 1.00 38.52 286 ILE D O 1
ATOM 6024 N N . PHE D 2 27 ? -3.261 15.696 23.254 1.00 34.85 287 PHE D N 1
ATOM 6025 C CA . PHE D 2 27 ? -2.838 14.329 23.553 1.00 37.64 287 PHE D CA 1
ATOM 6026 C C . PHE D 2 27 ? -3.146 13.357 22.419 1.00 40.44 287 PHE D C 1
ATOM 6027 O O . PHE D 2 27 ? -2.429 12.375 22.227 1.00 40.03 287 PHE D O 1
ATOM 6035 N N . ASN D 2 28 ? -4.208 13.632 21.668 1.00 37.71 288 ASN D N 1
ATOM 6036 C CA . ASN D 2 28 ? -4.586 12.768 20.556 1.00 41.69 288 ASN D CA 1
ATOM 6037 C C . ASN D 2 28 ? -3.603 12.823 19.386 1.00 43.97 288 ASN D C 1
ATOM 6038 O O . ASN D 2 28 ? -3.655 11.977 18.494 1.00 44.71 288 ASN D O 1
ATOM 6043 N N . TYR D 2 29 ? -2.714 13.817 19.381 1.00 37.81 289 TYR D N 1
ATOM 6044 C CA . TYR D 2 29 ? -1.668 13.874 18.361 1.00 43.32 289 TYR D CA 1
ATOM 6045 C C . TYR D 2 29 ? -0.446 13.082 18.800 1.00 45.64 289 TYR D C 1
ATOM 6046 O O . TYR D 2 29 ? 0.481 12.870 18.022 1.00 51.73 289 TYR D O 1
ATOM 6055 N N . LEU D 2 30 ? -0.445 12.649 20.052 1.00 44.13 290 LEU D N 1
ATOM 6056 C CA . LEU D 2 30 ? 0.722 11.986 20.615 1.00 45.54 290 LEU D CA 1
ATOM 6057 C C . LEU D 2 30 ? 0.649 10.468 20.478 1.00 44.58 290 LEU D C 1
ATOM 6058 O O . LEU D 2 30 ? -0.436 9.890 20.431 1.00 42.44 290 LEU D O 1
ATOM 6063 N N . GLN D 2 31 ? 1.814 9.833 20.397 1.00 43.54 291 GLN D N 1
ATOM 6064 C CA . GLN D 2 31 ? 1.902 8.380 20.412 1.00 40.45 291 GLN D CA 1
ATOM 6065 C C . GLN D 2 31 ? 1.614 7.897 21.826 1.00 41.42 291 GLN D C 1
ATOM 6066 O O . GLN D 2 31 ? 1.707 8.673 22.783 1.00 37.43 291 GLN D O 1
ATOM 6072 N N . PHE D 2 32 ? 1.273 6.619 21.965 1.00 36.89 292 PHE D N 1
ATOM 6073 C CA . PHE D 2 32 ? 0.907 6.095 23.276 1.00 37.90 292 PHE D CA 1
ATOM 6074 C C . PHE D 2 32 ? 2.049 6.203 24.285 1.00 40.64 292 PHE D C 1
ATOM 6075 O O . PHE D 2 32 ? 1.810 6.474 25.460 1.00 35.66 292 PHE D O 1
ATOM 6083 N N . GLU D 2 33 ? 3.283 6.005 23.821 1.00 41.68 293 GLU D N 1
ATOM 6084 C CA . GLU D 2 33 ? 4.458 6.173 24.673 1.00 44.30 293 GLU D CA 1
ATOM 6085 C C . GLU D 2 33 ? 4.483 7.548 25.355 1.00 42.45 293 GLU D C 1
ATOM 6086 O O . GLU D 2 33 ? 4.817 7.657 26.533 1.00 39.21 293 GLU D O 1
ATOM 6092 N N . ASP D 2 34 ? 4.122 8.589 24.612 1.00 38.10 294 ASP D N 1
ATOM 6093 C CA . ASP D 2 34 ? 4.126 9.950 25.141 1.00 29.47 294 ASP D CA 1
ATOM 6094 C C . ASP D 2 34 ? 2.998 10.155 26.146 1.00 38.88 294 ASP D C 1
ATOM 6095 O O . ASP D 2 34 ? 3.131 10.915 27.108 1.00 38.11 294 ASP D O 1
ATOM 6100 N N . ILE D 2 35 ? 1.887 9.466 25.919 1.00 33.28 295 ILE D N 1
ATOM 6101 C CA . ILE D 2 35 ? 0.742 9.553 26.809 1.00 35.90 295 ILE D CA 1
ATOM 6102 C C . ILE D 2 35 ? 1.025 8.824 28.123 1.00 38.70 295 ILE D C 1
ATOM 6103 O O . ILE D 2 35 ? 0.596 9.260 29.192 1.00 39.95 295 ILE D O 1
ATOM 6108 N N . ILE D 2 36 ? 1.777 7.732 28.044 1.00 38.92 296 ILE D N 1
ATOM 6109 C CA . ILE D 2 36 ? 2.182 6.997 29.241 1.00 38.50 296 ILE D CA 1
ATOM 6110 C C . ILE D 2 36 ? 3.124 7.848 30.093 1.00 38.31 296 ILE D C 1
ATOM 6111 O O . ILE D 2 36 ? 2.949 7.958 31.306 1.00 38.95 296 ILE D O 1
ATOM 6116 N N . ASN D 2 37 ? 4.114 8.461 29.451 1.00 39.36 297 ASN D N 1
ATOM 6117 C CA . ASN D 2 37 ? 4.988 9.403 30.140 1.00 40.22 297 ASN D CA 1
ATOM 6118 C C . ASN D 2 37 ? 4.208 10.576 30.736 1.00 41.87 297 ASN D C 1
ATOM 6119 O O . ASN D 2 37 ? 4.446 10.971 31.877 1.00 44.23 297 ASN D O 1
ATOM 6124 N N . SER D 2 38 ? 3.267 11.113 29.963 1.00 36.39 298 SER D N 1
ATOM 6125 C CA . SER D 2 38 ? 2.437 12.234 30.407 1.00 33.63 298 SER D CA 1
ATOM 6126 C C . SER D 2 38 ? 1.633 11.919 31.671 1.00 33.65 298 SER D C 1
ATOM 6127 O O . SER D 2 38 ? 1.367 12.806 32.482 1.00 38.19 298 SER D O 1
ATOM 6130 N N . LEU D 2 39 ? 1.252 10.656 31.836 1.00 31.92 299 LEU D N 1
ATOM 6131 C CA . LEU D 2 39 ? 0.574 10.211 33.049 1.00 31.82 299 LEU D CA 1
ATOM 6132 C C . LEU D 2 39 ? 1.430 10.463 34.291 1.00 35.60 299 LEU D C 1
ATOM 6133 O O . LEU D 2 39 ? 0.904 10.607 35.394 1.00 34.47 299 LEU D O 1
ATOM 6138 N N . GLY D 2 40 ? 2.748 10.513 34.101 1.00 32.14 300 GLY D N 1
ATOM 6139 C CA . GLY D 2 40 ? 3.685 10.631 35.205 1.00 32.45 300 GLY D CA 1
ATOM 6140 C C . GLY D 2 40 ? 4.281 12.017 35.373 1.00 34.42 300 GLY D C 1
ATOM 6141 O O . GLY D 2 40 ? 5.248 12.194 36.113 1.00 38.42 300 GLY D O 1
ATOM 6142 N N . VAL D 2 41 ? 3.704 13.001 34.690 1.00 28.93 301 VAL D N 1
ATOM 6143 C CA . VAL D 2 41 ? 4.164 14.385 34.793 1.00 30.24 301 VAL D CA 1
ATOM 6144 C C . VAL D 2 41 ? 3.750 15.056 36.108 1.00 29.34 301 VAL D C 1
ATOM 6145 O O . VAL D 2 41 ? 4.586 15.611 36.814 1.00 32.34 301 VAL D O 1
ATOM 6149 N N . SER D 2 42 ? 2.458 15.008 36.418 1.00 26.54 302 SER D N 1
ATOM 6150 C CA . SER D 2 42 ? 1.915 15.618 37.632 1.00 36.77 302 SER D CA 1
ATOM 6151 C C . SER D 2 42 ? 0.531 15.048 37.929 1.00 34.09 302 SER D C 1
ATOM 6152 O O . SER D 2 42 ? -0.073 14.395 37.073 1.00 31.68 302 SER D O 1
ATOM 6155 N N . GLN D 2 43 ? 0.037 15.292 39.140 1.00 31.87 303 GLN D N 1
ATOM 6156 C CA . GLN D 2 43 ? -1.304 14.852 39.512 1.00 30.99 303 GLN D CA 1
ATOM 6157 C C . GLN D 2 43 ? -2.353 15.361 38.531 1.00 31.49 303 GLN D C 1
ATOM 6158 O O . GLN D 2 43 ? -3.250 14.616 38.140 1.00 35.31 303 GLN D O 1
ATOM 6164 N N . ASN D 2 44 ? -2.233 16.616 38.112 1.00 30.06 304 ASN D N 1
ATOM 6165 C CA . ASN D 2 44 ? -3.247 17.166 37.225 1.00 31.49 304 ASN D CA 1
ATOM 6166 C C . ASN D 2 44 ? -3.218 16.583 35.819 1.00 32.37 304 ASN D C 1
ATOM 6167 O O . ASN D 2 44 ? -4.275 16.350 35.234 1.00 32.52 304 ASN D O 1
ATOM 6172 N N . TRP D 2 45 ? -2.022 16.358 35.276 1.00 30.88 305 TRP D N 1
ATOM 6173 C CA . TRP D 2 45 ? -1.904 15.698 33.980 1.00 29.69 305 TRP D CA 1
ATOM 6174 C C . TRP D 2 45 ? -2.449 14.279 34.088 1.00 36.61 305 TRP D C 1
ATOM 6175 O O . TRP D 2 45 ? -3.154 13.802 33.196 1.00 34.50 305 TRP D O 1
ATOM 6186 N N . ASN D 2 46 ? -2.120 13.614 35.190 1.00 33.49 306 ASN D N 1
ATOM 6187 C CA . ASN D 2 46 ? -2.608 12.267 35.442 1.00 30.51 306 ASN D CA 1
ATOM 6188 C C . ASN D 2 46 ? -4.135 12.237 35.472 1.00 33.62 306 ASN D C 1
ATOM 6189 O O . ASN D 2 46 ? -4.756 11.368 34.862 1.00 33.83 306 ASN D O 1
ATOM 6194 N N . LYS D 2 47 ? -4.733 13.197 36.173 1.00 33.30 307 LYS D N 1
ATOM 6195 C CA . LYS D 2 47 ? -6.189 13.276 36.280 1.00 34.14 307 LYS D CA 1
ATOM 6196 C C . LYS D 2 47 ? -6.843 13.571 34.932 1.00 35.21 307 LYS D C 1
ATOM 6197 O O . LYS D 2 47 ? -7.853 12.965 34.573 1.00 31.84 307 LYS D O 1
ATOM 6203 N N . ILE D 2 48 ? -6.263 14.512 34.195 1.00 32.53 308 ILE D N 1
ATOM 6204 C CA . ILE D 2 48 ? -6.810 14.923 32.909 1.00 33.92 308 ILE D CA 1
ATOM 6205 C C . ILE D 2 48 ? -6.862 13.759 31.921 1.00 40.76 308 ILE D C 1
ATOM 6206 O O . ILE D 2 48 ? -7.884 13.531 31.271 1.00 43.51 308 ILE D O 1
ATOM 6211 N N . ILE D 2 49 ? -5.765 13.014 31.837 1.00 34.95 309 ILE D N 1
ATOM 6212 C CA . ILE D 2 49 ? -5.661 11.901 30.908 1.00 34.52 309 ILE D CA 1
ATOM 6213 C C . ILE D 2 49 ? -6.617 10.770 31.268 1.00 34.38 309 ILE D C 1
ATOM 6214 O O . ILE D 2 49 ? -7.224 10.160 30.389 1.00 34.18 309 ILE D O 1
ATOM 6219 N N . ARG D 2 50 ? -6.769 10.504 32.561 1.00 30.60 310 ARG D N 1
ATOM 6220 C CA . ARG D 2 50 ? -7.617 9.404 33.007 1.00 38.24 310 ARG D CA 1
ATOM 6221 C C . ARG D 2 50 ? -9.079 9.816 33.103 1.00 37.01 310 ARG D C 1
ATOM 6222 O O . ARG D 2 50 ? -9.922 9.048 33.561 1.00 45.04 310 ARG D O 1
ATOM 6230 N N . LYS D 2 51 ? -9.370 11.030 32.651 1.00 39.35 311 LYS D N 1
ATOM 6231 C CA . LYS D 2 51 ? -10.726 11.558 32.664 1.00 44.63 311 LYS D CA 1
ATOM 6232 C C . LYS D 2 51 ? -11.428 11.270 31.336 1.00 42.87 311 LYS D C 1
ATOM 6233 O O . LYS D 2 51 ? -12.652 11.189 31.272 1.00 41.92 311 LYS D O 1
ATOM 6239 N N . SER D 2 52 ? -10.641 11.102 30.280 1.00 42.17 312 SER D N 1
ATOM 6240 C CA . SER D 2 52 ? -11.194 10.952 28.939 1.00 46.18 312 SER D CA 1
ATOM 6241 C C . SER D 2 52 ? -11.380 9.503 28.506 1.00 43.37 312 SER D C 1
ATOM 6242 O O . SER D 2 52 ? -10.413 8.750 28.393 1.00 44.75 312 SER D O 1
ATOM 6245 N N . THR D 2 53 ? -12.623 9.119 28.248 1.00 37.49 313 THR D N 1
ATOM 6246 C CA . THR D 2 53 ? -12.888 7.837 27.612 1.00 38.06 313 THR D CA 1
ATOM 6247 C C . THR D 2 53 ? -12.397 7.857 26.166 1.00 38.99 313 THR D C 1
ATOM 6248 O O . THR D 2 53 ? -11.702 6.936 25.728 1.00 38.31 313 THR D O 1
ATOM 6252 N N . SER D 2 54 ? -12.741 8.921 25.442 1.00 36.22 314 SER D N 1
ATOM 6253 C CA . SER D 2 54 ? -12.388 9.048 24.025 1.00 40.59 314 SER D CA 1
ATOM 6254 C C . SER D 2 54 ? -10.885 8.902 23.735 1.00 37.56 314 SER D C 1
ATOM 6255 O O . SER D 2 54 ? -10.499 8.330 22.717 1.00 37.37 314 SER D O 1
ATOM 6258 N N . LEU D 2 55 ? -10.046 9.414 24.628 1.00 30.98 315 LEU D N 1
ATOM 6259 C CA . LEU D 2 55 ? -8.600 9.302 24.463 1.00 33.42 315 LEU D CA 1
ATOM 6260 C C . LEU D 2 55 ? -8.174 7.838 24.358 1.00 38.41 315 LEU D C 1
ATOM 6261 O O . LEU D 2 55 ? -7.411 7.466 23.468 1.00 37.50 315 LEU D O 1
ATOM 6266 N N . TRP D 2 56 ? -8.672 7.009 25.268 1.00 34.07 316 TRP D N 1
ATOM 6267 C CA . TRP D 2 56 ? -8.278 5.606 25.292 1.00 35.83 316 TRP D CA 1
ATOM 6268 C C . TRP D 2 56 ? -8.986 4.768 24.223 1.00 34.52 316 TRP D C 1
ATOM 6269 O O . TRP D 2 56 ? -8.420 3.810 23.699 1.00 34.36 316 TRP D O 1
ATOM 6280 N N . LYS D 2 57 ? -10.213 5.147 23.887 1.00 33.79 317 LYS D N 1
ATOM 6281 C CA . LYS D 2 57 ? -10.908 4.535 22.764 1.00 36.77 317 LYS D CA 1
ATOM 6282 C C . LYS D 2 57 ? -10.132 4.761 21.462 1.00 42.08 317 LYS D C 1
ATOM 6283 O O . LYS D 2 57 ? -9.912 3.823 20.693 1.00 40.06 317 LYS D O 1
ATOM 6289 N N . LYS D 2 58 ? -9.715 6.004 21.225 1.00 38.56 318 LYS D N 1
ATOM 6290 C CA . LYS D 2 58 ? -8.940 6.342 20.032 1.00 40.18 318 LYS D CA 1
ATOM 6291 C C . LYS D 2 58 ? -7.634 5.551 19.931 1.00 37.94 318 LYS D C 1
ATOM 6292 O O . LYS D 2 58 ? -7.251 5.120 18.844 1.00 36.40 318 LYS D O 1
ATOM 6298 N N . LEU D 2 59 ? -6.954 5.368 21.060 1.00 34.56 319 LEU D N 1
ATOM 6299 C CA . LEU D 2 59 ? -5.716 4.588 21.087 1.00 36.00 319 LEU D CA 1
ATOM 6300 C C . LEU D 2 59 ? -5.947 3.111 20.778 1.00 33.24 319 LEU D C 1
ATOM 6301 O O . LEU D 2 59 ? -5.171 2.499 20.050 1.00 37.23 319 LEU D O 1
ATOM 6306 N N . LEU D 2 60 ? -7.006 2.542 21.345 1.00 33.64 320 LEU D N 1
ATOM 6307 C CA . LEU D 2 60 ? -7.341 1.144 21.103 1.00 35.95 320 LEU D CA 1
ATOM 6308 C C . LEU D 2 60 ? -7.659 0.911 19.624 1.00 37.50 320 LEU D C 1
ATOM 6309 O O . LEU D 2 60 ? -7.255 -0.094 19.038 1.00 39.57 320 LEU D O 1
ATOM 6314 N N . ILE D 2 61 ? -8.371 1.858 19.027 1.00 34.36 321 ILE D N 1
ATOM 6315 C CA . ILE D 2 61 ? -8.759 1.769 17.627 1.00 35.02 321 ILE D CA 1
ATOM 6316 C C . ILE D 2 61 ? -7.562 1.968 16.692 1.00 39.12 321 ILE D C 1
ATOM 6317 O O . ILE D 2 61 ? -7.414 1.242 15.709 1.00 42.11 321 ILE D O 1
ATOM 6322 N N . SER D 2 62 ? -6.696 2.926 17.014 1.00 37.13 322 SER D N 1
ATOM 6323 C CA . SER D 2 62 ? -5.541 3.224 16.166 1.00 36.86 322 SER D CA 1
ATOM 6324 C C . SER D 2 62 ? -4.515 2.095 16.158 1.00 36.33 322 SER D C 1
ATOM 6325 O O . SER D 2 62 ? -3.715 1.992 15.235 1.00 32.69 322 SER D O 1
ATOM 6328 N N . GLU D 2 63 ? -4.524 1.264 17.196 1.00 34.31 323 GLU D N 1
ATOM 6329 C CA . GLU D 2 63 ? -3.664 0.087 17.217 1.00 31.57 323 GLU D CA 1
ATOM 6330 C C . GLU D 2 63 ? -4.420 -1.145 16.722 1.00 32.91 323 GLU D C 1
ATOM 6331 O O . GLU D 2 63 ? -3.887 -2.252 16.737 1.00 35.36 323 GLU D O 1
ATOM 6337 N N . ASN D 2 64 ? -5.659 -0.934 16.279 1.00 31.85 324 ASN D N 1
ATOM 6338 C CA . ASN D 2 64 ? -6.510 -2.008 15.772 1.00 36.47 324 ASN D CA 1
ATOM 6339 C C . ASN D 2 64 ? -6.781 -3.099 16.802 1.00 40.72 324 ASN D C 1
ATOM 6340 O O . ASN D 2 64 ? -6.908 -4.269 16.448 1.00 41.90 324 ASN D O 1
ATOM 6345 N N . PHE D 2 65 ? -6.863 -2.724 18.073 1.00 36.56 325 PHE D N 1
ATOM 6346 C CA . PHE D 2 65 ? -7.186 -3.700 19.110 1.00 37.27 325 PHE D CA 1
ATOM 6347 C C . PHE D 2 65 ? -8.693 -3.886 19.214 1.00 35.91 325 PHE D C 1
ATOM 6348 O O . PHE D 2 65 ? -9.171 -4.850 19.806 1.00 41.38 325 PHE D O 1
ATOM 6356 N N . VAL D 2 66 ? -9.437 -2.954 18.632 1.00 34.57 326 VAL D N 1
ATOM 6357 C CA . VAL D 2 66 ? -10.891 -3.028 18.613 1.00 37.43 326 VAL D CA 1
ATOM 6358 C C . VAL D 2 66 ? -11.407 -2.132 17.492 1.00 42.67 326 VAL D C 1
ATOM 6359 O O . VAL D 2 66 ? -10.747 -1.166 17.107 1.00 46.41 326 VAL D O 1
ATOM 6363 N N . SER D 2 67 ? -12.570 -2.471 16.948 1.00 38.30 327 SER D N 1
ATOM 6364 C CA . SER D 2 67 ? -13.212 -1.632 15.950 1.00 44.23 327 SER D CA 1
ATOM 6365 C C . SER D 2 67 ? -14.271 -0.794 16.653 1.00 47.69 327 SER D C 1
ATOM 6366 O O . SER D 2 67 ? -14.696 -1.139 17.756 1.00 47.91 327 SER D O 1
ATOM 6369 N N . PRO D 2 68 ? -14.687 0.321 16.034 1.00 50.20 328 PRO D N 1
ATOM 6370 C CA . PRO D 2 68 ? -15.776 1.121 16.610 1.00 56.64 328 PRO D CA 1
ATOM 6371 C C . PRO D 2 68 ? -17.047 0.298 16.840 1.00 62.63 328 PRO D C 1
ATOM 6372 O O . PRO D 2 68 ? -17.788 0.562 17.787 1.00 68.05 328 PRO D O 1
ATOM 6376 N N . LYS D 2 69 ? -17.282 -0.696 15.989 1.00 61.08 329 LYS D N 1
ATOM 6377 C CA . LYS D 2 69 ? -18.486 -1.514 16.081 1.00 65.55 329 LYS D CA 1
ATOM 6378 C C . LYS D 2 69 ? -18.400 -2.526 17.221 1.00 58.87 329 LYS D C 1
ATOM 6379 O O . LYS D 2 69 ? -19.416 -2.920 17.793 1.00 57.65 329 LYS D O 1
ATOM 6385 N N . GLY D 2 70 ? -17.182 -2.944 17.546 1.00 56.81 330 GLY D N 1
ATOM 6386 C CA . GLY D 2 70 ? -16.974 -3.922 18.599 1.00 49.03 330 GLY D CA 1
ATOM 6387 C C . GLY D 2 70 ? -16.652 -3.289 19.940 1.00 42.64 330 GLY D C 1
ATOM 6388 O O . GLY D 2 70 ? -16.300 -3.981 20.892 1.00 43.24 330 GLY D O 1
ATOM 6389 N N . PHE D 2 71 ? -16.781 -1.970 20.021 1.00 41.68 331 PHE D N 1
ATOM 6390 C CA . PHE D 2 71 ? -16.390 -1.249 21.230 1.00 48.43 331 PHE D CA 1
ATOM 6391 C C . PHE D 2 71 ? -17.281 -1.536 22.439 1.00 49.98 331 PHE D C 1
ATOM 6392 O O . PHE D 2 71 ? -16.780 -1.740 23.545 1.00 47.10 331 PHE D O 1
ATOM 6400 N N . ASN D 2 72 ? -18.595 -1.547 22.231 1.00 54.03 332 ASN D N 1
ATOM 6401 C CA . ASN D 2 72 ? -19.529 -1.803 23.323 1.00 59.42 332 ASN D CA 1
ATOM 6402 C C . ASN D 2 72 ? -19.325 -3.177 23.949 1.00 56.02 332 ASN D C 1
ATOM 6403 O O . ASN D 2 72 ? -19.395 -3.333 25.168 1.00 58.42 332 ASN D O 1
ATOM 6408 N N . SER D 2 73 ? -19.054 -4.167 23.108 1.00 51.52 333 SER D N 1
ATOM 6409 C CA . SER D 2 73 ? -18.827 -5.528 23.577 1.00 52.93 333 SER D CA 1
ATOM 6410 C C . SER D 2 73 ? -17.542 -5.633 24.401 1.00 49.50 333 SER D C 1
ATOM 6411 O O . SER D 2 73 ? -17.519 -6.294 25.440 1.00 50.17 333 SER D O 1
ATOM 6414 N N . LEU D 2 74 ? -16.477 -4.984 23.936 1.00 48.68 334 LEU D N 1
ATOM 6415 C CA . LEU D 2 74 ? -15.222 -4.945 24.687 1.00 44.98 334 LEU D CA 1
ATOM 6416 C C . LEU D 2 74 ? -15.426 -4.279 26.047 1.00 43.01 334 LEU D C 1
ATOM 6417 O O . LEU D 2 74 ? -14.950 -4.770 27.070 1.00 43.27 334 LEU D O 1
ATOM 6422 N N . ASN D 2 75 ? -16.145 -3.160 26.036 1.00 40.66 335 ASN D N 1
ATOM 6423 C CA . ASN D 2 75 ? -16.459 -2.404 27.241 1.00 47.68 335 ASN D CA 1
ATOM 6424 C C . ASN D 2 75 ? -17.169 -3.243 28.294 1.00 47.42 335 ASN D C 1
ATOM 6425 O O . ASN D 2 75 ? -16.883 -3.141 29.485 1.00 45.26 335 ASN D O 1
ATOM 6430 N N . LEU D 2 76 ? -18.107 -4.066 27.851 1.00 47.79 336 LEU D N 1
ATOM 6431 C CA . LEU D 2 76 ? -18.857 -4.897 28.771 1.00 44.82 336 LEU D CA 1
ATOM 6432 C C . LEU D 2 76 ? -17.944 -5.949 29.391 1.00 46.81 336 LEU D C 1
ATOM 6433 O O . LEU D 2 76 ? -18.005 -6.201 30.596 1.00 47.44 336 LEU D O 1
ATOM 6438 N N . LYS D 2 77 ? -17.095 -6.554 28.563 1.00 45.65 337 LYS D N 1
ATOM 6439 C CA . LYS D 2 77 ? -16.106 -7.517 29.047 1.00 50.46 337 LYS D CA 1
ATOM 6440 C C . LYS D 2 77 ? -15.173 -6.910 30.094 1.00 44.95 337 LYS D C 1
ATOM 6441 O O . LYS D 2 77 ? -14.870 -7.542 31.106 1.00 44.34 337 LYS D O 1
ATOM 6447 N N . LEU D 2 78 ? -14.721 -5.685 29.849 1.00 40.41 338 LEU D N 1
ATOM 6448 C CA . LEU D 2 78 ? -13.829 -5.003 30.784 1.00 42.38 338 LEU D CA 1
ATOM 6449 C C . LEU D 2 78 ? -14.545 -4.663 32.093 1.00 45.55 338 LEU D C 1
ATOM 6450 O O . LEU D 2 78 ? -13.934 -4.666 33.168 1.00 44.47 338 LEU D O 1
ATOM 6455 N N . SER D 2 79 ? -15.841 -4.382 31.998 1.00 39.67 339 SER D N 1
ATOM 6456 C CA . SER D 2 79 ? -16.638 -4.092 33.182 1.00 41.51 339 SER D CA 1
ATOM 6457 C C . SER D 2 79 ? -16.745 -5.334 34.062 1.00 40.96 339 SER D C 1
ATOM 6458 O O . SER D 2 79 ? -16.680 -5.248 35.287 1.00 38.84 339 SER D O 1
ATOM 6461 N N . GLN D 2 80 ? -16.898 -6.488 33.423 1.00 45.10 340 GLN D N 1
ATOM 6462 C CA . GLN D 2 80 ? -16.977 -7.758 34.131 1.00 47.78 340 GLN D CA 1
ATOM 6463 C C . GLN D 2 80 ? -15.621 -8.127 34.720 1.00 43.44 340 GLN D C 1
ATOM 6464 O O . GLN D 2 80 ? -15.528 -8.629 35.841 1.00 46.08 340 GLN D O 1
ATOM 6470 N N . LYS D 2 81 ? -14.571 -7.859 33.957 1.00 44.38 341 LYS D N 1
ATOM 6471 C CA . LYS D 2 81 ? -13.213 -8.171 34.372 1.00 47.35 341 LYS D CA 1
ATOM 6472 C C . LYS D 2 81 ? -12.748 -7.242 35.493 1.00 50.54 341 LYS D C 1
ATOM 6473 O O . LYS D 2 81 ? -12.167 -7.696 36.477 1.00 52.20 341 LYS D O 1
ATOM 6479 N N . TYR D 2 82 ? -13.014 -5.946 35.342 1.00 48.17 342 TYR D N 1
ATOM 6480 C CA . TYR D 2 82 ? -12.614 -4.952 36.336 1.00 43.89 342 TYR D CA 1
ATOM 6481 C C . TYR D 2 82 ? -13.800 -4.165 36.880 1.00 41.52 342 TYR D C 1
ATOM 6482 O O . TYR D 2 82 ? -13.975 -2.994 36.533 1.00 44.87 342 TYR D O 1
ATOM 6491 N N . PRO D 2 83 ? -14.600 -4.790 37.756 1.00 40.29 343 PRO D N 1
ATOM 6492 C CA . PRO D 2 83 ? -15.817 -4.172 38.297 1.00 42.37 343 PRO D CA 1
ATOM 6493 C C . PRO D 2 83 ? -15.579 -2.824 38.975 1.00 45.70 343 PRO D C 1
ATOM 6494 O O . PRO D 2 83 ? -16.426 -1.937 38.882 1.00 47.01 343 PRO D O 1
ATOM 6498 N N . LYS D 2 84 ? -14.441 -2.667 39.641 1.00 49.38 344 LYS D N 1
ATOM 6499 C CA . LYS D 2 84 ? -14.217 -1.471 40.449 1.00 47.74 344 LYS D CA 1
ATOM 6500 C C . LYS D 2 84 ? -13.371 -0.400 39.769 1.00 45.18 344 LYS D C 1
ATOM 6501 O O . LYS D 2 84 ? -12.997 0.584 40.395 1.00 48.05 344 LYS D O 1
ATOM 6507 N N . LEU D 2 85 ? -13.075 -0.581 38.487 1.00 44.78 345 LEU D N 1
ATOM 6508 C CA . LEU D 2 85 ? -12.354 0.449 37.752 1.00 44.66 345 LEU D CA 1
ATOM 6509 C C . LEU D 2 85 ? -13.291 1.312 36.922 1.00 43.01 345 LEU D C 1
ATOM 6510 O O . LEU D 2 85 ? -14.344 0.854 36.471 1.00 43.04 345 LEU D O 1
ATOM 6515 N N . SER D 2 86 ? -12.900 2.566 36.722 1.00 41.50 346 SER D N 1
ATOM 6516 C CA . SER D 2 86 ? -13.647 3.465 35.857 1.00 43.60 346 SER D CA 1
ATOM 6517 C C . SER D 2 86 ? -13.512 2.986 34.420 1.00 41.72 346 SER D C 1
ATOM 6518 O O . SER D 2 86 ? -12.643 2.167 34.110 1.00 42.14 346 SER D O 1
ATOM 6521 N N . GLN D 2 87 ? -14.369 3.493 33.543 1.00 38.43 347 GLN D N 1
ATOM 6522 C CA . GLN D 2 87 ? -14.293 3.126 32.141 1.00 42.57 347 GLN D CA 1
ATOM 6523 C C . GLN D 2 87 ? -12.928 3.476 31.569 1.00 39.28 347 GLN D C 1
ATOM 6524 O O . GLN D 2 87 ? -12.328 2.681 30.847 1.00 40.21 347 GLN D O 1
ATOM 6530 N N . GLN D 2 88 ? -12.442 4.663 31.905 1.00 31.89 348 GLN D N 1
ATOM 6531 C CA . GLN D 2 88 ? -11.177 5.138 31.367 1.00 38.52 348 GLN D CA 1
ATOM 6532 C C . GLN D 2 88 ? -10.028 4.245 31.812 1.00 37.01 348 GLN D C 1
ATOM 6533 O O . GLN D 2 88 ? -9.167 3.889 31.006 1.00 35.23 348 GLN D O 1
ATOM 6539 N N . ASP D 2 89 ? -10.023 3.881 33.092 1.00 33.88 349 ASP D N 1
ATOM 6540 C CA . ASP D 2 89 ? -8.994 2.993 33.622 1.00 34.88 349 ASP D CA 1
ATOM 6541 C C . ASP D 2 89 ? -9.073 1.583 33.017 1.00 39.06 349 ASP D C 1
ATOM 6542 O O . ASP D 2 89 ? -8.040 0.985 32.706 1.00 36.34 349 ASP D O 1
ATOM 6547 N N . ARG D 2 90 ? -10.288 1.059 32.847 1.00 32.35 350 ARG D N 1
ATOM 6548 C CA . ARG D 2 90 ? -10.472 -0.236 32.186 1.00 33.44 350 ARG D CA 1
ATOM 6549 C C . ARG D 2 90 ? -9.838 -0.219 30.798 1.00 36.27 350 ARG D C 1
ATOM 6550 O O . ARG D 2 90 ? -9.077 -1.118 30.432 1.00 32.70 350 ARG D O 1
ATOM 6558 N N . LEU D 2 91 ? -10.164 0.816 30.031 1.00 32.46 351 LEU D N 1
ATOM 6559 C CA . LEU D 2 91 ? -9.684 0.937 28.666 1.00 32.82 351 LEU D CA 1
ATOM 6560 C C . LEU D 2 91 ? -8.165 1.083 28.611 1.00 34.31 351 LEU D C 1
ATOM 6561 O O . LEU D 2 91 ? -7.522 0.550 27.710 1.00 32.88 351 LEU D O 1
ATOM 6566 N N . ARG D 2 92 ? -7.597 1.791 29.584 1.00 34.12 352 ARG D N 1
ATOM 6567 C CA . ARG D 2 92 ? -6.147 1.973 29.655 1.00 33.80 352 ARG D CA 1
ATOM 6568 C C . ARG D 2 92 ? -5.434 0.654 29.941 1.00 33.94 352 ARG D C 1
ATOM 6569 O O . ARG D 2 92 ? -4.452 0.311 29.279 1.00 31.72 352 ARG D O 1
ATOM 6577 N N . LEU D 2 93 ? -5.932 -0.085 30.930 1.00 30.35 353 LEU D N 1
ATOM 6578 C CA . LEU D 2 93 ? -5.369 -1.393 31.258 1.00 32.36 353 LEU D CA 1
ATOM 6579 C C . LEU D 2 93 ? -5.461 -2.353 30.071 1.00 32.50 353 LEU D C 1
ATOM 6580 O O . LEU D 2 93 ? -4.519 -3.089 29.782 1.00 36.44 353 LEU D O 1
ATOM 6585 N N . SER D 2 94 ? -6.598 -2.341 29.385 1.00 27.71 354 SER D N 1
ATOM 6586 C CA . SER D 2 94 ? -6.783 -3.209 28.232 1.00 33.23 354 SER D CA 1
ATOM 6587 C C . SER D 2 94 ? -5.777 -2.851 27.146 1.00 37.42 354 SER D C 1
ATOM 6588 O O . SER D 2 94 ? -5.194 -3.728 26.507 1.00 42.20 354 SER D O 1
ATOM 6591 N N . PHE D 2 95 ? -5.576 -1.554 26.950 1.00 32.82 355 PHE D N 1
ATOM 6592 C CA . PHE D 2 95 ? -4.628 -1.078 25.956 1.00 33.88 355 PHE D CA 1
ATOM 6593 C C . PHE D 2 95 ? -3.201 -1.513 26.284 1.00 31.11 355 PHE D C 1
ATOM 6594 O O . PHE D 2 95 ? -2.475 -1.979 25.408 1.00 34.13 355 PHE D O 1
ATOM 6602 N N . LEU D 2 96 ? -2.803 -1.351 27.543 1.00 28.44 356 LEU D N 1
ATOM 6603 C CA . LEU D 2 96 ? -1.449 -1.699 27.971 1.00 38.76 356 LEU D CA 1
ATOM 6604 C C . LEU D 2 96 ? -1.173 -3.193 27.826 1.00 40.16 356 LEU D C 1
ATOM 6605 O O . LEU D 2 96 ? -0.102 -3.589 27.372 1.00 42.65 356 LEU D O 1
ATOM 6610 N N . GLU D 2 97 ? -2.142 -4.014 28.217 1.00 35.78 357 GLU D N 1
ATOM 6611 C CA . GLU D 2 97 ? -2.024 -5.462 28.073 1.00 39.44 357 GLU D CA 1
ATOM 6612 C C . GLU D 2 97 ? -1.929 -5.867 26.598 1.00 37.34 357 GLU D C 1
ATOM 6613 O O . GLU D 2 97 ? -1.100 -6.701 26.225 1.00 31.93 357 GLU D O 1
ATOM 6619 N N . ASN D 2 98 ? -2.766 -5.258 25.763 1.00 30.77 358 ASN D N 1
ATOM 6620 C CA . ASN D 2 98 ? -2.762 -5.546 24.332 1.00 30.08 358 ASN D CA 1
ATOM 6621 C C . ASN D 2 98 ? -1.459 -5.155 23.630 1.00 35.09 358 ASN D C 1
ATOM 6622 O O . ASN D 2 98 ? -1.005 -5.845 22.714 1.00 33.46 358 ASN D O 1
ATOM 6627 N N . ILE D 2 99 ? -0.865 -4.049 24.065 1.00 31.32 359 ILE D N 1
ATOM 6628 C CA . ILE D 2 99 ? 0.413 -3.599 23.528 1.00 36.25 359 ILE D CA 1
ATOM 6629 C C . ILE D 2 99 ? 1.504 -4.606 23.872 1.00 31.53 359 ILE D C 1
ATOM 6630 O O . ILE D 2 99 ? 2.303 -5.000 23.024 1.00 35.59 359 ILE D O 1
ATOM 6635 N N . PHE D 2 100 ? 1.522 -5.016 25.132 1.00 30.46 360 PHE D N 1
ATOM 6636 C CA . PHE D 2 100 ? 2.497 -5.980 25.617 1.00 35.03 360 PHE D CA 1
ATOM 6637 C C . PHE D 2 100 ? 2.369 -7.296 24.844 1.00 33.55 360 PHE D C 1
ATOM 6638 O O . PHE D 2 100 ? 3.363 -7.878 24.418 1.00 33.80 360 PHE D O 1
ATOM 6646 N N . ILE D 2 101 ? 1.138 -7.749 24.643 1.00 30.45 361 ILE D N 1
ATOM 6647 C CA . ILE D 2 101 ? 0.908 -8.994 23.919 1.00 30.98 361 ILE D CA 1
ATOM 6648 C C . ILE D 2 101 ? 1.323 -8.893 22.447 1.00 32.69 361 ILE D C 1
ATOM 6649 O O . ILE D 2 101 ? 2.026 -9.766 21.937 1.00 32.29 361 ILE D O 1
ATOM 6654 N N . LEU D 2 102 ? 0.911 -7.820 21.778 1.00 30.25 362 LEU D N 1
ATOM 6655 C CA . LEU D 2 102 ? 1.239 -7.633 20.369 1.00 30.73 362 LEU D CA 1
ATOM 6656 C C . LEU D 2 102 ? 2.750 -7.550 20.147 1.00 35.59 362 LEU D C 1
ATOM 6657 O O . LEU D 2 102 ? 3.270 -8.063 19.155 1.00 32.40 362 LEU D O 1
ATOM 6662 N N . LYS D 2 103 ? 3.448 -6.907 21.078 1.00 36.60 363 LYS D N 1
ATOM 6663 C CA . LYS D 2 103 ? 4.899 -6.778 20.990 1.00 39.99 363 LYS D CA 1
ATOM 6664 C C . LYS D 2 103 ? 5.581 -8.140 20.986 1.00 38.45 363 LYS D C 1
ATOM 6665 O O . LYS D 2 103 ? 6.540 -8.355 20.243 1.00 38.37 363 LYS D O 1
ATOM 6671 N N . ASN D 2 104 ? 5.081 -9.058 21.811 1.00 31.44 364 ASN D N 1
ATOM 6672 C CA . ASN D 2 104 ? 5.591 -10.427 21.822 1.00 29.16 364 ASN D CA 1
ATOM 6673 C C . ASN D 2 104 ? 5.313 -11.137 20.499 1.00 35.58 364 ASN D C 1
ATOM 6674 O O . ASN D 2 104 ? 6.164 -11.869 19.993 1.00 34.55 364 ASN D O 1
ATOM 6679 N N . TRP D 2 105 ? 4.121 -10.920 19.942 1.00 29.26 365 TRP D N 1
ATOM 6680 C CA . TRP D 2 105 ? 3.762 -11.535 18.672 1.00 27.43 365 TRP D CA 1
ATOM 6681 C C . TRP D 2 105 ? 4.734 -11.054 17.607 1.00 31.48 365 TRP D C 1
ATOM 6682 O O . TRP D 2 105 ? 5.193 -11.836 16.775 1.00 31.86 365 TRP D O 1
ATOM 6693 N N . TYR D 2 106 ? 5.041 -9.759 17.663 1.00 32.19 366 TYR D N 1
ATOM 6694 C CA . TYR D 2 106 ? 5.868 -9.082 16.667 1.00 34.09 366 TYR D CA 1
ATOM 6695 C C . TYR D 2 106 ? 7.364 -9.321 16.847 1.00 37.56 366 TYR D C 1
ATOM 6696 O O . TYR D 2 106 ? 8.159 -8.950 15.984 1.00 38.89 366 TYR D O 1
ATOM 6705 N N . ASN D 2 107 ? 7.742 -9.929 17.967 1.00 36.74 367 ASN D N 1
ATOM 6706 C CA . ASN D 2 107 ? 9.151 -10.128 18.297 1.00 35.30 367 ASN D CA 1
ATOM 6707 C C . ASN D 2 107 ? 9.654 -11.484 17.824 1.00 34.62 367 ASN D C 1
ATOM 6708 O O . ASN D 2 107 ? 9.293 -12.510 18.390 1.00 35.03 367 ASN D O 1
ATOM 6713 N N . PRO D 2 108 ? 10.515 -11.484 16.795 1.00 40.32 368 PRO D N 1
ATOM 6714 C CA . PRO D 2 108 ? 11.073 -12.717 16.226 1.00 39.66 368 PRO D CA 1
ATOM 6715 C C . PRO D 2 108 ? 11.852 -13.515 17.266 1.00 40.61 368 PRO D C 1
ATOM 6716 O O . PRO D 2 108 ? 11.995 -14.727 17.121 1.00 36.47 368 PRO D O 1
ATOM 6720 N N . LYS D 2 109 ? 12.341 -12.840 18.302 1.00 40.19 369 LYS D N 1
ATOM 6721 C CA . LYS D 2 109 ? 13.104 -13.509 19.347 1.00 45.66 369 LYS D CA 1
ATOM 6722 C C . LYS D 2 109 ? 12.208 -14.067 20.455 1.00 44.74 369 LYS D C 1
ATOM 6723 O O . LYS D 2 109 ? 12.654 -14.872 21.270 1.00 47.96 369 LYS D O 1
ATOM 6729 N N . PHE D 2 110 ? 10.948 -13.645 20.484 1.00 38.93 370 PHE D N 1
ATOM 6730 C CA . PHE D 2 110 ? 10.020 -14.134 21.499 1.00 39.67 370 PHE D CA 1
ATOM 6731 C C . PHE D 2 110 ? 9.625 -15.594 21.257 1.00 39.07 370 PHE D C 1
ATOM 6732 O O . PHE D 2 110 ? 9.231 -15.970 20.153 1.00 38.23 370 PHE D O 1
ATOM 6740 N N . VAL D 2 111 ? 9.744 -16.415 22.295 1.00 39.28 371 VAL D N 1
ATOM 6741 C CA . VAL D 2 111 ? 9.342 -17.816 22.222 1.00 36.66 371 VAL D CA 1
ATOM 6742 C C . VAL D 2 111 ? 8.064 -18.025 23.029 1.00 36.29 371 VAL D C 1
ATOM 6743 O O . VAL D 2 111 ? 8.071 -17.908 24.252 1.00 35.16 371 VAL D O 1
ATOM 6747 N N . PRO D 2 112 ? 6.956 -18.332 22.347 1.00 38.04 372 PRO D N 1
ATOM 6748 C CA . PRO D 2 112 ? 5.688 -18.497 23.061 1.00 37.01 372 PRO D CA 1
ATOM 6749 C C . PRO D 2 112 ? 5.678 -19.785 23.868 1.00 39.47 372 PRO D C 1
ATOM 6750 O O . PRO D 2 112 ? 6.398 -20.725 23.533 1.00 41.79 372 PRO D O 1
ATOM 6754 N N . GLN D 2 113 ? 4.883 -19.827 24.930 1.00 40.87 373 GLN D N 1
ATOM 6755 C CA . GLN D 2 113 ? 4.682 -21.077 25.649 1.00 40.19 373 GLN D CA 1
ATOM 6756 C C . GLN D 2 113 ? 3.887 -22.010 24.745 1.00 37.86 373 GLN D C 1
ATOM 6757 O O . GLN D 2 113 ? 2.940 -21.584 24.085 1.00 38.24 373 GLN D O 1
ATOM 6763 N N . ARG D 2 114 ? 4.278 -23.277 24.701 1.00 36.57 374 ARG D N 1
ATOM 6764 C CA . ARG D 2 114 ? 3.615 -24.232 23.826 1.00 35.18 374 ARG D CA 1
ATOM 6765 C C . ARG D 2 114 ? 3.108 -25.428 24.612 1.00 39.57 374 ARG D C 1
ATOM 6766 O O . ARG D 2 114 ? 3.846 -26.035 25.389 1.00 37.70 374 ARG D O 1
ATOM 6774 N N . THR D 2 115 ? 1.836 -25.750 24.403 1.00 37.19 375 THR D N 1
ATOM 6775 C CA . THR D 2 115 ? 1.217 -26.914 25.009 1.00 33.75 375 THR D CA 1
ATOM 6776 C C . THR D 2 115 ? 0.651 -27.790 23.898 1.00 35.12 375 THR D C 1
ATOM 6777 O O . THR D 2 115 ? -0.082 -27.311 23.029 1.00 34.23 375 THR D O 1
ATOM 6781 N N . THR D 2 116 ? 1.008 -29.069 23.922 1.00 37.63 376 THR D N 1
ATOM 6782 C CA . THR D 2 116 ? 0.587 -30.007 22.890 1.00 39.14 376 THR D CA 1
ATOM 6783 C C . THR D 2 116 ? -0.335 -31.054 23.487 1.00 40.30 376 THR D C 1
ATOM 6784 O O . THR D 2 116 ? 0.030 -31.750 24.432 1.00 41.40 376 THR D O 1
ATOM 6788 N N . LEU D 2 117 ? -1.536 -31.163 22.933 1.00 39.17 377 LEU D N 1
ATOM 6789 C CA . LEU D 2 117 ? -2.542 -32.060 23.483 1.00 40.17 377 LEU D CA 1
ATOM 6790 C C . LEU D 2 117 ? -2.983 -33.089 22.452 1.00 40.40 377 LEU D C 1
ATOM 6791 O O . LEU D 2 117 ? -2.985 -32.812 21.250 1.00 40.10 377 LEU D O 1
ATOM 6796 N N . ARG D 2 118 ? -3.346 -34.275 22.930 1.00 38.57 378 ARG D N 1
ATOM 6797 C CA . ARG D 2 118 ? -3.829 -35.349 22.066 1.00 41.85 378 ARG D CA 1
ATOM 6798 C C . ARG D 2 118 ? -5.015 -34.890 21.214 1.00 39.35 378 ARG D C 1
ATOM 6799 O O . ARG D 2 118 ? -5.915 -34.215 21.709 1.00 41.71 378 ARG D O 1
ATOM 6807 N N . GLY D 2 119 ? -4.998 -35.249 19.933 1.00 38.12 379 GLY D N 1
ATOM 6808 C CA . GLY D 2 119 ? -6.088 -34.932 19.027 1.00 33.86 379 GLY D CA 1
ATOM 6809 C C . GLY D 2 119 ? -7.097 -36.064 18.908 1.00 36.89 379 GLY D C 1
ATOM 6810 O O . GLY D 2 119 ? -7.388 -36.756 19.882 1.00 46.91 379 GLY D O 1
ATOM 6811 N N . HIS D 2 120 ? -7.629 -36.257 17.707 1.00 36.23 380 HIS D N 1
ATOM 6812 C CA . HIS D 2 120 ? -8.625 -37.296 17.465 1.00 38.63 380 HIS D CA 1
ATOM 6813 C C . HIS D 2 120 ? -7.964 -38.629 17.099 1.00 40.24 380 HIS D C 1
ATOM 6814 O O . HIS D 2 120 ? -6.739 -38.718 16.993 1.00 43.79 380 HIS D O 1
ATOM 6821 N N . MET D 2 121 ? -8.774 -39.665 16.907 1.00 39.52 381 MET D N 1
ATOM 6822 C CA . MET D 2 121 ? -8.251 -40.980 16.547 1.00 42.52 381 MET D CA 1
ATOM 6823 C C . MET D 2 121 ? -7.819 -41.029 15.082 1.00 49.46 381 MET D C 1
ATOM 6824 O O . MET D 2 121 ? -7.111 -41.943 14.659 1.00 52.88 381 MET D O 1
ATOM 6829 N N . THR D 2 122 ? -8.253 -40.037 14.314 1.00 46.38 382 THR D N 1
ATOM 6830 C CA . THR D 2 122 ? -7.811 -39.886 12.936 1.00 48.28 382 THR D CA 1
ATOM 6831 C C . THR D 2 122 ? -6.778 -38.764 12.873 1.00 46.57 382 THR D C 1
ATOM 6832 O O . THR D 2 122 ? -6.753 -37.886 13.733 1.00 45.94 382 THR D O 1
ATOM 6836 N N . SER D 2 123 ? -5.915 -38.794 11.866 1.00 43.92 383 SER D N 1
ATOM 6837 C CA . SER D 2 123 ? -4.851 -37.804 11.776 1.00 45.62 383 SER D CA 1
ATOM 6838 C C . SER D 2 123 ? -5.344 -36.469 11.215 1.00 38.95 383 SER D C 1
ATOM 6839 O O . SER D 2 123 ? -4.670 -35.452 11.346 1.00 39.89 383 SER D O 1
ATOM 6842 N N . VAL D 2 124 ? -6.518 -36.478 10.593 1.00 39.30 384 VAL D N 1
ATOM 6843 C CA . VAL D 2 124 ? -7.085 -35.266 10.010 1.00 38.26 384 VAL D CA 1
ATOM 6844 C C . VAL D 2 124 ? -8.179 -34.674 10.897 1.00 40.62 384 VAL D C 1
ATOM 6845 O O . VAL D 2 124 ? -9.113 -35.365 11.289 1.00 45.17 384 VAL D O 1
ATOM 6849 N N . ILE D 2 125 ? -8.051 -33.392 11.214 1.00 38.10 385 ILE D N 1
ATOM 6850 C CA . ILE D 2 125 ? -9.107 -32.670 11.900 1.00 36.19 385 ILE D CA 1
ATOM 6851 C C . ILE D 2 125 ? -9.876 -31.898 10.841 1.00 35.48 385 ILE D C 1
ATOM 6852 O O . ILE D 2 125 ? -9.276 -31.206 10.020 1.00 34.93 385 ILE D O 1
ATOM 6857 N N . THR D 2 126 ? -11.198 -32.015 10.854 1.00 31.67 386 THR D N 1
ATOM 6858 C CA . THR D 2 126 ? -12.023 -31.434 9.796 1.00 34.15 386 THR D CA 1
ATOM 6859 C C . THR D 2 126 ? -12.605 -30.063 10.139 1.00 33.61 386 THR D C 1
ATOM 6860 O O . THR D 2 126 ? -13.015 -29.322 9.248 1.00 35.66 386 THR D O 1
ATOM 6864 N N . CYS D 2 127 ? -12.661 -29.729 11.423 1.00 29.68 387 CYS D N 1
ATOM 6865 C CA . CYS D 2 127 ? -13.229 -28.446 11.828 1.00 34.00 387 CYS D CA 1
ATOM 6866 C C . CYS D 2 127 ? -12.795 -28.043 13.231 1.00 34.79 387 CYS D C 1
ATOM 6867 O O . CYS D 2 127 ? -12.502 -28.893 14.074 1.00 37.28 387 CYS D O 1
ATOM 6870 N N . LEU D 2 128 ? -12.746 -26.736 13.467 1.00 29.31 388 LEU D N 1
ATOM 6871 C CA . LEU D 2 128 ? -12.277 -26.207 14.741 1.00 31.49 388 LEU D CA 1
ATOM 6872 C C . LEU D 2 128 ? -12.992 -24.917 15.126 1.00 31.86 388 LEU D C 1
ATOM 6873 O O . LEU D 2 128 ? -13.136 -24.005 14.306 1.00 32.16 388 LEU D O 1
ATOM 6878 N N . GLN D 2 129 ? -13.422 -24.843 16.382 1.00 28.08 389 GLN D N 1
ATOM 6879 C CA . GLN D 2 129 ? -13.968 -23.608 16.939 1.00 29.06 389 GLN D CA 1
ATOM 6880 C C . GLN D 2 129 ? -13.128 -23.152 18.122 1.00 30.16 389 GLN D C 1
ATOM 6881 O O . GLN D 2 129 ? -12.649 -23.972 18.905 1.00 31.81 389 GLN D O 1
ATOM 6887 N N . PHE D 2 130 ? -12.949 -21.841 18.247 1.00 31.10 390 PHE D N 1
ATOM 6888 C CA . PHE D 2 130 ? -12.265 -21.265 19.399 1.00 31.23 390 PHE D CA 1
ATOM 6889 C C . PHE D 2 130 ? -13.099 -20.093 19.901 1.00 34.90 390 PHE D C 1
ATOM 6890 O O . PHE D 2 130 ? -13.092 -19.018 19.304 1.00 37.47 390 PHE D O 1
ATOM 6898 N N . GLU D 2 131 ? -13.839 -20.315 20.983 1.00 38.00 391 GLU D N 1
ATOM 6899 C CA . GLU D 2 131 ? -14.709 -19.295 21.564 1.00 41.50 391 GLU D CA 1
ATOM 6900 C C . GLU D 2 131 ? -14.837 -19.533 23.067 1.00 40.85 391 GLU D C 1
ATOM 6901 O O . GLU D 2 131 ? -14.765 -20.677 23.524 1.00 39.41 391 GLU D O 1
ATOM 6907 N N . ASP D 2 132 ? -15.027 -18.456 23.826 1.00 39.39 392 ASP D N 1
ATOM 6908 C CA . ASP D 2 132 ? -15.455 -18.557 25.220 1.00 40.10 392 ASP D CA 1
ATOM 6909 C C . ASP D 2 132 ? -14.561 -19.470 26.053 1.00 44.43 392 ASP D C 1
ATOM 6910 O O . ASP D 2 132 ? -15.058 -20.250 26.864 1.00 48.18 392 ASP D O 1
ATOM 6915 N N . ASN D 2 133 ? -13.253 -19.391 25.824 1.00 43.52 393 ASN D N 1
ATOM 6916 C CA . ASN D 2 133 ? -12.278 -20.237 26.513 1.00 42.57 393 ASN D CA 1
ATOM 6917 C C . ASN D 2 133 ? -12.419 -21.737 26.225 1.00 41.32 393 ASN D C 1
ATOM 6918 O O . ASN D 2 133 ? -11.856 -22.567 26.941 1.00 40.41 393 ASN D O 1
ATOM 6923 N N . TYR D 2 134 ? -13.161 -22.070 25.171 1.00 34.93 394 TYR D N 1
ATOM 6924 C CA . TYR D 2 134 ? -13.231 -23.439 24.668 1.00 32.88 394 TYR D CA 1
ATOM 6925 C C . TYR D 2 134 ? -12.516 -23.567 23.333 1.00 33.93 394 TYR D C 1
ATOM 6926 O O . TYR D 2 134 ? -12.613 -22.690 22.477 1.00 34.06 394 TYR D O 1
ATOM 6935 N N . VAL D 2 135 ? -11.807 -24.674 23.153 1.00 32.14 395 VAL D N 1
ATOM 6936 C CA . VAL D 2 135 ? -11.394 -25.086 21.826 1.00 28.38 395 VAL D CA 1
ATOM 6937 C C . VAL D 2 135 ? -12.172 -26.351 21.514 1.00 34.95 395 VAL D C 1
ATOM 6938 O O . VAL D 2 135 ? -12.222 -27.274 22.328 1.00 37.94 395 VAL D O 1
ATOM 6942 N N . ILE D 2 136 ? -12.797 -26.388 20.344 1.00 33.64 396 ILE D N 1
ATOM 6943 C CA . ILE D 2 136 ? -13.647 -27.509 19.981 1.00 33.69 396 ILE D CA 1
ATOM 6944 C C . ILE D 2 136 ? -13.277 -28.039 18.603 1.00 35.14 396 ILE D C 1
ATOM 6945 O O . ILE D 2 136 ? -13.231 -27.282 17.630 1.00 34.52 396 ILE D O 1
ATOM 6950 N N . THR D 2 137 ? -12.999 -29.338 18.521 1.00 33.34 397 THR D N 1
ATOM 6951 C CA . THR D 2 137 ? -12.634 -29.941 17.243 1.00 33.67 397 THR D CA 1
ATOM 6952 C C . THR D 2 137 ? -13.521 -31.124 16.856 1.00 32.90 397 THR D C 1
ATOM 6953 O O . THR D 2 137 ? -14.066 -31.826 17.712 1.00 32.17 397 THR D O 1
ATOM 6957 N N . GLY D 2 138 ? -13.663 -31.323 15.550 1.00 33.84 398 GLY D N 1
ATOM 6958 C CA . GLY D 2 138 ? -14.392 -32.453 15.007 1.00 33.19 398 GLY D CA 1
ATOM 6959 C C . GLY D 2 138 ? -13.532 -33.168 13.982 1.00 35.57 398 GLY D C 1
ATOM 6960 O O . GLY D 2 138 ? -12.640 -32.566 13.383 1.00 35.95 398 GLY D O 1
ATOM 6961 N N . ALA D 2 139 ? -13.785 -34.458 13.788 1.00 34.88 399 ALA D N 1
ATOM 6962 C CA . ALA D 2 139 ? -13.021 -35.240 12.826 1.00 33.96 399 ALA D CA 1
ATOM 6963 C C . ALA D 2 139 ? -13.833 -36.418 12.298 1.00 38.75 399 ALA D C 1
ATOM 6964 O O . ALA D 2 139 ? -14.993 -36.602 12.670 1.00 38.56 399 ALA D O 1
ATOM 6966 N N . ASP D 2 140 ? -13.210 -37.214 11.435 1.00 40.13 400 ASP D N 1
ATOM 6967 C CA . ASP D 2 140 ? -13.866 -38.368 10.835 1.00 43.47 400 ASP D CA 1
ATOM 6968 C C . ASP D 2 140 ? -13.895 -39.574 11.759 1.00 39.83 400 ASP D C 1
ATOM 6969 O O . ASP D 2 140 ? -14.349 -40.646 11.366 1.00 43.74 400 ASP D O 1
ATOM 6974 N N . ASP D 2 141 ? -13.409 -39.403 12.983 1.00 34.48 401 ASP D N 1
ATOM 6975 C CA . ASP D 2 141 ? -13.550 -40.447 13.989 1.00 35.44 401 ASP D CA 1
ATOM 6976 C C . ASP D 2 141 ? -14.886 -40.302 14.711 1.00 35.23 401 ASP D C 1
ATOM 6977 O O . ASP D 2 141 ? -15.107 -40.925 15.748 1.00 42.33 401 ASP D O 1
ATOM 6982 N N . LYS D 2 142 ? -15.761 -39.465 14.151 1.00 33.62 402 LYS D N 1
ATOM 6983 C CA . LYS D 2 142 ? -17.132 -39.268 14.634 1.00 35.12 402 LYS D CA 1
ATOM 6984 C C . LYS D 2 142 ? -17.204 -38.547 15.981 1.00 32.62 402 LYS D C 1
ATOM 6985 O O . LYS D 2 142 ? -18.276 -38.438 16.583 1.00 32.04 402 LYS D O 1
ATOM 6991 N N . MET D 2 143 ? -16.068 -38.045 16.446 1.00 27.21 403 MET D N 1
ATOM 6992 C CA . MET D 2 143 ? -16.002 -37.439 17.768 1.00 31.03 403 MET D CA 1
ATOM 6993 C C . MET D 2 143 ? -15.881 -35.920 17.718 1.00 35.98 403 MET D C 1
ATOM 6994 O O . MET D 2 143 ? -15.345 -35.347 16.768 1.00 32.00 403 MET D O 1
ATOM 6999 N N . ILE D 2 144 ? -16.397 -35.278 18.756 1.00 39.74 404 ILE D N 1
ATOM 7000 C CA . ILE D 2 144 ? -16.170 -33.865 18.980 1.00 37.09 404 ILE D CA 1
ATOM 7001 C C . ILE D 2 144 ? -15.391 -33.738 20.281 1.00 41.06 404 ILE D C 1
ATOM 7002 O O . ILE D 2 144 ? -15.813 -34.263 21.312 1.00 42.24 404 ILE D O 1
ATOM 7007 N N . ARG D 2 145 ? -14.245 -33.066 20.233 1.00 36.80 405 ARG D N 1
ATOM 7008 C CA . ARG D 2 145 ? -13.427 -32.899 21.431 1.00 36.07 405 ARG D CA 1
ATOM 7009 C C . ARG D 2 145 ? -13.424 -31.453 21.911 1.00 35.11 405 ARG D C 1
ATOM 7010 O O . ARG D 2 145 ? -13.275 -30.520 21.119 1.00 35.70 405 ARG D O 1
ATOM 7018 N N . VAL D 2 146 ? -13.602 -31.280 23.216 1.00 37.34 406 VAL D N 1
ATOM 7019 C CA . VAL D 2 146 ? -13.691 -29.958 23.818 1.00 39.26 406 VAL D CA 1
ATOM 7020 C C . VAL D 2 146 ? -12.512 -29.726 24.747 1.00 40.47 406 VAL D C 1
ATOM 7021 O O . VAL D 2 146 ? -12.221 -30.560 25.601 1.00 41.75 406 VAL D O 1
ATOM 7025 N N . TYR D 2 147 ? -11.843 -28.588 24.581 1.00 37.46 407 TYR D N 1
ATOM 7026 C CA . TYR D 2 147 ? -10.658 -28.267 25.370 1.00 35.23 407 TYR D CA 1
ATOM 7027 C C . TYR D 2 147 ? -10.806 -26.956 26.140 1.00 39.31 407 TYR D C 1
ATOM 7028 O O . TYR D 2 147 ? -11.462 -26.022 25.684 1.00 37.34 407 TYR D O 1
ATOM 7037 N N . ASP D 2 148 ? -10.176 -26.899 27.309 1.00 41.09 408 ASP D N 1
ATOM 7038 C CA . ASP D 2 148 ? -10.066 -25.678 28.089 1.00 38.34 408 ASP D CA 1
ATOM 7039 C C . ASP D 2 148 ? -8.842 -24.926 27.576 1.00 40.72 408 ASP D C 1
ATOM 7040 O O . ASP D 2 148 ? -7.720 -25.404 27.720 1.00 46.49 408 ASP D O 1
ATOM 7045 N N . SER D 2 149 ? -9.053 -23.754 26.983 1.00 36.36 409 SER D N 1
ATOM 7046 C CA . SER D 2 149 ? -7.944 -22.979 26.423 1.00 38.78 409 SER D CA 1
ATOM 7047 C C . SER D 2 149 ? -7.209 -22.151 27.475 1.00 41.89 409 SER D C 1
ATOM 7048 O O . SER D 2 149 ? -6.077 -21.719 27.255 1.00 47.20 409 SER D O 1
ATOM 7051 N N . ILE D 2 150 ? -7.857 -21.921 28.612 1.00 42.27 410 ILE D N 1
ATOM 7052 C CA . ILE D 2 150 ? -7.228 -21.176 29.696 1.00 48.12 410 ILE D CA 1
ATOM 7053 C C . ILE D 2 150 ? -6.246 -22.066 30.447 1.00 54.61 410 ILE D C 1
ATOM 7054 O O . ILE D 2 150 ? -5.072 -21.728 30.596 1.00 58.88 410 ILE D O 1
ATOM 7059 N N . ASN D 2 151 ? -6.741 -23.205 30.919 1.00 53.10 411 ASN D N 1
ATOM 7060 C CA . ASN D 2 151 ? -5.915 -24.165 31.637 1.00 53.18 411 ASN D CA 1
ATOM 7061 C C . ASN D 2 151 ? -5.157 -25.101 30.700 1.00 51.06 411 ASN D C 1
ATOM 7062 O O . ASN D 2 151 ? -4.375 -25.938 31.152 1.00 51.22 411 ASN D O 1
ATOM 7067 N N . LYS D 2 152 ? -5.400 -24.955 29.400 1.00 43.02 412 LYS D N 1
ATOM 7068 C CA . LYS D 2 152 ? -4.685 -25.720 28.379 1.00 46.24 412 LYS D CA 1
ATOM 7069 C C . LYS D 2 152 ? -4.756 -27.229 28.601 1.00 46.72 412 LYS D C 1
ATOM 7070 O O . LYS D 2 152 ? -3.731 -27.900 28.714 1.00 51.50 412 LYS D O 1
ATOM 7076 N N . LYS D 2 153 ? -5.971 -27.757 28.668 1.00 41.90 413 LYS D N 1
ATOM 7077 C CA . LYS D 2 153 ? -6.159 -29.188 28.861 1.00 47.16 413 LYS D CA 1
ATOM 7078 C C . LYS D 2 153 ? -7.413 -29.692 28.169 1.00 44.19 413 LYS D C 1
ATOM 7079 O O . LYS D 2 153 ? -8.320 -28.922 27.858 1.00 43.03 413 LYS D O 1
ATOM 7085 N N . PHE D 2 154 ? -7.443 -30.994 27.923 1.00 45.31 414 PHE D N 1
ATOM 7086 C CA . PHE D 2 154 ? -8.606 -31.658 27.354 1.00 45.20 414 PHE D CA 1
ATOM 7087 C C . PHE D 2 154 ? -9.689 -31.731 28.419 1.00 42.79 414 PHE D C 1
ATOM 7088 O O . PHE D 2 154 ? -9.409 -32.065 29.570 1.00 44.98 414 PHE D O 1
ATOM 7096 N N . LEU D 2 155 ? -10.917 -31.393 28.041 1.00 42.89 415 LEU D N 1
ATOM 7097 C CA . LEU D 2 155 ? -12.045 -31.447 28.967 1.00 48.86 415 LEU D CA 1
ATOM 7098 C C . LEU D 2 155 ? -12.821 -32.751 28.826 1.00 48.53 415 LEU D C 1
ATOM 7099 O O . LEU D 2 155 ? -12.857 -33.565 29.745 1.00 50.75 415 LEU D O 1
ATOM 7104 N N . LEU D 2 156 ? -13.444 -32.945 27.669 1.00 45.85 416 LEU D N 1
ATOM 7105 C CA . LEU D 2 156 ? -14.257 -34.131 27.443 1.00 47.69 416 LEU D CA 1
ATOM 7106 C C . LEU D 2 156 ? -14.482 -34.392 25.963 1.00 43.59 416 LEU D C 1
ATOM 7107 O O . LEU D 2 156 ? -14.317 -33.501 25.128 1.00 43.33 416 LEU D O 1
ATOM 7112 N N . GLN D 2 157 ? -14.853 -35.624 25.643 1.00 42.99 417 GLN D N 1
ATOM 7113 C CA . GLN D 2 157 ? -15.170 -35.986 24.270 1.00 43.36 417 GLN D CA 1
ATOM 7114 C C . GLN D 2 157 ? -16.672 -36.157 24.115 1.00 42.64 417 GLN D C 1
ATOM 7115 O O . GLN D 2 157 ? -17.312 -36.824 24.926 1.00 44.94 417 GLN D O 1
ATOM 7121 N N . LEU D 2 158 ? -17.229 -35.543 23.077 1.00 37.38 418 LEU D N 1
ATOM 7122 C CA . LEU D 2 158 ? -18.651 -35.667 22.781 1.00 39.78 418 LEU D CA 1
ATOM 7123 C C . LEU D 2 158 ? -18.900 -36.695 21.676 1.00 38.83 418 LEU D C 1
ATOM 7124 O O . LEU D 2 158 ? -18.613 -36.446 20.502 1.00 37.54 418 LEU D O 1
ATOM 7129 N N . SER D 2 159 ? -19.433 -37.850 22.060 1.00 37.02 419 SER D N 1
ATOM 7130 C CA . SER D 2 159 ? -19.724 -38.921 21.113 1.00 37.94 419 SER D CA 1
ATOM 7131 C C . SER D 2 159 ? -21.220 -39.030 20.864 1.00 39.95 419 SER D C 1
ATOM 7132 O O . SER D 2 159 ? -22.025 -38.571 21.673 1.00 39.42 419 SER D O 1
ATOM 7135 N N . GLY D 2 160 ? -21.590 -39.645 19.745 1.00 42.64 420 GLY D N 1
ATOM 7136 C CA . GLY D 2 160 ? -22.990 -39.813 19.399 1.00 41.96 420 GLY D CA 1
ATOM 7137 C C . GLY D 2 160 ? -23.226 -39.825 17.901 1.00 42.77 420 GLY D C 1
ATOM 7138 O O . GLY D 2 160 ? -24.118 -40.522 17.411 1.00 40.93 420 GLY D O 1
ATOM 7139 N N . HIS D 2 161 ? -22.436 -39.048 17.167 1.00 36.42 421 HIS D N 1
ATOM 7140 C CA . HIS D 2 161 ? -22.539 -39.038 15.713 1.00 38.15 421 HIS D CA 1
ATOM 7141 C C . HIS D 2 161 ? -22.189 -40.407 15.156 1.00 41.46 421 HIS D C 1
ATOM 7142 O O . HIS D 2 161 ? -21.301 -41.087 15.671 1.00 40.42 421 HIS D O 1
ATOM 7149 N N . ASP D 2 162 ? -22.897 -40.810 14.107 1.00 41.69 422 ASP D N 1
ATOM 7150 C CA . ASP D 2 162 ? -22.662 -42.107 13.485 1.00 44.46 422 ASP D CA 1
ATOM 7151 C C . ASP D 2 162 ? -21.765 -41.989 12.258 1.00 47.09 422 ASP D C 1
ATOM 7152 O O . ASP D 2 162 ? -21.426 -42.988 11.630 1.00 50.75 422 ASP D O 1
ATOM 7157 N N . GLY D 2 163 ? -21.381 -40.760 11.925 1.00 42.98 423 GLY D N 1
ATOM 7158 C CA . GLY D 2 163 ? -20.475 -40.513 10.818 1.00 38.81 423 GLY D CA 1
ATOM 7159 C C . GLY D 2 163 ? -19.490 -39.413 11.170 1.00 44.57 423 GLY D C 1
ATOM 7160 O O . GLY D 2 163 ? -19.543 -38.852 12.265 1.00 46.09 423 GLY D O 1
ATOM 7161 N N . GLY D 2 164 ? -18.589 -39.101 10.244 1.00 40.53 424 GLY D N 1
ATOM 7162 C CA . GLY D 2 164 ? -17.614 -38.051 10.464 1.00 37.46 424 GLY D CA 1
ATOM 7163 C C . GLY D 2 164 ? -18.282 -36.715 10.710 1.00 37.21 424 GLY D C 1
ATOM 7164 O O . GLY D 2 164 ? -19.358 -36.444 10.173 1.00 36.96 424 GLY D O 1
ATOM 7165 N N . VAL D 2 165 ? -17.652 -35.887 11.537 1.00 33.94 425 VAL D N 1
ATOM 7166 C CA . VAL D 2 165 ? -18.154 -34.550 11.826 1.00 31.54 425 VAL D CA 1
ATOM 7167 C C . VAL D 2 165 ? -17.467 -33.545 10.914 1.00 37.50 425 VAL D C 1
ATOM 7168 O O . VAL D 2 165 ? -16.247 -33.413 10.944 1.00 41.87 425 VAL D O 1
ATOM 7172 N N . TRP D 2 166 ? -18.244 -32.829 10.108 1.00 37.22 426 TRP D N 1
ATOM 7173 C CA . TRP D 2 166 ? -17.654 -31.939 9.110 1.00 40.57 426 TRP D CA 1
ATOM 7174 C C . TRP D 2 166 ? -17.921 -30.451 9.357 1.00 37.41 426 TRP D C 1
ATOM 7175 O O . TRP D 2 166 ? -17.343 -29.595 8.692 1.00 41.47 426 TRP D O 1
ATOM 7186 N N . ALA D 2 167 ? -18.795 -30.147 10.311 1.00 33.09 427 ALA D N 1
ATOM 7187 C CA . ALA D 2 167 ? -19.164 -28.765 10.597 1.00 36.88 427 ALA D CA 1
ATOM 7188 C C . ALA D 2 167 ? -19.503 -28.574 12.070 1.00 34.52 427 ALA D C 1
ATOM 7189 O O . ALA D 2 167 ? -20.220 -29.380 12.660 1.00 36.81 427 ALA D O 1
ATOM 7191 N N . LEU D 2 168 ? -18.976 -27.496 12.644 1.00 29.95 428 LEU D N 1
ATOM 7192 C CA . LEU D 2 168 ? -19.135 -27.180 14.055 1.00 36.26 428 LEU D CA 1
ATOM 7193 C C . LEU D 2 168 ? -19.415 -25.695 14.215 1.00 37.92 428 LEU D C 1
ATOM 7194 O O . LEU D 2 168 ? -18.871 -24.872 13.484 1.00 36.06 428 LEU D O 1
ATOM 7199 N N . LYS D 2 169 ? -20.248 -25.349 15.185 1.00 34.03 429 LYS D N 1
ATOM 7200 C CA . LYS D 2 169 ? -20.485 -23.950 15.483 1.00 30.58 429 LYS D CA 1
ATOM 7201 C C . LYS D 2 169 ? -20.828 -23.780 16.953 1.00 35.76 429 LYS D C 1
ATOM 7202 O O . LYS D 2 169 ? -21.765 -24.396 17.461 1.00 36.62 429 LYS D O 1
ATOM 7208 N N . TYR D 2 170 ? -20.053 -22.946 17.635 1.00 36.58 430 TYR D N 1
ATOM 7209 C CA . TYR D 2 170 ? -20.305 -22.655 19.033 1.00 32.80 430 TYR D CA 1
ATOM 7210 C C . TYR D 2 170 ? -21.358 -21.564 19.175 1.00 36.81 430 TYR D C 1
ATOM 7211 O O . TYR D 2 170 ? -21.407 -20.621 18.388 1.00 38.62 430 TYR D O 1
ATOM 7220 N N . ALA D 2 171 ? -22.214 -21.720 20.176 1.00 38.74 431 ALA D N 1
ATOM 7221 C CA . ALA D 2 171 ? -23.145 -20.677 20.577 1.00 43.19 431 ALA D CA 1
ATOM 7222 C C . ALA D 2 171 ? -22.910 -20.422 22.056 1.00 49.90 431 ALA D C 1
ATOM 7223 O O . ALA D 2 171 ? -22.333 -21.259 22.744 1.00 57.34 431 ALA D O 1
ATOM 7225 N N . HIS D 2 172 ? -23.342 -19.262 22.527 1.00 53.01 432 HIS D N 1
ATOM 7226 C CA . HIS D 2 172 ? -23.277 -18.882 23.939 1.00 57.87 432 HIS D CA 1
ATOM 7227 C C . HIS D 2 172 ? -23.241 -20.024 24.960 1.00 63.35 432 HIS D C 1
ATOM 7228 O O . HIS D 2 172 ? -23.934 -21.028 24.810 1.00 66.02 432 HIS D O 1
ATOM 7235 N N . GLY D 2 173 ? -22.453 -19.836 26.013 1.00 62.49 433 GLY D N 1
ATOM 7236 C CA . GLY D 2 173 ? -22.142 -20.884 26.973 1.00 64.71 433 GLY D CA 1
ATOM 7237 C C . GLY D 2 173 ? -23.251 -21.799 27.449 1.00 61.98 433 GLY D C 1
ATOM 7238 O O . GLY D 2 173 ? -24.275 -21.345 27.954 1.00 76.60 433 GLY D O 1
ATOM 7239 N N . GLY D 2 174 ? -23.049 -23.099 27.273 1.00 49.31 434 GLY D N 1
ATOM 7240 C CA . GLY D 2 174 ? -21.904 -23.621 26.541 1.00 40.11 434 GLY D CA 1
ATOM 7241 C C . GLY D 2 174 ? -22.436 -24.583 25.497 1.00 40.88 434 GLY D C 1
ATOM 7242 O O . GLY D 2 174 ? -22.197 -25.791 25.556 1.00 41.28 434 GLY D O 1
ATOM 7243 N N . ILE D 2 175 ? -23.178 -24.030 24.543 1.00 39.99 435 ILE D N 1
ATOM 7244 C CA . ILE D 2 175 ? -23.943 -24.811 23.581 1.00 40.67 435 ILE D CA 1
ATOM 7245 C C . ILE D 2 175 ? -23.223 -24.857 22.247 1.00 44.12 435 ILE D C 1
ATOM 7246 O O . ILE D 2 175 ? -22.669 -23.854 21.803 1.00 47.19 435 ILE D O 1
ATOM 7251 N N . LEU D 2 176 ? -23.228 -26.014 21.596 1.00 47.44 436 LEU D N 1
ATOM 7252 C CA . LEU D 2 176 ? -22.655 -26.092 20.259 1.00 43.61 436 LEU D CA 1
ATOM 7253 C C . LEU D 2 176 ? -23.502 -26.933 19.314 1.00 40.99 436 LEU D C 1
ATOM 7254 O O . LEU D 2 176 ? -24.289 -27.778 19.746 1.00 41.08 436 LEU D O 1
ATOM 7259 N N . VAL D 2 177 ? -23.344 -26.682 18.020 1.00 34.41 437 VAL D N 1
ATOM 7260 C CA . VAL D 2 177 ? -24.086 -27.412 17.006 1.00 32.50 437 VAL D CA 1
ATOM 7261 C C . VAL D 2 177 ? -23.129 -28.082 16.031 1.00 35.49 437 VAL D C 1
ATOM 7262 O O . VAL D 2 177 ? -22.126 -27.493 15.627 1.00 39.01 437 VAL D O 1
ATOM 7266 N N . SER D 2 178 ? -23.439 -29.320 15.658 1.00 33.59 438 SER D N 1
ATOM 7267 C CA . SER D 2 178 ? -22.588 -30.071 14.749 1.00 28.09 438 SER D CA 1
ATOM 7268 C C . SER D 2 178 ? -23.363 -30.584 13.541 1.00 31.23 438 SER D C 1
ATOM 7269 O O . SER D 2 178 ? -24.585 -30.731 13.587 1.00 32.41 438 SER D O 1
ATOM 7272 N N . GLY D 2 179 ? -22.632 -30.851 12.464 1.00 30.86 439 GLY D N 1
ATOM 7273 C CA . GLY D 2 179 ? -23.181 -31.468 11.270 1.00 29.72 439 GLY D CA 1
ATOM 7274 C C . GLY D 2 179 ? -22.270 -32.597 10.832 1.00 30.40 439 GLY D C 1
ATOM 7275 O O . GLY D 2 179 ? -21.044 -32.498 10.954 1.00 29.55 439 GLY D O 1
ATOM 7276 N N . SER D 2 180 ? -22.860 -33.669 10.314 1.00 30.49 440 SER D N 1
ATOM 7277 C CA . SER D 2 180 ? -22.118 -34.902 10.077 1.00 29.36 440 SER D CA 1
ATOM 7278 C C . SER D 2 180 ? -22.510 -35.595 8.777 1.00 32.45 440 SER D C 1
ATOM 7279 O O . SER D 2 180 ? -23.493 -35.224 8.131 1.00 32.86 440 SER D O 1
ATOM 7282 N N . THR D 2 181 ? -21.734 -36.610 8.405 1.00 33.73 441 THR D N 1
ATOM 7283 C CA . THR D 2 181 ? -22.060 -37.445 7.256 1.00 34.40 441 THR D CA 1
ATOM 7284 C C . THR D 2 181 ? -23.213 -38.390 7.590 1.00 33.81 441 THR D C 1
ATOM 7285 O O . THR D 2 181 ? -23.738 -39.063 6.708 1.00 32.67 441 THR D O 1
ATOM 7289 N N . ASP D 2 182 ? -23.609 -38.440 8.862 1.00 35.64 442 ASP D N 1
ATOM 7290 C CA . ASP D 2 182 ? -24.766 -39.251 9.253 1.00 31.25 442 ASP D CA 1
ATOM 7291 C C . ASP D 2 182 ? -26.083 -38.523 8.988 1.00 30.91 442 ASP D C 1
ATOM 7292 O O . ASP D 2 182 ? -27.148 -38.994 9.384 1.00 34.96 442 ASP D O 1
ATOM 7297 N N . ARG D 2 183 ? -25.978 -37.359 8.344 1.00 34.83 443 ARG D N 1
ATOM 7298 C CA . ARG D 2 183 ? -27.119 -36.562 7.887 1.00 34.45 443 ARG D CA 1
ATOM 7299 C C . ARG D 2 183 ? -27.862 -35.860 9.021 1.00 32.54 443 ARG D C 1
ATOM 7300 O O . ARG D 2 183 ? -28.914 -35.263 8.800 1.00 33.92 443 ARG D O 1
ATOM 7308 N N . THR D 2 184 ? -27.321 -35.927 10.232 1.00 28.84 444 THR D N 1
ATOM 7309 C CA . THR D 2 184 ? -27.985 -35.294 11.364 1.00 32.01 444 THR D CA 1
ATOM 7310 C C . THR D 2 184 ? -27.370 -33.943 11.716 1.00 37.36 444 THR D C 1
ATOM 7311 O O . THR D 2 184 ? -26.213 -33.655 11.388 1.00 32.44 444 THR D O 1
ATOM 7315 N N . VAL D 2 185 ? -28.178 -33.115 12.366 1.00 36.00 445 VAL D N 1
ATOM 7316 C CA . VAL D 2 185 ? -27.718 -31.881 12.975 1.00 38.61 445 VAL D CA 1
ATOM 7317 C C . VAL D 2 185 ? -27.904 -32.072 14.474 1.00 41.95 445 VAL D C 1
ATOM 7318 O O . VAL D 2 185 ? -29.012 -32.352 14.926 1.00 41.36 445 VAL D O 1
ATOM 7322 N N . ARG D 2 186 ? -26.829 -31.946 15.245 1.00 40.68 446 ARG D N 1
ATOM 7323 C CA . ARG D 2 186 ? -26.913 -32.212 16.679 1.00 38.47 446 ARG D CA 1
ATOM 7324 C C . ARG D 2 186 ? -26.571 -31.005 17.537 1.00 37.39 446 ARG D C 1
ATOM 7325 O O . ARG D 2 186 ? -25.659 -30.242 17.221 1.00 36.19 446 ARG D O 1
ATOM 7333 N N . VAL D 2 187 ? -27.328 -30.845 18.619 1.00 35.42 447 VAL D N 1
ATOM 7334 C CA . VAL D 2 187 ? -27.100 -29.793 19.597 1.00 33.87 447 VAL D CA 1
ATOM 7335 C C . VAL D 2 187 ? -26.505 -30.406 20.861 1.00 40.60 447 VAL D C 1
ATOM 7336 O O . VAL D 2 187 ? -27.017 -31.397 21.384 1.00 47.42 447 VAL D O 1
ATOM 7340 N N . TRP D 2 188 ? -25.421 -29.815 21.348 1.00 38.66 448 TRP D N 1
ATOM 7341 C CA . TRP D 2 188 ? -24.707 -30.354 22.493 1.00 37.47 448 TRP D CA 1
ATOM 7342 C C . TRP D 2 188 ? -24.659 -29.338 23.622 1.00 40.68 448 TRP D C 1
ATOM 7343 O O . TRP D 2 188 ? -24.711 -28.128 23.388 1.00 39.93 448 TRP D O 1
ATOM 7354 N N . ASP D 2 189 ? -24.551 -29.838 24.849 1.00 38.73 449 ASP D N 1
ATOM 7355 C CA . ASP D 2 189 ? -24.323 -28.987 26.005 1.00 44.46 449 ASP D CA 1
ATOM 7356 C C . ASP D 2 189 ? -23.022 -29.425 26.667 1.00 48.83 449 ASP D C 1
ATOM 7357 O O . ASP D 2 189 ? -22.946 -30.511 27.242 1.00 52.33 449 ASP D O 1
ATOM 7362 N N . ILE D 2 190 ? -22.003 -28.577 26.578 1.00 49.24 450 ILE D N 1
ATOM 7363 C CA . ILE D 2 190 ? -20.676 -28.902 27.095 1.00 50.56 450 ILE D CA 1
ATOM 7364 C C . ILE D 2 190 ? -20.683 -29.212 28.587 1.00 55.98 450 ILE D C 1
ATOM 7365 O O . ILE D 2 190 ? -20.076 -30.190 29.029 1.00 61.22 450 ILE D O 1
ATOM 7370 N N . LYS D 2 191 ? -21.380 -28.387 29.359 1.00 55.99 451 LYS D N 1
ATOM 7371 C CA . LYS D 2 191 ? -21.372 -28.525 30.811 1.00 58.29 451 LYS D CA 1
ATOM 7372 C C . LYS D 2 191 ? -22.176 -29.726 31.297 1.00 60.28 451 LYS D C 1
ATOM 7373 O O . LYS D 2 191 ? -21.899 -30.277 32.362 1.00 60.04 451 LYS D O 1
ATOM 7379 N N . LYS D 2 192 ? -23.172 -30.133 30.519 1.00 62.32 452 LYS D N 1
ATOM 7380 C CA . LYS D 2 192 ? -23.897 -31.361 30.821 1.00 63.23 452 LYS D CA 1
ATOM 7381 C C . LYS D 2 192 ? -23.208 -32.543 30.145 1.00 60.10 452 LYS D C 1
ATOM 7382 O O . LYS D 2 192 ? -23.533 -33.699 30.403 1.00 63.41 452 LYS D O 1
ATOM 7388 N N . GLY D 2 193 ? -22.245 -32.232 29.283 1.00 57.17 453 GLY D N 1
ATOM 7389 C CA . GLY D 2 193 ? -21.390 -33.233 28.669 1.00 58.32 453 GLY D CA 1
ATOM 7390 C C . GLY D 2 193 ? -22.083 -34.228 27.756 1.00 55.76 453 GLY D C 1
ATOM 7391 O O . GLY D 2 193 ? -21.613 -35.352 27.589 1.00 59.03 453 GLY D O 1
ATOM 7392 N N . CYS D 2 194 ? -23.189 -33.818 27.150 1.00 45.95 454 CYS D N 1
ATOM 7393 C CA . CYS D 2 194 ? -23.966 -34.739 26.335 1.00 45.85 454 CYS D CA 1
ATOM 7394 C C . CYS D 2 194 ? -24.645 -34.032 25.178 1.00 42.05 454 CYS D C 1
ATOM 7395 O O . CYS D 2 194 ? -24.641 -32.803 25.095 1.00 39.60 454 CYS D O 1
ATOM 7398 N N . CYS D 2 195 ? -25.233 -34.828 24.291 1.00 44.11 455 CYS D N 1
ATOM 7399 C CA . CYS D 2 195 ? -26.072 -34.325 23.215 1.00 37.85 455 CYS D CA 1
ATOM 7400 C C . CYS D 2 195 ? -27.485 -34.113 23.747 1.00 42.19 455 CYS D C 1
ATOM 7401 O O . CYS D 2 195 ? -28.037 -34.986 24.414 1.00 50.01 455 CYS D O 1
ATOM 7404 N N . THR D 2 196 ? -28.071 -32.957 23.458 1.00 41.21 456 THR D N 1
ATOM 7405 C CA . THR D 2 196 ? -29.415 -32.663 23.945 1.00 43.64 456 THR D CA 1
ATOM 7406 C C . THR D 2 196 ? -30.490 -32.836 22.870 1.00 44.64 456 THR D C 1
ATOM 7407 O O . THR D 2 196 ? -31.638 -33.152 23.184 1.00 44.46 456 THR D O 1
ATOM 7411 N N . HIS D 2 197 ? -30.116 -32.627 21.610 1.00 32.62 457 HIS D N 1
ATOM 7412 C CA . HIS D 2 197 ? -31.065 -32.714 20.503 1.00 45.93 457 HIS D CA 1
ATOM 7413 C C . HIS D 2 197 ? -30.448 -33.334 19.254 1.00 44.86 457 HIS D C 1
ATOM 7414 O O . HIS D 2 197 ? -29.314 -33.017 18.884 1.00 44.70 457 HIS D O 1
ATOM 7421 N N . VAL D 2 198 ? -31.208 -34.211 18.604 1.00 44.86 458 VAL D N 1
ATOM 7422 C CA . VAL D 2 198 ? -30.838 -34.726 17.291 1.00 40.93 458 VAL D CA 1
ATOM 7423 C C . VAL D 2 198 ? -31.895 -34.319 16.270 1.00 41.79 458 VAL D C 1
ATOM 7424 O O . VAL D 2 198 ? -33.052 -34.721 16.376 1.00 44.42 458 VAL D O 1
ATOM 7428 N N . PHE D 2 199 ? -31.493 -33.517 15.287 1.00 41.49 459 PHE D N 1
ATOM 7429 C CA . PHE D 2 199 ? -32.401 -33.065 14.237 1.00 38.64 459 PHE D CA 1
ATOM 7430 C C . PHE D 2 199 ? -32.146 -33.816 12.936 1.00 39.95 459 PHE D C 1
ATOM 7431 O O . PHE D 2 199 ? -31.113 -33.626 12.295 1.00 38.30 459 PHE D O 1
ATOM 7439 N N . GLU D 2 200 ? -33.088 -34.671 12.553 1.00 42.38 460 GLU D N 1
ATOM 7440 C CA . GLU D 2 200 ? -33.017 -35.357 11.268 1.00 40.08 460 GLU D CA 1
ATOM 7441 C C . GLU D 2 200 ? -33.839 -34.608 10.233 1.00 35.79 460 GLU D C 1
ATOM 7442 O O . GLU D 2 200 ? -34.745 -33.850 10.577 1.00 36.85 460 GLU D O 1
ATOM 7448 N N . GLY D 2 201 ? -33.521 -34.820 8.963 1.00 32.05 461 GLY D N 1
ATOM 7449 C CA . GLY D 2 201 ? -34.248 -34.161 7.898 1.00 32.24 461 GLY D CA 1
ATOM 7450 C C . GLY D 2 201 ? -33.439 -34.077 6.623 1.00 36.31 461 GLY D C 1
ATOM 7451 O O . GLY D 2 201 ? -33.973 -34.253 5.529 1.00 35.51 461 GLY D O 1
ATOM 7452 N N . HIS D 2 202 ? -32.148 -33.792 6.757 1.00 31.87 462 HIS D N 1
ATOM 7453 C CA . HIS D 2 202 ? -31.274 -33.791 5.596 1.00 36.53 462 HIS D CA 1
ATOM 7454 C C . HIS D 2 202 ? -31.181 -35.198 5.020 1.00 33.04 462 HIS D C 1
ATOM 7455 O O . HIS D 2 202 ? -31.177 -36.181 5.759 1.00 32.31 462 HIS D O 1
ATOM 7462 N N . ASN D 2 203 ? -31.127 -35.286 3.696 1.00 35.47 463 ASN D N 1
ATOM 7463 C CA . ASN D 2 203 ? -31.100 -36.573 3.011 1.00 36.40 463 ASN D CA 1
ATOM 7464 C C . ASN D 2 203 ? -29.688 -36.959 2.592 1.00 37.58 463 ASN D C 1
ATOM 7465 O O . ASN D 2 203 ? -29.490 -37.926 1.856 1.00 37.63 463 ASN D O 1
ATOM 7470 N N . SER D 2 204 ? -28.714 -36.184 3.060 1.00 34.85 464 SER D N 1
ATOM 7471 C CA . SER D 2 204 ? -27.306 -36.466 2.804 1.00 33.59 464 SER D CA 1
ATOM 7472 C C . SER D 2 204 ? -26.426 -35.722 3.802 1.00 32.15 464 SER D C 1
ATOM 7473 O O . SER D 2 204 ? -26.932 -35.060 4.708 1.00 32.29 464 SER D O 1
ATOM 7476 N N . THR D 2 205 ? -25.112 -35.841 3.623 1.00 30.78 465 THR D N 1
ATOM 7477 C CA . THR D 2 205 ? -24.120 -35.171 4.465 1.00 32.63 465 THR D CA 1
ATOM 7478 C C . THR D 2 205 ? -24.460 -33.708 4.772 1.00 29.61 465 THR D C 1
ATOM 7479 O O . THR D 2 205 ? -24.837 -32.949 3.879 1.00 31.12 465 THR D O 1
ATOM 7483 N N . VAL D 2 206 ? -24.348 -33.331 6.041 1.00 26.79 466 VAL D N 1
ATOM 7484 C CA . VAL D 2 206 ? -24.411 -31.927 6.426 1.00 29.81 466 VAL D CA 1
ATOM 7485 C C . VAL D 2 206 ? -23.006 -31.346 6.267 1.00 32.90 466 VAL D C 1
ATOM 7486 O O . VAL D 2 206 ? -22.079 -31.745 6.969 1.00 36.94 466 VAL D O 1
ATOM 7490 N N . ARG D 2 207 ? -22.854 -30.408 5.339 1.00 31.38 467 ARG D N 1
ATOM 7491 C CA . ARG D 2 207 ? -21.535 -29.976 4.894 1.00 27.98 467 ARG D CA 1
ATOM 7492 C C . ARG D 2 207 ? -21.040 -28.710 5.599 1.00 31.51 467 ARG D C 1
ATOM 7493 O O . ARG D 2 207 ? -19.843 -28.532 5.809 1.00 33.88 467 ARG D O 1
ATOM 7501 N N . CYS D 2 208 ? -21.967 -27.831 5.952 1.00 26.93 468 CYS D N 1
ATOM 7502 C CA . CYS D 2 208 ? -21.621 -26.549 6.538 1.00 26.33 468 CYS D CA 1
ATOM 7503 C C . CYS D 2 208 ? -22.801 -26.081 7.363 1.00 29.59 468 CYS D C 1
ATOM 7504 O O . CYS D 2 208 ? -23.905 -26.607 7.218 1.00 36.04 468 CYS D O 1
ATOM 7507 N N . LEU D 2 209 ? -22.573 -25.097 8.224 1.00 28.11 469 LEU D N 1
ATOM 7508 C CA . LEU D 2 209 ? -23.654 -24.526 9.017 1.00 30.90 469 LEU D CA 1
ATOM 7509 C C . LEU D 2 209 ? -23.256 -23.191 9.632 1.00 32.66 469 LEU D C 1
ATOM 7510 O O . LEU D 2 209 ? -22.070 -22.871 9.749 1.00 33.85 469 LEU D O 1
ATOM 7515 N N . ASP D 2 210 ? -24.259 -22.410 10.009 1.00 27.18 470 ASP D N 1
ATOM 7516 C CA . ASP D 2 210 ? -24.035 -21.163 10.713 1.00 29.35 470 ASP D CA 1
ATOM 7517 C C . ASP D 2 210 ? -25.167 -20.990 11.712 1.00 35.49 470 ASP D C 1
ATOM 7518 O O . ASP D 2 210 ? -26.195 -21.662 11.619 1.00 30.25 470 ASP D O 1
ATOM 7523 N N . ILE D 2 211 ? -24.968 -20.098 12.675 1.00 37.86 471 ILE D N 1
ATOM 7524 C CA . ILE D 2 211 ? -26.006 -19.760 13.632 1.00 34.55 471 ILE D CA 1
ATOM 7525 C C . ILE D 2 211 ? -26.198 -18.253 13.601 1.00 40.09 471 ILE D C 1
ATOM 7526 O O . ILE D 2 211 ? -25.238 -17.502 13.775 1.00 40.00 471 ILE D O 1
ATOM 7531 N N . VAL D 2 212 ? -27.432 -17.811 13.367 1.00 36.31 472 VAL D N 1
ATOM 7532 C CA . VAL D 2 212 ? -27.732 -16.381 13.314 1.00 33.27 472 VAL D CA 1
ATOM 7533 C C . VAL D 2 212 ? -28.741 -15.991 14.391 1.00 40.76 472 VAL D C 1
ATOM 7534 O O . VAL D 2 212 ? -29.531 -16.819 14.845 1.00 40.78 472 VAL D O 1
ATOM 7538 N N . GLU D 2 213 ? -28.703 -14.732 14.809 1.00 44.99 473 GLU D N 1
ATOM 7539 C CA . GLU D 2 213 ? -29.690 -14.225 15.748 1.00 46.39 473 GLU D CA 1
ATOM 7540 C C . GLU D 2 213 ? -30.459 -13.073 15.123 1.00 47.35 473 GLU D C 1
ATOM 7541 O O . GLU D 2 213 ? -29.868 -12.125 14.608 1.00 45.25 473 GLU D O 1
ATOM 7547 N N . TYR D 2 214 ? -31.783 -13.168 15.167 1.00 46.53 474 TYR D N 1
ATOM 7548 C CA . TYR D 2 214 ? -32.653 -12.140 14.614 1.00 46.79 474 TYR D CA 1
ATOM 7549 C C . TYR D 2 214 ? -33.861 -11.940 15.529 1.00 47.35 474 TYR D C 1
ATOM 7550 O O . TYR D 2 214 ? -34.645 -12.868 15.746 1.00 52.05 474 TYR D O 1
ATOM 7559 N N . LYS D 2 215 ? -33.991 -10.732 16.071 1.00 46.70 475 LYS D N 1
ATOM 7560 C CA . LYS D 2 215 ? -35.051 -10.398 17.029 1.00 50.08 475 LYS D CA 1
ATOM 7561 C C . LYS D 2 215 ? -35.031 -11.300 18.264 1.00 52.90 475 LYS D C 1
ATOM 7562 O O . LYS D 2 215 ? -36.072 -11.791 18.706 1.00 53.93 475 LYS D O 1
ATOM 7568 N N . ASN D 2 216 ? -33.831 -11.519 18.795 1.00 56.78 476 ASN D N 1
ATOM 7569 C CA . ASN D 2 216 ? -33.616 -12.305 20.012 1.00 65.70 476 ASN D CA 1
ATOM 7570 C C . ASN D 2 216 ? -33.903 -13.798 19.905 1.00 61.65 476 ASN D C 1
ATOM 7571 O O . ASN D 2 216 ? -34.069 -14.477 20.919 1.00 65.57 476 ASN D O 1
ATOM 7576 N N . ILE D 2 217 ? -33.959 -14.306 18.679 1.00 52.44 477 ILE D N 1
ATOM 7577 C CA . ILE D 2 217 ? -34.079 -15.743 18.465 1.00 48.87 477 ILE D CA 1
ATOM 7578 C C . ILE D 2 217 ? -32.916 -16.275 17.626 1.00 50.01 477 ILE D C 1
ATOM 7579 O O . ILE D 2 217 ? -32.627 -15.764 16.542 1.00 48.59 477 ILE D O 1
ATOM 7584 N N . LYS D 2 218 ? -32.236 -17.289 18.150 1.00 47.73 478 LYS D N 1
ATOM 7585 C CA . LYS D 2 218 ? -31.134 -17.919 17.441 1.00 39.75 478 LYS D CA 1
ATOM 7586 C C . LYS D 2 218 ? -31.644 -19.007 16.504 1.00 42.93 478 LYS D C 1
ATOM 7587 O O . LYS D 2 218 ? -32.468 -19.838 16.890 1.00 43.27 478 LYS D O 1
ATOM 7593 N N . TYR D 2 219 ? -31.153 -18.984 15.269 1.00 36.83 479 TYR D N 1
ATOM 7594 C CA . TYR D 2 219 ? -31.517 -19.968 14.263 1.00 35.67 479 TYR D CA 1
ATOM 7595 C C . TYR D 2 219 ? -30.275 -20.693 13.772 1.00 39.26 479 TYR D C 1
ATOM 7596 O O . TYR D 2 219 ? -29.218 -20.084 13.612 1.00 42.59 479 TYR D O 1
ATOM 7605 N N . ILE D 2 220 ? -30.409 -21.995 13.538 1.00 37.24 480 ILE D N 1
ATOM 7606 C CA . ILE D 2 220 ? -29.348 -22.777 12.922 1.00 31.43 480 ILE D CA 1
ATOM 7607 C C . ILE D 2 220 ? -29.691 -22.964 11.453 1.00 35.07 480 ILE D C 1
ATOM 7608 O O . ILE D 2 220 ? -30.796 -23.401 11.119 1.00 33.37 480 ILE D O 1
ATOM 7613 N N . VAL D 2 221 ? -28.752 -22.625 10.577 1.00 30.65 481 VAL D N 1
ATOM 7614 C CA . VAL D 2 221 ? -28.922 -22.856 9.151 1.00 30.39 481 VAL D CA 1
ATOM 7615 C C . VAL D 2 221 ? -27.878 -23.864 8.705 1.00 34.07 481 VAL D C 1
ATOM 7616 O O . VAL D 2 221 ? -26.681 -23.627 8.836 1.00 33.86 481 VAL D O 1
ATOM 7620 N N . THR D 2 222 ? -28.337 -25.000 8.195 1.00 36.28 482 THR D N 1
ATOM 7621 C CA . THR D 2 222 ? -27.434 -26.083 7.841 1.00 34.04 482 THR D CA 1
ATOM 7622 C C . THR D 2 222 ? -27.455 -26.332 6.343 1.00 35.75 482 THR D C 1
ATOM 7623 O O . THR D 2 222 ? -28.521 -26.502 5.761 1.00 35.29 482 THR D O 1
ATOM 7627 N N . GLY D 2 223 ? -26.275 -26.342 5.727 1.00 32.09 483 GLY D N 1
ATOM 7628 C CA . GLY D 2 223 ? -26.143 -26.610 4.305 1.00 26.37 483 GLY D CA 1
ATOM 7629 C C . GLY D 2 223 ? -25.739 -28.051 4.049 1.00 32.90 483 GLY D C 1
ATOM 7630 O O . GLY D 2 223 ? -24.903 -28.608 4.772 1.00 31.90 483 GLY D O 1
ATOM 7631 N N . SER D 2 224 ? -26.325 -28.659 3.019 1.00 28.23 484 SER D N 1
ATOM 7632 C CA . SER D 2 224 ? -26.160 -30.094 2.808 1.00 28.60 484 SER D CA 1
ATOM 7633 C C . SER D 2 224 ? -25.791 -30.492 1.384 1.00 27.37 484 SER D C 1
ATOM 7634 O O . SER D 2 224 ? -26.023 -29.755 0.422 1.00 28.86 484 SER D O 1
ATOM 7637 N N . ARG D 2 225 ? -25.222 -31.684 1.269 1.00 27.02 485 ARG D N 1
ATOM 7638 C CA . ARG D 2 225 ? -24.953 -32.306 -0.020 1.00 32.83 485 ARG D CA 1
ATOM 7639 C C . ARG D 2 225 ? -26.254 -32.635 -0.763 1.00 32.46 485 ARG D C 1
ATOM 7640 O O . ARG D 2 225 ? -26.230 -32.974 -1.946 1.00 31.41 485 ARG D O 1
ATOM 7648 N N . ASP D 2 226 ? -27.388 -32.527 -0.076 1.00 31.15 486 ASP D N 1
ATOM 7649 C CA . ASP D 2 226 ? -28.670 -32.883 -0.680 1.00 32.38 486 ASP D CA 1
ATOM 7650 C C . ASP D 2 226 ? -29.298 -31.786 -1.544 1.00 31.25 486 ASP D C 1
ATOM 7651 O O . ASP D 2 226 ? -30.434 -31.947 -1.994 1.00 35.75 486 ASP D O 1
ATOM 7656 N N . ASN D 2 227 ? -28.551 -30.694 -1.747 1.00 25.74 487 ASN D N 1
ATOM 7657 C CA . ASN D 2 227 ? -28.961 -29.478 -2.492 1.00 25.54 487 ASN D CA 1
ATOM 7658 C C . ASN D 2 227 ? -29.577 -28.373 -1.639 1.00 29.78 487 ASN D C 1
ATOM 7659 O O . ASN D 2 227 ? -29.724 -27.235 -2.100 1.00 29.04 487 ASN D O 1
ATOM 7664 N N . THR D 2 228 ? -29.955 -28.696 -0.408 1.00 28.80 488 THR D N 1
ATOM 7665 C CA . THR D 2 228 ? -30.756 -27.753 0.356 1.00 28.51 488 THR D CA 1
ATOM 7666 C C . THR D 2 228 ? -30.077 -27.233 1.609 1.00 30.98 488 THR D C 1
ATOM 7667 O O . THR D 2 228 ? -29.067 -27.772 2.064 1.00 30.43 488 THR D O 1
ATOM 7671 N N . LEU D 2 229 ? -30.644 -26.162 2.150 1.00 31.77 489 LEU D N 1
ATOM 7672 C CA . LEU D 2 229 ? -30.366 -25.764 3.516 1.00 33.48 489 LEU D CA 1
ATOM 7673 C C . LEU D 2 229 ? -31.628 -25.981 4.348 1.00 34.55 489 LEU D C 1
ATOM 7674 O O . LEU D 2 229 ? -32.739 -25.776 3.861 1.00 34.17 489 LEU D O 1
ATOM 7679 N N . HIS D 2 230 ? -31.460 -26.426 5.587 1.00 30.22 490 HIS D N 1
ATOM 7680 C CA . HIS D 2 230 ? -32.579 -26.475 6.519 1.00 30.93 490 HIS D CA 1
ATOM 7681 C C . HIS D 2 230 ? -32.392 -25.384 7.560 1.00 33.34 490 HIS D C 1
ATOM 7682 O O . HIS D 2 230 ? -31.262 -25.044 7.919 1.00 33.48 490 HIS D O 1
ATOM 7689 N N . VAL D 2 231 ? -33.497 -24.826 8.036 1.00 35.73 491 VAL D N 1
ATOM 7690 C CA . VAL D 2 231 ? -33.438 -23.828 9.092 1.00 32.87 491 VAL D CA 1
ATOM 7691 C C . VAL D 2 231 ? -34.075 -24.401 10.355 1.00 35.53 491 VAL D C 1
ATOM 7692 O O . VAL D 2 231 ? -35.152 -24.996 10.306 1.00 35.68 491 VAL D O 1
ATOM 7696 N N . TRP D 2 232 ? -33.382 -24.248 11.477 1.00 34.98 492 TRP D N 1
ATOM 7697 C CA . TRP D 2 232 ? -33.855 -24.754 12.756 1.00 36.88 492 TRP D CA 1
ATOM 7698 C C . TRP D 2 232 ? -33.720 -23.680 13.821 1.00 39.24 492 TRP D C 1
ATOM 7699 O O . TRP D 2 232 ? -32.830 -22.832 13.749 1.00 37.26 492 TRP D O 1
ATOM 7710 N N . LYS D 2 233 ? -34.593 -23.727 14.820 1.00 36.87 493 LYS D N 1
ATOM 7711 C CA . LYS D 2 233 ? -34.429 -22.885 15.991 1.00 40.07 493 LYS D CA 1
ATOM 7712 C C . LYS D 2 233 ? -33.434 -23.550 16.928 1.00 42.72 493 LYS D C 1
ATOM 7713 O O . LYS D 2 233 ? -33.515 -24.753 17.170 1.00 44.56 493 LYS D O 1
ATOM 7719 N N . LEU D 2 234 ? -32.487 -22.777 17.446 1.00 39.48 494 LEU D N 1
ATOM 7720 C CA . LEU D 2 234 ? -31.640 -23.270 18.519 1.00 35.72 494 LEU D CA 1
ATOM 7721 C C . LEU D 2 234 ? -32.496 -23.408 19.775 1.00 40.12 494 LEU D C 1
ATOM 7722 O O . LEU D 2 234 ? -33.139 -22.447 20.200 1.00 43.76 494 LEU D O 1
ATOM 7727 N N . PRO D 2 235 ? -32.525 -24.613 20.360 1.00 45.83 495 PRO D N 1
ATOM 7728 C CA . PRO D 2 235 ? -33.303 -24.871 21.576 1.00 53.94 495 PRO D CA 1
ATOM 7729 C C . PRO D 2 235 ? -32.832 -24.035 22.761 1.00 60.32 495 PRO D C 1
ATOM 7730 O O . PRO D 2 235 ? -31.632 -23.809 22.927 1.00 57.68 495 PRO D O 1
ATOM 7734 N N . LYS D 2 236 ? -33.784 -23.587 23.573 1.00 71.45 496 LYS D N 1
ATOM 7735 C CA . LYS D 2 236 ? -33.493 -22.816 24.774 1.00 79.74 496 LYS D CA 1
ATOM 7736 C C . LYS D 2 236 ? -32.840 -23.694 25.833 1.00 84.46 496 LYS D C 1
ATOM 7737 O O . LYS D 2 236 ? -32.712 -24.907 25.662 1.00 83.98 496 LYS D O 1
ATOM 7743 N N . GLU D 2 237 ? -32.443 -23.070 26.936 1.00 90.54 497 GLU D N 1
ATOM 7744 C CA . GLU D 2 237 ? -31.922 -23.795 28.088 1.00 93.02 497 GLU D CA 1
ATOM 7745 C C . GLU D 2 237 ? -32.985 -24.721 28.675 1.00 87.56 497 GLU D C 1
ATOM 7746 O O . GLU D 2 237 ? -34.126 -24.311 28.901 1.00 82.26 497 GLU D O 1
ATOM 7752 N N . GLU D 2 246 ? -34.409 -36.662 33.354 1.00 117.43 506 GLU D N 1
ATOM 7753 C CA . GLU D 2 246 ? -34.543 -35.212 33.265 1.00 118.87 506 GLU D CA 1
ATOM 7754 C C . GLU D 2 246 ? -33.365 -34.537 32.567 1.00 115.14 506 GLU D C 1
ATOM 7755 O O . GLU D 2 246 ? -32.382 -34.185 33.218 1.00 115.07 506 GLU D O 1
ATOM 7761 N N . HIS D 2 247 ? -33.446 -34.374 31.246 1.00 110.30 507 HIS D N 1
ATOM 7762 C CA . HIS D 2 247 ? -34.488 -34.990 30.432 1.00 103.58 507 HIS D CA 1
ATOM 7763 C C . HIS D 2 247 ? -33.975 -36.364 30.036 1.00 93.04 507 HIS D C 1
ATOM 7764 O O . HIS D 2 247 ? -32.980 -36.843 30.578 1.00 94.52 507 HIS D O 1
ATOM 7771 N N . ASP D 2 248 ? -34.638 -36.995 29.076 1.00 82.09 508 ASP D N 1
ATOM 7772 C CA . ASP D 2 248 ? -34.103 -38.224 28.514 1.00 77.28 508 ASP D CA 1
ATOM 7773 C C . ASP D 2 248 ? -33.251 -37.885 27.288 1.00 68.88 508 ASP D C 1
ATOM 7774 O O . ASP D 2 248 ? -33.665 -38.108 26.149 1.00 63.37 508 ASP D O 1
ATOM 7779 N N . TYR D 2 249 ? -32.067 -37.331 27.536 1.00 63.43 509 TYR D N 1
ATOM 7780 C CA . TYR D 2 249 ? -31.166 -36.915 26.464 1.00 57.99 509 TYR D CA 1
ATOM 7781 C C . TYR D 2 249 ? -30.542 -38.114 25.757 1.00 55.87 509 TYR D C 1
ATOM 7782 O O . TYR D 2 249 ? -30.148 -39.086 26.403 1.00 57.32 509 TYR D O 1
ATOM 7791 N N . PRO D 2 250 ? -30.436 -38.040 24.423 1.00 48.66 510 PRO D N 1
ATOM 7792 C CA . PRO D 2 250 ? -30.823 -36.869 23.631 1.00 47.63 510 PRO D CA 1
ATOM 7793 C C . PRO D 2 250 ? -32.282 -36.917 23.196 1.00 47.87 510 PRO D C 1
ATOM 7794 O O . PRO D 2 250 ? -32.870 -37.994 23.123 1.00 45.90 510 PRO D O 1
ATOM 7798 N N . LEU D 2 251 ? -32.860 -35.757 22.904 1.00 49.27 511 LEU D N 1
ATOM 7799 C CA . LEU D 2 251 ? -34.186 -35.716 22.307 1.00 48.44 511 LEU D CA 1
ATOM 7800 C C . LEU D 2 251 ? -34.025 -35.878 20.801 1.00 48.89 511 LEU D C 1
ATOM 7801 O O . LEU D 2 251 ? -33.437 -35.026 20.133 1.00 52.00 511 LEU D O 1
ATOM 7806 N N . VAL D 2 252 ? -34.528 -36.987 20.274 1.00 45.40 512 VAL D N 1
ATOM 7807 C CA . VAL D 2 252 ? -34.353 -37.319 18.865 1.00 43.78 512 VAL D CA 1
ATOM 7808 C C . VAL D 2 252 ? -35.601 -36.973 18.065 1.00 44.58 512 VAL D C 1
ATOM 7809 O O . VAL D 2 252 ? -36.702 -37.397 18.409 1.00 45.30 512 VAL D O 1
ATOM 7813 N N . PHE D 2 253 ? -35.425 -36.203 16.996 1.00 45.75 513 PHE D N 1
ATOM 7814 C CA . PHE D 2 253 ? -36.546 -35.800 16.151 1.00 45.42 513 PHE D CA 1
ATOM 7815 C C . PHE D 2 253 ? -36.407 -36.371 14.744 1.00 46.12 513 PHE D C 1
ATOM 7816 O O . PHE D 2 253 ? -35.697 -35.813 13.906 1.00 44.28 513 PHE D O 1
ATOM 7824 N N . HIS D 2 254 ? -37.090 -37.485 14.493 1.00 48.27 514 HIS D N 1
ATOM 7825 C CA . HIS D 2 254 ? -36.982 -38.188 13.217 1.00 47.75 514 HIS D CA 1
ATOM 7826 C C . HIS D 2 254 ? -37.728 -37.484 12.090 1.00 48.24 514 HIS D C 1
ATOM 7827 O O . HIS D 2 254 ? -37.421 -37.679 10.916 1.00 51.76 514 HIS D O 1
ATOM 7834 N N . THR D 2 255 ? -38.702 -36.659 12.448 1.00 50.27 515 THR D N 1
ATOM 7835 C CA . THR D 2 255 ? -39.613 -36.090 11.464 1.00 48.71 515 THR D CA 1
ATOM 7836 C C . THR D 2 255 ? -39.680 -34.567 11.602 1.00 43.65 515 THR D C 1
ATOM 7837 O O . THR D 2 255 ? -40.245 -34.055 12.566 1.00 47.71 515 THR D O 1
ATOM 7841 N N . PRO D 2 256 ? -39.093 -33.841 10.636 1.00 45.68 516 PRO D N 1
ATOM 7842 C CA . PRO D 2 256 ? -38.994 -32.378 10.672 1.00 44.83 516 PRO D CA 1
ATOM 7843 C C . PRO D 2 256 ? -40.359 -31.727 10.856 1.00 47.41 516 PRO D C 1
ATOM 7844 O O . PRO D 2 256 ? -40.509 -30.787 11.637 1.00 52.65 516 PRO D O 1
ATOM 7848 N N . GLU D 2 257 ? -41.347 -32.244 10.136 1.00 44.48 517 GLU D N 1
ATOM 7849 C CA . GLU D 2 257 ? -42.716 -31.742 10.201 1.00 51.60 517 GLU D CA 1
ATOM 7850 C C . GLU D 2 257 ? -43.324 -31.863 11.605 1.00 53.41 517 GLU D C 1
ATOM 7851 O O . GLU D 2 257 ? -44.282 -31.161 11.934 1.00 55.59 517 GLU D O 1
ATOM 7857 N N . GLU D 2 258 ? -42.773 -32.757 12.423 1.00 50.68 518 GLU D N 1
ATOM 7858 C CA . GLU D 2 258 ? -43.226 -32.923 13.803 1.00 51.40 518 GLU D CA 1
ATOM 7859 C C . GLU D 2 258 ? -42.207 -32.354 14.794 1.00 50.78 518 GLU D C 1
ATOM 7860 O O . GLU D 2 258 ? -42.370 -32.477 16.011 1.00 48.46 518 GLU D O 1
ATOM 7866 N N . ASN D 2 259 ? -41.152 -31.740 14.260 1.00 47.37 519 ASN D N 1
ATOM 7867 C CA . ASN D 2 259 ? -40.122 -31.104 15.072 1.00 45.55 519 ASN D CA 1
ATOM 7868 C C . ASN D 2 259 ? -40.476 -29.635 15.304 1.00 48.53 519 ASN D C 1
ATOM 7869 O O . ASN D 2 259 ? -40.524 -28.844 14.360 1.00 50.24 519 ASN D O 1
ATOM 7874 N N . PRO D 2 260 ? -40.728 -29.263 16.568 1.00 45.90 520 PRO D N 1
ATOM 7875 C CA . PRO D 2 260 ? -41.095 -27.876 16.878 1.00 47.85 520 PRO D CA 1
ATOM 7876 C C . PRO D 2 260 ? -39.948 -26.904 16.603 1.00 48.64 520 PRO D C 1
ATOM 7877 O O . PRO D 2 260 ? -40.190 -25.715 16.410 1.00 55.24 520 PRO D O 1
ATOM 7881 N N . TYR D 2 261 ? -38.721 -27.413 16.567 1.00 43.39 521 TYR D N 1
ATOM 7882 C CA . TYR D 2 261 ? -37.551 -26.580 16.303 1.00 42.87 521 TYR D CA 1
ATOM 7883 C C . TYR D 2 261 ? -37.247 -26.451 14.804 1.00 44.64 521 TYR D C 1
ATOM 7884 O O . TYR D 2 261 ? -36.379 -25.672 14.402 1.00 42.98 521 TYR D O 1
ATOM 7893 N N . PHE D 2 262 ? -37.970 -27.206 13.983 1.00 41.90 522 PHE D N 1
ATOM 7894 C CA . PHE D 2 262 ? -37.790 -27.158 12.534 1.00 40.36 522 PHE D CA 1
ATOM 7895 C C . PHE D 2 262 ? -38.559 -26.004 11.899 1.00 41.02 522 PHE D C 1
ATOM 7896 O O . PHE D 2 262 ? -39.764 -25.877 12.088 1.00 39.55 522 PHE D O 1
ATOM 7904 N N . VAL D 2 263 ? -37.864 -25.176 11.127 1.00 40.68 523 VAL D N 1
ATOM 7905 C CA . VAL D 2 263 ? -38.500 -24.028 10.492 1.00 42.82 523 VAL D CA 1
ATOM 7906 C C . VAL D 2 263 ? -38.926 -24.323 9.056 1.00 40.09 523 VAL D C 1
ATOM 7907 O O . VAL D 2 263 ? -40.092 -24.175 8.711 1.00 42.34 523 VAL D O 1
ATOM 7911 N N . GLY D 2 264 ? -37.978 -24.735 8.220 1.00 41.78 524 GLY D N 1
ATOM 7912 C CA . GLY D 2 264 ? -38.282 -25.048 6.836 1.00 37.49 524 GLY D CA 1
ATOM 7913 C C . GLY D 2 264 ? -37.051 -25.335 5.993 1.00 39.78 524 GLY D C 1
ATOM 7914 O O . GLY D 2 264 ? -35.924 -25.327 6.492 1.00 37.79 524 GLY D O 1
ATOM 7915 N N . VAL D 2 265 ? -37.276 -25.583 4.706 1.00 38.32 525 VAL D N 1
ATOM 7916 C CA . VAL D 2 265 ? -36.204 -25.896 3.770 1.00 36.56 525 VAL D CA 1
ATOM 7917 C C . VAL D 2 265 ? -35.974 -24.738 2.795 1.00 39.25 525 VAL D C 1
ATOM 7918 O O . VAL D 2 265 ? -36.931 -24.163 2.277 1.00 39.12 525 VAL D O 1
ATOM 7922 N N . LEU D 2 266 ? -34.709 -24.401 2.552 1.00 31.88 526 LEU D N 1
ATOM 7923 C CA . LEU D 2 266 ? -34.344 -23.401 1.548 1.00 33.17 526 LEU D CA 1
ATOM 7924 C C . LEU D 2 266 ? -33.857 -24.092 0.273 1.00 33.11 526 LEU D C 1
ATOM 7925 O O . LEU D 2 266 ? -32.727 -24.580 0.214 1.00 32.39 526 LEU D O 1
ATOM 7930 N N . ARG D 2 267 ? -34.714 -24.132 -0.742 1.00 35.42 527 ARG D N 1
ATOM 7931 C CA . ARG D 2 267 ? -34.406 -24.835 -1.984 1.00 33.66 527 ARG D CA 1
ATOM 7932 C C . ARG D 2 267 ? -34.086 -23.862 -3.106 1.00 34.25 527 ARG D C 1
ATOM 7933 O O . ARG D 2 267 ? -34.756 -22.843 -3.258 1.00 35.66 527 ARG D O 1
ATOM 7941 N N . GLY D 2 268 ? -33.067 -24.192 -3.895 1.00 30.46 528 GLY D N 1
ATOM 7942 C CA . GLY D 2 268 ? -32.666 -23.370 -5.021 1.00 23.70 528 GLY D CA 1
ATOM 7943 C C . GLY D 2 268 ? -31.367 -23.852 -5.643 1.00 32.49 528 GLY D C 1
ATOM 7944 O O . GLY D 2 268 ? -31.164 -23.731 -6.850 1.00 28.35 528 GLY D O 1
ATOM 7945 N N . HIS D 2 269 ? -30.480 -24.397 -4.819 1.00 31.15 529 HIS D N 1
ATOM 7946 C CA . HIS D 2 269 ? -29.216 -24.936 -5.315 1.00 36.85 529 HIS D CA 1
ATOM 7947 C C . HIS D 2 269 ? -29.408 -26.269 -6.044 1.00 36.71 529 HIS D C 1
ATOM 7948 O O . HIS D 2 269 ? -30.274 -27.066 -5.689 1.00 32.90 529 HIS D O 1
ATOM 7955 N N . MET D 2 270 ? -28.585 -26.504 -7.060 1.00 35.39 530 MET D N 1
ATOM 7956 C CA . MET D 2 270 ? -28.706 -27.695 -7.894 1.00 32.63 530 MET D CA 1
ATOM 7957 C C . MET D 2 270 ? -27.605 -28.708 -7.595 1.00 30.19 530 MET D C 1
ATOM 7958 O O . MET D 2 270 ? -27.493 -29.734 -8.262 1.00 24.70 530 MET D O 1
ATOM 7963 N N . ALA D 2 271 ? -26.790 -28.409 -6.590 1.00 28.64 531 ALA D N 1
ATOM 7964 C CA . ALA D 2 271 ? -25.745 -29.328 -6.154 1.00 28.23 531 ALA D CA 1
ATOM 7965 C C . ALA D 2 271 ? -25.375 -29.007 -4.719 1.00 31.26 531 ALA D C 1
ATOM 7966 O O . ALA D 2 271 ? -25.986 -28.134 -4.100 1.00 34.73 531 ALA D O 1
ATOM 7968 N N . SER D 2 272 ? -24.381 -29.716 -4.195 1.00 32.61 532 SER D N 1
ATOM 7969 C CA . SER D 2 272 ? -23.997 -29.602 -2.791 1.00 32.43 532 SER D CA 1
ATOM 7970 C C . SER D 2 272 ? -23.852 -28.159 -2.311 1.00 30.47 532 SER D C 1
ATOM 7971 O O . SER D 2 272 ? -23.289 -27.308 -3.010 1.00 27.55 532 SER D O 1
ATOM 7974 N N . VAL D 2 273 ? -24.390 -27.890 -1.125 1.00 25.05 533 VAL D N 1
ATOM 7975 C CA . VAL D 2 273 ? -24.229 -26.594 -0.485 1.00 29.45 533 VAL D CA 1
ATOM 7976 C C . VAL D 2 273 ? -22.952 -26.636 0.345 1.00 33.03 533 VAL D C 1
ATOM 7977 O O . VAL D 2 273 ? -22.907 -27.262 1.402 1.00 34.01 533 VAL D O 1
ATOM 7981 N N . ARG D 2 274 ? -21.920 -25.962 -0.147 1.00 30.25 534 ARG D N 1
ATOM 7982 C CA . ARG D 2 274 ? -20.564 -26.116 0.364 1.00 27.59 534 ARG D CA 1
ATOM 7983 C C . ARG D 2 274 ? -20.216 -25.133 1.485 1.00 34.88 534 ARG D C 1
ATOM 7984 O O . ARG D 2 274 ? -19.414 -25.439 2.366 1.00 36.05 534 ARG D O 1
ATOM 7992 N N . THR D 2 275 ? -20.818 -23.951 1.445 1.00 32.50 535 THR D N 1
ATOM 7993 C CA . THR D 2 275 ? -20.429 -22.880 2.351 1.00 27.33 535 THR D CA 1
ATOM 7994 C C . THR D 2 275 ? -21.635 -22.012 2.663 1.00 30.25 535 THR D C 1
ATOM 7995 O O . THR D 2 275 ? -22.537 -21.865 1.840 1.00 33.28 535 THR D O 1
ATOM 7999 N N . VAL D 2 276 ? -21.662 -21.453 3.863 1.00 27.40 536 VAL D N 1
ATOM 8000 C CA . VAL D 2 276 ? -22.801 -20.655 4.288 1.00 28.24 536 VAL D CA 1
ATOM 8001 C C . VAL D 2 276 ? -22.339 -19.569 5.255 1.00 31.83 536 VAL D C 1
ATOM 8002 O O . VAL D 2 276 ? -21.472 -19.802 6.098 1.00 35.56 536 VAL D O 1
ATOM 8006 N N . SER D 2 277 ? -22.892 -18.371 5.105 1.00 32.20 537 SER D N 1
ATOM 8007 C CA . SER D 2 277 ? -22.528 -17.256 5.971 1.00 30.04 537 SER D CA 1
ATOM 8008 C C . SER D 2 277 ? -23.733 -16.355 6.201 1.00 31.66 537 SER D C 1
ATOM 8009 O O . SER D 2 277 ? -24.339 -15.855 5.251 1.00 32.31 537 SER D O 1
ATOM 8012 N N . GLY D 2 278 ? -24.082 -16.151 7.466 1.00 32.10 538 GLY D N 1
ATOM 8013 C CA . GLY D 2 278 ? -25.242 -15.349 7.796 1.00 32.28 538 GLY D CA 1
ATOM 8014 C C . GLY D 2 278 ? -25.044 -14.379 8.941 1.00 32.83 538 GLY D C 1
ATOM 8015 O O . GLY D 2 278 ? -24.141 -14.531 9.764 1.00 31.77 538 GLY D O 1
ATOM 8016 N N . HIS D 2 279 ? -25.906 -13.370 8.972 1.00 34.76 539 HIS D N 1
ATOM 8017 C CA . HIS D 2 279 ? -26.002 -12.430 10.078 1.00 35.84 539 HIS D CA 1
ATOM 8018 C C . HIS D 2 279 ? -27.440 -11.923 10.113 1.00 34.55 539 HIS D C 1
ATOM 8019 O O . HIS D 2 279 ? -27.977 -11.522 9.082 1.00 31.47 539 HIS D O 1
ATOM 8026 N N . GLY D 2 280 ? -28.063 -11.941 11.288 1.00 37.01 540 GLY D N 1
ATOM 8027 C CA . GLY D 2 280 ? -29.448 -11.517 11.406 1.00 34.04 540 GLY D CA 1
ATOM 8028 C C . GLY D 2 280 ? -30.360 -12.415 10.586 1.00 39.94 540 GLY D C 1
ATOM 8029 O O . GLY D 2 280 ? -30.231 -13.636 10.631 1.00 41.76 540 GLY D O 1
ATOM 8030 N N . ASN D 2 281 ? -31.272 -11.820 9.823 1.00 37.28 541 ASN D N 1
ATOM 8031 C CA . ASN D 2 281 ? -32.199 -12.609 9.014 1.00 38.16 541 ASN D CA 1
ATOM 8032 C C . ASN D 2 281 ? -31.673 -12.912 7.616 1.00 38.75 541 ASN D C 1
ATOM 8033 O O . ASN D 2 281 ? -32.335 -13.592 6.831 1.00 41.67 541 ASN D O 1
ATOM 8038 N N . ILE D 2 282 ? -30.485 -12.402 7.305 1.00 37.54 542 ILE D N 1
ATOM 8039 C CA . ILE D 2 282 ? -29.896 -12.602 5.990 1.00 32.33 542 ILE D CA 1
ATOM 8040 C C . ILE D 2 282 ? -28.827 -13.689 6.026 1.00 37.31 542 ILE D C 1
ATOM 8041 O O . ILE D 2 282 ? -27.918 -13.662 6.860 1.00 34.39 542 ILE D O 1
ATOM 8046 N N . VAL D 2 283 ? -28.946 -14.653 5.118 1.00 36.38 543 VAL D N 1
ATOM 8047 C CA . VAL D 2 283 ? -27.989 -15.748 5.028 1.00 32.27 543 VAL D CA 1
ATOM 8048 C C . VAL D 2 283 ? -27.554 -15.958 3.580 1.00 30.07 543 VAL D C 1
ATOM 8049 O O . VAL D 2 283 ? -28.387 -15.963 2.670 1.00 32.51 543 VAL D O 1
ATOM 8053 N N . VAL D 2 284 ? -26.251 -16.127 3.368 1.00 28.63 544 VAL D N 1
ATOM 8054 C CA . VAL D 2 284 ? -25.728 -16.404 2.032 1.00 24.10 544 VAL D CA 1
ATOM 8055 C C . VAL D 2 284 ? -25.103 -17.792 1.970 1.00 31.07 544 VAL D C 1
ATOM 8056 O O . VAL D 2 284 ? -24.298 -18.159 2.830 1.00 31.55 544 VAL D O 1
ATOM 8060 N N . SER D 2 285 ? -25.484 -18.559 0.951 1.00 32.39 545 SER D N 1
ATOM 8061 C CA . SER D 2 285 ? -24.941 -19.896 0.740 1.00 26.25 545 SER D CA 1
ATOM 8062 C C . SER D 2 285 ? -24.228 -19.999 -0.606 1.00 28.57 545 SER D C 1
ATOM 8063 O O . SER D 2 285 ? -24.586 -19.314 -1.557 1.00 33.09 545 SER D O 1
ATOM 8066 N N . GLY D 2 286 ? -23.223 -20.865 -0.675 1.00 27.03 546 GLY D N 1
ATOM 8067 C CA . GLY D 2 286 ? -22.460 -21.085 -1.890 1.00 25.01 546 GLY D CA 1
ATOM 8068 C C . GLY D 2 286 ? -22.471 -22.563 -2.223 1.00 27.66 546 GLY D C 1
ATOM 8069 O O . GLY D 2 286 ? -22.453 -23.407 -1.326 1.00 24.11 546 GLY D O 1
ATOM 8070 N N . SER D 2 287 ? -22.494 -22.882 -3.512 1.00 26.81 547 SER D N 1
ATOM 8071 C CA . SER D 2 287 ? -22.729 -24.255 -3.931 1.00 26.60 547 SER D CA 1
ATOM 8072 C C . SER D 2 287 ? -21.794 -24.736 -5.034 1.00 31.81 547 SER D C 1
ATOM 8073 O O . SER D 2 287 ? -21.171 -23.938 -5.745 1.00 29.23 547 SER D O 1
ATOM 8076 N N . TYR D 2 288 ? -21.709 -26.056 -5.168 1.00 32.53 548 TYR D N 1
ATOM 8077 C CA . TYR D 2 288 ? -20.981 -26.671 -6.268 1.00 30.94 548 TYR D CA 1
ATOM 8078 C C . TYR D 2 288 ? -21.697 -26.466 -7.604 1.00 34.15 548 TYR D C 1
ATOM 8079 O O . TYR D 2 288 ? -21.157 -26.813 -8.650 1.00 37.88 548 TYR D O 1
ATOM 8088 N N . ASP D 2 289 ? -22.903 -25.898 -7.579 1.00 28.39 549 ASP D N 1
ATOM 8089 C CA . ASP D 2 289 ? -23.584 -25.562 -8.832 1.00 28.64 549 ASP D CA 1
ATOM 8090 C C . ASP D 2 289 ? -23.080 -24.250 -9.443 1.00 30.62 549 ASP D C 1
ATOM 8091 O O . ASP D 2 289 ? -23.627 -23.786 -10.441 1.00 34.31 549 ASP D O 1
ATOM 8096 N N . ASN D 2 290 ? -22.058 -23.663 -8.810 1.00 28.01 550 ASN D N 1
ATOM 8097 C CA . ASN D 2 290 ? -21.385 -22.424 -9.250 1.00 27.57 550 ASN D CA 1
ATOM 8098 C C . ASN D 2 290 ? -22.105 -21.124 -8.887 1.00 30.78 550 ASN D C 1
ATOM 8099 O O . ASN D 2 290 ? -21.682 -20.042 -9.302 1.00 32.83 550 ASN D O 1
ATOM 8104 N N . THR D 2 291 ? -23.183 -21.223 -8.120 1.00 28.48 551 THR D N 1
ATOM 8105 C CA . THR D 2 291 ? -23.946 -20.037 -7.755 1.00 29.20 551 THR D CA 1
ATOM 8106 C C . THR D 2 291 ? -23.942 -19.816 -6.257 1.00 32.43 551 THR D C 1
ATOM 8107 O O . THR D 2 291 ? -23.634 -20.721 -5.472 1.00 29.69 551 THR D O 1
ATOM 8111 N N . LEU D 2 292 ? -24.281 -18.595 -5.868 1.00 30.86 552 LEU D N 1
ATOM 8112 C CA . LEU D 2 292 ? -24.612 -18.311 -4.484 1.00 27.44 552 LEU D CA 1
ATOM 8113 C C . LEU D 2 292 ? -26.061 -17.879 -4.428 1.00 30.35 552 LEU D C 1
ATOM 8114 O O . LEU D 2 292 ? -26.614 -17.416 -5.426 1.00 33.98 552 LEU D O 1
ATOM 8119 N N . ILE D 2 293 ? -26.681 -18.054 -3.269 1.00 30.24 553 ILE D N 1
ATOM 8120 C CA . ILE D 2 293 ? -28.048 -17.595 -3.063 1.00 33.27 553 ILE D CA 1
ATOM 8121 C C . ILE D 2 293 ? -28.147 -16.788 -1.771 1.00 34.43 553 ILE D C 1
ATOM 8122 O O . ILE D 2 293 ? -27.605 -17.174 -0.731 1.00 31.04 553 ILE D O 1
ATOM 8127 N N . VAL D 2 294 ? -28.810 -15.642 -1.859 1.00 34.37 554 VAL D N 1
ATOM 8128 C CA . VAL D 2 294 ? -29.047 -14.804 -0.697 1.00 29.57 554 VAL D CA 1
ATOM 8129 C C . VAL D 2 294 ? -30.450 -15.097 -0.189 1.00 34.88 554 VAL D C 1
ATOM 8130 O O . VAL D 2 294 ? -31.423 -14.914 -0.914 1.00 34.05 554 VAL D O 1
ATOM 8134 N N . TRP D 2 295 ? -30.550 -15.578 1.047 1.00 35.58 555 TRP D N 1
ATOM 8135 C CA . TRP D 2 295 ? -31.844 -15.929 1.622 1.00 32.97 555 TRP D CA 1
ATOM 8136 C C . TRP D 2 295 ? -32.284 -14.931 2.696 1.00 36.16 555 TRP D C 1
ATOM 8137 O O . TRP D 2 295 ? -31.458 -14.326 3.383 1.00 32.34 555 TRP D O 1
ATOM 8148 N N . ASP D 2 296 ? -33.593 -14.770 2.835 1.00 43.29 556 ASP D N 1
ATOM 8149 C CA . ASP D 2 296 ? -34.171 -14.103 3.993 1.00 42.02 556 ASP D CA 1
ATOM 8150 C C . ASP D 2 296 ? -34.831 -15.209 4.800 1.00 38.06 556 ASP D C 1
ATOM 8151 O O . ASP D 2 296 ? -35.829 -15.775 4.371 1.00 36.31 556 ASP D O 1
ATOM 8156 N N . VAL D 2 297 ? -34.274 -15.524 5.963 1.00 38.45 557 VAL D N 1
ATOM 8157 C CA . VAL D 2 297 ? -34.772 -16.651 6.745 1.00 41.12 557 VAL D CA 1
ATOM 8158 C C . VAL D 2 297 ? -35.999 -16.306 7.579 1.00 44.47 557 VAL D C 1
ATOM 8159 O O . VAL D 2 297 ? -36.673 -17.202 8.077 1.00 49.55 557 VAL D O 1
ATOM 8163 N N . ALA D 2 298 ? -36.294 -15.016 7.731 1.00 43.70 558 ALA D N 1
ATOM 8164 C CA . ALA D 2 298 ? -37.525 -14.608 8.408 1.00 43.67 558 ALA D CA 1
ATOM 8165 C C . ALA D 2 298 ? -38.707 -14.867 7.490 1.00 47.49 558 ALA D C 1
ATOM 8166 O O . ALA D 2 298 ? -39.751 -15.351 7.927 1.00 53.35 558 ALA D O 1
ATOM 8168 N N . GLN D 2 299 ? -38.534 -14.543 6.213 1.00 48.82 559 GLN D N 1
ATOM 8169 C CA . GLN D 2 299 ? -39.543 -14.848 5.205 1.00 47.13 559 GLN D CA 1
ATOM 8170 C C . GLN D 2 299 ? -39.350 -16.264 4.687 1.00 45.04 559 GLN D C 1
ATOM 8171 O O . GLN D 2 299 ? -40.219 -16.797 3.996 1.00 43.84 559 GLN D O 1
ATOM 8177 N N . MET D 2 300 ? -38.205 -16.862 5.010 1.00 42.61 560 MET D N 1
ATOM 8178 C CA . MET D 2 300 ? -37.807 -18.130 4.405 1.00 45.89 560 MET D CA 1
ATOM 8179 C C . MET D 2 300 ? -37.934 -18.031 2.882 1.00 42.95 560 MET D C 1
ATOM 8180 O O . MET D 2 300 ? -38.548 -18.875 2.237 1.00 41.35 560 MET D O 1
ATOM 8185 N N . LYS D 2 301 ? -37.357 -16.971 2.325 1.00 40.16 561 LYS D N 1
ATOM 8186 C CA . LYS D 2 301 ? -37.447 -16.703 0.895 1.00 44.84 561 LYS D CA 1
ATOM 8187 C C . LYS D 2 301 ? -36.074 -16.542 0.251 1.00 42.97 561 LYS D C 1
ATOM 8188 O O . LYS D 2 301 ? -35.095 -16.181 0.911 1.00 38.08 561 LYS D O 1
ATOM 8194 N N . CYS D 2 302 ? -36.020 -16.812 -1.048 1.00 42.29 562 CYS D N 1
ATOM 8195 C CA . CYS D 2 302 ? -34.840 -16.535 -1.852 1.00 40.73 562 CYS D CA 1
ATOM 8196 C C . CYS D 2 302 ? -34.877 -15.081 -2.315 1.00 42.78 562 CYS D C 1
ATOM 8197 O O . CYS D 2 302 ? -35.826 -14.662 -2.975 1.00 44.30 562 CYS D O 1
ATOM 8200 N N . LEU D 2 303 ? -33.851 -14.310 -1.968 1.00 37.54 563 LEU D N 1
ATOM 8201 C CA . LEU D 2 303 ? -33.802 -12.901 -2.354 1.00 39.42 563 LEU D CA 1
ATOM 8202 C C . LEU D 2 303 ? -33.080 -12.718 -3.685 1.00 41.59 563 LEU D C 1
ATOM 8203 O O . LEU D 2 303 ? -33.602 -12.087 -4.603 1.00 42.20 563 LEU D O 1
ATOM 8208 N N . TYR D 2 304 ? -31.875 -13.269 -3.782 1.00 37.77 564 TYR D N 1
ATOM 8209 C CA . TYR D 2 304 ? -31.099 -13.183 -5.010 1.00 37.42 564 TYR D CA 1
ATOM 8210 C C . TYR D 2 304 ? -30.392 -14.490 -5.329 1.00 39.66 564 TYR D C 1
ATOM 8211 O O . TYR D 2 304 ? -29.986 -15.228 -4.430 1.00 36.18 564 TYR D O 1
ATOM 8220 N N . ILE D 2 305 ? -30.256 -14.768 -6.621 1.00 44.29 565 ILE D N 1
ATOM 8221 C CA . ILE D 2 305 ? -29.365 -15.815 -7.095 1.00 40.80 565 ILE D CA 1
ATOM 8222 C C . ILE D 2 305 ? -28.184 -15.137 -7.771 1.00 37.24 565 ILE D C 1
ATOM 8223 O O . ILE D 2 305 ? -28.352 -14.399 -8.747 1.00 37.33 565 ILE D O 1
ATOM 8228 N N . LEU D 2 306 ? -26.995 -15.369 -7.227 1.00 31.33 566 LEU D N 1
ATOM 8229 C CA . LEU D 2 306 ? -25.779 -14.723 -7.706 1.00 28.86 566 LEU D CA 1
ATOM 8230 C C . LEU D 2 306 ? -25.008 -15.672 -8.608 1.00 31.99 566 LEU D C 1
ATOM 8231 O O . LEU D 2 306 ? -24.330 -16.586 -8.132 1.00 32.84 566 LEU D O 1
ATOM 8236 N N . SER D 2 307 ? -25.119 -15.462 -9.912 1.00 31.13 567 SER D N 1
ATOM 8237 C CA . SER D 2 307 ? -24.468 -16.346 -10.868 1.00 37.25 567 SER D CA 1
ATOM 8238 C C . SER D 2 307 ? -23.433 -15.581 -11.672 1.00 35.91 567 SER D C 1
ATOM 8239 O O . SER D 2 307 ? -23.523 -14.361 -11.810 1.00 36.64 567 SER D O 1
ATOM 8242 N N . GLY D 2 308 ? -22.451 -16.303 -12.199 1.00 33.66 568 GLY D N 1
ATOM 8243 C CA . GLY D 2 308 ? -21.373 -15.691 -12.951 1.00 35.09 568 GLY D CA 1
ATOM 8244 C C . GLY D 2 308 ? -20.071 -16.459 -12.810 1.00 38.30 568 GLY D C 1
ATOM 8245 O O . GLY D 2 308 ? -19.252 -16.472 -13.732 1.00 38.13 568 GLY D O 1
ATOM 8246 N N . HIS D 2 309 ? -19.867 -17.089 -11.653 1.00 31.17 569 HIS D N 1
ATOM 8247 C CA . HIS D 2 309 ? -18.713 -17.963 -11.469 1.00 30.21 569 HIS D CA 1
ATOM 8248 C C . HIS D 2 309 ? -18.823 -19.099 -12.468 1.00 31.20 569 HIS D C 1
ATOM 8249 O O . HIS D 2 309 ? -19.930 -19.493 -12.851 1.00 28.31 569 HIS D O 1
ATOM 8256 N N . THR D 2 310 ? -17.681 -19.608 -12.917 1.00 30.83 570 THR D N 1
ATOM 8257 C CA . THR D 2 310 ? -17.689 -20.670 -13.915 1.00 29.36 570 THR D CA 1
ATOM 8258 C C . THR D 2 310 ? -17.326 -22.030 -13.317 1.00 31.95 570 THR D C 1
ATOM 8259 O O . THR D 2 310 ? -17.248 -23.031 -14.024 1.00 30.99 570 THR D O 1
ATOM 8263 N N . ASP D 2 311 ? -17.134 -22.064 -12.002 1.00 29.92 571 ASP D N 1
ATOM 8264 C CA . ASP D 2 311 ? -16.848 -23.317 -11.320 1.00 31.40 571 ASP D CA 1
ATOM 8265 C C . ASP D 2 311 ? -17.317 -23.257 -9.872 1.00 32.81 571 ASP D C 1
ATOM 8266 O O . ASP D 2 311 ? -17.852 -22.240 -9.428 1.00 32.99 571 ASP D O 1
ATOM 8271 N N . ARG D 2 312 ? -17.096 -24.350 -9.148 1.00 28.77 572 ARG D N 1
ATOM 8272 C CA . ARG D 2 312 ? -17.571 -24.519 -7.774 1.00 26.52 572 ARG D CA 1
ATOM 8273 C C . ARG D 2 312 ? -17.286 -23.346 -6.847 1.00 30.37 572 ARG D C 1
ATOM 8274 O O . ARG D 2 312 ? -16.208 -22.753 -6.895 1.00 25.98 572 ARG D O 1
ATOM 8282 N N . ILE D 2 313 ? -18.256 -23.021 -5.996 1.00 26.13 573 ILE D N 1
ATOM 8283 C CA . ILE D 2 313 ? -18.023 -22.071 -4.916 1.00 25.51 573 ILE D CA 1
ATOM 8284 C C . ILE D 2 313 ? -17.537 -22.840 -3.691 1.00 30.20 573 ILE D C 1
ATOM 8285 O O . ILE D 2 313 ? -18.176 -23.804 -3.272 1.00 27.75 573 ILE D O 1
ATOM 8290 N N . TYR D 2 314 ? -16.419 -22.411 -3.114 1.00 26.74 574 TYR D N 1
ATOM 8291 C CA . TYR D 2 314 ? -15.862 -23.092 -1.948 1.00 25.51 574 TYR D CA 1
ATOM 8292 C C . TYR D 2 314 ? -16.007 -22.302 -0.656 1.00 27.12 574 TYR D C 1
ATOM 8293 O O . TYR D 2 314 ? -16.009 -22.874 0.432 1.00 30.91 574 TYR D O 1
ATOM 8302 N N . SER D 2 315 ? -16.130 -20.986 -0.768 1.00 25.76 575 SER D N 1
ATOM 8303 C CA . SER D 2 315 ? -16.225 -20.162 0.424 1.00 27.11 575 SER D CA 1
ATOM 8304 C C . SER D 2 315 ? -16.985 -18.880 0.149 1.00 29.16 575 SER D C 1
ATOM 8305 O O . SER D 2 315 ? -16.837 -18.271 -0.910 1.00 30.24 575 SER D O 1
ATOM 8308 N N . THR D 2 316 ? -17.807 -18.474 1.107 1.00 29.45 576 THR D N 1
ATOM 8309 C CA . THR D 2 316 ? -18.485 -17.196 1.004 1.00 27.60 576 THR D CA 1
ATOM 8310 C C . THR D 2 316 ? -18.487 -16.479 2.341 1.00 25.21 576 THR D C 1
ATOM 8311 O O . THR D 2 316 ? -18.506 -17.113 3.393 1.00 27.95 576 THR D O 1
ATOM 8315 N N . ILE D 2 317 ? -18.446 -15.153 2.290 1.00 23.45 577 ILE D N 1
ATOM 8316 C CA . ILE D 2 317 ? -18.635 -14.334 3.480 1.00 25.77 577 ILE D CA 1
ATOM 8317 C C . ILE D 2 317 ? -19.738 -13.326 3.216 1.00 29.76 577 ILE D C 1
ATOM 8318 O O . ILE D 2 317 ? -19.729 -12.640 2.189 1.00 30.33 577 ILE D O 1
ATOM 8323 N N . TYR D 2 318 ? -20.698 -13.253 4.132 1.00 31.20 578 TYR D N 1
ATOM 8324 C CA . TYR D 2 318 ? -21.701 -12.201 4.095 1.00 32.32 578 TYR D CA 1
ATOM 8325 C C . TYR D 2 318 ? -21.186 -11.028 4.909 1.00 35.39 578 TYR D C 1
ATOM 8326 O O . TYR D 2 318 ? -21.143 -11.098 6.137 1.00 32.09 578 TYR D O 1
ATOM 8335 N N . ASP D 2 319 ? -20.777 -9.967 4.215 1.00 32.01 579 ASP D N 1
ATOM 8336 C CA . ASP D 2 319 ? -20.319 -8.741 4.862 1.00 32.69 579 ASP D CA 1
ATOM 8337 C C . ASP D 2 319 ? -21.550 -7.911 5.217 1.00 33.85 579 ASP D C 1
ATOM 8338 O O . ASP D 2 319 ? -21.990 -7.065 4.431 1.00 32.56 579 ASP D O 1
ATOM 8343 N N . HIS D 2 320 ? -22.099 -8.158 6.404 1.00 29.12 580 HIS D N 1
ATOM 8344 C CA . HIS D 2 320 ? -23.346 -7.517 6.823 1.00 38.55 580 HIS D CA 1
ATOM 8345 C C . HIS D 2 320 ? -23.182 -6.025 7.093 1.00 40.06 580 HIS D C 1
ATOM 8346 O O . HIS D 2 320 ? -24.129 -5.253 6.960 1.00 45.86 580 HIS D O 1
ATOM 8353 N N . GLU D 2 321 ? -21.976 -5.625 7.475 1.00 39.69 581 GLU D N 1
ATOM 8354 C CA . GLU D 2 321 ? -21.687 -4.223 7.745 1.00 42.82 581 GLU D CA 1
ATOM 8355 C C . GLU D 2 321 ? -21.807 -3.383 6.475 1.00 41.95 581 GLU D C 1
ATOM 8356 O O . GLU D 2 321 ? -22.320 -2.269 6.508 1.00 40.85 581 GLU D O 1
ATOM 8362 N N . ARG D 2 322 ? -21.347 -3.926 5.353 1.00 38.61 582 ARG D N 1
ATOM 8363 C CA . ARG D 2 322 ? -21.366 -3.187 4.095 1.00 36.72 582 ARG D CA 1
ATOM 8364 C C . ARG D 2 322 ? -22.492 -3.629 3.159 1.00 35.99 582 ARG D C 1
ATOM 8365 O O . ARG D 2 322 ? -22.686 -3.037 2.096 1.00 31.35 582 ARG D O 1
ATOM 8373 N N . LYS D 2 323 ? -23.236 -4.654 3.572 1.00 36.62 583 LYS D N 1
ATOM 8374 C CA . LYS D 2 323 ? -24.296 -5.244 2.750 1.00 39.32 583 LYS D CA 1
ATOM 8375 C C . LYS D 2 323 ? -23.724 -5.780 1.442 1.00 33.58 583 LYS D C 1
ATOM 8376 O O . LYS D 2 323 ? -24.162 -5.411 0.350 1.00 34.64 583 LYS D O 1
ATOM 8382 N N . ARG D 2 324 ? -22.730 -6.649 1.568 1.00 32.35 584 ARG D N 1
ATOM 8383 C CA . ARG D 2 324 ? -22.093 -7.252 0.411 1.00 34.55 584 ARG D CA 1
ATOM 8384 C C . ARG D 2 324 ? -21.854 -8.734 0.655 1.00 34.64 584 ARG D C 1
ATOM 8385 O O . ARG D 2 324 ? -21.864 -9.201 1.795 1.00 34.87 584 ARG D O 1
ATOM 8393 N N . CYS D 2 325 ? -21.650 -9.467 -0.430 1.00 32.57 585 CYS D N 1
ATOM 8394 C CA . CYS D 2 325 ? -21.262 -10.864 -0.356 1.00 30.49 585 CYS D CA 1
ATOM 8395 C C . CYS D 2 325 ? -19.926 -11.028 -1.055 1.00 32.52 585 CYS D C 1
ATOM 8396 O O . CYS D 2 325 ? -19.709 -10.464 -2.124 1.00 31.61 585 CYS D O 1
ATOM 8399 N N . ILE D 2 326 ? -19.030 -11.794 -0.445 1.00 30.65 586 ILE D N 1
ATOM 8400 C CA . ILE D 2 326 ? -17.789 -12.172 -1.099 1.00 22.74 586 ILE D CA 1
ATOM 8401 C C . ILE D 2 326 ? -17.868 -13.662 -1.417 1.00 29.65 586 ILE D C 1
ATOM 8402 O O . ILE D 2 326 ? -18.280 -14.455 -0.575 1.00 32.06 586 ILE D O 1
ATOM 8407 N N . SER D 2 327 ? -17.495 -14.040 -2.636 1.00 27.52 587 SER D N 1
ATOM 8408 C CA . SER D 2 327 ? -17.503 -15.445 -3.031 1.00 25.59 587 SER D CA 1
ATOM 8409 C C . SER D 2 327 ? -16.149 -15.875 -3.584 1.00 26.92 587 SER D C 1
ATOM 8410 O O . SER D 2 327 ? -15.518 -15.139 -4.341 1.00 26.72 587 SER D O 1
ATOM 8413 N N . ALA D 2 328 ? -15.703 -17.067 -3.199 1.00 28.32 588 ALA D N 1
ATOM 8414 C CA . ALA D 2 328 ? -14.431 -17.593 -3.681 1.00 23.64 588 ALA D CA 1
ATOM 8415 C C . ALA D 2 328 ? -14.666 -18.919 -4.378 1.00 27.92 588 ALA D C 1
ATOM 8416 O O . ALA D 2 328 ? -15.394 -19.773 -3.874 1.00 29.17 588 ALA D O 1
ATOM 8418 N N . SER D 2 329 ? -14.043 -19.097 -5.536 1.00 27.00 589 SER D N 1
ATOM 8419 C CA . SER D 2 329 ? -14.407 -20.202 -6.406 1.00 23.83 589 SER D CA 1
ATOM 8420 C C . SER D 2 329 ? -13.237 -21.009 -6.956 1.00 26.49 589 SER D C 1
ATOM 8421 O O . SER D 2 329 ? -12.095 -20.550 -6.997 1.00 29.06 589 SER D O 1
ATOM 8424 N N . MET D 2 330 ? -13.551 -22.216 -7.407 1.00 27.49 590 MET D N 1
ATOM 8425 C CA . MET D 2 330 ? -12.589 -23.063 -8.100 1.00 26.23 590 MET D CA 1
ATOM 8426 C C . MET D 2 330 ? -12.135 -22.424 -9.418 1.00 25.24 590 MET D C 1
ATOM 8427 O O . MET D 2 330 ? -11.094 -22.791 -9.961 1.00 27.83 590 MET D O 1
ATOM 8432 N N . ASP D 2 331 ? -12.897 -21.453 -9.925 1.00 26.96 591 ASP D N 1
ATOM 8433 C CA . ASP D 2 331 ? -12.508 -20.756 -11.157 1.00 28.08 591 ASP D CA 1
ATOM 8434 C C . ASP D 2 331 ? -11.363 -19.754 -10.954 1.00 27.35 591 ASP D C 1
ATOM 8435 O O . ASP D 2 331 ? -11.010 -19.026 -11.875 1.00 33.57 591 ASP D O 1
ATOM 8440 N N . THR D 2 332 ? -10.809 -19.739 -9.740 1.00 23.94 592 THR D N 1
ATOM 8441 C CA . THR D 2 332 ? -9.668 -18.908 -9.326 1.00 25.78 592 THR D CA 1
ATOM 8442 C C . THR D 2 332 ? -10.026 -17.456 -9.013 1.00 29.78 592 THR D C 1
ATOM 8443 O O . THR D 2 332 ? -9.174 -16.692 -8.563 1.00 31.45 592 THR D O 1
ATOM 8447 N N . THR D 2 333 ? -11.275 -17.070 -9.247 1.00 27.58 593 THR D N 1
ATOM 8448 C CA . THR D 2 333 ? -11.667 -15.685 -9.011 1.00 26.39 593 THR D CA 1
ATOM 8449 C C . THR D 2 333 ? -12.359 -15.494 -7.675 1.00 29.17 593 THR D C 1
ATOM 8450 O O . THR D 2 333 ? -12.816 -16.448 -7.039 1.00 25.38 593 THR D O 1
ATOM 8454 N N . ILE D 2 334 ? -12.423 -14.237 -7.260 1.00 27.87 594 ILE D N 1
ATOM 8455 C CA . ILE D 2 334 ? -13.196 -13.838 -6.103 1.00 26.06 594 ILE D CA 1
ATOM 8456 C C . ILE D 2 334 ? -14.167 -12.790 -6.604 1.00 27.68 594 ILE D C 1
ATOM 8457 O O . ILE D 2 334 ? -13.792 -11.926 -7.402 1.00 28.16 594 ILE D O 1
ATOM 8462 N N . ARG D 2 335 ? -15.421 -12.876 -6.173 1.00 27.79 595 ARG D N 1
ATOM 8463 C CA . ARG D 2 335 ? -16.415 -11.903 -6.601 1.00 27.98 595 ARG D CA 1
ATOM 8464 C C . ARG D 2 335 ? -17.056 -11.172 -5.430 1.00 28.96 595 ARG D C 1
ATOM 8465 O O . ARG D 2 335 ? -17.329 -11.761 -4.380 1.00 26.07 595 ARG D O 1
ATOM 8473 N N . ILE D 2 336 ? -17.271 -9.877 -5.631 1.00 29.21 596 ILE D N 1
ATOM 8474 C CA . ILE D 2 336 ? -17.920 -9.013 -4.659 1.00 30.61 596 ILE D CA 1
ATOM 8475 C C . ILE D 2 336 ? -19.299 -8.659 -5.195 1.00 34.52 596 ILE D C 1
ATOM 8476 O O . ILE D 2 336 ? -19.426 -8.193 -6.332 1.00 38.70 596 ILE D O 1
ATOM 8481 N N . TRP D 2 337 ? -20.330 -8.884 -4.384 1.00 29.14 597 TRP D N 1
ATOM 8482 C CA . TRP D 2 337 ? -21.711 -8.657 -4.809 1.00 29.08 597 TRP D CA 1
ATOM 8483 C C . TRP D 2 337 ? -22.393 -7.618 -3.919 1.00 33.39 597 TRP D C 1
ATOM 8484 O O . TRP D 2 337 ? -22.165 -7.580 -2.714 1.00 32.17 597 TRP D O 1
ATOM 8495 N N . ASP D 2 338 ? -23.229 -6.778 -4.524 1.00 34.39 598 ASP D N 1
ATOM 8496 C CA . ASP D 2 338 ? -23.998 -5.763 -3.805 1.00 34.70 598 ASP D CA 1
ATOM 8497 C C . ASP D 2 338 ? -25.322 -6.382 -3.355 1.00 33.59 598 ASP D C 1
ATOM 8498 O O . ASP D 2 338 ? -26.163 -6.707 -4.187 1.00 30.63 598 ASP D O 1
ATOM 8503 N N . LEU D 2 339 ? -25.516 -6.540 -2.049 1.00 34.21 599 LEU D N 1
ATOM 8504 C CA . LEU D 2 339 ? -26.735 -7.187 -1.558 1.00 39.74 599 LEU D CA 1
ATOM 8505 C C . LEU D 2 339 ? -27.924 -6.231 -1.416 1.00 44.07 599 LEU D C 1
ATOM 8506 O O . LEU D 2 339 ? -28.990 -6.620 -0.938 1.00 43.77 599 LEU D O 1
ATOM 8511 N N . GLU D 2 340 ? -27.744 -4.985 -1.846 1.00 43.47 600 GLU D N 1
ATOM 8512 C CA . GLU D 2 340 ? -28.865 -4.054 -1.930 1.00 51.50 600 GLU D CA 1
ATOM 8513 C C . GLU D 2 340 ? -29.666 -4.293 -3.206 1.00 49.57 600 GLU D C 1
ATOM 8514 O O . GLU D 2 340 ? -30.847 -3.966 -3.271 1.00 54.71 600 GLU D O 1
ATOM 8520 N N . ASN D 2 341 ? -29.022 -4.864 -4.221 1.00 46.90 605 ASN D N 1
ATOM 8521 C CA . ASN D 2 341 ? -29.682 -5.085 -5.506 1.00 48.13 605 ASN D CA 1
ATOM 8522 C C . ASN D 2 341 ? -29.320 -6.403 -6.191 1.00 45.65 605 ASN D C 1
ATOM 8523 O O . ASN D 2 341 ? -29.772 -6.671 -7.305 1.00 43.09 605 ASN D O 1
ATOM 8528 N N . GLY D 2 342 ? -28.498 -7.215 -5.529 1.00 45.99 606 GLY D N 1
ATOM 8529 C CA . GLY D 2 342 ? -28.110 -8.517 -6.053 1.00 39.55 606 GLY D CA 1
ATOM 8530 C C . GLY D 2 342 ? -27.164 -8.444 -7.241 1.00 39.48 606 GLY D C 1
ATOM 8531 O O . GLY D 2 342 ? -26.999 -9.415 -7.978 1.00 38.66 606 GLY D O 1
ATOM 8532 N N . GLU D 2 343 ? -26.533 -7.289 -7.421 1.00 37.62 607 GLU D N 1
ATOM 8533 C CA . GLU D 2 343 ? -25.690 -7.047 -8.584 1.00 37.93 607 GLU D CA 1
ATOM 8534 C C . GLU D 2 343 ? -24.221 -7.355 -8.294 1.00 39.96 607 GLU D C 1
ATOM 8535 O O . GLU D 2 343 ? -23.739 -7.139 -7.181 1.00 39.21 607 GLU D O 1
ATOM 8541 N N . LEU D 2 344 ? -23.513 -7.860 -9.299 1.00 37.72 608 LEU D N 1
ATOM 8542 C CA . LEU D 2 344 ? -22.067 -8.026 -9.204 1.00 35.05 608 LEU D CA 1
ATOM 8543 C C . LEU D 2 344 ? -21.390 -6.662 -9.079 1.00 31.88 608 LEU D C 1
ATOM 8544 O O . LEU D 2 344 ? -21.701 -5.745 -9.837 1.00 34.10 608 LEU D O 1
ATOM 8549 N N . MET D 2 345 ? -20.474 -6.527 -8.122 1.00 30.61 625 MET D N 1
ATOM 8550 C CA . MET D 2 345 ? -19.683 -5.300 -7.989 1.00 30.41 625 MET D CA 1
ATOM 8551 C C . MET D 2 345 ? -18.303 -5.444 -8.626 1.00 29.64 625 MET D C 1
ATOM 8552 O O . MET D 2 345 ? -17.943 -4.678 -9.521 1.00 31.11 625 MET D O 1
ATOM 8557 N N . TYR D 2 346 ? -17.535 -6.425 -8.158 1.00 24.97 626 TYR D N 1
ATOM 8558 C CA . TYR D 2 346 ? -16.158 -6.593 -8.600 1.00 28.44 626 TYR D CA 1
ATOM 8559 C C . TYR D 2 346 ? -15.779 -8.053 -8.781 1.00 31.81 626 TYR D C 1
ATOM 8560 O O . TYR D 2 346 ? -16.297 -8.938 -8.095 1.00 27.90 626 TYR D O 1
ATOM 8569 N N . THR D 2 347 ? -14.853 -8.291 -9.702 1.00 28.49 627 THR D N 1
ATOM 8570 C CA . THR D 2 347 ? -14.176 -9.570 -9.785 1.00 27.44 627 THR D CA 1
ATOM 8571 C C . THR D 2 347 ? -12.706 -9.350 -9.437 1.00 30.82 627 THR D C 1
ATOM 8572 O O . THR D 2 347 ? -12.066 -8.440 -9.958 1.00 29.95 627 THR D O 1
ATOM 8576 N N . LEU D 2 348 ? -12.179 -10.169 -8.534 1.00 30.86 628 LEU D N 1
ATOM 8577 C CA . LEU D 2 348 ? -10.784 -10.055 -8.137 1.00 29.51 628 LEU D CA 1
ATOM 8578 C C . LEU D 2 348 ? -10.007 -11.230 -8.699 1.00 28.61 628 LEU D C 1
ATOM 8579 O O . LEU D 2 348 ? -10.349 -12.387 -8.443 1.00 24.80 628 LEU D O 1
ATOM 8584 N N . GLN D 2 349 ? -8.967 -10.932 -9.469 1.00 27.37 629 GLN D N 1
ATOM 8585 C CA . GLN D 2 349 ? -8.110 -11.970 -10.028 1.00 32.22 629 GLN D CA 1
ATOM 8586 C C . GLN D 2 349 ? -6.737 -11.880 -9.385 1.00 32.82 629 GLN D C 1
ATOM 8587 O O . GLN D 2 349 ? -5.908 -11.072 -9.802 1.00 34.41 629 GLN D O 1
ATOM 8593 N N . GLY D 2 350 ? -6.502 -12.700 -8.366 1.00 31.96 630 GLY D N 1
ATOM 8594 C CA . GLY D 2 350 ? -5.252 -12.645 -7.627 1.00 31.23 630 GLY D CA 1
ATOM 8595 C C . GLY D 2 350 ? -4.730 -14.011 -7.228 1.00 34.15 630 GLY D C 1
ATOM 8596 O O . GLY D 2 350 ? -3.841 -14.120 -6.380 1.00 32.92 630 GLY D O 1
ATOM 8597 N N . HIS D 2 351 ? -5.288 -15.055 -7.836 1.00 27.33 631 HIS D N 1
ATOM 8598 C CA . HIS D 2 351 ? -4.859 -16.424 -7.571 1.00 28.32 631 HIS D CA 1
ATOM 8599 C C . HIS D 2 351 ? -4.872 -17.220 -8.868 1.00 33.90 631 HIS D C 1
ATOM 8600 O O . HIS D 2 351 ? -5.668 -16.933 -9.765 1.00 30.69 631 HIS D O 1
ATOM 8607 N N . THR D 2 352 ? -4.005 -18.225 -8.966 1.00 31.46 632 THR D N 1
ATOM 8608 C CA . THR D 2 352 ? -3.926 -19.031 -10.183 1.00 33.89 632 THR D CA 1
ATOM 8609 C C . THR D 2 352 ? -4.481 -20.431 -9.962 1.00 33.03 632 THR D C 1
ATOM 8610 O O . THR D 2 352 ? -4.291 -21.318 -10.788 1.00 37.10 632 THR D O 1
ATOM 8614 N N . ALA D 2 353 ? -5.164 -20.626 -8.842 1.00 30.74 633 ALA D N 1
ATOM 8615 C CA . ALA D 2 353 ? -5.721 -21.928 -8.519 1.00 33.29 633 ALA D CA 1
ATOM 8616 C C . ALA D 2 353 ? -6.954 -21.762 -7.650 1.00 31.67 633 ALA D C 1
ATOM 8617 O O . ALA D 2 353 ? -7.359 -20.640 -7.341 1.00 32.50 633 ALA D O 1
ATOM 8619 N N . LEU D 2 354 ? -7.535 -22.892 -7.261 1.00 32.60 634 LEU D N 1
ATOM 8620 C CA . LEU D 2 354 ? -8.733 -22.930 -6.429 1.00 33.38 634 LEU D CA 1
ATOM 8621 C C . LEU D 2 354 ? -8.626 -21.971 -5.247 1.00 31.19 634 LEU D C 1
ATOM 8622 O O . LEU D 2 354 ? -7.686 -22.055 -4.457 1.00 30.79 634 LEU D O 1
ATOM 8627 N N . VAL D 2 355 ? -9.592 -21.066 -5.124 1.00 26.26 635 VAL D N 1
ATOM 8628 C CA . VAL D 2 355 ? -9.636 -20.176 -3.966 1.00 27.55 635 VAL D CA 1
ATOM 8629 C C . VAL D 2 355 ? -10.651 -20.705 -2.967 1.00 29.96 635 VAL D C 1
ATOM 8630 O O . VAL D 2 355 ? -11.859 -20.551 -3.158 1.00 29.02 635 VAL D O 1
ATOM 8634 N N . GLY D 2 356 ? -10.160 -21.325 -1.897 1.00 28.10 636 GLY D N 1
ATOM 8635 C CA . GLY D 2 356 ? -11.034 -22.030 -0.976 1.00 27.78 636 GLY D CA 1
ATOM 8636 C C . GLY D 2 356 ? -11.209 -21.406 0.393 1.00 28.92 636 GLY D C 1
ATOM 8637 O O . GLY D 2 356 ? -12.023 -21.873 1.180 1.00 29.04 636 GLY D O 1
ATOM 8638 N N . LEU D 2 357 ? -10.453 -20.351 0.682 1.00 31.74 637 LEU D N 1
ATOM 8639 C CA . LEU D 2 357 ? -10.446 -19.775 2.024 1.00 27.61 637 LEU D CA 1
ATOM 8640 C C . LEU D 2 357 ? -10.579 -18.252 1.997 1.00 27.08 637 LEU D C 1
ATOM 8641 O O . LEU D 2 357 ? -9.822 -17.563 1.301 1.00 26.35 637 LEU D O 1
ATOM 8646 N N . LEU D 2 358 ? -11.547 -17.742 2.755 1.00 21.85 638 LEU D N 1
ATOM 8647 C CA . LEU D 2 358 ? -11.775 -16.305 2.883 1.00 29.61 638 LEU D CA 1
ATOM 8648 C C . LEU D 2 358 ? -11.894 -15.915 4.344 1.00 28.48 638 LEU D C 1
ATOM 8649 O O . LEU D 2 358 ? -12.423 -16.675 5.148 1.00 28.05 638 LEU D O 1
ATOM 8654 N N . ARG D 2 359 ? -11.408 -14.721 4.677 1.00 27.36 639 ARG D N 1
ATOM 8655 C CA . ARG D 2 359 ? -11.620 -14.130 5.992 1.00 27.20 639 ARG D CA 1
ATOM 8656 C C . ARG D 2 359 ? -11.824 -12.631 5.840 1.00 27.27 639 ARG D C 1
ATOM 8657 O O . ARG D 2 359 ? -11.277 -12.001 4.932 1.00 24.03 639 ARG D O 1
ATOM 8665 N N . LEU D 2 360 ? -12.605 -12.055 6.739 1.00 26.71 640 LEU D N 1
ATOM 8666 C CA . LEU D 2 360 ? -12.792 -10.617 6.736 1.00 34.32 640 LEU D CA 1
ATOM 8667 C C . LEU D 2 360 ? -12.449 -10.053 8.108 1.00 32.12 640 LEU D C 1
ATOM 8668 O O . LEU D 2 360 ? -13.080 -10.400 9.101 1.00 33.34 640 LEU D O 1
ATOM 8673 N N . SER D 2 361 ? -11.418 -9.218 8.166 1.00 26.26 641 SER D N 1
ATOM 8674 C CA . SER D 2 361 ? -11.168 -8.426 9.362 1.00 28.32 641 SER D CA 1
ATOM 8675 C C . SER D 2 361 ? -11.698 -7.037 9.070 1.00 27.91 641 SER D C 1
ATOM 8676 O O . SER D 2 361 ? -12.241 -6.792 7.992 1.00 30.37 641 SER D O 1
ATOM 8679 N N . ASP D 2 362 ? -11.531 -6.125 10.017 1.00 28.07 642 ASP D N 1
ATOM 8680 C CA . ASP D 2 362 ? -12.070 -4.781 9.862 1.00 32.93 642 ASP D CA 1
ATOM 8681 C C . ASP D 2 362 ? -11.421 -4.040 8.691 1.00 33.04 642 ASP D C 1
ATOM 8682 O O . ASP D 2 362 ? -12.087 -3.293 7.980 1.00 38.44 642 ASP D O 1
ATOM 8687 N N . LYS D 2 363 ? -10.129 -4.272 8.479 1.00 32.39 643 LYS D N 1
ATOM 8688 C CA . LYS D 2 363 ? -9.393 -3.589 7.418 1.00 33.78 643 LYS D CA 1
ATOM 8689 C C . LYS D 2 363 ? -9.250 -4.403 6.138 1.00 31.28 643 LYS D C 1
ATOM 8690 O O . LYS D 2 363 ? -9.189 -3.835 5.050 1.00 31.97 643 LYS D O 1
ATOM 8696 N N . PHE D 2 364 ? -9.182 -5.727 6.265 1.00 28.66 644 PHE D N 1
ATOM 8697 C CA . PHE D 2 364 ? -8.764 -6.568 5.141 1.00 29.69 644 PHE D CA 1
ATOM 8698 C C . PHE D 2 364 ? -9.746 -7.673 4.770 1.00 30.76 644 PHE D C 1
ATOM 8699 O O . PHE D 2 364 ? -10.252 -8.389 5.632 1.00 32.35 644 PHE D O 1
ATOM 8707 N N . LEU D 2 365 ? -9.993 -7.828 3.477 1.00 30.50 645 LEU D N 1
ATOM 8708 C CA . LEU D 2 365 ? -10.515 -9.089 2.975 1.00 27.09 645 LEU D CA 1
ATOM 8709 C C . LEU D 2 365 ? -9.289 -9.923 2.670 1.00 24.71 645 LEU D C 1
ATOM 8710 O O . LEU D 2 365 ? -8.372 -9.450 1.993 1.00 27.16 645 LEU D O 1
ATOM 8715 N N . VAL D 2 366 ? -9.244 -11.145 3.187 1.00 24.50 646 VAL D N 1
ATOM 8716 C CA . VAL D 2 366 ? -8.090 -12.008 2.951 1.00 21.78 646 VAL D CA 1
ATOM 8717 C C . VAL D 2 366 ? -8.493 -13.323 2.297 1.00 26.12 646 VAL D C 1
ATOM 8718 O O . VAL D 2 366 ? -9.461 -13.973 2.705 1.00 25.16 646 VAL D O 1
ATOM 8722 N N . SER D 2 367 ? -7.739 -13.714 1.277 1.00 24.67 647 SER D N 1
ATOM 8723 C CA . SER D 2 367 ? -8.039 -14.929 0.543 1.00 25.00 647 SER D CA 1
ATOM 8724 C C . SER D 2 367 ? -6.780 -15.758 0.365 1.00 26.78 647 SER D C 1
ATOM 8725 O O . SER D 2 367 ? -5.677 -15.219 0.257 1.00 34.32 647 SER D O 1
ATOM 8728 N N . ALA D 2 368 ? -6.953 -17.073 0.334 1.00 26.57 648 ALA D N 1
ATOM 8729 C CA . ALA D 2 368 ? -5.829 -17.987 0.187 1.00 25.18 648 ALA D CA 1
ATOM 8730 C C . ALA D 2 368 ? -6.215 -19.100 -0.769 1.00 28.76 648 ALA D C 1
ATOM 8731 O O . ALA D 2 368 ? -7.374 -19.519 -0.814 1.00 27.76 648 ALA D O 1
ATOM 8733 N N . ALA D 2 369 ? -5.246 -19.573 -1.542 1.00 28.94 649 ALA D N 1
ATOM 8734 C CA . ALA D 2 369 ? -5.537 -20.500 -2.623 1.00 20.10 649 ALA D CA 1
ATOM 8735 C C . ALA D 2 369 ? -4.651 -21.739 -2.604 1.00 29.48 649 ALA D C 1
ATOM 8736 O O . ALA D 2 369 ? -3.722 -21.847 -1.802 1.00 27.69 649 ALA D O 1
ATOM 8738 N N . ALA D 2 370 ? -4.938 -22.661 -3.518 1.00 27.25 650 ALA D N 1
ATOM 8739 C CA . ALA D 2 370 ? -4.280 -23.959 -3.543 1.00 26.63 650 ALA D CA 1
ATOM 8740 C C . ALA D 2 370 ? -2.891 -23.927 -4.181 1.00 30.05 650 ALA D C 1
ATOM 8741 O O . ALA D 2 370 ? -2.186 -24.934 -4.180 1.00 32.78 650 ALA D O 1
ATOM 8743 N N . ASP D 2 371 ? -2.500 -22.779 -4.731 1.00 31.89 651 ASP D N 1
ATOM 8744 C CA . ASP D 2 371 ? -1.146 -22.625 -5.269 1.00 30.23 651 ASP D CA 1
ATOM 8745 C C . ASP D 2 371 ? -0.185 -22.090 -4.209 1.00 31.97 651 ASP D C 1
ATOM 8746 O O . ASP D 2 371 ? 0.997 -21.895 -4.476 1.00 35.49 651 ASP D O 1
ATOM 8751 N N . GLY D 2 372 ? -0.703 -21.846 -3.009 1.00 29.93 652 GLY D N 1
ATOM 8752 C CA . GLY D 2 372 ? 0.110 -21.334 -1.922 1.00 31.45 652 GLY D CA 1
ATOM 8753 C C . GLY D 2 372 ? 0.088 -19.824 -1.773 1.00 30.82 652 GLY D C 1
ATOM 8754 O O . GLY D 2 372 ? 0.804 -19.273 -0.944 1.00 32.61 652 GLY D O 1
ATOM 8755 N N . SER D 2 373 ? -0.732 -19.151 -2.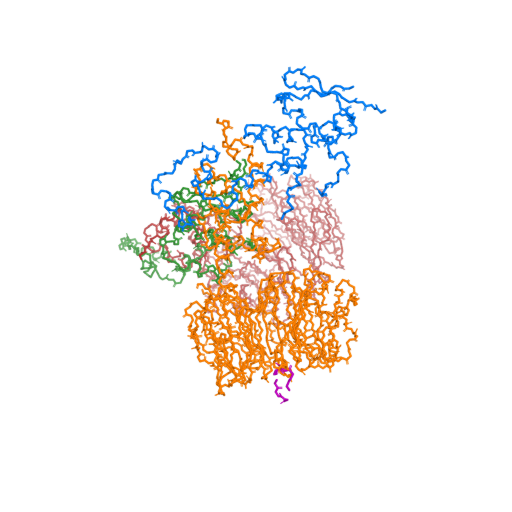575 1.00 29.31 653 SER D N 1
ATOM 8756 C CA . SER D 2 373 ? -0.827 -17.697 -2.505 1.00 30.32 653 SER D CA 1
ATOM 8757 C C . SER D 2 373 ? -1.836 -17.238 -1.458 1.00 34.62 653 SER D C 1
ATOM 8758 O O . SER D 2 373 ? -2.881 -17.865 -1.251 1.00 30.37 653 SER D O 1
ATOM 8761 N N . ILE D 2 374 ? -1.502 -16.137 -0.796 1.00 31.85 654 ILE D N 1
ATOM 8762 C CA . ILE D 2 374 ? -2.416 -15.470 0.110 1.00 29.55 654 ILE D CA 1
ATOM 8763 C C . ILE D 2 374 ? -2.491 -14.006 -0.309 1.00 29.49 654 ILE D C 1
ATOM 8764 O O . ILE D 2 374 ? -1.468 -13.391 -0.596 1.00 26.35 654 ILE D O 1
ATOM 8769 N N . ARG D 2 375 ? -3.699 -13.454 -0.355 1.00 28.08 655 ARG D N 1
ATOM 8770 C CA . ARG D 2 375 ? -3.895 -12.077 -0.799 1.00 30.37 655 ARG D CA 1
ATOM 8771 C C . ARG D 2 375 ? -4.664 -11.258 0.229 1.00 27.59 655 ARG D C 1
ATOM 8772 O O . ARG D 2 375 ? -5.679 -11.702 0.752 1.00 23.83 655 ARG D O 1
ATOM 8780 N N . GLY D 2 376 ? -4.174 -10.057 0.509 1.00 30.50 656 GLY D N 1
ATOM 8781 C CA . GLY D 2 376 ? -4.915 -9.111 1.317 1.00 28.92 656 GLY D CA 1
ATOM 8782 C C . GLY D 2 376 ? -5.470 -8.011 0.433 1.00 31.44 656 GLY D C 1
ATOM 8783 O O . GLY D 2 376 ? -4.742 -7.436 -0.380 1.00 25.15 656 GLY D O 1
ATOM 8784 N N . TRP D 2 377 ? -6.762 -7.730 0.584 1.00 23.00 657 TRP D N 1
ATOM 8785 C CA . TRP D 2 377 ? -7.419 -6.674 -0.172 1.00 22.12 657 TRP D CA 1
ATOM 8786 C C . TRP D 2 377 ? -8.075 -5.728 0.820 1.00 26.26 657 TRP D C 1
ATOM 8787 O O . TRP D 2 377 ? -8.533 -6.160 1.877 1.00 29.98 657 TRP D O 1
ATOM 8798 N N . ASP D 2 378 ? -8.141 -4.446 0.479 1.00 28.03 658 ASP D N 1
ATOM 8799 C CA . ASP D 2 378 ? -8.822 -3.485 1.337 1.00 28.22 658 ASP D CA 1
ATOM 8800 C C . ASP D 2 378 ? -10.280 -3.907 1.518 1.00 27.63 658 ASP D C 1
ATOM 8801 O O . ASP D 2 378 ? -10.962 -4.204 0.545 1.00 27.66 658 ASP D O 1
ATOM 8806 N N . ALA D 2 379 ? -10.755 -3.937 2.758 1.00 28.81 659 ALA D N 1
ATOM 8807 C CA . ALA D 2 379 ? -12.099 -4.450 3.035 1.00 32.35 659 ALA D CA 1
ATOM 8808 C C . ALA D 2 379 ? -13.214 -3.604 2.422 1.00 32.39 659 ALA D C 1
ATOM 8809 O O . ALA D 2 379 ? -14.355 -4.051 2.328 1.00 33.45 659 ALA D O 1
ATOM 8811 N N . ASN D 2 380 ? -12.885 -2.392 1.995 1.00 32.22 660 ASN D N 1
ATOM 8812 C CA . ASN D 2 380 ? -13.895 -1.500 1.439 1.00 36.62 660 ASN D CA 1
ATOM 8813 C C . ASN D 2 380 ? -13.835 -1.325 -0.081 1.00 34.03 660 ASN D C 1
ATOM 8814 O O . ASN D 2 380 ? -14.861 -1.417 -0.749 1.00 36.16 660 ASN D O 1
ATOM 8819 N N . ASP D 2 381 ? -12.648 -1.067 -0.627 1.00 30.45 661 ASP D N 1
ATOM 8820 C CA . ASP D 2 381 ? -12.517 -0.849 -2.069 1.00 29.37 661 ASP D CA 1
ATOM 8821 C C . ASP D 2 381 ? -11.685 -1.923 -2.773 1.00 30.69 661 ASP D C 1
ATOM 8822 O O . ASP D 2 381 ? -11.448 -1.841 -3.981 1.00 36.02 661 ASP D O 1
ATOM 8827 N N . TYR D 2 382 ? -11.222 -2.906 -2.008 1.00 29.26 662 TYR D N 1
ATOM 8828 C CA . TYR D 2 382 ? -10.597 -4.112 -2.564 1.00 32.10 662 TYR D CA 1
ATOM 8829 C C . TYR D 2 382 ? -9.327 -3.846 -3.376 1.00 33.81 662 TYR D C 1
ATOM 8830 O O . TYR D 2 382 ? -8.932 -4.647 -4.226 1.00 35.43 662 TYR D O 1
ATOM 8839 N N . SER D 2 383 ? -8.690 -2.716 -3.096 1.00 30.13 663 SER D N 1
ATOM 8840 C CA . SER D 2 383 ? -7.358 -2.454 -3.609 1.00 30.97 663 SER D CA 1
ATOM 8841 C C . SER D 2 383 ? -6.384 -3.402 -2.913 1.00 34.83 663 SER D C 1
ATOM 8842 O O . SER D 2 383 ? -6.643 -3.859 -1.795 1.00 32.27 663 SER D O 1
ATOM 8845 N N . ARG D 2 384 ? -5.270 -3.696 -3.577 1.00 31.06 664 ARG D N 1
ATOM 8846 C CA . ARG D 2 384 ? -4.298 -4.662 -3.073 1.00 33.38 664 ARG D CA 1
ATOM 8847 C C . ARG D 2 384 ? -3.504 -4.108 -1.898 1.00 35.84 664 ARG D C 1
ATOM 8848 O O . ARG D 2 384 ? -2.882 -3.047 -2.003 1.00 32.67 664 ARG D O 1
ATOM 8856 N N . LYS D 2 385 ? -3.523 -4.830 -0.780 1.00 34.49 665 LYS D N 1
ATOM 8857 C CA . LYS D 2 385 ? -2.817 -4.387 0.419 1.00 36.02 665 LYS D CA 1
ATOM 8858 C C . LYS D 2 385 ? -1.588 -5.237 0.710 1.00 33.73 665 LYS D C 1
ATOM 8859 O O . LYS D 2 385 ? -0.550 -4.717 1.102 1.00 35.17 665 LYS D O 1
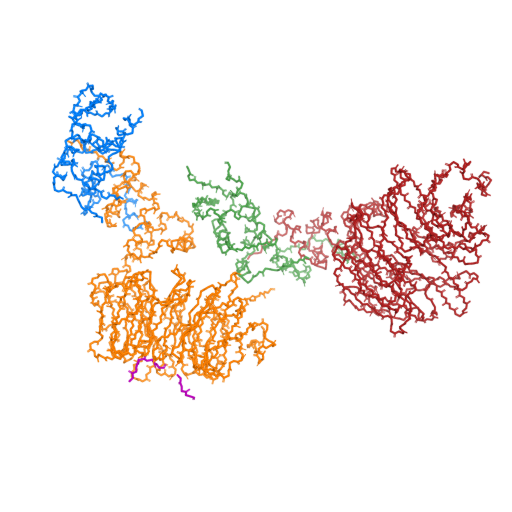ATOM 8865 N N . PHE D 2 386 ? -1.715 -6.547 0.545 1.00 34.99 666 PHE D N 1
ATOM 8866 C CA . PHE D 2 386 ? -0.576 -7.435 0.744 1.00 30.24 666 PHE D CA 1
ATOM 8867 C C . PHE D 2 386 ? -0.695 -8.750 -0.021 1.00 33.06 666 PHE D C 1
ATOM 8868 O O . PHE D 2 386 ? -1.776 -9.149 -0.466 1.00 34.33 666 PHE D O 1
ATOM 8876 N N . SER D 2 387 ? 0.442 -9.411 -0.164 1.00 33.04 667 SER D N 1
ATOM 8877 C CA . SER D 2 387 ? 0.542 -10.647 -0.908 1.00 35.51 667 SER D CA 1
ATOM 8878 C C . SER D 2 387 ? 1.601 -11.515 -0.238 1.00 38.89 667 SER D C 1
ATOM 8879 O O . SER D 2 387 ? 2.707 -11.053 0.036 1.00 39.43 667 SER D O 1
ATOM 8882 N N . TYR D 2 388 ? 1.254 -12.766 0.044 1.00 32.02 668 TYR D N 1
ATOM 8883 C CA . TYR D 2 388 ? 2.205 -13.707 0.623 1.00 29.08 668 TYR D CA 1
ATOM 8884 C C . TYR D 2 388 ? 2.146 -15.035 -0.110 1.00 35.34 668 TYR D C 1
ATOM 8885 O O . TYR D 2 388 ? 1.168 -15.343 -0.796 1.00 31.92 668 TYR D O 1
ATOM 8894 N N . HIS D 2 389 ? 3.201 -15.822 0.041 1.00 33.61 669 HIS D N 1
ATOM 8895 C CA . HIS D 2 389 ? 3.282 -17.101 -0.631 1.00 28.85 669 HIS D CA 1
ATOM 8896 C C . HIS D 2 389 ? 4.105 -18.067 0.208 1.00 30.85 669 HIS D C 1
ATOM 8897 O O . HIS D 2 389 ? 5.208 -17.734 0.633 1.00 30.64 669 HIS D O 1
ATOM 8904 N N . HIS D 2 390 ? 3.568 -19.253 0.470 1.00 29.58 670 HIS D N 1
ATOM 8905 C CA . HIS D 2 390 ? 4.352 -20.277 1.155 1.00 29.14 670 HIS D CA 1
ATOM 8906 C C . HIS D 2 390 ? 5.451 -20.793 0.222 1.00 32.93 670 HIS D C 1
ATOM 8907 O O . HIS D 2 390 ? 5.168 -21.240 -0.893 1.00 32.82 670 HIS D O 1
ATOM 8914 N N . THR D 2 391 ? 6.702 -20.713 0.681 1.00 35.97 671 THR D N 1
ATOM 8915 C CA . THR D 2 391 ? 7.876 -20.949 -0.169 1.00 37.04 671 THR D CA 1
ATOM 8916 C C . THR D 2 391 ? 7.969 -22.348 -0.774 1.00 33.65 671 THR D C 1
ATOM 8917 O O . THR D 2 391 ? 8.649 -22.546 -1.783 1.00 35.52 671 THR D O 1
ATOM 8921 N N . ASN D 2 392 ? 7.313 -23.319 -0.152 1.00 30.80 672 ASN D N 1
ATOM 8922 C CA . ASN D 2 392 ? 7.339 -24.677 -0.684 1.00 43.65 672 ASN D CA 1
ATOM 8923 C C . ASN D 2 392 ? 6.235 -24.885 -1.719 1.00 41.59 672 ASN D C 1
ATOM 8924 O O . ASN D 2 392 ? 6.075 -25.979 -2.260 1.00 41.38 672 ASN D O 1
ATOM 8929 N N . LEU D 2 393 ? 5.486 -23.815 -1.981 1.00 38.53 673 LEU D N 1
ATOM 8930 C CA . LEU D 2 393 ? 4.456 -23.790 -3.027 1.00 43.27 673 LEU D CA 1
ATOM 8931 C C . LEU D 2 393 ? 3.341 -24.817 -2.826 1.00 40.24 673 LEU D C 1
ATOM 8932 O O . LEU D 2 393 ? 2.791 -25.349 -3.787 1.00 41.42 673 LEU D O 1
ATOM 8937 N N . SER D 2 394 ? 3.006 -25.075 -1.568 1.00 37.60 674 SER D N 1
ATOM 8938 C CA . SER D 2 394 ? 1.948 -26.015 -1.224 1.00 39.27 674 SER D CA 1
ATOM 8939 C C . SER D 2 394 ? 0.620 -25.290 -1.001 1.00 36.10 674 SER D C 1
ATOM 8940 O O . SER D 2 394 ? 0.600 -24.110 -0.656 1.00 35.73 674 SER D O 1
ATOM 8943 N N . ALA D 2 395 ? -0.483 -26.007 -1.194 1.00 30.09 675 ALA D N 1
ATOM 8944 C CA . ALA D 2 395 ? -1.816 -25.449 -1.006 1.00 31.30 675 ALA D CA 1
ATOM 8945 C C . ALA D 2 395 ? -2.017 -24.946 0.414 1.00 31.40 675 ALA D C 1
ATOM 8946 O O . ALA D 2 395 ? -1.678 -25.634 1.377 1.00 31.06 675 ALA D O 1
ATOM 8948 N N . ILE D 2 396 ? -2.569 -23.744 0.548 1.00 25.58 676 ILE D N 1
ATOM 8949 C CA . ILE D 2 396 ? -2.899 -23.230 1.870 1.00 22.09 676 ILE D CA 1
ATOM 8950 C C . ILE D 2 396 ? -4.090 -24.015 2.408 1.00 26.17 676 ILE D C 1
ATOM 8951 O O . ILE D 2 396 ? -5.146 -24.065 1.779 1.00 30.91 676 ILE D O 1
ATOM 8956 N N . THR D 2 397 ? -3.917 -24.633 3.570 1.00 26.89 677 THR D N 1
ATOM 8957 C CA . THR D 2 397 ? -4.968 -25.468 4.140 1.00 26.57 677 THR D CA 1
ATOM 8958 C C . THR D 2 397 ? -5.771 -24.712 5.193 1.00 29.32 677 THR D C 1
ATOM 8959 O O . THR D 2 397 ? -6.929 -25.030 5.449 1.00 25.67 677 THR D O 1
ATOM 8963 N N . THR D 2 398 ? -5.165 -23.690 5.785 1.00 24.53 678 THR D N 1
ATOM 8964 C CA . THR D 2 398 ? -5.872 -22.875 6.763 1.00 20.51 678 THR D CA 1
ATOM 8965 C C . THR D 2 398 ? -5.144 -21.562 7.002 1.00 26.33 678 THR D C 1
ATOM 8966 O O . THR D 2 398 ? -3.931 -21.464 6.797 1.00 28.93 678 THR D O 1
ATOM 8970 N N . PHE D 2 399 ? -5.886 -20.548 7.434 1.00 23.73 679 PHE D N 1
ATOM 8971 C CA . PHE D 2 399 ? -5.254 -19.338 7.935 1.00 25.95 679 PHE D CA 1
ATOM 8972 C C . PHE D 2 399 ? -6.224 -18.584 8.820 1.00 29.22 679 PHE D C 1
ATOM 8973 O O . PHE D 2 399 ? -7.426 -18.813 8.758 1.00 26.32 679 PHE D O 1
ATOM 8981 N N . TYR D 2 400 ? -5.692 -17.700 9.659 1.00 28.65 680 TYR D N 1
ATOM 8982 C CA . TYR D 2 400 ? -6.521 -16.806 10.453 1.00 26.99 680 TYR D CA 1
ATOM 8983 C C . TYR D 2 400 ? -5.884 -15.426 10.443 1.00 28.99 680 TYR D C 1
ATOM 8984 O O . TYR D 2 400 ? -4.669 -15.296 10.292 1.00 28.83 680 TYR D O 1
ATOM 8993 N N . VAL D 2 401 ? -6.693 -14.390 10.605 1.00 28.84 681 VAL D N 1
ATOM 8994 C CA . VAL D 2 401 ? -6.171 -13.051 10.407 1.00 30.66 681 VAL D CA 1
ATOM 8995 C C . VAL D 2 401 ? -6.857 -11.998 11.277 1.00 31.42 681 VAL D C 1
ATOM 8996 O O . VAL D 2 401 ? -8.031 -12.120 11.628 1.00 28.34 681 VAL D O 1
ATOM 9000 N N . SER D 2 402 ? -6.091 -10.983 11.655 1.00 28.53 682 SER D N 1
ATOM 9001 C CA . SER D 2 402 ? -6.633 -9.791 12.290 1.00 28.61 682 SER D CA 1
ATOM 9002 C C . SER D 2 402 ? -6.032 -8.614 11.532 1.00 31.22 682 SER D C 1
ATOM 9003 O O . SER D 2 402 ? -5.331 -8.811 10.536 1.00 31.86 682 SER D O 1
ATOM 9006 N N . ASP D 2 403 ? -6.288 -7.395 11.990 1.00 22.73 683 ASP D N 1
ATOM 9007 C CA . ASP D 2 403 ? -5.670 -6.233 11.361 1.00 27.06 683 ASP D CA 1
ATOM 9008 C C . ASP D 2 403 ? -4.155 -6.214 11.569 1.00 27.96 683 ASP D C 1
ATOM 9009 O O . ASP D 2 403 ? -3.417 -5.610 10.792 1.00 37.49 683 ASP D O 1
ATOM 9014 N N . ASN D 2 404 ? -3.696 -6.890 12.614 1.00 28.95 684 ASN D N 1
ATOM 9015 C CA . ASN D 2 404 ? -2.289 -6.840 12.995 1.00 28.62 684 ASN D CA 1
ATOM 9016 C C . ASN D 2 404 ? -1.477 -8.074 12.609 1.00 27.55 684 ASN D C 1
ATOM 9017 O O . ASN D 2 404 ? -0.271 -7.983 12.392 1.00 33.36 684 ASN D O 1
ATOM 9022 N N . ILE D 2 405 ? -2.146 -9.220 12.518 1.00 26.45 685 ILE D N 1
ATOM 9023 C CA . ILE D 2 405 ? -1.465 -10.505 12.391 1.00 28.55 685 ILE D CA 1
ATOM 9024 C C . ILE D 2 405 ? -2.099 -11.411 11.332 1.00 26.56 685 ILE D C 1
ATOM 9025 O O . ILE D 2 405 ? -3.323 -11.498 11.226 1.00 22.52 685 ILE D O 1
ATOM 9030 N N . LEU D 2 406 ? -1.254 -12.072 10.546 1.00 27.48 686 LEU D N 1
ATOM 9031 C CA . LEU D 2 406 ? -1.687 -13.170 9.694 1.00 25.15 686 LEU D CA 1
ATOM 9032 C C . LEU D 2 406 ? -0.964 -14.445 10.119 1.00 29.41 686 LEU D C 1
ATOM 9033 O O . LEU D 2 406 ? 0.259 -14.456 10.262 1.00 33.27 686 LEU D O 1
ATOM 9038 N N . VAL D 2 407 ? -1.729 -15.509 10.340 1.00 24.30 687 VAL D N 1
ATOM 9039 C CA . VAL D 2 407 ? -1.170 -16.827 10.606 1.00 26.03 687 VAL D CA 1
ATOM 9040 C C . VAL D 2 407 ? -1.701 -17.796 9.553 1.00 30.08 687 VAL D C 1
ATOM 9041 O O . VAL D 2 407 ? -2.907 -17.917 9.371 1.00 30.24 687 VAL D O 1
ATOM 9045 N N . SER D 2 408 ? -0.802 -18.477 8.856 1.00 29.96 688 SER D N 1
ATOM 9046 C CA . SER D 2 408 ? -1.200 -19.365 7.772 1.00 27.81 688 SER D CA 1
ATOM 9047 C C . SER D 2 408 ? -0.488 -20.705 7.860 1.00 33.01 688 SER D C 1
ATOM 9048 O O . SER D 2 408 ? 0.644 -20.789 8.343 1.00 32.26 688 SER D O 1
ATOM 9051 N N . GLY D 2 409 ? -1.159 -21.750 7.387 1.00 32.28 689 GLY D N 1
ATOM 9052 C CA . GLY D 2 409 ? -0.609 -23.090 7.439 1.00 30.32 689 GLY D CA 1
ATOM 9053 C C . GLY D 2 409 ? -0.788 -23.871 6.151 1.00 34.25 689 GLY D C 1
ATOM 9054 O O . GLY D 2 409 ? -1.747 -23.666 5.404 1.00 28.41 689 GLY D O 1
ATOM 9055 N N . SER D 2 410 ? 0.160 -24.764 5.896 1.00 33.30 690 SER D N 1
ATOM 9056 C CA . SER D 2 410 ? 0.113 -25.677 4.765 1.00 32.15 690 SER D CA 1
ATOM 9057 C C . SER D 2 410 ? 1.083 -26.810 5.080 1.00 33.61 690 SER D C 1
ATOM 9058 O O . SER D 2 410 ? 1.685 -26.823 6.155 1.00 32.93 690 SER D O 1
ATOM 9061 N N . GLU D 2 411 ? 1.237 -27.756 4.158 1.00 32.64 691 GLU D N 1
ATOM 9062 C CA . GLU D 2 411 ? 2.115 -28.895 4.401 1.00 37.30 691 GLU D CA 1
ATOM 9063 C C . GLU D 2 411 ? 3.518 -28.432 4.787 1.00 36.71 691 GLU D C 1
ATOM 9064 O O . GLU D 2 411 ? 4.164 -27.696 4.037 1.00 34.66 691 GLU D O 1
ATOM 9070 N N . ASN D 2 412 ? 3.955 -28.847 5.976 1.00 36.06 692 ASN D N 1
ATOM 9071 C CA . ASN D 2 412 ? 5.277 -28.517 6.513 1.00 35.75 692 ASN D CA 1
ATOM 9072 C C . ASN D 2 412 ? 5.522 -27.025 6.782 1.00 36.08 692 ASN D C 1
ATOM 9073 O O . ASN D 2 412 ? 6.655 -26.624 7.036 1.00 38.36 692 ASN D O 1
ATOM 9078 N N . GLN D 2 413 ? 4.477 -26.204 6.734 1.00 32.52 693 GLN D N 1
ATOM 9079 C CA . GLN D 2 413 ? 4.659 -24.766 6.948 1.00 35.81 693 GLN D CA 1
ATOM 9080 C C . GLN D 2 413 ? 3.638 -24.126 7.880 1.00 31.86 693 GLN D C 1
ATOM 9081 O O . GLN D 2 413 ? 2.436 -24.379 7.783 1.00 33.56 693 GLN D O 1
ATOM 9087 N N . PHE D 2 414 ? 4.133 -23.282 8.777 1.00 30.93 694 PHE D N 1
ATOM 9088 C CA . PHE D 2 414 ? 3.287 -22.557 9.713 1.00 30.41 694 PHE D CA 1
ATOM 9089 C C . PHE D 2 414 ? 3.923 -21.193 9.948 1.00 34.23 694 PHE D C 1
ATOM 9090 O O . PHE D 2 414 ? 4.956 -21.075 10.609 1.00 33.72 694 PHE D O 1
ATOM 9098 N N . ASN D 2 415 ? 3.301 -20.167 9.382 1.00 32.86 695 ASN D N 1
ATOM 9099 C CA . ASN D 2 415 ? 3.898 -18.845 9.320 1.00 33.38 695 ASN D CA 1
ATOM 9100 C C . ASN D 2 415 ? 3.091 -17.806 10.076 1.00 35.64 695 ASN D C 1
ATOM 9101 O O . ASN D 2 415 ? 1.860 -17.832 10.061 1.00 29.09 695 ASN D O 1
ATOM 9106 N N . ILE D 2 416 ? 3.796 -16.885 10.724 1.00 32.84 696 ILE D N 1
ATOM 9107 C CA . ILE D 2 416 ? 3.162 -15.754 11.388 1.00 29.29 696 ILE D CA 1
ATOM 9108 C C . ILE D 2 416 ? 3.723 -14.462 10.802 1.00 31.59 696 ILE D C 1
ATOM 9109 O O . ILE D 2 416 ? 4.926 -14.214 10.863 1.00 31.59 696 ILE D O 1
ATOM 9114 N N . TYR D 2 417 ? 2.846 -13.646 10.228 1.00 29.01 697 TYR D N 1
ATOM 9115 C CA . TYR D 2 417 ? 3.262 -12.406 9.585 1.00 32.39 697 TYR D CA 1
ATOM 9116 C C . TYR D 2 417 ? 2.811 -11.176 10.370 1.00 30.58 697 TYR D C 1
ATOM 9117 O O . TYR D 2 417 ? 1.711 -11.146 10.917 1.00 28.33 697 TYR D O 1
ATOM 9126 N N . ASN D 2 41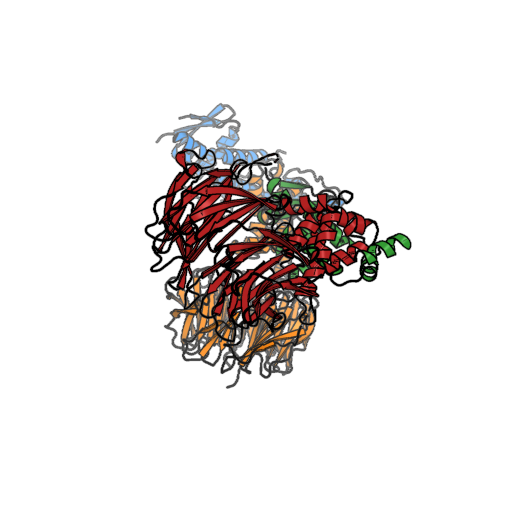8 ? 3.678 -10.171 10.423 1.00 27.87 698 ASN D N 1
ATOM 9127 C CA . ASN D 2 418 ? 3.323 -8.854 10.934 1.00 24.84 698 ASN D CA 1
ATOM 9128 C C . ASN D 2 418 ? 2.716 -8.087 9.766 1.00 29.33 698 ASN D C 1
ATOM 9129 O O . ASN D 2 418 ? 3.405 -7.807 8.789 1.00 32.02 698 ASN D O 1
ATOM 9134 N N . LEU D 2 419 ? 1.431 -7.751 9.857 1.00 29.60 699 LEU D N 1
ATOM 9135 C CA . LEU D 2 419 ? 0.749 -7.092 8.746 1.00 27.95 699 LEU D CA 1
ATOM 9136 C C . LEU D 2 419 ? 1.023 -5.585 8.649 1.00 32.51 699 LEU D C 1
ATOM 9137 O O . LEU D 2 419 ? 0.688 -4.952 7.647 1.00 40.52 699 LEU D O 1
ATOM 9142 N N . ARG D 2 420 ? 1.630 -5.010 9.681 1.00 29.49 700 ARG D N 1
ATOM 9143 C CA . ARG D 2 420 ? 2.031 -3.607 9.620 1.00 32.72 700 ARG D CA 1
ATOM 9144 C C . ARG D 2 420 ? 3.332 -3.459 8.837 1.00 32.83 700 ARG D C 1
ATOM 9145 O O . ARG D 2 420 ? 3.424 -2.645 7.922 1.00 34.22 700 ARG D O 1
ATOM 9153 N N . SER D 2 421 ? 4.337 -4.245 9.207 1.00 28.88 701 SER D N 1
ATOM 9154 C CA . SER D 2 421 ? 5.637 -4.170 8.555 1.00 33.99 701 SER D CA 1
ATOM 9155 C C . SER D 2 421 ? 5.649 -5.007 7.282 1.00 39.03 701 SER D C 1
ATOM 9156 O O . SER D 2 421 ? 6.478 -4.794 6.402 1.00 35.24 701 SER D O 1
ATOM 9159 N N . GLY D 2 422 ? 4.734 -5.968 7.196 1.00 39.46 702 GLY D N 1
ATOM 9160 C CA . GLY D 2 422 ? 4.672 -6.851 6.046 1.00 40.00 702 GLY D CA 1
ATOM 9161 C C . GLY D 2 422 ? 5.684 -7.982 6.094 1.00 43.04 702 GLY D C 1
ATOM 9162 O O . GLY D 2 422 ? 5.957 -8.623 5.083 1.00 50.63 702 GLY D O 1
ATOM 9163 N N . LYS D 2 423 ? 6.235 -8.244 7.272 1.00 40.60 703 LYS D N 1
ATOM 9164 C CA . LYS D 2 423 ? 7.286 -9.248 7.395 1.00 36.41 703 LYS D CA 1
ATOM 9165 C C . LYS D 2 423 ? 6.885 -10.513 8.141 1.00 38.09 703 LYS D C 1
ATOM 9166 O O . LYS D 2 423 ? 6.059 -10.487 9.061 1.00 33.05 703 LYS D O 1
ATOM 9172 N N . LEU D 2 424 ? 7.478 -11.621 7.707 1.00 37.63 704 LEU D N 1
ATOM 9173 C CA . LEU D 2 424 ? 7.362 -12.903 8.381 1.00 32.68 704 LEU D CA 1
ATOM 9174 C C . LEU D 2 424 ? 8.130 -12.818 9.685 1.00 36.74 704 LEU D C 1
ATOM 9175 O O . LEU D 2 424 ? 9.326 -12.531 9.684 1.00 43.43 704 LEU D O 1
ATOM 9180 N N . VAL D 2 425 ? 7.446 -13.068 10.795 1.00 37.71 705 VAL D N 1
ATOM 9181 C CA . VAL D 2 425 ? 8.061 -12.943 12.113 1.00 39.33 705 VAL D CA 1
ATOM 9182 C C . VAL D 2 425 ? 8.453 -14.301 12.699 1.00 38.41 705 VAL D C 1
ATOM 9183 O O . VAL D 2 425 ? 9.491 -14.432 13.346 1.00 37.14 705 VAL D O 1
ATOM 9187 N N . HIS D 2 426 ? 7.614 -15.309 12.478 1.00 35.76 706 HIS D N 1
ATOM 9188 C CA . HIS D 2 426 ? 7.897 -16.655 12.966 1.00 37.76 706 HIS D CA 1
ATOM 9189 C C . HIS D 2 426 ? 7.589 -17.679 11.879 1.00 38.04 706 HIS D C 1
ATOM 9190 O O . HIS D 2 426 ? 6.454 -17.768 11.410 1.00 35.62 706 HIS D O 1
ATOM 9197 N N . ALA D 2 427 ? 8.591 -18.462 11.492 1.00 33.70 707 ALA D N 1
ATOM 9198 C CA . ALA D 2 427 ? 8.401 -19.486 10.473 1.00 38.44 707 ALA D CA 1
ATOM 9199 C C . ALA D 2 427 ? 8.606 -20.893 11.030 1.00 41.17 707 ALA D C 1
ATOM 9200 O O . ALA D 2 427 ? 8.323 -21.882 10.353 1.00 43.85 707 ALA D O 1
ATOM 9202 N N . ASN D 2 428 ? 9.087 -20.985 12.266 1.00 37.50 708 ASN D N 1
ATOM 9203 C CA . ASN D 2 428 ? 9.527 -22.271 12.799 1.00 36.27 708 ASN D CA 1
ATOM 9204 C C . ASN D 2 428 ? 8.824 -22.765 14.064 1.00 37.13 708 ASN D C 1
ATOM 9205 O O . ASN D 2 428 ? 9.225 -23.777 14.634 1.00 37.59 708 ASN D O 1
ATOM 9210 N N . ILE D 2 429 ? 7.781 -22.067 14.503 1.00 36.34 709 ILE D N 1
ATOM 9211 C CA . ILE D 2 429 ? 7.142 -22.403 15.776 1.00 37.06 709 ILE D CA 1
ATOM 9212 C C . ILE D 2 429 ? 6.563 -23.822 15.825 1.00 36.03 709 ILE D C 1
ATOM 9213 O O . ILE D 2 429 ? 6.770 -24.550 16.798 1.00 42.93 709 ILE D O 1
ATOM 9218 N N . LEU D 2 430 ? 5.851 -24.220 14.779 1.00 32.52 710 LEU D N 1
ATOM 9219 C CA . LEU D 2 430 ? 5.322 -25.581 14.711 1.00 36.99 710 LEU D CA 1
ATOM 9220 C C . LEU D 2 430 ? 6.037 -26.350 13.604 1.00 38.49 710 LEU D C 1
ATOM 9221 O O . LEU D 2 430 ? 5.414 -27.024 12.787 1.00 36.71 710 LEU D O 1
ATOM 9226 N N . LYS D 2 431 ? 7.360 -26.228 13.598 1.00 39.09 711 LYS D N 1
ATOM 9227 C CA . LYS D 2 431 ? 8.216 -26.837 12.590 1.00 46.73 711 LYS D CA 1
ATOM 9228 C C . LYS D 2 431 ? 8.015 -28.349 12.487 1.00 46.59 711 LYS D C 1
ATOM 9229 O O . LYS D 2 431 ? 8.062 -28.912 11.393 1.00 46.03 711 LYS D O 1
ATOM 9235 N N . ASP D 2 432 ? 7.778 -29.001 13.622 1.00 38.28 712 ASP D N 1
ATOM 9236 C CA . ASP D 2 432 ? 7.658 -30.458 13.643 1.00 38.53 712 ASP D CA 1
ATOM 9237 C C . ASP D 2 432 ? 6.328 -30.967 13.076 1.00 39.82 712 ASP D C 1
ATOM 9238 O O . ASP D 2 432 ? 6.173 -32.164 12.843 1.00 45.43 712 ASP D O 1
ATOM 9243 N N . ALA D 2 433 ? 5.373 -30.067 12.853 1.00 34.87 713 ALA D N 1
ATOM 9244 C CA . ALA D 2 433 ? 4.093 -30.450 12.247 1.00 36.63 713 ALA D CA 1
ATOM 9245 C C . ALA D 2 433 ? 4.230 -30.778 10.758 1.00 37.12 713 ALA D C 1
ATOM 9246 O O . ALA D 2 433 ? 5.034 -30.168 10.054 1.00 39.83 713 ALA D O 1
ATOM 9248 N N . ASP D 2 434 ? 3.433 -31.735 10.289 1.00 34.92 714 ASP D N 1
ATOM 9249 C CA . ASP D 2 434 ? 3.436 -32.143 8.887 1.00 35.10 714 ASP D CA 1
ATOM 9250 C C . ASP D 2 434 ? 2.273 -31.514 8.117 1.00 39.89 714 ASP D C 1
ATOM 9251 O O . ASP D 2 434 ? 2.358 -31.314 6.907 1.00 38.40 714 ASP D O 1
ATOM 9256 N N . GLN D 2 435 ? 1.179 -31.233 8.822 1.00 35.94 715 GLN D N 1
ATOM 9257 C CA . GLN D 2 435 ? 0.019 -30.562 8.242 1.00 31.84 715 GLN D CA 1
ATOM 9258 C C . GLN D 2 435 ? -0.589 -29.639 9.287 1.00 35.12 715 GLN D C 1
ATOM 9259 O O . GLN D 2 435 ? -0.577 -29.951 10.477 1.00 34.90 715 GLN D O 1
ATOM 9265 N N . ILE D 2 436 ? -1.116 -28.505 8.844 1.00 32.64 716 ILE D N 1
ATOM 9266 C CA . ILE D 2 436 ? -1.869 -27.620 9.719 1.00 30.89 716 ILE D CA 1
ATOM 9267 C C . ILE D 2 436 ? -3.311 -27.621 9.230 1.00 33.17 716 ILE D C 1
ATOM 9268 O O . ILE D 2 436 ? -3.616 -27.049 8.186 1.00 33.92 716 ILE D O 1
ATOM 9273 N N . TRP D 2 437 ? -4.196 -28.274 9.976 1.00 31.45 717 TRP D N 1
ATOM 9274 C CA . TRP D 2 437 ? -5.573 -28.456 9.528 1.00 33.13 717 TRP D CA 1
ATOM 9275 C C . TRP D 2 437 ? -6.417 -27.221 9.763 1.00 33.85 717 TRP D C 1
ATOM 9276 O O . TRP D 2 437 ? -7.237 -26.847 8.929 1.00 31.99 717 TRP D O 1
ATOM 9287 N N . SER D 2 438 ? -6.221 -26.590 10.912 1.00 29.99 718 SER D N 1
ATOM 9288 C CA . SER D 2 438 ? -7.028 -25.444 11.264 1.00 28.56 718 SER D CA 1
ATOM 9289 C C . SER D 2 438 ? -6.283 -24.572 12.260 1.00 28.49 718 SER D C 1
ATOM 9290 O O . SER D 2 438 ? -5.637 -25.070 13.182 1.00 31.32 718 SER D O 1
ATOM 9293 N N . VAL D 2 439 ? -6.365 -23.266 12.058 1.00 23.73 719 VAL D N 1
ATOM 9294 C CA . VAL D 2 439 ? -5.714 -22.328 12.949 1.00 27.29 719 VAL D CA 1
ATOM 9295 C C . VAL D 2 439 ? -6.654 -21.187 13.316 1.00 26.49 719 VAL D C 1
ATOM 9296 O O . VAL D 2 439 ? -7.446 -20.721 12.498 1.00 35.12 719 VAL D O 1
ATOM 9300 N N . ASN D 2 440 ? -6.568 -20.747 14.562 1.00 31.23 720 ASN D N 1
ATOM 9301 C CA . ASN D 2 440 ? -7.439 -19.697 15.069 1.00 32.13 720 ASN D CA 1
ATOM 9302 C C . ASN D 2 440 ? -6.706 -19.006 16.212 1.00 31.06 720 ASN D C 1
ATOM 9303 O O . ASN D 2 440 ? -6.042 -19.667 17.012 1.00 34.30 720 ASN D O 1
ATOM 9308 N N . PHE D 2 441 ? -6.788 -17.682 16.283 1.00 27.87 721 PHE D N 1
ATOM 9309 C CA . PHE D 2 441 ? -6.178 -16.984 17.411 1.00 28.16 721 PHE D CA 1
ATOM 9310 C C . PHE D 2 441 ? -6.992 -15.798 17.897 1.00 31.49 721 PHE D C 1
ATOM 9311 O O . PHE D 2 441 ? -7.821 -15.253 17.168 1.00 35.01 721 PHE D O 1
ATOM 9319 N N . LYS D 2 442 ? -6.737 -15.406 19.139 1.00 30.35 722 LYS D N 1
ATOM 9320 C CA . LYS D 2 442 ? -7.313 -14.196 19.699 1.00 34.99 722 LYS D CA 1
ATOM 9321 C C . LYS D 2 442 ? -6.470 -13.733 20.882 1.00 31.80 722 LYS D C 1
ATOM 9322 O O . LYS D 2 442 ? -6.209 -14.503 21.808 1.00 33.48 722 LYS D O 1
ATOM 9328 N N . GLY D 2 443 ? -6.052 -12.473 20.854 1.00 30.52 723 GLY D N 1
ATOM 9329 C CA . GLY D 2 443 ? -5.242 -11.929 21.927 1.00 29.50 723 GLY D CA 1
ATOM 9330 C C . GLY D 2 443 ? -3.943 -12.697 22.081 1.00 32.57 723 GLY D C 1
ATOM 9331 O O . GLY D 2 443 ? -3.187 -12.853 21.119 1.00 32.75 723 GLY D O 1
ATOM 9332 N N . LYS D 2 444 ? -3.703 -13.205 23.287 1.00 30.73 724 LYS D N 1
ATOM 9333 C CA . LYS D 2 444 ? -2.469 -13.918 23.600 1.00 32.03 724 LYS D CA 1
ATOM 9334 C C . LYS D 2 444 ? -2.460 -15.365 23.114 1.00 33.81 724 LYS D C 1
ATOM 9335 O O . LYS D 2 444 ? -1.419 -16.026 23.128 1.00 34.46 724 LYS D O 1
ATOM 9341 N N . THR D 2 445 ? -3.615 -15.864 22.696 1.00 28.25 725 THR D N 1
ATOM 9342 C CA . THR D 2 445 ? -3.756 -17.295 22.464 1.00 28.03 725 THR D CA 1
ATOM 9343 C C . THR D 2 445 ? -3.896 -17.681 20.992 1.00 30.35 725 THR D C 1
ATOM 9344 O O . THR D 2 445 ? -4.775 -17.188 20.289 1.00 34.73 725 THR D O 1
ATOM 9348 N N . LEU D 2 446 ? -3.028 -18.581 20.547 1.00 30.91 726 LEU D N 1
ATOM 9349 C CA . LEU D 2 446 ? -3.085 -19.131 19.197 1.00 29.06 726 LEU D CA 1
ATOM 9350 C C . LEU D 2 446 ? -3.264 -20.643 19.290 1.00 31.34 726 LEU D C 1
ATOM 9351 O O . LEU D 2 446 ? -2.508 -21.323 19.988 1.00 35.74 726 LEU D O 1
ATOM 9356 N N . VAL D 2 447 ? -4.276 -21.169 18.610 1.00 28.87 727 VAL D N 1
ATOM 9357 C CA . VAL D 2 447 ? -4.521 -22.604 18.638 1.00 21.34 727 VAL D CA 1
ATOM 9358 C C . VAL D 2 447 ? -4.457 -23.183 17.235 1.00 30.24 727 VAL D C 1
ATOM 9359 O O . VAL D 2 447 ? -4.766 -22.503 16.254 1.00 30.67 727 VAL D O 1
ATOM 9363 N N . ALA D 2 448 ? -4.042 -24.440 17.141 1.00 29.45 728 ALA D N 1
ATOM 9364 C CA . ALA D 2 448 ? -3.922 -25.089 15.845 1.00 28.14 728 ALA D CA 1
ATOM 9365 C C . ALA D 2 448 ? -4.129 -26.586 15.950 1.00 28.84 728 ALA D C 1
ATOM 9366 O O . ALA D 2 448 ? -3.543 -27.246 16.813 1.00 31.16 728 ALA D O 1
ATOM 9368 N N . ALA D 2 449 ? -4.973 -27.115 15.069 1.00 25.95 729 ALA D N 1
ATOM 9369 C CA . ALA D 2 449 ? -5.108 -28.557 14.920 1.00 27.00 729 ALA D CA 1
ATOM 9370 C C . ALA D 2 449 ? -4.101 -28.988 13.872 1.00 30.18 729 ALA D C 1
ATOM 9371 O O . ALA D 2 449 ? -4.088 -28.458 12.761 1.00 29.60 729 ALA D O 1
ATOM 9373 N N . VAL D 2 450 ? -3.238 -29.931 14.228 1.00 34.75 730 VAL D N 1
ATOM 9374 C CA . VAL D 2 450 ? -2.150 -30.315 13.341 1.00 32.73 730 VAL D CA 1
ATOM 9375 C C . VAL D 2 450 ? -2.071 -31.822 13.154 1.00 35.13 730 VAL D C 1
ATOM 9376 O O . VAL D 2 450 ? -2.696 -32.589 13.889 1.00 33.96 730 VAL D O 1
ATOM 9380 N N . GLU D 2 451 ? -1.301 -32.237 12.155 1.00 34.24 731 GLU D N 1
ATOM 9381 C CA . GLU D 2 451 ? -0.936 -33.637 12.009 1.00 37.97 731 GLU D CA 1
ATOM 9382 C C . GLU D 2 451 ? 0.562 -33.772 12.222 1.00 43.19 731 GLU D C 1
ATOM 9383 O O . GLU D 2 451 ? 1.346 -32.949 11.740 1.00 42.25 731 GLU D O 1
ATOM 9389 N N . LYS D 2 452 ? 0.955 -34.804 12.955 1.00 45.42 732 LYS D N 1
ATOM 9390 C CA . LYS D 2 452 ? 2.366 -35.082 13.177 1.00 48.36 732 LYS D CA 1
ATOM 9391 C C . LYS D 2 452 ? 2.611 -36.578 13.272 1.00 50.06 732 LYS D C 1
ATOM 9392 O O . LYS D 2 452 ? 2.114 -37.235 14.187 1.00 54.11 732 LYS D O 1
ATOM 9398 N N . ASP D 2 453 ? 3.374 -37.102 12.316 1.00 53.26 733 ASP D N 1
ATOM 9399 C CA . ASP D 2 453 ? 3.713 -38.520 12.266 1.00 53.44 733 ASP D CA 1
ATOM 9400 C C . ASP D 2 453 ? 2.476 -39.406 12.347 1.00 53.49 733 ASP D C 1
ATOM 9401 O O . ASP D 2 453 ? 2.378 -40.270 13.219 1.00 55.51 733 ASP D O 1
ATOM 9406 N N . GLY D 2 454 ? 1.530 -39.172 11.442 1.00 50.13 734 GLY D N 1
ATOM 9407 C CA . GLY D 2 454 ? 0.331 -39.986 11.349 1.00 51.84 734 GLY D CA 1
ATOM 9408 C C . GLY D 2 454 ? -0.676 -39.811 12.476 1.00 51.76 734 GLY D C 1
ATOM 9409 O O . GLY D 2 454 ? -1.610 -40.604 12.603 1.00 51.40 734 GLY D O 1
ATOM 9410 N N . GLN D 2 455 ? -0.494 -38.777 13.293 1.00 45.86 735 GLN D N 1
ATOM 9411 C CA . GLN D 2 455 ? -1.417 -38.505 14.392 1.00 43.32 735 GLN D CA 1
ATOM 9412 C C . GLN D 2 455 ? -1.828 -37.040 14.462 1.00 39.37 735 GLN D C 1
ATOM 9413 O O . GLN D 2 455 ? -1.054 -36.151 14.115 1.00 35.03 735 GLN D O 1
ATOM 9419 N N . SER D 2 456 ? -3.046 -36.794 14.931 1.00 39.25 736 SER D N 1
ATOM 9420 C CA . SER D 2 456 ? -3.525 -35.432 15.107 1.00 41.26 736 SER D CA 1
ATOM 9421 C C . SER D 2 456 ? -3.278 -34.937 16.530 1.00 40.12 736 SER D C 1
ATOM 9422 O O . SER D 2 456 ? -3.348 -35.703 17.490 1.00 40.26 736 SER D O 1
ATOM 9425 N N . PHE D 2 457 ? -2.979 -33.650 16.653 1.00 31.79 737 PHE D N 1
ATOM 9426 C CA . PHE D 2 457 ? -2.782 -33.026 17.954 1.00 34.50 737 PHE D CA 1
ATOM 9427 C C . PHE D 2 457 ? -3.411 -31.643 17.949 1.00 35.13 737 PHE D C 1
ATOM 9428 O O . PHE D 2 457 ? -3.693 -31.078 16.891 1.00 37.61 737 PHE D O 1
ATOM 9436 N N . LEU D 2 458 ? -3.635 -31.100 19.137 1.00 36.20 738 LEU D N 1
ATOM 9437 C CA . LEU D 2 458 ? -4.035 -29.710 19.259 1.00 33.71 738 LEU D CA 1
ATOM 9438 C C . LEU D 2 458 ? -2.883 -28.940 19.882 1.00 34.44 738 LEU D C 1
ATOM 9439 O O . LEU D 2 458 ? -2.400 -29.299 20.955 1.00 34.84 738 LEU D O 1
ATOM 9444 N N . GLU D 2 459 ? -2.428 -27.899 19.193 1.00 28.69 739 GLU D N 1
ATOM 9445 C CA . GLU D 2 459 ? -1.368 -27.046 19.709 1.00 30.22 739 GLU D CA 1
ATOM 9446 C C . GLU D 2 459 ? -1.957 -25.757 20.256 1.00 35.41 739 GLU D C 1
ATOM 9447 O O . GLU D 2 459 ? -2.765 -25.104 19.595 1.00 35.29 739 GLU D O 1
ATOM 9453 N N . ILE D 2 460 ? -1.547 -25.392 21.463 1.00 35.94 740 ILE D N 1
ATOM 9454 C CA . ILE D 2 460 ? -1.920 -24.110 22.038 1.00 33.30 740 ILE D CA 1
ATOM 9455 C C . ILE D 2 460 ? -0.667 -23.282 22.313 1.00 33.04 740 ILE D C 1
ATOM 9456 O O . ILE D 2 460 ? 0.212 -23.696 23.071 1.00 36.12 740 ILE D O 1
ATOM 9461 N N . LEU D 2 461 ? -0.590 -22.115 21.684 1.00 27.30 741 LEU D N 1
ATOM 9462 C CA . LEU D 2 461 ? 0.546 -21.218 21.842 1.00 31.49 741 LEU D CA 1
ATOM 9463 C C . LEU D 2 461 ? 0.124 -19.959 22.592 1.00 35.95 741 LEU D C 1
ATOM 9464 O O . LEU D 2 461 ? -0.894 -19.345 22.271 1.00 35.69 741 LEU D O 1
ATOM 9469 N N . ASP D 2 462 ? 0.909 -19.584 23.597 1.00 33.70 742 ASP D N 1
ATOM 9470 C CA . ASP D 2 462 ? 0.562 -18.479 24.484 1.00 32.44 742 ASP D CA 1
ATOM 9471 C C . ASP D 2 462 ? 1.621 -17.384 24.385 1.00 35.13 742 ASP D C 1
ATOM 9472 O O . ASP D 2 462 ? 2.776 -17.596 24.755 1.00 35.79 742 ASP D O 1
ATOM 9477 N N . PHE D 2 463 ? 1.216 -16.213 23.900 1.00 37.26 743 PHE D N 1
ATOM 9478 C CA . PHE D 2 463 ? 2.134 -15.093 23.714 1.00 34.69 743 PHE D CA 1
ATOM 9479 C C . PHE D 2 463 ? 2.120 -14.081 24.864 1.00 36.14 743 PHE D C 1
ATOM 9480 O O . PHE D 2 463 ? 2.588 -12.954 24.705 1.00 38.47 743 PHE D O 1
ATOM 9488 N N . SER D 2 464 ? 1.591 -14.469 26.020 1.00 30.52 744 SER D N 1
ATOM 9489 C CA . SER D 2 464 ? 1.581 -13.550 27.153 1.00 38.23 744 SER D CA 1
ATOM 9490 C C . SER D 2 464 ? 2.945 -13.531 27.836 1.00 48.52 744 SER D C 1
ATOM 9491 O O . SER D 2 464 ? 3.841 -14.293 27.471 1.00 47.55 744 SER D O 1
ATOM 9495 N N . PHE E 3 5 ? 28.550 46.835 -31.049 1.00 77.54 71 PHE E N 1
ATOM 9496 C CA . PHE E 3 5 ? 27.893 46.309 -29.857 1.00 76.74 71 PHE E CA 1
ATOM 9497 C C . PHE E 3 5 ? 26.388 46.562 -29.914 1.00 72.79 71 PHE E C 1
ATOM 9498 O O . PHE E 3 5 ? 25.950 47.706 -30.041 1.00 72.65 71 PHE E O 1
ATOM 9506 N N . ASN E 3 6 ? 25.605 45.490 -29.819 1.00 71.47 72 ASN E N 1
ATOM 9507 C CA . ASN E 3 6 ? 24.148 45.582 -29.920 1.00 71.63 72 ASN E CA 1
ATOM 9508 C C . ASN E 3 6 ? 23.438 45.795 -28.579 1.00 71.91 72 ASN E C 1
ATOM 9509 O O . ASN E 3 6 ? 22.207 45.787 -28.511 1.00 63.30 72 ASN E O 1
ATOM 9514 N N . GLY E 3 7 ? 24.221 45.972 -27.518 1.00 71.98 73 GLY E N 1
ATOM 9515 C CA . GLY E 3 7 ? 23.677 46.257 -26.201 1.00 75.56 73 GLY E CA 1
ATOM 9516 C C . GLY E 3 7 ? 23.375 45.032 -25.359 1.00 76.90 73 GLY E C 1
ATOM 9517 O O . GLY E 3 7 ? 23.125 45.142 -24.157 1.00 80.20 73 GLY E O 1
ATOM 9518 N N . LEU E 3 8 ? 23.401 43.860 -25.984 1.00 72.61 74 LEU E N 1
ATOM 9519 C CA . LEU E 3 8 ? 23.031 42.628 -25.299 1.00 69.30 74 LEU E CA 1
ATOM 9520 C C . LEU E 3 8 ? 24.221 41.678 -25.176 1.00 74.27 74 LEU E C 1
ATOM 9521 O O . LEU E 3 8 ? 24.619 41.040 -26.152 1.00 79.53 74 LEU E O 1
ATOM 9526 N N . THR E 3 9 ? 24.792 41.591 -23.979 1.00 74.32 75 THR E N 1
ATOM 9527 C CA . THR E 3 9 ? 25.914 40.692 -23.739 1.00 75.14 75 THR E CA 1
ATOM 9528 C C . THR E 3 9 ? 25.454 39.249 -23.910 1.00 73.73 75 THR E C 1
ATOM 9529 O O . THR E 3 9 ? 24.325 38.905 -23.560 1.00 74.03 75 THR E O 1
ATOM 9543 N N . PRO E 3 11 ? 26.818 34.975 -23.517 1.00 82.07 77 PRO E N 1
ATOM 9544 C CA . PRO E 3 11 ? 27.835 33.994 -23.130 1.00 85.94 77 PRO E CA 1
ATOM 9545 C C . PRO E 3 11 ? 28.685 33.595 -24.323 1.00 90.24 77 PRO E C 1
ATOM 9546 O O . PRO E 3 11 ? 28.235 33.726 -25.459 1.00 87.87 77 PRO E O 1
ATOM 9550 N N . GLN E 3 12 ? 29.895 33.111 -24.083 1.00 99.30 78 GLN E N 1
ATOM 9551 C CA . GLN E 3 12 ? 30.707 32.628 -25.190 1.00 110.69 78 GLN E CA 1
ATOM 9552 C C . GLN E 3 12 ? 30.371 31.176 -25.511 1.00 118.71 78 GLN E C 1
ATOM 9553 O O . GLN E 3 12 ? 29.766 30.477 -24.699 1.00 116.77 78 GLN E O 1
ATOM 9559 N N . ARG E 3 13 ? 30.750 30.743 -26.708 1.00 128.55 79 ARG E N 1
ATOM 9560 C CA . ARG E 3 13 ? 30.521 29.373 -27.153 1.00 138.03 79 ARG E CA 1
ATOM 9561 C C . ARG E 3 13 ? 31.160 28.362 -26.199 1.00 150.88 79 ARG E C 1
ATOM 9562 O O . ARG E 3 13 ? 32.197 28.633 -25.594 1.00 150.22 79 ARG E O 1
#

Secondary structure (DSSP, 8-state):
--EEEEE-TT--EEEEEHHHHTTSHHHHHHHH--EEE-TT--HHHHHHHHHHHHHTTT------PPPPHHHHHHT-S-HHHHHHHHHHHHHTT-HHHHHHHHHHHHHHHTT--HHHHHHHHT------HHHHHHHHTT-/-----HHHHS-HHHHHHHHTTS-HHHHHHHHTT-HHHHHHHTT-HHHHHHHHHHTTS--TTTHHHHHHHHHHH-TTS-HHHHHHHHHHHHHHHHHHHH-TT---EEEEEE--SSS-EEEEEEETTEEEEEETTS-EEEEETTTTEEEEEE---SS-EEEEEE-STTEEEEEETTS-EEEEETTTTEEEEEE---SS-EEEEEEEESSS-EEEEEEETTS-EEEEEPPPPP----SSEEES-GGG-TTEEEEE---SS-EEEEEEETTEEEEEETTS-EEEEETTTTEEEEEE---SS-EEEEEEETTTTEEEEEETTS-EEEEETTTTEEEEEE---SS-EEEEEE-SSEEEEEETTSEEEEEETTT--EEEEEE-TT-PPEEEEEE-SSEEEEEETTEEEEEETTT--EEES-TTTT-SEEEEEEEETTEEEEEEEETTEEEEEEEE--/-EEEEE-TT--EEEEEHHHHTTSHHHHHH----EEEE-TT--HHHHHHHHHHHHHTTT----------HHHHHHT-S-HHHHHHHHHHHHHTT-HHHHHHHHHHHHHHHTT--HHHHHHHHT------HHHHHHHHHT-/----HHHHS-HHHHHHHHTTS-HHHHHHHTTT-HHHHHHHTT-HHHHHHHHHHTTSS-STTHHHHHHHHHHH-TTS-HHHHHHHHHHHHHHHHHHHH-TT---EEEEEE--SSS-EEEEEEETTEEEEEETTS-EEEEETTTTEEEEEE---SS-EEEEEEETTTEEEEEETTS-EEEEETTTTEEEEEE---SS-EEEEEEEEETTEEEEEEEETTS-EEEEEPP-----SSEEE--GGG-TTEEEEE---SS-EEEEEEETTEEEEEETTS-EEEEETTTTEEEEEE---SS-EEEEEEETTTTEEEEEETTSEEEEEETTTTEEEEEEE--SS-EEEEEE-SSEEEEEETTSEEEEEETTT--EEEEEE-TT-PPP-EEEE-SSEEEEEETTEEEEEETTTTEEEES-TTTT-SEEEEEEEETTEEEEEEEETTEEEEEEEE--/--S-----

CATH classification: 3.30.710.10

GO terms:
  GO:0061630 ubiquitin protein ligase activity (F, IDA)
  GO:0004842 ubiquitin-protein transferase activity (F, IDA)
  GO:0005634 nucleus (C, IDA)
  GO:0005737 cytoplasm (C, IDA)
  GO:0003688 DNA replication origin binding (F, IDA)
  GO:0019005 SCF ubiquitin ligase complex (C, IDA)
  GO:0031518 CBF3 complex (C, IDA)
  GO:0031146 SCF-dependent proteasomal ubiquitin-dependent protein catabolic process (P, IDA)
  GO:0051382 kinetochore assembly (P, IDA)
  GO:0065003 protein-containing complex assembly (P, IDA)
  GO:0006511 ubiquitin-dependent protein catabolic process (P, IDA)
  GO:0000776 kinetochore (C, TAS)
  GO:0045116 protein neddylation (P, IGI)
  GO:0031518 CBF3 complex (C, IGI)
  GO:0007035 vacuolar acidification (P, IGI)
  GO:0000921 septin ring assembly (P, IMP)
  GO:0045116 protein neddylation (P, IMP)
  GO:0010458 exit from mitosis (P, IMP)
  GO:2000766 negative regulation of cytoplasmic translation (P, IMP)
  GO:0051382 kinetochore assembly (P, IMP)

Sequence (1183 aa):
TSNVVLVSGEGERFTVDKKIAERSLLLKNYLNDIVMPVPNVRSSVLQKVIEWAEHHRDSNFPDSAPVDSWDREFLKVDQEMLYEIILAANYLNIKPLLDAGCKVVAEMIRGRSPEEIRRTFNIVNDFTPEEEAAIRRENNLKRDLITSLPFEISLKIFNYLQFEDIINSLGVSQNNWNKIIRKSTSLWKKLLISENFVSPKGFNSLNLKLSQKYPKLSQQDRLRLSFLENIFILKNWYNPKFVPQRTTLRGHMTSVITCLQFEDNYVITGADDKMIRVYDSINKKFLLQLSGHDGGVWALKYAHGGILVSGSTDRTVRVWDIKKGCCTHVFEGHNSTVRCLDIVEYKNIKYIVTGSRDNTLHVWKLPKESSVHDYPLVFHTPEENPYFVGVLRGHMASVRTVSGHGNIVVSGSYDNTLIVWDVAQMKCLYILSGHTDRIYSTIYDHERKRCISASMDTTIRIWDLENGELMYTLQGHTALVGLLRLSDKFLVSAAADGSIRGWDANDYSRKFSYHHTNLSAITTFYVSDNILVSGSENQFNIYNLRSGKLVHANILKDADQIWSVNFKGKTLVAAVEKDGQSFLEILDFSSNVVLVSGEGERFTVDKKIAERSLLLKNYLNDEIVMPVPNVRSSVLQKVIEWAEHHRDSNFPKSAPVDSWDREFLKVDQEMLYEIILAANYLNIKPLLDAGCKVVAEMIRGRSPEEIRRTFNIVNDFTPEEEAAIRRENLKRDLITSLPFEISLKIFNYLQFEDIINSLGVSQNWNKIIRKSTSLWKKLLISENFVSPKGFNSLNLKLSQKYPKLSQQDRLRLSFLENIFILKNWYNPKFVPQRTTLRGHMTSVITCLQFEDNYVITGADDKMIRVYDSINKKFLLQLSGHDGGVWALKYAHGGILVSGSTDRTVRVWDIKKGCCTHVFEGHNSTVRCLDIVEYKNIKYIVTGSRDNTLHVWKLPKEEHDYPLVFHTPEENPYFVGVLRGHMASVRTVSGHGNIVVSGSYDNTLIVWDVAQMKCLYILSGHTDRIYSTIYDHERKRCISASMDTTIRIWDLENGELMYTLQGHTALVGLLRLSDKFLVSAAADGSIRGWDANDYSRKFSYHHTNLSAITTFYVSDNILVSGSENQFNIYNLRSGKLVHANILKDADQIWSVNFKGKTLVAAVEKDGQSFLEILDFSFNGLTPQR